Protein AF-0000000072272376 (afdb_homodimer)

Structure (mmCIF, N/CA/C/O backbone):
data_AF-0000000072272376-model_v1
#
loop_
_entity.id
_entity.type
_entity.pdbx_description
1 polymer 'DUF4032 domain-containing protein'
#
loop_
_atom_site.group_PDB
_atom_site.id
_atom_site.type_symbol
_atom_site.label_atom_id
_atom_site.label_alt_id
_atom_site.label_comp_id
_atom_site.label_asym_id
_atom_site.label_entity_id
_atom_site.label_seq_id
_atom_site.pdbx_PDB_ins_code
_atom_site.Cartn_x
_atom_site.Cartn_y
_atom_site.Cartn_z
_atom_site.occupancy
_atom_site.B_iso_or_equiv
_atom_site.auth_seq_id
_atom_site.auth_comp_id
_atom_site.auth_asym_id
_atom_site.auth_atom_id
_atom_site.pdbx_PDB_model_num
ATOM 1 N N . MET A 1 1 ? 42.594 15.102 11.789 1 28.89 1 MET A N 1
ATOM 2 C CA . MET A 1 1 ? 41.875 14.664 12.992 1 28.89 1 MET A CA 1
ATOM 3 C C . MET A 1 1 ? 40.719 13.727 12.641 1 28.89 1 MET A C 1
ATOM 5 O O . MET A 1 1 ? 39.969 13.977 11.703 1 28.89 1 MET A O 1
ATOM 9 N N . PHE A 1 2 ? 40.875 12.469 12.961 1 39.41 2 PHE A N 1
ATOM 10 C CA . PHE A 1 2 ? 40 11.336 12.734 1 39.41 2 PHE A CA 1
ATOM 11 C C . PHE A 1 2 ? 38.594 11.625 13.273 1 39.41 2 PHE A C 1
ATOM 13 O O . PHE A 1 2 ? 38.438 11.859 14.477 1 39.41 2 PHE A O 1
ATOM 20 N N . THR A 1 3 ? 37.719 12.172 12.445 1 50.53 3 THR A N 1
ATOM 21 C CA . THR A 1 3 ? 36.406 12.391 13.031 1 50.53 3 THR A CA 1
ATOM 22 C C . THR A 1 3 ? 35.594 11.094 13.055 1 50.53 3 THR A C 1
ATOM 24 O O . THR A 1 3 ? 35.344 10.508 12.008 1 50.53 3 THR A O 1
ATOM 27 N N . PRO A 1 4 ? 35.625 10.375 14.188 1 55.88 4 PRO A N 1
ATOM 28 C CA . PRO A 1 4 ? 34.844 9.141 14.312 1 55.88 4 PRO A CA 1
ATOM 29 C C . PRO A 1 4 ? 33.438 9.258 13.703 1 55.88 4 PRO A C 1
ATOM 31 O O . PRO A 1 4 ? 32.781 10.297 13.844 1 55.88 4 PRO A O 1
ATOM 34 N N . GLN A 1 5 ? 33.188 8.359 12.773 1 64.75 5 GLN A N 1
ATOM 35 C CA . GLN A 1 5 ? 31.859 8.359 12.148 1 64.75 5 GLN A CA 1
ATOM 36 C C . GLN A 1 5 ? 30.812 7.781 13.094 1 64.75 5 GLN A C 1
ATOM 38 O O . GLN A 1 5 ? 31.078 6.812 13.812 1 64.75 5 GLN A O 1
ATOM 43 N N . PRO A 1 6 ? 29.734 8.383 13.273 1 73.44 6 PRO A N 1
ATOM 44 C CA . PRO A 1 6 ? 28.641 7.852 14.109 1 73.44 6 PRO A CA 1
ATOM 45 C C . PRO A 1 6 ? 27.969 6.637 13.492 1 73.44 6 PRO A C 1
ATOM 47 O O . PRO A 1 6 ? 28.203 6.312 12.32 1 73.44 6 PRO A O 1
ATOM 50 N N . SER A 1 7 ? 27.344 5.906 14.391 1 77.56 7 SER A N 1
ATOM 51 C CA . SER A 1 7 ? 26.484 4.824 13.93 1 77.56 7 SER A CA 1
ATOM 52 C C . SER A 1 7 ? 25.125 5.355 13.469 1 77.56 7 SER A C 1
ATOM 54 O O . SER A 1 7 ? 24.594 6.301 14.055 1 77.56 7 SER A O 1
ATOM 56 N N . MET A 1 8 ? 24.766 4.84 12.32 1 79.88 8 MET A N 1
ATOM 57 C CA . MET A 1 8 ? 23.516 5.332 11.758 1 79.88 8 MET A CA 1
ATOM 58 C C . MET A 1 8 ? 22.578 4.176 11.414 1 79.88 8 MET A C 1
ATOM 60 O O . MET A 1 8 ? 23.031 3.135 10.93 1 79.88 8 MET A O 1
ATOM 64 N N . GLN A 1 9 ? 21.406 4.336 11.875 1 81.5 9 GLN A N 1
ATOM 65 C CA . GLN A 1 9 ? 20.297 3.527 11.375 1 81.5 9 GLN A CA 1
ATOM 66 C C . GLN A 1 9 ? 19.375 4.348 10.477 1 81.5 9 GLN A C 1
ATOM 68 O O . GLN A 1 9 ? 18.766 5.328 10.93 1 81.5 9 GLN A O 1
ATOM 73 N N . ILE A 1 10 ? 19.312 4.02 9.266 1 80.19 10 ILE A N 1
ATOM 74 C CA . ILE A 1 10 ? 18.672 4.875 8.273 1 80.19 10 ILE A CA 1
ATOM 75 C C . ILE A 1 10 ? 17.516 4.137 7.625 1 80.19 10 ILE A C 1
ATOM 77 O O . ILE A 1 10 ? 17.672 3.025 7.117 1 80.19 10 ILE A O 1
ATOM 81 N N . THR A 1 11 ? 16.359 4.84 7.754 1 79.75 11 THR A N 1
ATOM 82 C CA . THR A 1 11 ? 15.203 4.383 6.996 1 79.75 11 THR A CA 1
ATOM 83 C C . THR A 1 11 ? 15.234 4.93 5.574 1 79.75 11 THR A C 1
ATOM 85 O O . THR A 1 11 ? 15.43 6.133 5.371 1 79.75 11 THR A O 1
ATOM 88 N N . ASN A 1 12 ? 15.102 4.148 4.594 1 75.62 12 ASN A N 1
ATOM 89 C CA . ASN A 1 12 ? 15.258 4.5 3.186 1 75.62 12 ASN A CA 1
ATOM 90 C C . ASN A 1 12 ? 16.719 4.742 2.824 1 75.62 12 ASN A C 1
ATOM 92 O O . ASN A 1 12 ? 17.219 5.863 2.943 1 75.62 12 ASN A O 1
ATOM 96 N N . GLY A 1 13 ? 17.406 3.973 2.371 1 73.94 13 GLY A N 1
ATOM 97 C CA . GLY A 1 13 ? 18.844 3.967 2.127 1 73.94 13 GLY A CA 1
ATOM 98 C C . GLY A 1 13 ? 19.281 5.031 1.139 1 73.94 13 GLY A C 1
ATOM 99 O O . GLY A 1 13 ? 20.469 5.398 1.101 1 73.94 13 GLY A O 1
ATOM 100 N N . THR A 1 14 ? 18.328 5.621 0.422 1 76.25 14 THR A N 1
ATOM 101 C CA . THR A 1 14 ? 18.688 6.535 -0.656 1 76.25 14 THR A CA 1
ATOM 102 C C . THR A 1 14 ? 19.188 7.867 -0.094 1 76.25 14 THR A C 1
ATOM 104 O O . THR A 1 14 ? 19.844 8.633 -0.793 1 76.25 14 THR A O 1
ATOM 107 N N . ILE A 1 15 ? 18.938 8.078 1.163 1 83.88 15 ILE A N 1
ATOM 108 C CA . ILE A 1 15 ? 19.312 9.375 1.724 1 83.88 15 ILE A CA 1
ATOM 109 C C . ILE A 1 15 ? 20.641 9.242 2.479 1 83.88 15 ILE A C 1
ATOM 111 O O . ILE A 1 15 ? 21.203 10.234 2.936 1 83.88 15 ILE A O 1
ATOM 115 N N . ALA A 1 16 ? 21.094 8.07 2.568 1 81.56 16 ALA A N 1
ATOM 116 C CA . ALA A 1 16 ? 22.266 7.781 3.389 1 81.56 16 ALA A CA 1
ATOM 117 C C . ALA A 1 16 ? 23.469 8.625 2.953 1 81.56 16 ALA A C 1
ATOM 119 O O . ALA A 1 16 ? 24.141 9.242 3.785 1 81.56 16 ALA A O 1
ATOM 120 N N . PRO A 1 17 ? 23.719 8.75 1.628 1 79.94 17 PRO A N 1
ATOM 121 C CA . PRO A 1 17 ? 24.875 9.547 1.222 1 79.94 17 PRO A CA 1
ATOM 122 C C . PRO A 1 17 ? 24.781 11.008 1.666 1 79.94 17 PRO A C 1
ATOM 124 O O . PRO A 1 17 ? 25.781 11.594 2.09 1 79.94 17 PRO A O 1
ATOM 127 N N . ALA A 1 18 ? 23.625 11.531 1.593 1 83.44 18 ALA A N 1
ATOM 128 C CA . ALA A 1 18 ? 23.422 12.922 2.006 1 83.44 18 ALA A CA 1
ATOM 129 C C . ALA A 1 18 ? 23.578 13.07 3.518 1 83.44 18 ALA A C 1
ATOM 131 O O . ALA A 1 18 ? 24.156 14.039 3.994 1 83.44 18 ALA A O 1
ATOM 132 N N . LEU A 1 19 ? 23.125 12.148 4.266 1 84.94 19 LEU A N 1
ATOM 133 C CA . LEU A 1 19 ? 23.172 12.195 5.723 1 84.94 19 LEU A CA 1
ATOM 134 C C . LEU A 1 19 ? 24.625 12.086 6.211 1 84.94 19 LEU A C 1
ATOM 136 O O . LEU A 1 19 ? 25 12.727 7.199 1 84.94 19 LEU A O 1
ATOM 140 N N . LEU A 1 20 ? 25.359 11.305 5.488 1 83.12 20 LEU A N 1
ATOM 141 C CA . LEU A 1 20 ? 26.75 11.07 5.883 1 83.12 20 LEU A CA 1
ATOM 142 C C . LEU A 1 20 ? 27.562 12.352 5.77 1 83.12 20 LEU A C 1
ATOM 144 O O . LEU A 1 20 ? 28.609 12.484 6.422 1 83.12 20 LEU A O 1
ATOM 148 N N . GLN A 1 21 ? 27.094 13.273 5.008 1 83.44 21 GLN A N 1
ATOM 149 C CA . GLN A 1 21 ? 27.859 14.484 4.734 1 83.44 21 GLN A CA 1
ATOM 150 C C . GLN A 1 21 ? 27.5 15.586 5.734 1 83.44 21 GLN A C 1
ATOM 152 O O . GLN A 1 21 ? 28.141 16.641 5.742 1 83.44 21 GLN A O 1
ATOM 157 N N . LEU A 1 22 ? 26.609 15.344 6.598 1 87.38 22 LEU A N 1
ATOM 158 C CA . LEU A 1 22 ? 26.219 16.359 7.574 1 87.38 22 LEU A CA 1
ATOM 159 C C . LEU A 1 22 ? 27.219 16.422 8.727 1 87.38 22 LEU A C 1
ATOM 161 O O . LEU A 1 22 ? 27.906 15.43 9.016 1 87.38 22 LEU A O 1
ATOM 165 N N . PRO A 1 23 ? 27.391 17.531 9.375 1 89.81 23 PRO A N 1
ATOM 166 C CA . PRO A 1 23 ? 28.422 17.703 10.406 1 89.81 23 PRO A CA 1
ATOM 167 C C . PRO A 1 23 ? 28.016 17.109 11.75 1 89.81 23 PRO A C 1
ATOM 169 O O . PRO A 1 23 ? 27.844 17.828 12.727 1 89.81 23 PRO A O 1
ATOM 172 N N . TRP A 1 24 ? 28.031 15.914 11.898 1 90.69 24 TRP A N 1
ATOM 173 C CA . TRP A 1 24 ? 27.516 15.188 13.055 1 90.69 24 TRP A CA 1
ATOM 174 C C . TRP A 1 24 ? 28.438 15.352 14.258 1 90.69 24 TRP A C 1
ATOM 176 O O . TRP A 1 24 ? 28.062 15.016 15.391 1 90.69 24 TRP A O 1
ATOM 186 N N . SER A 1 25 ? 29.641 15.945 14.039 1 90.5 25 SER A N 1
ATOM 187 C CA . SER A 1 25 ? 30.578 16.172 15.125 1 90.5 25 SER A CA 1
ATOM 188 C C . SER A 1 25 ? 30.344 17.531 15.781 1 90.5 25 SER A C 1
ATOM 190 O O . SER A 1 25 ? 31.062 17.906 16.719 1 90.5 25 SER A O 1
ATOM 192 N N . VAL A 1 26 ? 29.344 18.25 15.32 1 92.81 26 VAL A N 1
ATOM 193 C CA . VAL A 1 26 ? 29 19.562 15.844 1 92.81 26 VAL A CA 1
ATOM 194 C C . VAL A 1 26 ? 27.625 19.5 16.531 1 92.81 26 VAL A C 1
ATOM 196 O O . VAL A 1 26 ? 26.688 18.891 16.016 1 92.81 26 VAL A O 1
ATOM 199 N N . PRO A 1 27 ? 27.531 20.109 17.719 1 92 27 PRO A N 1
ATOM 200 C CA . PRO A 1 27 ? 26.203 20.203 18.328 1 92 27 PRO A CA 1
ATOM 201 C C . PRO A 1 27 ? 25.188 20.859 17.406 1 92 27 PRO A C 1
ATOM 203 O O . PRO A 1 27 ? 25.516 21.812 16.688 1 92 27 PRO A O 1
ATOM 206 N N . LEU A 1 28 ? 24.016 20.297 17.438 1 91.62 28 LEU A N 1
ATOM 207 C CA . LEU A 1 28 ? 22.969 20.75 16.516 1 91.62 28 LEU A CA 1
ATOM 208 C C . LEU A 1 28 ? 22.766 22.25 16.625 1 91.62 28 LEU A C 1
ATOM 210 O O . LEU A 1 28 ? 22.547 22.922 15.617 1 91.62 28 LEU A O 1
ATOM 214 N N . GLU A 1 29 ? 22.844 22.812 17.781 1 89.56 29 GLU A N 1
ATOM 215 C CA . GLU A 1 29 ? 22.625 24.25 18.016 1 89.56 29 GLU A CA 1
ATOM 216 C C . GLU A 1 29 ? 23.672 25.094 17.297 1 89.56 29 GLU A C 1
ATOM 218 O O . GLU A 1 29 ? 23.438 26.266 17 1 89.56 29 GLU A O 1
ATOM 223 N N . ASP A 1 30 ? 24.812 24.469 17 1 90.25 30 ASP A N 1
ATOM 224 C CA . ASP A 1 30 ? 25.938 25.203 16.438 1 90.25 30 ASP A CA 1
ATOM 225 C C . ASP A 1 30 ? 26.109 24.875 14.953 1 90.25 30 ASP A C 1
ATOM 227 O O . ASP A 1 30 ? 27.141 25.203 14.359 1 90.25 30 ASP A O 1
ATOM 231 N N . TRP A 1 31 ? 25.172 24.203 14.344 1 90.31 31 TRP A N 1
ATOM 232 C CA . TRP A 1 31 ? 25.297 23.859 12.93 1 90.31 31 TRP A CA 1
ATOM 233 C C . TRP A 1 31 ? 25.391 25.109 12.062 1 90.31 31 TRP A C 1
ATOM 235 O O . TRP A 1 31 ? 24.688 26.094 12.32 1 90.31 31 TRP A O 1
ATOM 245 N N . PRO A 1 32 ? 26.188 25.047 11.07 1 87.19 32 PRO A N 1
ATOM 246 C CA . PRO A 1 32 ? 26.344 26.203 10.195 1 87.19 32 PRO A CA 1
ATOM 247 C C . PRO A 1 32 ? 25.078 26.547 9.414 1 87.19 32 PRO A C 1
ATOM 249 O O . PRO A 1 32 ? 24.328 25.641 9.031 1 87.19 32 PRO A O 1
ATOM 252 N N . ASP A 1 33 ? 24.891 27.797 9.07 1 83.12 33 ASP A N 1
ATOM 253 C CA . ASP A 1 33 ? 23.688 28.312 8.422 1 83.12 33 ASP A CA 1
ATOM 254 C C . ASP A 1 33 ? 23.562 27.766 7 1 83.12 33 ASP A C 1
ATOM 256 O O . ASP A 1 33 ? 22.453 27.641 6.473 1 83.12 33 ASP A O 1
ATOM 260 N N . ASP A 1 34 ? 24.672 27.484 6.469 1 81.88 34 ASP A N 1
ATOM 261 C CA . ASP A 1 34 ? 24.656 27.047 5.074 1 81.88 34 ASP A CA 1
ATOM 262 C C . ASP A 1 34 ? 24.031 25.656 4.941 1 81.88 34 ASP A C 1
ATOM 264 O O . ASP A 1 34 ? 23.625 25.25 3.85 1 81.88 34 ASP A O 1
ATOM 268 N N . VAL A 1 35 ? 23.953 25 6.078 1 81.69 35 VAL A N 1
ATOM 269 C CA . VAL A 1 35 ? 23.391 23.656 6.062 1 81.69 35 VAL A CA 1
ATOM 270 C C . VAL A 1 35 ? 21.891 23.719 6.406 1 81.69 35 VAL A C 1
ATOM 272 O O . VAL A 1 35 ? 21.125 22.828 6.016 1 81.69 35 VAL A O 1
ATOM 275 N N . LEU A 1 36 ? 21.562 24.75 7.035 1 79.81 36 LEU A N 1
ATOM 276 C CA . LEU A 1 36 ? 20.203 24.844 7.578 1 79.81 36 LEU A CA 1
ATOM 277 C C . LEU A 1 36 ? 19.234 25.391 6.531 1 79.81 36 LEU A C 1
ATOM 279 O O . LEU A 1 36 ? 19.625 26.172 5.664 1 79.81 36 LEU A O 1
ATOM 283 N N . ALA A 1 37 ? 18.172 24.75 6.551 1 73.94 37 ALA A N 1
ATOM 284 C CA . ALA A 1 37 ? 17.109 25.312 5.723 1 73.94 37 ALA A CA 1
ATOM 285 C C . ALA A 1 37 ? 16.625 26.656 6.277 1 73.94 37 ALA A C 1
ATOM 287 O O . ALA A 1 37 ? 16.703 26.891 7.484 1 73.94 37 ALA A O 1
ATOM 288 N N . SER A 1 38 ? 16.578 27.625 5.488 1 60.44 38 SER A N 1
ATOM 289 C CA . SER A 1 38 ? 16.156 28.953 5.906 1 60.44 38 SER A CA 1
ATOM 290 C C . SER A 1 38 ? 14.867 28.891 6.734 1 60.44 38 SER A C 1
ATOM 292 O O . SER A 1 38 ? 13.82 29.359 6.289 1 60.44 38 SER A O 1
ATOM 294 N N . LEU A 1 39 ? 14.859 27.891 7.637 1 57.84 39 LEU A N 1
ATOM 295 C CA . LEU A 1 39 ? 13.602 27.766 8.375 1 57.84 39 LEU A CA 1
ATOM 296 C C . LEU A 1 39 ? 13.805 28.078 9.852 1 57.84 39 LEU A C 1
ATOM 298 O O . LEU A 1 39 ? 14.875 27.828 10.406 1 57.84 39 LEU A O 1
ATOM 302 N N . PRO A 1 40 ? 12.812 28.922 10.438 1 50.25 40 PRO A N 1
ATOM 303 C CA . PRO A 1 40 ? 12.93 29.328 11.844 1 50.25 40 PRO A CA 1
ATOM 304 C C . PRO A 1 40 ? 13.055 28.141 12.789 1 50.25 40 PRO A C 1
ATOM 306 O O . PRO A 1 40 ? 12.703 27.016 12.43 1 50.25 40 PRO A O 1
ATOM 309 N N . ARG A 1 41 ? 13.797 28.375 13.906 1 49.44 41 ARG A N 1
ATOM 310 C CA . ARG A 1 41 ? 13.992 27.406 14.977 1 49.44 41 ARG A CA 1
ATOM 311 C C . ARG A 1 41 ? 12.68 27.094 15.68 1 49.44 41 ARG A C 1
ATOM 313 O O . ARG A 1 41 ? 11.836 27.969 15.852 1 49.44 41 ARG A O 1
ATOM 320 N N . GLY A 1 42 ? 12.133 25.859 15.68 1 48 42 GLY A N 1
ATOM 321 C CA . GLY A 1 42 ? 10.953 25.531 16.453 1 48 42 GLY A CA 1
ATOM 322 C C . GLY A 1 42 ? 11.188 25.547 17.953 1 48 42 GLY A C 1
ATOM 323 O O . GLY A 1 42 ? 12.336 25.469 18.406 1 48 42 GLY A O 1
ATOM 324 N N . ILE A 1 43 ? 10.281 25.984 18.906 1 42.31 43 ILE A N 1
ATOM 325 C CA . ILE A 1 43 ? 10.289 26.109 20.359 1 42.31 43 ILE A CA 1
ATOM 326 C C . ILE A 1 43 ? 10.312 24.719 21 1 42.31 43 ILE A C 1
ATOM 328 O O . ILE A 1 43 ? 9.992 24.547 22.172 1 42.31 43 ILE A O 1
ATOM 332 N N . SER A 1 44 ? 10.922 23.734 20.469 1 52.19 44 SER A N 1
ATOM 333 C CA . SER A 1 44 ? 10.805 22.406 21.062 1 52.19 44 SER A CA 1
ATOM 334 C C . SER A 1 44 ? 11.758 22.234 22.25 1 52.19 44 SER A C 1
ATOM 336 O O . SER A 1 44 ? 12.75 22.953 22.359 1 52.19 44 SER A O 1
ATOM 338 N N . ARG A 1 45 ? 11.258 21.641 23.375 1 54.81 45 ARG A N 1
ATOM 339 C CA . ARG A 1 45 ? 12.102 21.203 24.484 1 54.81 45 ARG A CA 1
ATOM 340 C C . ARG A 1 45 ? 13.453 20.719 24 1 54.81 45 ARG A C 1
ATOM 342 O O . ARG A 1 45 ? 14.469 20.891 24.672 1 54.81 45 ARG A O 1
ATOM 349 N N . HIS A 1 46 ? 13.328 20.188 22.797 1 71.88 46 HIS A N 1
ATOM 350 C CA . HIS A 1 46 ? 14.547 19.656 22.188 1 71.88 46 HIS A CA 1
ATOM 351 C C . HIS A 1 46 ? 15 20.547 21.031 1 71.88 46 HIS A C 1
ATOM 353 O O . HIS A 1 46 ? 14.195 21.266 20.422 1 71.88 46 HIS A O 1
ATOM 359 N N . THR A 1 47 ? 16.203 20.562 20.906 1 83.62 47 THR A N 1
ATOM 360 C CA . THR A 1 47 ? 16.734 21.312 19.766 1 83.62 47 THR A CA 1
ATOM 361 C C . THR A 1 47 ? 16.359 20.625 18.453 1 83.62 47 THR A C 1
ATOM 363 O O . THR A 1 47 ? 16.641 19.438 18.25 1 83.62 47 THR A O 1
ATOM 366 N N . VAL A 1 48 ? 15.625 21.312 17.625 1 87.38 48 VAL A N 1
ATOM 367 C CA . VAL A 1 48 ? 15.242 20.812 16.312 1 87.38 48 VAL A CA 1
ATOM 368 C C . VAL A 1 48 ? 15.742 21.781 15.234 1 87.38 48 VAL A C 1
ATOM 370 O O . VAL A 1 48 ? 15.609 23 15.375 1 87.38 48 VAL A O 1
ATOM 373 N N . ARG A 1 49 ? 16.391 21.219 14.273 1 89.5 49 ARG A N 1
ATOM 374 C CA . ARG A 1 49 ? 16.844 22 13.125 1 89.5 49 ARG A CA 1
ATOM 375 C C . ARG A 1 49 ? 16.359 21.375 11.82 1 89.5 49 ARG A C 1
ATOM 377 O O . ARG A 1 49 ? 16.125 20.172 11.758 1 89.5 49 ARG A O 1
ATOM 384 N N . PHE A 1 50 ? 16.172 22.234 10.859 1 90.06 50 PHE A N 1
ATOM 385 C CA . PHE A 1 50 ? 15.734 21.781 9.547 1 90.06 50 PHE A CA 1
ATOM 386 C C . PHE A 1 50 ? 16.844 21.953 8.508 1 90.06 50 PHE A C 1
ATOM 388 O O . PHE A 1 50 ? 17.484 23 8.469 1 90.06 50 PHE A O 1
ATOM 395 N N . VAL A 1 51 ? 17.062 20.922 7.762 1 89.5 51 VAL A N 1
ATOM 396 C CA . VAL A 1 51 ? 18.094 20.969 6.73 1 89.5 51 VAL A CA 1
ATOM 397 C C . VAL A 1 51 ? 17.469 20.625 5.371 1 89.5 51 VAL A C 1
ATOM 399 O O . VAL A 1 51 ? 16.516 19.859 5.293 1 89.5 51 VAL A O 1
ATOM 402 N N . ASN A 1 52 ? 17.984 21.266 4.387 1 85.62 52 ASN A N 1
ATOM 403 C CA . ASN A 1 52 ? 17.578 20.969 3.02 1 85.62 52 ASN A CA 1
ATOM 404 C C . ASN A 1 52 ? 18.594 20.078 2.314 1 85.62 52 ASN A C 1
ATOM 406 O O . ASN A 1 52 ? 19.781 20.406 2.271 1 85.62 52 ASN A O 1
ATOM 410 N N . VAL A 1 53 ? 18.188 18.969 1.891 1 78.38 53 VAL A N 1
ATOM 411 C CA . VAL A 1 53 ? 19.031 18.062 1.127 1 78.38 53 VAL A CA 1
ATOM 412 C C . VAL A 1 53 ? 18.344 17.688 -0.183 1 78.38 53 VAL A C 1
ATOM 414 O O . VAL A 1 53 ? 17.344 16.969 -0.183 1 78.38 53 VAL A O 1
ATOM 417 N N . ASP A 1 54 ? 18.875 18.094 -1.296 1 74.62 54 ASP A N 1
ATOM 418 C CA . ASP A 1 54 ? 18.391 17.766 -2.629 1 74.62 54 ASP A CA 1
ATOM 419 C C . ASP A 1 54 ? 16.891 18.078 -2.758 1 74.62 54 ASP A C 1
ATOM 421 O O . ASP A 1 54 ? 16.109 17.25 -3.223 1 74.62 54 ASP A O 1
ATOM 425 N N . GLY A 1 55 ? 16.453 19.156 -2.209 1 75.38 55 GLY A N 1
ATOM 426 C CA . GLY A 1 55 ? 15.086 19.609 -2.385 1 75.38 55 GLY A CA 1
ATOM 427 C C . GLY A 1 55 ? 14.141 19.062 -1.334 1 75.38 55 GLY A C 1
ATOM 428 O O . GLY A 1 55 ? 12.953 19.406 -1.32 1 75.38 55 GLY A O 1
ATOM 429 N N . HIS A 1 56 ? 14.641 18.234 -0.498 1 83.81 56 HIS A N 1
ATOM 430 C CA . HIS A 1 56 ? 13.836 17.719 0.604 1 83.81 56 HIS A CA 1
ATOM 431 C C . HIS A 1 56 ? 14.266 18.328 1.934 1 83.81 56 HIS A C 1
ATOM 433 O O . HIS A 1 56 ? 15.453 18.562 2.16 1 83.81 56 HIS A O 1
ATOM 439 N N . VAL A 1 57 ? 13.289 18.578 2.729 1 88.38 57 VAL A N 1
ATOM 440 C CA . VAL A 1 57 ? 13.586 19.156 4.035 1 88.38 57 VAL A CA 1
ATOM 441 C C . VAL A 1 57 ? 13.516 18.062 5.109 1 88.38 57 VAL A C 1
ATOM 443 O O . VAL A 1 57 ? 12.562 17.281 5.148 1 88.38 57 VAL A O 1
ATOM 446 N N . PHE A 1 58 ? 14.539 18.047 5.914 1 91.19 58 PHE A N 1
ATOM 447 C CA . PHE A 1 58 ? 14.625 17.094 7.008 1 91.19 58 PHE A CA 1
ATOM 448 C C . PHE A 1 58 ? 14.594 17.797 8.352 1 91.19 58 PHE A C 1
ATOM 450 O O . PHE A 1 58 ? 15.18 18.875 8.508 1 91.19 58 PHE A O 1
ATOM 457 N N . ALA A 1 59 ? 13.891 17.188 9.242 1 91.81 59 ALA A N 1
ATOM 458 C CA . ALA A 1 59 ? 13.922 17.656 10.633 1 91.81 59 ALA A CA 1
ATOM 459 C C . ALA A 1 59 ? 14.883 16.812 11.469 1 91.81 59 ALA A C 1
ATOM 461 O O . ALA A 1 59 ? 14.797 15.586 11.484 1 91.81 59 ALA A O 1
ATOM 462 N N . ILE A 1 60 ? 15.828 17.484 12.133 1 93.44 60 ILE A N 1
ATOM 463 C CA . ILE A 1 60 ? 16.797 16.828 13.008 1 93.44 60 ILE A CA 1
ATOM 464 C C . ILE A 1 60 ? 16.516 17.203 14.461 1 93.44 60 ILE A C 1
ATOM 466 O O . ILE A 1 60 ? 16.516 18.391 14.805 1 93.44 60 ILE A O 1
ATOM 470 N N . LYS A 1 61 ? 16.312 16.234 15.258 1 94.12 61 LYS A N 1
ATOM 471 C CA . LYS A 1 61 ? 15.969 16.406 16.672 1 94.12 61 LYS A CA 1
ATOM 472 C C . LYS A 1 61 ? 16.984 15.719 17.562 1 94.12 61 LYS A C 1
ATOM 474 O O . LYS A 1 61 ? 17.25 14.523 17.422 1 94.12 61 LYS A O 1
ATOM 479 N N . GLU A 1 62 ? 17.656 16.5 18.469 1 94.5 62 GLU A N 1
ATOM 480 C CA . GLU A 1 62 ? 18.531 15.898 19.453 1 94.5 62 GLU A CA 1
ATOM 481 C C . GLU A 1 62 ? 17.75 15.414 20.672 1 94.5 62 GLU A C 1
ATOM 483 O O . GLU A 1 62 ? 17.047 16.203 21.312 1 94.5 62 GLU A O 1
ATOM 488 N N . ILE A 1 63 ? 17.875 14.211 20.969 1 93.62 63 ILE A N 1
ATOM 489 C CA . ILE A 1 63 ? 17.141 13.586 22.062 1 93.62 63 ILE A CA 1
ATOM 490 C C . ILE A 1 63 ? 17.922 12.383 22.594 1 93.62 63 ILE A C 1
ATOM 492 O O . ILE A 1 63 ? 18.844 11.891 21.922 1 93.62 63 ILE A O 1
ATOM 496 N N . GLY A 1 64 ? 17.672 11.93 23.766 1 93.31 64 GLY A N 1
ATOM 497 C CA . GLY A 1 64 ? 18.375 10.797 24.344 1 93.31 64 GLY A CA 1
ATOM 498 C C . GLY A 1 64 ? 18.297 9.547 23.484 1 93.31 64 GLY A C 1
ATOM 499 O O . GLY A 1 64 ? 17.359 9.367 22.719 1 93.31 64 GLY A O 1
ATOM 500 N N . GLN A 1 65 ? 19.25 8.719 23.641 1 92.62 65 GLN A N 1
ATOM 501 C CA . GLN A 1 65 ? 19.422 7.555 22.797 1 92.62 65 GLN A CA 1
ATOM 502 C C . GLN A 1 65 ? 18.203 6.637 22.859 1 92.62 65 GLN A C 1
ATOM 504 O O . GLN A 1 65 ? 17.672 6.23 21.828 1 92.62 65 GLN A O 1
ATOM 509 N N . LYS A 1 66 ? 17.797 6.312 24.047 1 93.56 66 LYS A N 1
ATOM 510 C CA . LYS A 1 66 ? 16.641 5.434 24.219 1 93.56 66 LYS A CA 1
ATOM 511 C C . LYS A 1 66 ? 15.398 6.031 23.578 1 93.56 66 LYS A C 1
ATOM 513 O O . LYS A 1 66 ? 14.656 5.34 22.875 1 93.56 66 LYS A O 1
ATOM 518 N N . ALA A 1 67 ? 15.203 7.293 23.781 1 94 67 ALA A N 1
ATOM 519 C CA . ALA A 1 67 ? 14.047 7.992 23.234 1 94 67 ALA A CA 1
ATOM 520 C C . ALA A 1 67 ? 14.117 8.062 21.703 1 94 67 ALA A C 1
ATOM 522 O O . ALA A 1 67 ? 13.094 7.93 21.031 1 94 67 ALA A O 1
ATOM 523 N N . ALA A 1 68 ? 15.289 8.258 21.203 1 94.12 68 ALA A N 1
ATOM 524 C CA . ALA A 1 68 ? 15.477 8.352 19.766 1 94.12 68 ALA A CA 1
ATOM 525 C C . ALA A 1 68 ? 15.117 7.035 19.078 1 94.12 68 ALA A C 1
ATOM 527 O O . ALA A 1 68 ? 14.359 7.02 18.109 1 94.12 68 ALA A O 1
ATOM 528 N N . TYR A 1 69 ? 15.594 5.973 19.672 1 93.69 69 TYR A N 1
ATOM 529 C CA . TYR A 1 69 ? 15.297 4.66 19.094 1 93.69 69 TYR A CA 1
ATOM 530 C C . TYR A 1 69 ? 13.812 4.332 19.234 1 93.69 69 TYR A C 1
ATOM 532 O O . TYR A 1 69 ? 13.211 3.771 18.328 1 93.69 69 TYR A O 1
ATOM 540 N N . HIS A 1 70 ? 13.297 4.664 20.312 1 95.12 70 HIS A N 1
ATOM 541 C CA . HIS A 1 70 ? 11.883 4.391 20.562 1 95.12 70 HIS A CA 1
ATOM 542 C C . HIS A 1 70 ? 11 5.133 19.562 1 95.12 70 HIS A C 1
ATOM 544 O O . HIS A 1 70 ? 10.125 4.531 18.922 1 95.12 70 HIS A O 1
ATOM 550 N N . GLU A 1 71 ? 11.211 6.41 19.469 1 95.56 71 GLU A N 1
ATOM 551 C CA . GLU A 1 71 ? 10.414 7.215 18.547 1 95.56 71 GLU A CA 1
ATOM 552 C C . GLU A 1 71 ? 10.602 6.758 17.109 1 95.56 71 GLU A C 1
ATOM 554 O O . GLU A 1 71 ? 9.641 6.688 16.344 1 95.56 71 GLU A O 1
ATOM 559 N N . TYR A 1 72 ? 11.812 6.461 16.797 1 94.69 72 TYR A N 1
ATOM 560 C CA . TYR A 1 72 ? 12.117 5.941 15.469 1 94.69 72 TYR A CA 1
ATOM 561 C C . TYR A 1 72 ? 11.312 4.676 15.18 1 94.69 72 TYR A C 1
ATOM 563 O O . TYR A 1 72 ? 10.672 4.57 14.133 1 94.69 72 TYR A O 1
ATOM 571 N N . LYS A 1 73 ? 11.367 3.807 16.078 1 93.44 73 LYS A N 1
ATOM 572 C CA . LYS A 1 73 ? 10.648 2.541 15.93 1 93.44 73 LYS A CA 1
ATOM 573 C C . LYS A 1 73 ? 9.148 2.77 15.828 1 93.44 73 LYS A C 1
ATOM 575 O O . LYS A 1 73 ? 8.477 2.162 14.984 1 93.44 73 LYS A O 1
ATOM 580 N N . MET A 1 74 ? 8.602 3.568 16.656 1 95.31 74 MET A N 1
ATOM 581 C CA . MET A 1 74 ? 7.172 3.855 16.656 1 95.31 74 MET A CA 1
ATOM 582 C C . MET A 1 74 ? 6.742 4.449 15.32 1 95.31 74 MET A C 1
ATOM 584 O O . MET A 1 74 ? 5.766 3.998 14.719 1 95.31 74 MET A O 1
ATOM 588 N N . LEU A 1 75 ? 7.492 5.457 14.852 1 95.94 75 LEU A N 1
ATOM 589 C CA . LEU A 1 75 ? 7.148 6.105 13.594 1 95.94 75 LEU A CA 1
ATOM 590 C C . LEU A 1 75 ? 7.277 5.129 12.422 1 95.94 75 LEU A C 1
ATOM 592 O O . LEU A 1 75 ? 6.453 5.141 11.508 1 95.94 75 LEU A O 1
ATOM 596 N N . ARG A 1 76 ? 8.281 4.34 12.477 1 92.56 76 ARG A N 1
ATOM 597 C CA . ARG A 1 76 ? 8.469 3.334 11.438 1 92.56 76 ARG A CA 1
ATOM 598 C C . ARG A 1 76 ? 7.285 2.367 11.398 1 92.56 76 ARG A C 1
ATOM 600 O O . ARG A 1 76 ? 6.742 2.088 10.328 1 92.56 76 ARG A O 1
ATOM 607 N N . ASP A 1 77 ? 6.953 1.849 12.531 1 91.06 77 ASP A N 1
ATOM 608 C CA . ASP A 1 77 ? 5.84 0.906 12.609 1 91.06 77 ASP A CA 1
ATOM 609 C C . ASP A 1 77 ? 4.535 1.559 12.164 1 91.06 77 ASP A C 1
ATOM 611 O O . ASP A 1 77 ? 3.74 0.945 11.453 1 91.06 77 ASP A O 1
ATOM 615 N N . LEU A 1 78 ? 4.32 2.754 12.562 1 95.06 78 LEU A N 1
ATOM 616 C CA . LEU A 1 78 ? 3.123 3.482 12.164 1 95.06 78 LEU A CA 1
ATOM 617 C C . LEU A 1 78 ? 3.07 3.656 10.648 1 95.06 78 LEU A C 1
ATOM 619 O O . LEU A 1 78 ? 2.021 3.451 10.031 1 95.06 78 LEU A O 1
ATOM 623 N N . ASN A 1 79 ? 4.176 4.027 10.086 1 93 79 ASN A N 1
ATOM 624 C CA . ASN A 1 79 ? 4.227 4.188 8.641 1 93 79 ASN A CA 1
ATOM 625 C C . ASN A 1 79 ? 3.947 2.873 7.918 1 93 79 ASN A C 1
ATOM 627 O O . ASN A 1 79 ? 3.207 2.842 6.934 1 93 79 ASN A O 1
ATOM 631 N N . ARG A 1 80 ? 4.5 1.86 8.422 1 86.94 80 ARG A N 1
ATOM 632 C CA . ARG A 1 80 ? 4.297 0.541 7.832 1 86.94 80 ARG A CA 1
ATOM 633 C C . ARG A 1 80 ? 2.822 0.149 7.863 1 86.94 80 ARG A C 1
ATOM 635 O O . ARG A 1 80 ? 2.332 -0.523 6.953 1 86.94 80 ARG A O 1
ATOM 642 N N . LEU A 1 81 ? 2.15 0.607 8.875 1 89.38 81 LEU A N 1
ATOM 643 C CA . LEU A 1 81 ? 0.742 0.266 9.055 1 89.38 81 LEU A CA 1
ATOM 644 C C . LEU A 1 81 ? -0.154 1.25 8.305 1 89.38 81 LEU A C 1
ATOM 646 O O . LEU A 1 81 ? -1.38 1.13 8.344 1 89.38 81 LEU A O 1
ATOM 650 N N . GLY A 1 82 ? 0.44 2.309 7.738 1 90.31 82 GLY A N 1
ATOM 651 C CA . GLY A 1 82 ? -0.32 3.262 6.945 1 90.31 82 GLY A CA 1
ATOM 652 C C . GLY A 1 82 ? -0.896 4.398 7.77 1 90.31 82 GLY A C 1
ATOM 653 O O . GLY A 1 82 ? -1.805 5.098 7.32 1 90.31 82 GLY A O 1
ATOM 654 N N . ALA A 1 83 ? -0.426 4.574 8.953 1 95.38 83 ALA A N 1
ATOM 655 C CA . ALA A 1 83 ? -0.892 5.664 9.805 1 95.38 83 ALA A CA 1
ATOM 656 C C . ALA A 1 83 ? -0.368 7.012 9.312 1 95.38 83 ALA A C 1
ATOM 658 O O . ALA A 1 83 ? 0.757 7.098 8.812 1 95.38 83 ALA A O 1
ATOM 659 N N . PRO A 1 84 ? -1.19 8.055 9.477 1 96.62 84 PRO A N 1
ATOM 660 C CA . PRO A 1 84 ? -0.712 9.398 9.125 1 96.62 84 PRO A CA 1
ATOM 661 C C . PRO A 1 84 ? 0.32 9.93 10.109 1 96.62 84 PRO A C 1
ATOM 663 O O . PRO A 1 84 ? -0.043 10.445 11.18 1 96.62 84 PRO A O 1
ATOM 666 N N . SER A 1 85 ? 1.515 9.852 9.789 1 97.25 85 SER A N 1
ATOM 667 C CA . SER A 1 85 ? 2.611 10.352 10.617 1 97.25 85 SER A CA 1
ATOM 668 C C . SER A 1 85 ? 3.812 10.742 9.758 1 97.25 85 SER A C 1
ATOM 670 O O . SER A 1 85 ? 3.875 10.398 8.578 1 97.25 85 SER A O 1
ATOM 672 N N . VAL A 1 86 ? 4.66 11.484 10.289 1 96 86 VAL A N 1
ATOM 673 C CA . VAL A 1 86 ? 5.883 11.844 9.578 1 96 86 VAL A CA 1
ATOM 674 C C . VAL A 1 86 ? 6.762 10.609 9.398 1 96 86 VAL A C 1
ATOM 676 O O . VAL A 1 86 ? 6.629 9.641 10.148 1 96 86 VAL A O 1
ATOM 679 N N . GLN A 1 87 ? 7.582 10.68 8.477 1 94.62 87 GLN A N 1
ATOM 680 C CA . GLN A 1 87 ? 8.438 9.547 8.141 1 94.62 87 GLN A CA 1
ATOM 681 C C . GLN A 1 87 ? 9.781 9.641 8.859 1 94.62 87 GLN A C 1
ATOM 683 O O . GLN A 1 87 ? 10.508 10.625 8.695 1 94.62 87 GLN A O 1
ATOM 688 N N . PRO A 1 88 ? 10.109 8.609 9.656 1 95.06 88 PRO A N 1
ATOM 689 C CA . PRO A 1 88 ? 11.469 8.578 10.203 1 95.06 88 PRO A CA 1
ATOM 690 C C . PRO A 1 88 ? 12.516 8.219 9.148 1 95.06 88 PRO A C 1
ATOM 692 O O . PRO A 1 88 ? 12.258 7.395 8.273 1 95.06 88 PRO A O 1
ATOM 695 N N . LEU A 1 89 ? 13.586 8.844 9.234 1 93.5 89 LEU A N 1
ATOM 696 C CA . LEU A 1 89 ? 14.617 8.594 8.227 1 93.5 89 LEU A CA 1
ATOM 697 C C . LEU A 1 89 ? 15.836 7.922 8.844 1 93.5 89 LEU A C 1
ATOM 699 O O . LEU A 1 89 ? 16.406 7.008 8.25 1 93.5 89 LEU A O 1
ATOM 703 N N . ALA A 1 90 ? 16.234 8.391 10.078 1 94.5 90 ALA A N 1
ATOM 704 C CA . ALA A 1 90 ? 17.469 7.832 10.641 1 94.5 90 ALA A CA 1
ATOM 705 C C . ALA A 1 90 ? 17.594 8.164 12.125 1 94.5 90 ALA A C 1
ATOM 707 O O . ALA A 1 90 ? 16.984 9.117 12.609 1 94.5 90 ALA A O 1
ATOM 708 N N . VAL A 1 91 ? 18.312 7.312 12.773 1 94.25 91 VAL A N 1
ATOM 709 C CA . VAL A 1 91 ? 18.844 7.59 14.102 1 94.25 91 VAL A CA 1
ATOM 710 C C . VAL A 1 91 ? 20.359 7.605 14.055 1 94.25 91 VAL A C 1
ATOM 712 O O . VAL A 1 91 ? 20.984 6.672 13.547 1 94.25 91 VAL A O 1
ATOM 715 N N . ILE A 1 92 ? 20.891 8.656 14.539 1 93.31 92 ILE A N 1
ATOM 716 C CA . ILE A 1 92 ? 22.344 8.805 14.57 1 93.31 92 ILE A CA 1
ATOM 717 C C . ILE A 1 92 ? 22.828 8.719 16.016 1 93.31 92 ILE A C 1
ATOM 719 O O . ILE A 1 92 ? 22.438 9.523 16.859 1 93.31 92 ILE A O 1
ATOM 723 N N . THR A 1 93 ? 23.672 7.77 16.25 1 92.75 93 THR A N 1
ATOM 724 C CA . THR A 1 93 ? 24.234 7.594 17.578 1 92.75 93 THR A CA 1
ATOM 725 C C . THR A 1 93 ? 25.766 7.582 17.531 1 92.75 93 THR A C 1
ATOM 727 O O . THR A 1 93 ? 26.344 7.613 16.438 1 92.75 93 THR A O 1
ATOM 730 N N . GLY A 1 94 ? 26.422 7.695 18.703 1 88.56 94 GLY A N 1
ATOM 731 C CA . GLY A 1 94 ? 27.859 7.66 18.766 1 88.56 94 GLY A CA 1
ATOM 732 C C . GLY A 1 94 ? 28.516 8.938 18.266 1 88.56 94 GLY A C 1
ATOM 733 O O . GLY A 1 94 ? 29.641 8.906 17.766 1 88.56 94 GLY A O 1
ATOM 734 N N . ARG A 1 95 ? 27.781 9.984 18.281 1 90.56 95 ARG A N 1
ATOM 735 C CA . ARG A 1 95 ? 28.328 11.281 17.906 1 90.56 95 ARG A CA 1
ATOM 736 C C . ARG A 1 95 ? 29.344 11.766 18.922 1 90.56 95 ARG A C 1
ATOM 738 O O . ARG A 1 95 ? 29.141 11.609 20.125 1 90.56 95 ARG A O 1
ATOM 745 N N . VAL A 1 96 ? 30.453 12.266 18.406 1 90.25 96 VAL A N 1
ATOM 746 C CA . VAL A 1 96 ? 31.469 12.852 19.266 1 90.25 96 VAL A CA 1
ATOM 747 C C . VAL A 1 96 ? 31.953 14.18 18.656 1 90.25 96 VAL A C 1
ATOM 749 O O . VAL A 1 96 ? 32 14.328 17.438 1 90.25 96 VAL A O 1
ATOM 752 N N . ASP A 1 97 ? 32.219 15.07 19.547 1 90.25 97 ASP A N 1
ATOM 753 C CA . ASP A 1 97 ? 32.719 16.344 19.047 1 90.25 97 ASP A CA 1
ATOM 754 C C . ASP A 1 97 ? 34.219 16.266 18.719 1 90.25 97 ASP A C 1
ATOM 756 O O . ASP A 1 97 ? 34.812 15.18 18.766 1 90.25 97 ASP A O 1
ATOM 760 N N . ALA A 1 98 ? 34.781 17.438 18.344 1 85.81 98 ALA A N 1
ATOM 761 C CA . ALA A 1 98 ? 36.156 17.5 17.906 1 85.81 98 ALA A CA 1
ATOM 762 C C . ALA A 1 98 ? 37.094 17.062 19.031 1 85.81 98 ALA A C 1
ATOM 764 O O . ALA A 1 98 ? 38.219 16.578 18.766 1 85.81 98 ALA A O 1
ATOM 765 N N . THR A 1 99 ? 36.719 17.141 20.25 1 89.56 99 THR A N 1
ATOM 766 C CA . THR A 1 99 ? 37.562 16.812 21.391 1 89.56 99 THR A CA 1
ATOM 767 C C . THR A 1 99 ? 37.312 15.375 21.844 1 89.56 99 THR A C 1
ATOM 769 O O . THR A 1 99 ? 37.906 14.906 22.812 1 89.56 99 THR A O 1
ATOM 772 N N . GLY A 1 100 ? 36.375 14.75 21.234 1 87.62 100 GLY A N 1
ATOM 773 C CA . GLY A 1 100 ? 36.062 13.367 21.578 1 87.62 100 GLY A CA 1
ATOM 774 C C . GLY A 1 100 ? 34.969 13.227 22.594 1 87.62 100 GLY A C 1
ATOM 775 O O . GLY A 1 100 ? 34.656 12.117 23.047 1 87.62 100 GLY A O 1
ATOM 776 N N . GLN A 1 101 ? 34.375 14.273 22.984 1 91.69 101 GLN A N 1
ATOM 777 C CA . GLN A 1 101 ? 33.281 14.234 23.938 1 91.69 101 GLN A CA 1
ATOM 778 C C . GLN A 1 101 ? 31.984 13.797 23.266 1 91.69 101 GLN A C 1
ATOM 780 O O . GLN A 1 101 ? 31.688 14.234 22.141 1 91.69 101 GLN A O 1
ATOM 785 N N . PRO A 1 102 ? 31.266 13 23.953 1 92.25 102 PRO A N 1
ATOM 786 C CA . PRO A 1 102 ? 30.016 12.5 23.375 1 92.25 102 PRO A CA 1
ATOM 787 C C . PRO A 1 102 ? 28.969 13.594 23.172 1 92.25 102 PRO A C 1
ATOM 789 O O . PRO A 1 102 ? 28.859 14.508 24 1 92.25 102 PRO A O 1
ATOM 792 N N . LEU A 1 103 ? 28.297 13.547 22.047 1 93.5 103 LEU A N 1
ATOM 793 C CA . LEU A 1 103 ? 27.172 14.43 21.734 1 93.5 103 LEU A CA 1
ATOM 794 C C . LEU A 1 103 ? 25.844 13.672 21.828 1 93.5 103 LEU A C 1
ATOM 796 O O . LEU A 1 103 ? 25.828 12.445 21.734 1 93.5 103 LEU A O 1
ATOM 800 N N . THR A 1 104 ? 24.828 14.438 22.047 1 93.81 104 THR A N 1
ATOM 801 C CA . THR A 1 104 ? 23.484 13.859 22.109 1 93.81 104 THR A CA 1
ATOM 802 C C . THR A 1 104 ? 23.125 13.219 20.766 1 93.81 104 THR A C 1
ATOM 804 O O . THR A 1 104 ? 23.391 13.773 19.703 1 93.81 104 THR A O 1
ATOM 807 N N . PRO A 1 105 ? 22.5 12 20.75 1 94.81 105 PRO A N 1
ATOM 808 C CA . PRO A 1 105 ? 22 11.383 19.516 1 94.81 105 PRO A CA 1
ATOM 809 C C . PRO A 1 105 ? 20.969 12.242 18.797 1 94.81 105 PRO A C 1
ATOM 811 O O . PRO A 1 105 ? 20.469 13.211 19.375 1 94.81 105 PRO A O 1
ATOM 814 N N . ALA A 1 106 ? 20.75 11.859 17.547 1 95 106 ALA A N 1
ATOM 815 C CA . ALA A 1 106 ? 19.812 12.648 16.75 1 95 106 ALA A CA 1
ATOM 816 C C . ALA A 1 106 ? 18.812 11.75 16.047 1 95 106 ALA A C 1
ATOM 818 O O . ALA A 1 106 ? 19.156 10.664 15.57 1 95 106 ALA A O 1
ATOM 819 N N . LEU A 1 107 ? 17.547 12.172 16.016 1 95.62 107 LEU A N 1
ATOM 820 C CA . LEU A 1 107 ? 16.484 11.578 15.211 1 95.62 107 LEU A CA 1
ATOM 821 C C . LEU A 1 107 ? 16.203 12.438 13.984 1 95.62 107 LEU A C 1
ATOM 823 O O . LEU A 1 107 ? 15.992 13.641 14.102 1 95.62 107 LEU A O 1
ATOM 827 N N . VAL A 1 108 ? 16.297 11.828 12.82 1 94.12 108 VAL A N 1
ATOM 828 C CA . VAL A 1 108 ? 16.031 12.523 11.57 1 94.12 108 VAL A CA 1
ATOM 829 C C . VAL A 1 108 ? 14.688 12.094 11.008 1 94.12 108 VAL A C 1
ATOM 831 O O . VAL A 1 108 ? 14.422 10.898 10.852 1 94.12 108 VAL A O 1
ATOM 834 N N . THR A 1 109 ? 13.75 13.023 10.727 1 94.5 109 THR A N 1
ATOM 835 C CA . THR A 1 109 ? 12.477 12.766 10.07 1 94.5 109 THR A CA 1
ATOM 836 C C . THR A 1 109 ? 12.312 13.633 8.828 1 94.5 109 THR A C 1
ATOM 838 O O . THR A 1 109 ? 12.961 14.672 8.703 1 94.5 109 THR A O 1
ATOM 841 N N . GLU A 1 110 ? 11.562 13.172 7.953 1 93.19 110 GLU A N 1
ATOM 842 C CA . GLU A 1 110 ? 11.242 13.977 6.773 1 93.19 110 GLU A CA 1
ATOM 843 C C . GLU A 1 110 ? 10.148 14.992 7.082 1 93.19 110 GLU A C 1
ATOM 845 O O . GLU A 1 110 ? 9.141 14.664 7.707 1 93.19 110 GLU A O 1
ATOM 850 N N . HIS A 1 111 ? 10.438 16.188 6.688 1 91.56 111 HIS A N 1
ATOM 851 C CA . HIS A 1 111 ? 9.391 17.188 6.828 1 91.56 111 HIS A CA 1
ATOM 852 C C . HIS A 1 111 ? 8.219 16.891 5.902 1 91.56 111 HIS A C 1
ATOM 854 O O . HIS A 1 111 ? 8.414 16.547 4.734 1 91.56 111 HIS A O 1
ATOM 860 N N . LEU A 1 112 ? 7.066 17 6.422 1 92.75 112 LEU A N 1
ATOM 861 C CA . LEU A 1 112 ? 5.852 16.781 5.641 1 92.75 112 LEU A CA 1
ATOM 862 C C . LEU A 1 112 ? 5.531 18.016 4.789 1 92.75 112 LEU A C 1
ATOM 864 O O . LEU A 1 112 ? 5.062 19.031 5.309 1 92.75 112 LEU A O 1
ATOM 868 N N . SER A 1 113 ? 5.754 17.891 3.49 1 91.75 113 SER A N 1
ATOM 869 C CA . SER A 1 113 ? 5.488 19.016 2.598 1 91.75 113 SER A CA 1
ATOM 870 C C . SER A 1 113 ? 4.008 19.391 2.6 1 91.75 113 SER A C 1
ATOM 872 O O . SER A 1 113 ? 3.145 18.516 2.693 1 91.75 113 SER A O 1
ATOM 874 N N . PHE A 1 114 ? 3.75 20.734 2.529 1 93.5 114 PHE A N 1
ATOM 875 C CA . PHE A 1 114 ? 2.414 21.312 2.426 1 93.5 114 PHE A CA 1
ATOM 876 C C . PHE A 1 114 ? 1.611 21.047 3.693 1 93.5 114 PHE A C 1
ATOM 878 O O . PHE A 1 114 ? 0.381 20.984 3.652 1 93.5 114 PHE A O 1
ATOM 885 N N . SER A 1 115 ? 2.336 20.766 4.746 1 94.19 115 SER A N 1
ATOM 886 C CA . SER A 1 115 ? 1.7 20.672 6.055 1 94.19 115 SER A CA 1
ATOM 887 C C . SER A 1 115 ? 1.827 21.969 6.832 1 94.19 115 SER A C 1
ATOM 889 O O . SER A 1 115 ? 2.787 22.719 6.641 1 94.19 115 SER A O 1
ATOM 891 N N . LEU A 1 116 ? 0.842 22.203 7.68 1 92.69 116 LEU A N 1
ATOM 892 C CA . LEU A 1 116 ? 0.798 23.438 8.477 1 92.69 116 LEU A CA 1
ATOM 893 C C . LEU A 1 116 ? 0.733 23.109 9.969 1 92.69 116 LEU A C 1
ATOM 895 O O . LEU A 1 116 ? -0.075 22.281 10.391 1 92.69 116 LEU A O 1
ATOM 899 N N . PRO A 1 117 ? 1.615 23.812 10.711 1 92.12 117 PRO A N 1
ATOM 900 C CA . PRO A 1 117 ? 1.337 23.797 12.148 1 92.12 117 PRO A CA 1
ATOM 901 C C . PRO A 1 117 ? 0.047 24.531 12.508 1 92.12 117 PRO A C 1
ATOM 903 O O . PRO A 1 117 ? -0.468 25.312 11.703 1 92.12 117 PRO A O 1
ATOM 906 N N . TYR A 1 118 ? -0.496 24.219 13.688 1 90.31 118 TYR A N 1
ATOM 907 C CA . TYR A 1 118 ? -1.814 24.734 14.031 1 90.31 118 TYR A CA 1
ATOM 908 C C . TYR A 1 118 ? -1.81 26.266 14.062 1 90.31 118 TYR A C 1
ATOM 910 O O . TYR A 1 118 ? -2.791 26.906 13.68 1 90.31 118 TYR A O 1
ATOM 918 N N . ARG A 1 119 ? -0.741 26.906 14.406 1 87.38 119 ARG A N 1
ATOM 919 C CA . ARG A 1 119 ? -0.684 28.359 14.477 1 87.38 119 ARG A CA 1
ATOM 920 C C . ARG A 1 119 ? -0.778 28.984 13.086 1 87.38 119 ARG A C 1
ATOM 922 O O . ARG A 1 119 ? -1.403 30.031 12.906 1 87.38 119 ARG A O 1
ATOM 929 N N . ALA A 1 120 ? -0.1 28.297 12.172 1 87.38 120 ALA A N 1
ATOM 930 C CA . ALA A 1 120 ? -0.156 28.766 10.789 1 87.38 120 ALA A CA 1
ATOM 931 C C . ALA A 1 120 ? -1.567 28.641 10.227 1 87.38 120 ALA A C 1
ATOM 933 O O . ALA A 1 120 ? -2.004 29.484 9.43 1 87.38 120 ALA A O 1
ATOM 934 N N . VAL A 1 121 ? -2.252 27.641 10.586 1 87.94 121 VAL A N 1
ATOM 935 C CA . VAL A 1 121 ? -3.621 27.438 10.125 1 87.94 121 VAL A CA 1
ATOM 936 C C . VAL A 1 121 ? -4.496 28.594 10.578 1 87.94 121 VAL A C 1
ATOM 938 O O . VAL A 1 121 ? -5.305 29.109 9.805 1 87.94 121 VAL A O 1
ATOM 941 N N . PHE A 1 122 ? -4.34 29.094 11.766 1 82.81 122 PHE A N 1
ATOM 942 C CA . PHE A 1 122 ? -5.168 30.156 12.32 1 82.81 122 PHE A CA 1
ATOM 943 C C . PHE A 1 122 ? -4.707 31.531 11.828 1 82.81 122 PHE A C 1
ATOM 945 O O . PHE A 1 122 ? -5.5 32.469 11.766 1 82.81 122 PHE A O 1
ATOM 952 N N . SER A 1 123 ? -3.438 31.625 11.5 1 77.12 123 SER A N 1
ATOM 953 C CA . SER A 1 123 ? -2.922 32.906 11.016 1 77.12 123 SER A CA 1
ATOM 954 C C . SER A 1 123 ? -3.336 33.156 9.57 1 77.12 123 SER A C 1
ATOM 956 O O . SER A 1 123 ? -3.65 34.281 9.203 1 77.12 123 SER A O 1
ATOM 958 N N . GLN A 1 124 ? -3.211 32.188 8.812 1 67.94 124 GLN A N 1
ATOM 959 C CA . GLN A 1 124 ? -3.482 32.312 7.383 1 67.94 124 GLN A CA 1
ATOM 960 C C . GLN A 1 124 ? -4.98 32.469 7.117 1 67.94 124 GLN A C 1
ATOM 962 O O . GLN A 1 124 ? -5.383 33.031 6.098 1 67.94 124 GLN A O 1
ATOM 967 N N . THR A 1 125 ? -5.777 31.844 7.887 1 55.56 125 THR A N 1
ATOM 968 C CA . THR A 1 125 ? -7.223 31.922 7.691 1 55.56 125 THR A CA 1
ATOM 969 C C . THR A 1 125 ? -7.746 33.281 8.141 1 55.56 125 THR A C 1
ATOM 971 O O . THR A 1 125 ? -8.898 33.625 7.871 1 55.56 125 THR A O 1
ATOM 974 N N . SER A 1 126 ? -6.941 34.094 8.953 1 48.22 126 SER A N 1
ATOM 975 C CA . SER A 1 126 ? -7.34 35.375 9.492 1 48.22 126 SER A CA 1
ATOM 976 C C . SER A 1 126 ? -7.691 36.375 8.375 1 48.22 126 SER A C 1
ATOM 978 O O . SER A 1 126 ? -8.211 37.438 8.633 1 48.22 126 SER A O 1
ATOM 980 N N . VAL A 1 127 ? -7.234 36.125 7.156 1 46.94 127 VAL A N 1
ATOM 981 C CA . VAL A 1 127 ? -7.586 37.125 6.16 1 46.94 127 VAL A CA 1
ATOM 982 C C . VAL A 1 127 ? -9.102 37.25 6.074 1 46.94 127 VAL A C 1
ATOM 984 O O . VAL A 1 127 ? -9.625 38.344 5.871 1 46.94 127 VAL A O 1
ATOM 987 N N . SER A 1 128 ? -9.844 36.156 6.164 1 46.94 128 SER A N 1
ATOM 988 C CA . SER A 1 128 ? -11.289 36.375 6.262 1 46.94 128 SER A CA 1
ATOM 989 C C . SER A 1 128 ? -11.812 36.031 7.652 1 46.94 128 SER A C 1
ATOM 991 O O . SER A 1 128 ? -11.836 34.844 8.031 1 46.94 128 SER A O 1
ATOM 993 N N . ARG A 1 129 ? -11.797 37 8.625 1 46.84 129 ARG A N 1
ATOM 994 C CA . ARG A 1 129 ? -12.172 37.031 10.039 1 46.84 129 ARG A CA 1
ATOM 995 C C . ARG A 1 129 ? -13.312 36.062 10.312 1 46.84 129 ARG A C 1
ATOM 997 O O . ARG A 1 129 ? -13.367 35.438 11.383 1 46.84 129 ARG A O 1
ATOM 1004 N N . SER A 1 130 ? -14.242 35.969 9.477 1 44.53 130 SER A N 1
ATOM 1005 C CA . SER A 1 130 ? -15.508 35.312 9.703 1 44.53 130 SER A CA 1
ATOM 1006 C C . SER A 1 130 ? -15.344 33.781 9.664 1 44.53 130 SER A C 1
ATOM 1008 O O . SER A 1 130 ? -16.234 33.031 10.078 1 44.53 130 SER A O 1
ATOM 1010 N N . MET A 1 131 ? -14.164 33.281 9.156 1 51.69 131 MET A N 1
ATOM 1011 C CA . MET A 1 131 ? -14.086 31.875 8.789 1 51.69 131 MET A CA 1
ATOM 1012 C C . MET A 1 131 ? -13.297 31.078 9.82 1 51.69 131 MET A C 1
ATOM 1014 O O . MET A 1 131 ? -13.125 29.875 9.672 1 51.69 131 MET A O 1
ATOM 1018 N N . ARG A 1 132 ? -13.141 31.766 11.141 1 62.03 132 ARG A N 1
ATOM 1019 C CA . ARG A 1 132 ? -12.188 31.203 12.094 1 62.03 132 ARG A CA 1
ATOM 1020 C C . ARG A 1 132 ? -12.844 30.094 12.922 1 62.03 132 ARG A C 1
ATOM 1022 O O . ARG A 1 132 ? -12.242 29.047 13.133 1 62.03 132 ARG A O 1
ATOM 1029 N N . PRO A 1 133 ? -14.172 30.344 13.219 1 65.56 133 PRO A N 1
ATOM 1030 C CA . PRO A 1 133 ? -14.766 29.25 14 1 65.56 133 PRO A CA 1
ATOM 1031 C C . PRO A 1 133 ? -14.898 27.969 13.203 1 65.56 133 PRO A C 1
ATOM 1033 O O . PRO A 1 133 ? -14.688 26.875 13.742 1 65.56 133 PRO A O 1
ATOM 1036 N N . GLU A 1 134 ? -15.133 28.125 11.938 1 78.88 134 GLU A N 1
ATOM 1037 C CA . GLU A 1 134 ? -15.281 26.938 11.086 1 78.88 134 GLU A CA 1
ATOM 1038 C C . GLU A 1 134 ? -13.945 26.234 10.906 1 78.88 134 GLU A C 1
ATOM 1040 O O . GLU A 1 134 ? -13.891 25 10.875 1 78.88 134 GLU A O 1
ATOM 1045 N N . THR A 1 135 ? -12.953 27.016 10.945 1 83.19 135 THR A N 1
ATOM 1046 C CA . THR A 1 135 ? -11.617 26.453 10.781 1 83.19 135 THR A CA 1
ATOM 1047 C C . THR A 1 135 ? -11.227 25.625 12.008 1 83.19 135 THR A C 1
ATOM 1049 O O . THR A 1 135 ? -10.695 24.516 11.875 1 83.19 135 THR A O 1
ATOM 1052 N N . ALA A 1 136 ? -11.523 26.219 13.164 1 83.5 136 ALA A N 1
ATOM 1053 C CA . ALA A 1 136 ? -11.219 25.516 14.406 1 83.5 136 ALA A CA 1
ATOM 1054 C C . ALA A 1 136 ? -11.953 24.172 14.477 1 83.5 136 ALA A C 1
ATOM 1056 O O . ALA A 1 136 ? -11.375 23.156 14.859 1 83.5 136 ALA A O 1
ATOM 1057 N N . THR A 1 137 ? -13.18 24.234 14.047 1 85.62 137 THR A N 1
ATOM 1058 C CA . THR A 1 137 ? -13.992 23.016 14.062 1 85.62 137 THR A CA 1
ATOM 1059 C C . THR A 1 137 ? -13.422 21.969 13.117 1 85.62 137 THR A C 1
ATOM 1061 O O . THR A 1 137 ? -13.328 20.797 13.477 1 85.62 137 THR A O 1
ATOM 1064 N N . ARG A 1 138 ? -13.023 22.359 11.961 1 90.12 138 ARG A N 1
ATOM 1065 C CA . ARG A 1 138 ? -12.445 21.438 10.984 1 90.12 138 ARG A CA 1
ATOM 1066 C C . ARG A 1 138 ? -11.141 20.844 11.492 1 90.12 138 ARG A C 1
ATOM 1068 O O . ARG A 1 138 ? -10.859 19.656 11.25 1 90.12 138 ARG A O 1
ATOM 1075 N N . MET A 1 139 ? -10.422 21.641 12.156 1 91.06 139 MET A N 1
ATOM 1076 C CA . MET A 1 139 ? -9.164 21.172 12.727 1 91.06 139 MET A CA 1
ATOM 1077 C C . MET A 1 139 ? -9.414 20.125 13.805 1 91.06 139 MET A C 1
ATOM 1079 O O . MET A 1 139 ? -8.766 19.078 13.82 1 91.06 139 MET A O 1
ATOM 1083 N N . ILE A 1 140 ? -10.344 20.453 14.625 1 91.56 140 ILE A N 1
ATOM 1084 C CA . ILE A 1 140 ? -10.672 19.547 15.719 1 91.56 140 ILE A CA 1
ATOM 1085 C C . ILE A 1 140 ? -11.195 18.219 15.164 1 91.56 140 ILE A C 1
ATOM 1087 O O . ILE A 1 140 ? -10.82 17.156 15.641 1 91.56 140 ILE A O 1
ATOM 1091 N N . ASP A 1 141 ? -12.023 18.312 14.164 1 94.19 141 ASP A N 1
ATOM 1092 C CA . ASP A 1 141 ? -12.539 17.109 13.523 1 94.19 141 ASP A CA 1
ATOM 1093 C C . ASP A 1 141 ? -11.406 16.25 12.961 1 94.19 141 ASP A C 1
ATOM 1095 O O . ASP A 1 141 ? -11.445 15.031 13.055 1 94.19 141 ASP A O 1
ATOM 1099 N N . SER A 1 142 ? -10.43 16.875 12.422 1 95.69 142 SER A N 1
ATOM 1100 C CA . SER A 1 142 ? -9.305 16.156 11.836 1 95.69 142 SER A CA 1
ATOM 1101 C C . SER A 1 142 ? -8.484 15.445 12.914 1 95.69 142 SER A C 1
ATOM 1103 O O . SER A 1 142 ? -7.965 14.352 12.68 1 95.69 142 SER A O 1
ATOM 1105 N N . ILE A 1 143 ? -8.352 16.031 14.07 1 96.5 143 ILE A N 1
ATOM 1106 C CA . ILE A 1 143 ? -7.602 15.406 15.156 1 96.5 143 ILE A CA 1
ATOM 1107 C C . ILE A 1 143 ? -8.391 14.227 15.719 1 96.5 143 ILE A C 1
ATOM 1109 O O . ILE A 1 143 ? -7.816 13.188 16.047 1 96.5 143 ILE A O 1
ATOM 1113 N N . ALA A 1 144 ? -9.703 14.461 15.82 1 97 144 ALA A N 1
ATOM 1114 C CA . ALA A 1 144 ? -10.539 13.359 16.266 1 97 144 ALA A CA 1
ATOM 1115 C C . ALA A 1 144 ? -10.406 12.148 15.344 1 97 144 ALA A C 1
ATOM 1117 O O . ALA A 1 144 ? -10.242 11.023 15.812 1 97 144 ALA A O 1
ATOM 1118 N N . LEU A 1 145 ? -10.453 12.438 14.117 1 96.94 145 LEU A N 1
ATOM 1119 C CA . LEU A 1 145 ? -10.297 11.375 13.133 1 96.94 145 LEU A CA 1
ATOM 1120 C C . LEU A 1 145 ? -8.914 10.742 13.234 1 96.94 145 LEU A C 1
ATOM 1122 O O . LEU A 1 145 ? -8.781 9.516 13.148 1 96.94 145 LEU A O 1
ATOM 1126 N N . LEU A 1 146 ? -7.918 11.547 13.383 1 97.88 146 LEU A N 1
ATOM 1127 C CA . LEU A 1 146 ? -6.559 11.039 13.547 1 97.88 146 LEU A CA 1
ATOM 1128 C C . LEU A 1 146 ? -6.469 10.094 14.734 1 97.88 146 LEU A C 1
ATOM 1130 O O . LEU A 1 146 ? -5.895 9.008 14.633 1 97.88 146 LEU A O 1
ATOM 1134 N N . LEU A 1 147 ? -7.055 10.508 15.82 1 97.81 147 LEU A N 1
ATOM 1135 C CA . LEU A 1 147 ? -7.043 9.695 17.031 1 97.81 147 LEU A CA 1
ATOM 1136 C C . LEU A 1 147 ? -7.723 8.352 16.781 1 97.81 147 LEU A C 1
ATOM 1138 O O . LEU A 1 147 ? -7.199 7.305 17.172 1 97.81 147 LEU A O 1
ATOM 1142 N N . VAL A 1 148 ? -8.836 8.398 16.156 1 97.69 148 VAL A N 1
ATOM 1143 C CA . VAL A 1 148 ? -9.562 7.168 15.852 1 97.69 148 VAL A CA 1
ATOM 1144 C C . VAL A 1 148 ? -8.695 6.246 15 1 97.69 148 VAL A C 1
ATOM 1146 O O . VAL A 1 148 ? -8.586 5.051 15.289 1 97.69 148 VAL A O 1
ATOM 1149 N N . ARG A 1 149 ? -8.094 6.77 14.023 1 97.31 149 ARG A N 1
ATOM 1150 C CA . ARG A 1 149 ? -7.25 5.984 13.133 1 97.31 149 ARG A CA 1
ATOM 1151 C C . ARG A 1 149 ? -6.094 5.348 13.898 1 97.31 149 ARG A C 1
ATOM 1153 O O . ARG A 1 149 ? -5.773 4.176 13.68 1 97.31 149 ARG A O 1
ATOM 1160 N N . LEU A 1 150 ? -5.473 6.125 14.742 1 98.06 150 LEU A N 1
ATOM 1161 C CA . LEU A 1 150 ? -4.355 5.609 15.531 1 98.06 150 LEU A CA 1
ATOM 1162 C C . LEU A 1 150 ? -4.82 4.516 16.484 1 98.06 150 LEU A C 1
ATOM 1164 O O . LEU A 1 150 ? -4.145 3.492 16.641 1 98.06 150 LEU A O 1
ATOM 1168 N N . HIS A 1 151 ? -5.965 4.719 17.078 1 98.06 151 HIS A N 1
ATOM 1169 C CA . HIS A 1 151 ? -6.484 3.754 18.047 1 98.06 151 HIS A CA 1
ATOM 1170 C C . HIS A 1 151 ? -6.918 2.467 17.344 1 98.06 151 HIS A C 1
ATOM 1172 O O . HIS A 1 151 ? -6.785 1.378 17.906 1 98.06 151 HIS A O 1
ATOM 1178 N N . LEU A 1 152 ? -7.418 2.592 16.141 1 95.88 152 LEU A N 1
ATOM 1179 C CA . LEU A 1 152 ? -7.77 1.406 15.359 1 95.88 152 LEU A CA 1
ATOM 1180 C C . LEU A 1 152 ? -6.539 0.544 15.102 1 95.88 152 LEU A C 1
ATOM 1182 O O . LEU A 1 152 ? -6.652 -0.676 14.961 1 95.88 152 LEU A O 1
ATOM 1186 N N . LEU A 1 153 ? -5.41 1.136 15.086 1 95.12 153 LEU A N 1
ATOM 1187 C CA . LEU A 1 153 ? -4.152 0.429 14.875 1 95.12 153 LEU A CA 1
ATOM 1188 C C . LEU A 1 153 ? -3.553 -0.013 16.203 1 95.12 153 LEU A C 1
ATOM 1190 O O . LEU A 1 153 ? -2.426 -0.509 16.25 1 95.12 153 LEU A O 1
ATOM 1194 N N . ASN A 1 154 ? -4.27 0.286 17.312 1 96.69 154 ASN A N 1
ATOM 1195 C CA . ASN A 1 154 ? -3.863 -0.065 18.672 1 96.69 154 ASN A CA 1
ATOM 1196 C C . ASN A 1 154 ? -2.68 0.777 19.141 1 96.69 154 ASN A C 1
ATOM 1198 O O . ASN A 1 154 ? -1.801 0.282 19.844 1 96.69 154 ASN A O 1
ATOM 1202 N N . PHE A 1 155 ? -2.623 1.979 18.766 1 98.06 155 PHE A N 1
ATOM 1203 C CA . PHE A 1 155 ? -1.559 2.898 19.141 1 98.06 155 PHE A CA 1
ATOM 1204 C C . PHE A 1 155 ? -2.051 3.895 20.188 1 98.06 155 PHE A C 1
ATOM 1206 O O . PHE A 1 155 ? -3.043 4.594 19.969 1 98.06 155 PHE A O 1
ATOM 1213 N N . PHE A 1 156 ? -1.402 3.936 21.25 1 98.44 156 PHE A N 1
ATOM 1214 C CA . PHE A 1 156 ? -1.59 4.945 22.281 1 98.44 156 PHE A CA 1
ATOM 1215 C C . PHE A 1 156 ? -0.642 6.121 22.078 1 98.44 156 PHE A C 1
ATOM 1217 O O . PHE A 1 156 ? 0.576 5.941 22.016 1 98.44 156 PHE A O 1
ATOM 1224 N N . TRP A 1 157 ? -1.163 7.293 21.922 1 97.75 157 TRP A N 1
ATOM 1225 C CA . TRP A 1 157 ? -0.355 8.461 21.578 1 97.75 157 TRP A CA 1
ATOM 1226 C C . TRP A 1 157 ? 0.333 9.023 22.812 1 97.75 157 TRP A C 1
ATOM 1228 O O . TRP A 1 157 ? 1.544 9.258 22.812 1 97.75 157 TRP A O 1
ATOM 1238 N N . GLY A 1 158 ? -0.41 9.258 23.891 1 97.12 158 GLY A N 1
ATOM 1239 C CA . GLY A 1 158 ? 0.119 9.656 25.172 1 97.12 158 GLY A CA 1
ATOM 1240 C C . GLY A 1 158 ? 0.4 11.141 25.281 1 97.12 158 GLY A C 1
ATOM 1241 O O . GLY A 1 158 ? 0.66 11.656 26.359 1 97.12 158 GLY A O 1
ATOM 1242 N N . ASP A 1 159 ? 0.416 11.922 24.219 1 96.38 159 ASP A N 1
ATOM 1243 C CA . ASP A 1 159 ? 0.648 13.359 24.25 1 96.38 159 ASP A CA 1
ATOM 1244 C C . ASP A 1 159 ? -0.095 14.055 23.109 1 96.38 159 ASP A C 1
ATOM 1246 O O . ASP A 1 159 ? 0.505 14.805 22.344 1 96.38 159 ASP A O 1
ATOM 1250 N N . VAL A 1 160 ? -1.365 13.797 23.031 1 96.69 160 VAL A N 1
ATOM 1251 C CA . VAL A 1 160 ? -2.205 14.367 21.984 1 96.69 160 VAL A CA 1
ATOM 1252 C C . VAL A 1 160 ? -2.297 15.883 22.172 1 96.69 160 VAL A C 1
ATOM 1254 O O . VAL A 1 160 ? -2.689 16.359 23.234 1 96.69 160 VAL A O 1
ATOM 1257 N N . SER A 1 161 ? -1.89 16.625 21.125 1 95.69 161 SER A N 1
ATOM 1258 C CA . SER A 1 161 ? -1.96 18.078 21.188 1 95.69 161 SER A CA 1
ATOM 1259 C C . SER A 1 161 ? -1.922 18.688 19.797 1 95.69 161 SER A C 1
ATOM 1261 O O . SER A 1 161 ? -1.584 18.016 18.812 1 95.69 161 SER A O 1
ATOM 1263 N N . LEU A 1 162 ? -2.365 19.922 19.703 1 93.38 162 LEU A N 1
ATOM 1264 C CA . LEU A 1 162 ? -2.232 20.656 18.453 1 93.38 162 LEU A CA 1
ATOM 1265 C C . LEU A 1 162 ? -0.766 20.828 18.062 1 93.38 162 LEU A C 1
ATOM 1267 O O . LEU A 1 162 ? -0.411 20.719 16.891 1 93.38 162 LEU A O 1
ATOM 1271 N N . SER A 1 163 ? 0.115 20.938 19.016 1 92.12 163 SER A N 1
ATOM 1272 C CA . SER A 1 163 ? 1.537 21.188 18.812 1 92.12 163 SER A CA 1
ATOM 1273 C C . SER A 1 163 ? 2.236 19.953 18.25 1 92.12 163 SER A C 1
ATOM 1275 O O . SER A 1 163 ? 3.293 20.062 17.625 1 92.12 163 SER A O 1
ATOM 1277 N N . ASN A 1 164 ? 1.643 18.812 18.5 1 94.75 164 ASN A N 1
ATOM 1278 C CA . ASN A 1 164 ? 2.225 17.562 18.031 1 94.75 164 ASN A CA 1
ATOM 1279 C C . ASN A 1 164 ? 1.491 17.031 16.797 1 94.75 164 ASN A C 1
ATOM 1281 O O . ASN A 1 164 ? 1.568 15.836 16.5 1 94.75 164 ASN A O 1
ATOM 1285 N N . THR A 1 165 ? 0.717 17.938 16.141 1 95.69 165 THR A N 1
ATOM 1286 C CA . THR A 1 165 ? -0.032 17.578 14.945 1 95.69 165 THR A CA 1
ATOM 1287 C C . THR A 1 165 ? 0.252 18.562 13.82 1 95.69 165 THR A C 1
ATOM 1289 O O . THR A 1 165 ? 0.312 19.781 14.047 1 95.69 165 THR A O 1
ATOM 1292 N N . LEU A 1 166 ? 0.515 18.047 12.664 1 95.88 166 LEU A N 1
ATOM 1293 C CA . LEU A 1 166 ? 0.548 18.859 11.453 1 95.88 166 LEU A CA 1
ATOM 1294 C C . LEU A 1 166 ? -0.721 18.656 10.633 1 95.88 166 LEU A C 1
ATOM 1296 O O . LEU A 1 166 ? -1.336 17.594 10.68 1 95.88 166 LEU A O 1
ATOM 1300 N N . PHE A 1 167 ? -1.111 19.672 9.922 1 95.75 167 PHE A N 1
ATOM 1301 C CA . PHE A 1 167 ? -2.365 19.625 9.18 1 95.75 167 PHE A CA 1
ATOM 1302 C C . PHE A 1 167 ? -2.119 19.844 7.691 1 95.75 167 PHE A C 1
ATOM 1304 O O . PHE A 1 167 ? -1.442 20.797 7.297 1 95.75 167 PHE A O 1
ATOM 1311 N N . ARG A 1 168 ? -2.584 18.969 6.887 1 95.88 168 ARG A N 1
ATOM 1312 C CA . ARG A 1 168 ? -2.629 19.156 5.441 1 95.88 168 ARG A CA 1
ATOM 1313 C C . ARG A 1 168 ? -4.047 19.469 4.973 1 95.88 168 ARG A C 1
ATOM 1315 O O . ARG A 1 168 ? -5.016 18.906 5.504 1 95.88 168 ARG A O 1
ATOM 1322 N N . ARG A 1 169 ? -4.113 20.344 4.043 1 94.94 169 ARG A N 1
ATOM 1323 C CA . ARG A 1 169 ? -5.422 20.594 3.447 1 94.94 169 ARG A CA 1
ATOM 1324 C C . ARG A 1 169 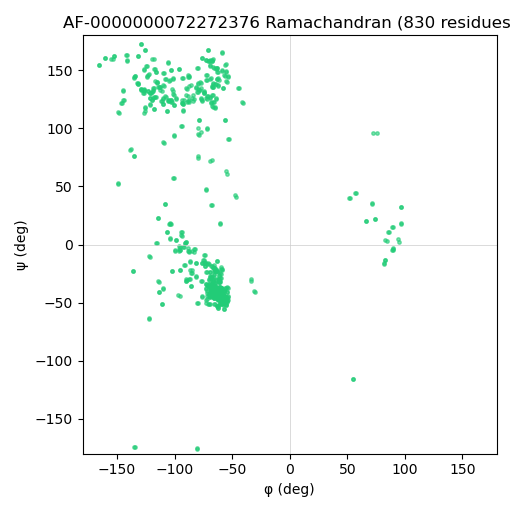? -5.93 19.359 2.717 1 94.94 169 ARG A C 1
ATOM 1326 O O . ARG A 1 169 ? -5.16 18.672 2.035 1 94.94 169 ARG A O 1
ATOM 1333 N N . ASP A 1 170 ? -7.176 19.078 2.883 1 96.56 170 ASP A N 1
ATOM 1334 C CA . ASP A 1 170 ? -7.855 17.922 2.303 1 96.56 170 ASP A CA 1
ATOM 1335 C C . ASP A 1 170 ? -9.234 18.312 1.776 1 96.56 170 ASP A C 1
ATOM 1337 O O . ASP A 1 170 ? -10.25 18 2.402 1 96.56 170 ASP A O 1
ATOM 1341 N N . ALA A 1 171 ? -9.164 18.859 0.555 1 96.19 171 ALA A N 1
ATOM 1342 C CA . ALA A 1 171 ? -10.375 19.469 -0.003 1 96.19 171 ALA A CA 1
ATOM 1343 C C . ALA A 1 171 ? -10.945 20.516 0.95 1 96.19 171 ALA A C 1
ATOM 1345 O O . ALA A 1 171 ? -10.289 21.516 1.268 1 96.19 171 ALA A O 1
ATOM 1346 N N . ASP A 1 172 ? -12.148 20.328 1.499 1 93.5 172 ASP A N 1
ATOM 1347 C CA . ASP A 1 172 ? -12.789 21.328 2.361 1 93.5 172 ASP A CA 1
ATOM 1348 C C . ASP A 1 172 ? -12.492 21.047 3.832 1 93.5 172 ASP A C 1
ATOM 1350 O O . ASP A 1 172 ? -13.117 21.625 4.719 1 93.5 172 ASP A O 1
ATOM 1354 N N . ALA A 1 173 ? -11.594 20.156 4.082 1 94.38 173 ALA A N 1
ATOM 1355 C CA . ALA A 1 173 ? -11.219 19.781 5.441 1 94.38 173 ALA A CA 1
ATOM 1356 C C . ALA A 1 173 ? -9.703 19.703 5.594 1 94.38 173 ALA A C 1
ATOM 1358 O O . ALA A 1 173 ? -8.961 20.234 4.758 1 94.38 173 ALA A O 1
ATOM 1359 N N . PHE A 1 174 ? -9.281 19.234 6.801 1 95.38 174 PHE A N 1
ATOM 1360 C CA . PHE A 1 174 ? -7.871 19 7.07 1 95.38 174 PHE A CA 1
ATOM 1361 C C . PHE A 1 174 ? -7.621 17.531 7.367 1 95.38 174 PHE A C 1
ATOM 1363 O O . PHE A 1 174 ? -8.531 16.812 7.785 1 95.38 174 PHE A O 1
ATOM 1370 N N . SER A 1 175 ? -6.469 17.094 7.062 1 96.69 175 SER A N 1
ATOM 1371 C CA . SER A 1 175 ? -5.949 15.812 7.52 1 96.69 175 SER A CA 1
ATOM 1372 C C . SER A 1 175 ? -4.832 16 8.539 1 96.69 175 SER A C 1
ATOM 1374 O O . SER A 1 175 ? -3.857 16.719 8.273 1 96.69 175 SER A O 1
ATOM 1376 N N . GLY A 1 176 ? -5.023 15.375 9.656 1 97.25 176 GLY A N 1
ATOM 1377 C CA . GLY A 1 176 ? -4.016 15.469 10.695 1 97.25 176 GLY A CA 1
ATOM 1378 C C . GLY A 1 176 ? -2.93 14.414 10.578 1 97.25 176 GLY A C 1
ATOM 1379 O O . GLY A 1 176 ? -3.201 13.273 10.195 1 97.25 176 GLY A O 1
ATOM 1380 N N . TYR A 1 177 ? -1.698 14.805 10.945 1 97.88 177 TYR A N 1
ATOM 1381 C CA . TYR A 1 177 ? -0.542 13.914 10.945 1 97.88 177 TYR A CA 1
ATOM 1382 C C . TYR A 1 177 ? 0.186 13.977 12.281 1 97.88 177 TYR A C 1
ATOM 1384 O O . TYR A 1 177 ? 0.438 15.062 12.812 1 97.88 177 TYR A O 1
ATOM 1392 N N . LEU A 1 178 ? 0.497 12.812 12.758 1 97.69 178 LEU A N 1
ATOM 1393 C CA . LEU A 1 178 ? 1.289 12.727 13.977 1 97.69 178 LEU A CA 1
ATOM 1394 C C . LEU A 1 178 ? 2.75 13.07 13.711 1 97.69 178 LEU A C 1
ATOM 1396 O O . LEU A 1 178 ? 3.342 12.57 12.75 1 97.69 178 LEU A O 1
ATOM 1400 N N . VAL A 1 179 ? 3.348 13.945 14.5 1 93.81 179 VAL A N 1
ATOM 1401 C CA . VAL A 1 179 ? 4.723 14.367 14.266 1 93.81 179 VAL A CA 1
ATOM 1402 C C . VAL A 1 179 ? 5.633 13.805 15.359 1 93.81 179 VAL A C 1
ATOM 1404 O O . VAL A 1 179 ? 6.793 13.484 15.102 1 93.81 179 VAL A O 1
ATOM 1407 N N . ASP A 1 180 ? 5.125 13.758 16.594 1 92.5 180 ASP A N 1
ATOM 1408 C CA . ASP A 1 180 ? 5.918 13.336 17.734 1 92.5 180 ASP A CA 1
ATOM 1409 C C . ASP A 1 180 ? 5.336 12.078 18.375 1 92.5 180 ASP A C 1
ATOM 1411 O O . ASP A 1 180 ? 4.219 12.094 18.891 1 92.5 180 ASP A O 1
ATOM 1415 N N . ALA A 1 181 ? 6.113 11.047 18.328 1 95 181 ALA A N 1
ATOM 1416 C CA . ALA A 1 181 ? 5.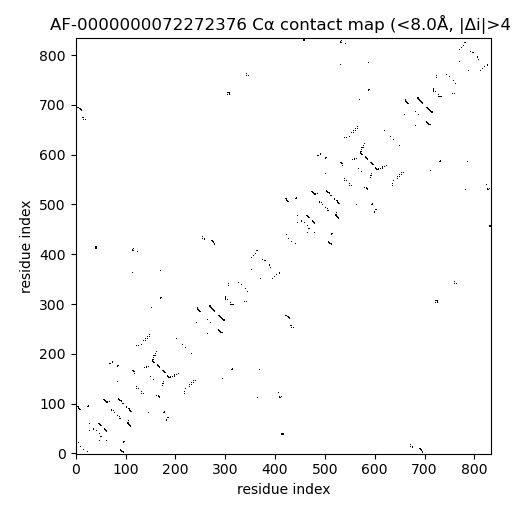652 9.773 18.891 1 95 181 ALA A CA 1
ATOM 1417 C C . ALA A 1 181 ? 6.492 9.367 20.094 1 95 181 ALA A C 1
ATOM 1419 O O . ALA A 1 181 ? 6.617 8.172 20.406 1 95 181 ALA A O 1
ATOM 1420 N N . GLU A 1 182 ? 7.113 10.281 20.719 1 92.62 182 GLU A N 1
ATOM 1421 C CA . GLU A 1 182 ? 8.008 10 21.844 1 92.62 182 GLU A CA 1
ATOM 1422 C C . GLU A 1 182 ? 7.285 9.219 22.938 1 92.62 182 GLU A C 1
ATOM 1424 O O . GLU A 1 182 ? 7.867 8.32 23.547 1 92.62 182 GLU A O 1
ATOM 1429 N N . THR A 1 183 ? 6.035 9.5 23.203 1 94.69 183 THR A N 1
ATOM 1430 C CA . THR A 1 183 ? 5.273 8.852 24.266 1 94.69 183 THR A CA 1
ATOM 1431 C C . THR A 1 183 ? 4.395 7.738 23.703 1 94.69 183 THR A C 1
ATOM 1433 O O . THR A 1 183 ? 3.572 7.164 24.422 1 94.69 183 THR A O 1
ATOM 1436 N N . GLY A 1 184 ? 4.508 7.484 22.453 1 96.5 184 GLY A N 1
ATOM 1437 C CA . GLY A 1 184 ? 3.648 6.523 21.781 1 96.5 184 GLY A CA 1
ATOM 1438 C C . GLY A 1 184 ? 3.91 5.09 22.203 1 96.5 184 GLY A C 1
ATOM 1439 O O . GLY A 1 184 ? 5.02 4.754 22.625 1 96.5 184 GLY A O 1
ATOM 1440 N N . ASP A 1 185 ? 2.924 4.301 22.078 1 96.75 185 ASP A N 1
ATOM 1441 C CA . ASP A 1 185 ? 3.002 2.885 22.422 1 96.75 185 ASP A CA 1
ATOM 1442 C C . ASP A 1 185 ? 2.076 2.053 21.547 1 96.75 185 ASP A C 1
ATOM 1444 O O . ASP A 1 185 ? 0.854 2.205 21.594 1 96.75 185 ASP A O 1
ATOM 1448 N N . LEU A 1 186 ? 2.656 1.208 20.734 1 95.62 186 LEU A N 1
ATOM 1449 C CA . LEU A 1 186 ? 1.896 0.272 19.906 1 95.62 186 LEU A CA 1
ATOM 1450 C C . LEU A 1 186 ? 1.664 -1.039 20.656 1 95.62 186 LEU A C 1
ATOM 1452 O O . LEU A 1 186 ? 2.619 -1.731 21.016 1 95.62 186 LEU A O 1
ATOM 1456 N N . GLN A 1 187 ? 0.441 -1.408 20.812 1 94.38 187 GLN A N 1
ATOM 1457 C CA . GLN A 1 187 ? 0.073 -2.57 21.609 1 94.38 187 GLN A CA 1
ATOM 1458 C C . GLN A 1 187 ? -0.625 -3.627 20.766 1 94.38 187 GLN A C 1
ATOM 1460 O O . GLN A 1 187 ? -1.109 -3.33 19.672 1 94.38 187 GLN A O 1
ATOM 1465 N N . PRO A 1 188 ? -0.634 -4.848 21.234 1 88.38 188 PRO A N 1
ATOM 1466 C CA . PRO A 1 188 ? -1.418 -5.859 20.531 1 88.38 188 PRO A CA 1
ATOM 1467 C C . PRO A 1 188 ? -2.91 -5.539 20.5 1 88.38 188 PRO A C 1
ATOM 1469 O O . PRO A 1 188 ? -3.57 -5.727 19.469 1 88.38 188 PRO A O 1
ATOM 1472 N N . GLN A 1 189 ? -3.336 -5.051 21.672 1 92.25 189 GLN A N 1
ATOM 1473 C CA . GLN A 1 189 ? -4.711 -4.578 21.797 1 92.25 189 GLN A CA 1
ATOM 1474 C C . GLN A 1 189 ? -4.797 -3.371 22.719 1 92.25 189 GLN A C 1
ATOM 1476 O O . GLN A 1 189 ? -4.34 -3.424 23.859 1 92.25 189 GLN A O 1
ATOM 1481 N N . LEU A 1 190 ? -5.34 -2.33 22.219 1 96 190 LEU A N 1
ATOM 1482 C CA . LEU A 1 190 ? -5.492 -1.112 23.016 1 96 190 LEU A CA 1
ATOM 1483 C C . LEU A 1 190 ? -6.793 -1.14 23.812 1 96 190 LEU A C 1
ATOM 1485 O O . LEU A 1 190 ? -7.875 -1.309 23.234 1 96 190 LEU A O 1
ATOM 1489 N N . SER A 1 191 ? -6.73 -0.993 25.109 1 96.75 191 SER A N 1
ATOM 1490 C CA . SER A 1 191 ? -7.91 -1.039 25.969 1 96.75 191 SER A CA 1
ATOM 1491 C C . SER A 1 191 ? -8.758 0.222 25.812 1 96.75 191 SER A C 1
ATOM 1493 O O . SER A 1 191 ? -8.25 1.268 25.391 1 96.75 191 SER A O 1
ATOM 1495 N N . GLU A 1 192 ? -10 0.101 26.188 1 96.56 192 GLU A N 1
ATOM 1496 C CA . GLU A 1 192 ? -10.906 1.251 26.156 1 96.56 192 GLU A CA 1
ATOM 1497 C C . GLU A 1 192 ? -10.422 2.348 27.109 1 96.56 192 GLU A C 1
ATOM 1499 O O . GLU A 1 192 ? -10.492 3.533 26.781 1 96.56 192 GLU A O 1
ATOM 1504 N N . GLN A 1 193 ? -9.961 1.975 28.172 1 96.94 193 GLN A N 1
ATOM 1505 C CA . GLN A 1 193 ? -9.484 2.926 29.172 1 96.94 193 GLN A CA 1
ATOM 1506 C C . GLN A 1 193 ? -8.336 3.771 28.641 1 96.94 193 GLN A C 1
ATOM 1508 O O . GLN A 1 193 ? -8.328 4.992 28.797 1 96.94 193 GLN A O 1
ATOM 1513 N N . ARG A 1 194 ? -7.418 3.184 28.047 1 97.19 194 ARG A N 1
ATOM 1514 C CA . ARG A 1 194 ? -6.277 3.906 27.484 1 97.19 194 ARG A CA 1
ATOM 1515 C C . ARG A 1 194 ? -6.715 4.801 26.328 1 97.19 194 ARG A C 1
ATOM 1517 O O . ARG A 1 194 ? -6.199 5.914 26.172 1 97.19 194 ARG A O 1
ATOM 1524 N N . ARG A 1 195 ? -7.605 4.297 25.547 1 97.38 195 ARG A N 1
ATOM 1525 C CA . ARG A 1 195 ? -8.148 5.109 24.453 1 97.38 195 ARG A CA 1
ATOM 1526 C C . ARG A 1 195 ? -8.781 6.387 24.984 1 97.38 195 ARG A C 1
ATOM 1528 O O . ARG A 1 195 ? -8.469 7.484 24.531 1 97.38 195 ARG A O 1
ATOM 1535 N N . LEU A 1 196 ? -9.641 6.191 25.953 1 97.56 196 LEU A N 1
ATOM 1536 C CA . LEU A 1 196 ? -10.383 7.328 26.484 1 97.56 196 LEU A CA 1
ATOM 1537 C C . LEU A 1 196 ? -9.461 8.266 27.266 1 97.56 196 LEU A C 1
ATOM 1539 O O . LEU A 1 196 ? -9.695 9.477 27.312 1 97.56 196 LEU A O 1
ATOM 1543 N N . TYR A 1 197 ? -8.438 7.684 27.797 1 97.94 197 TYR A N 1
ATOM 1544 C CA . TYR A 1 197 ? -7.441 8.531 28.438 1 97.94 197 TYR A CA 1
ATOM 1545 C C . TYR A 1 197 ? -6.773 9.445 27.406 1 97.94 197 TYR A C 1
ATOM 1547 O O . TYR A 1 197 ? -6.562 10.633 27.672 1 97.94 197 TYR A O 1
ATOM 1555 N N . ASP A 1 198 ? -6.406 8.922 26.297 1 97.94 198 ASP A N 1
ATOM 1556 C CA . ASP A 1 198 ? -5.855 9.719 25.203 1 97.94 198 ASP A CA 1
ATOM 1557 C C . ASP A 1 198 ? -6.801 10.859 24.812 1 97.94 198 ASP A C 1
ATOM 1559 O O . ASP A 1 198 ? -6.359 11.969 24.531 1 97.94 198 ASP A O 1
ATOM 1563 N N . VAL A 1 199 ? -8.086 10.539 24.781 1 98.06 199 VAL A N 1
ATOM 1564 C CA . VAL A 1 199 ? -9.094 11.531 24.422 1 98.06 199 VAL A CA 1
ATOM 1565 C C . VAL A 1 199 ? -9.117 12.648 25.469 1 98.06 199 VAL A C 1
ATOM 1567 O O . VAL A 1 199 ? -9.219 13.828 25.125 1 98.06 199 VAL A O 1
ATOM 1570 N N . GLU A 1 200 ? -8.992 12.258 26.656 1 97.75 200 GLU A N 1
ATOM 1571 C CA . GLU A 1 200 ? -8.953 13.25 27.734 1 97.75 200 GLU A CA 1
ATOM 1572 C C . GLU A 1 200 ? -7.703 14.117 27.641 1 97.75 200 GLU A C 1
ATOM 1574 O O . GLU A 1 200 ? -7.766 15.328 27.844 1 97.75 200 GLU A O 1
ATOM 1579 N N . ILE A 1 201 ? -6.602 13.484 27.375 1 97.56 201 ILE A N 1
ATOM 1580 C CA . ILE A 1 201 ? -5.363 14.234 27.172 1 97.56 201 ILE A CA 1
ATOM 1581 C C . ILE A 1 201 ? -5.559 15.258 26.062 1 97.56 201 ILE A C 1
ATOM 1583 O O . ILE A 1 201 ? -5.176 16.422 26.203 1 97.56 201 ILE A O 1
ATOM 1587 N N . ALA A 1 202 ? -6.148 14.852 25 1 97.5 202 ALA A N 1
ATOM 1588 C CA . ALA A 1 202 ? -6.426 15.727 23.859 1 97.5 202 ALA A CA 1
ATOM 1589 C C . ALA A 1 202 ? -7.285 16.922 24.297 1 97.5 202 ALA A C 1
ATOM 1591 O O . ALA A 1 202 ? -6.961 18.062 23.984 1 97.5 202 ALA A O 1
ATOM 1592 N N . ARG A 1 203 ? -8.367 16.609 24.984 1 96.94 203 ARG A N 1
ATOM 1593 C CA . ARG A 1 203 ? -9.297 17.641 25.422 1 96.94 203 ARG A CA 1
ATOM 1594 C C . ARG A 1 203 ? -8.578 18.703 26.25 1 96.94 203 ARG A C 1
ATOM 1596 O O . ARG A 1 203 ? -8.688 19.891 25.953 1 96.94 203 ARG A O 1
ATOM 1603 N N . VAL A 1 204 ? -7.809 18.312 27.156 1 96.94 204 VAL A N 1
ATOM 1604 C CA . VAL A 1 204 ? -7.145 19.219 28.094 1 96.94 204 VAL A CA 1
ATOM 1605 C C . VAL A 1 204 ? -6.078 20.031 27.359 1 96.94 204 VAL A C 1
ATOM 1607 O O . VAL A 1 204 ? -6.047 21.266 27.438 1 96.94 204 VAL A O 1
ATOM 1610 N N . ASN A 1 205 ? -5.195 19.344 26.625 1 96.38 205 ASN A N 1
ATOM 1611 C CA . ASN A 1 205 ? -4.113 20.016 25.906 1 96.38 205 ASN A CA 1
ATOM 1612 C C . ASN A 1 205 ? -4.648 21.016 24.891 1 96.38 205 ASN A C 1
ATOM 1614 O O . ASN A 1 205 ? -4.148 22.141 24.781 1 96.38 205 ASN A O 1
ATOM 1618 N N . ILE A 1 206 ? -5.648 20.625 24.172 1 94.81 206 ILE A N 1
ATOM 1619 C CA . ILE A 1 206 ? -6.172 21.453 23.094 1 94.81 206 ILE A CA 1
ATOM 1620 C C . ILE A 1 206 ? -6.844 22.703 23.672 1 94.81 206 ILE A C 1
ATOM 1622 O O . ILE A 1 206 ? -6.668 23.812 23.156 1 94.81 206 ILE A O 1
ATOM 1626 N N . ILE A 1 207 ? -7.625 22.5 24.766 1 95 207 ILE A N 1
ATOM 1627 C CA . ILE A 1 207 ? -8.227 23.656 25.422 1 95 207 ILE A CA 1
ATOM 1628 C C . ILE A 1 207 ? -7.137 24.641 25.828 1 95 207 ILE A C 1
ATOM 1630 O O . ILE A 1 207 ? -7.254 25.844 25.578 1 95 207 ILE A O 1
ATOM 1634 N N . GLY A 1 208 ? -6.066 24.141 26.391 1 95 208 GLY A N 1
ATOM 1635 C CA . GLY A 1 208 ? -4.949 24.984 26.781 1 95 208 GLY A CA 1
ATOM 1636 C C . GLY A 1 208 ? -4.32 25.703 25.594 1 95 208 GLY A C 1
ATOM 1637 O O . GLY A 1 208 ? -4.027 26.906 25.688 1 95 208 GLY A O 1
ATOM 1638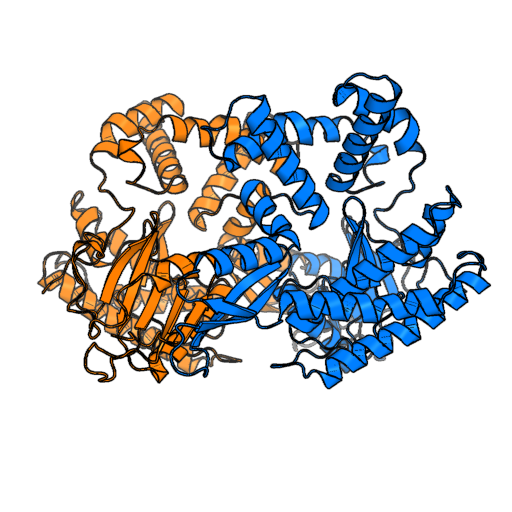 N N . GLU A 1 209 ? -4.125 25.062 24.562 1 93.06 209 GLU A N 1
ATOM 1639 C CA . GLU A 1 209 ? -3.484 25.625 23.375 1 93.06 209 GLU A CA 1
ATOM 1640 C C . GLU A 1 209 ? -4.391 26.656 22.688 1 93.06 209 GLU A C 1
ATOM 1642 O O . GLU A 1 209 ? -3.912 27.672 22.172 1 93.06 209 GLU A O 1
ATOM 1647 N N . LEU A 1 210 ? -5.73 26.406 22.703 1 90.44 210 LEU A N 1
ATOM 1648 C CA . LEU A 1 210 ? -6.672 27.375 22.172 1 90.44 210 LEU A CA 1
ATOM 1649 C C . LEU A 1 210 ? -6.688 28.656 23.016 1 90.44 210 LEU A C 1
ATOM 1651 O O . LEU A 1 210 ? -6.77 29.766 22.469 1 90.44 210 LEU A O 1
ATOM 1655 N N . MET A 1 211 ? -6.578 28.484 24.281 1 93.56 211 MET A N 1
ATOM 1656 C CA . MET A 1 211 ? -6.508 29.641 25.172 1 93.56 211 MET A CA 1
ATOM 1657 C C . MET A 1 211 ? -5.234 30.438 24.922 1 93.56 211 MET A C 1
ATOM 1659 O O . MET A 1 211 ? -5.25 31.672 24.969 1 93.56 211 MET A O 1
ATOM 1663 N N . ASP A 1 212 ? -4.203 29.719 24.672 1 90.56 212 ASP A N 1
ATOM 1664 C CA . ASP A 1 212 ? -2.953 30.391 24.328 1 90.56 212 ASP A CA 1
ATOM 1665 C C . ASP A 1 212 ? -3.102 31.188 23.031 1 90.56 212 ASP A C 1
ATOM 1667 O O . ASP A 1 212 ? -2.566 32.281 22.922 1 90.56 212 ASP A O 1
ATOM 1671 N N . LEU A 1 213 ? -3.758 30.656 22.078 1 87.75 213 LEU A N 1
ATOM 1672 C CA . LEU A 1 213 ? -4.004 31.359 20.812 1 87.75 213 LEU A CA 1
ATOM 1673 C C . LEU A 1 213 ? -4.832 32.625 21.031 1 87.75 213 LEU A C 1
ATOM 1675 O O . LEU A 1 213 ? -4.594 33.656 20.391 1 87.75 213 LEU A O 1
ATOM 1679 N N . GLN A 1 214 ? -5.797 32.469 21.938 1 88.75 214 GLN A N 1
ATOM 1680 C CA . GLN A 1 214 ? -6.617 33.625 22.266 1 88.75 214 GLN A CA 1
ATOM 1681 C C . GLN A 1 214 ? -5.781 34.719 22.922 1 88.75 214 GLN A C 1
ATOM 1683 O O . GLN A 1 214 ? -5.906 35.906 22.578 1 88.75 214 GLN A O 1
ATOM 1688 N N . ALA A 1 215 ? -4.965 34.281 23.75 1 90.38 215 ALA A N 1
ATOM 1689 C CA . ALA A 1 215 ? -4.086 35.219 24.438 1 90.38 215 ALA A CA 1
ATOM 1690 C C . ALA A 1 215 ? -3.133 35.906 23.469 1 90.38 215 ALA A C 1
ATOM 1692 O O . ALA A 1 215 ? -2.781 37.094 23.641 1 90.38 215 ALA A O 1
ATOM 1693 N N . GLY A 1 216 ? -2.781 35.188 22.516 1 85.19 216 GLY A N 1
ATOM 1694 C CA . GLY A 1 216 ? -1.859 35.719 21.516 1 85.19 216 GLY A CA 1
ATOM 1695 C C . GLY A 1 216 ? -2.555 36.438 20.375 1 85.19 216 GLY A C 1
ATOM 1696 O O . GLY A 1 216 ? -1.9 36.969 19.469 1 85.19 216 GLY A O 1
ATOM 1697 N N . GLY A 1 217 ? -3.889 36.5 20.312 1 83.38 217 GLY A N 1
ATOM 1698 C CA . GLY A 1 217 ? -4.652 37.25 19.328 1 83.38 217 GLY A CA 1
ATOM 1699 C C . GLY A 1 217 ? -4.883 36.5 18.031 1 83.38 217 GLY A C 1
ATOM 1700 O O . GLY A 1 217 ? -5.32 37.062 17.047 1 83.38 217 GLY A O 1
ATOM 1701 N N . LEU A 1 218 ? -4.586 35.281 18.016 1 83.06 218 LEU A N 1
ATOM 1702 C CA . LEU A 1 218 ? -4.723 34.5 16.797 1 83.06 218 LEU A CA 1
ATOM 1703 C C . LEU A 1 218 ? -6.102 33.844 16.719 1 83.06 218 LEU A C 1
ATOM 1705 O O . LEU A 1 218 ? -6.531 33.406 15.648 1 83.06 218 LEU A O 1
ATOM 1709 N N . LEU A 1 219 ? -6.789 33.781 17.906 1 83 219 LEU A N 1
ATOM 1710 C CA . LEU A 1 219 ? -8.156 33.281 17.984 1 83 219 LEU A CA 1
ATOM 1711 C C . LEU A 1 219 ? -9.062 34.281 18.672 1 83 219 LEU A C 1
ATOM 1713 O O . LEU A 1 219 ? -8.711 34.844 19.719 1 83 219 LEU A O 1
ATOM 1717 N N . PRO A 1 220 ? -10.156 34.469 18.031 1 83.5 220 PRO A N 1
ATOM 1718 C CA . PRO A 1 220 ? -11.062 35.438 18.625 1 83.5 220 PRO A CA 1
ATOM 1719 C C . PRO A 1 220 ? -11.469 35.062 20.047 1 83.5 220 PRO A C 1
ATOM 1721 O O . PRO A 1 220 ? -11.633 33.906 20.375 1 83.5 220 PRO A O 1
ATOM 1724 N N . SER A 1 221 ? -11.719 36.062 20.781 1 83.06 221 SER A N 1
ATOM 1725 C CA . SER A 1 221 ? -12.031 35.875 22.188 1 83.06 221 SER A CA 1
ATOM 1726 C C . SER A 1 221 ? -13.43 35.312 22.375 1 83.06 221 SER A C 1
ATOM 1728 O O . SER A 1 221 ? -13.742 34.75 23.438 1 83.06 221 SER A O 1
ATOM 1730 N N . ASP A 1 222 ? -14.219 35.438 21.391 1 84 222 ASP A N 1
ATOM 1731 C CA . ASP A 1 222 ? -15.602 35 21.531 1 84 222 ASP A CA 1
ATOM 1732 C C . ASP A 1 222 ? -15.727 33.5 21.25 1 84 222 ASP A C 1
ATOM 1734 O O . ASP A 1 222 ? -16.781 32.906 21.484 1 84 222 ASP A O 1
ATOM 1738 N N . VAL A 1 223 ? -14.617 32.938 20.828 1 84.75 223 VAL A N 1
ATOM 1739 C CA . VAL A 1 223 ? -14.625 31.5 20.641 1 84.75 223 VAL A CA 1
ATOM 1740 C C . VAL A 1 223 ? -14.516 30.797 21.984 1 84.75 223 VAL A C 1
ATOM 1742 O O . VAL A 1 223 ? -13.6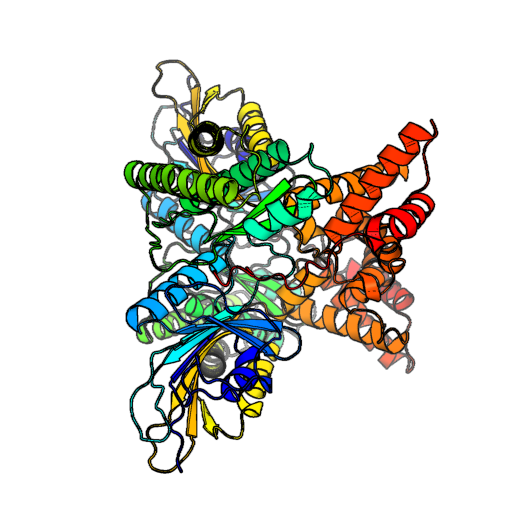41 31.109 22.797 1 84.75 223 VAL A O 1
ATOM 1745 N N . ASP A 1 224 ? -15.453 29.891 22.297 1 90 224 ASP A N 1
ATOM 1746 C CA . ASP A 1 224 ? -15.406 29.125 23.531 1 90 224 ASP A CA 1
ATOM 1747 C C . ASP A 1 224 ? -14.422 27.953 23.406 1 90 224 ASP A C 1
ATOM 1749 O O . ASP A 1 224 ? -14.766 26.891 22.906 1 90 224 ASP A O 1
ATOM 1753 N N . ALA A 1 225 ? -13.266 28.156 23.938 1 89.94 225 ALA A N 1
ATOM 1754 C CA . ALA A 1 225 ? -12.188 27.172 23.844 1 89.94 225 ALA A CA 1
ATOM 1755 C C . ALA A 1 225 ? -12.602 25.844 24.484 1 89.94 225 ALA A C 1
ATOM 1757 O O . ALA A 1 225 ? -12.234 24.781 24 1 89.94 225 ALA A O 1
ATOM 1758 N N . ILE A 1 226 ? -13.32 25.875 25.547 1 92.94 226 ILE A N 1
ATOM 1759 C CA . ILE A 1 226 ? -13.742 24.672 26.25 1 92.94 226 ILE A CA 1
ATOM 1760 C C . ILE A 1 226 ? -14.734 23.891 25.406 1 92.94 226 ILE A C 1
ATOM 1762 O O . ILE A 1 226 ? -14.633 22.672 25.281 1 92.94 226 ILE A O 1
ATOM 1766 N N . GLU A 1 227 ? -15.648 24.594 24.797 1 91.62 227 GLU A N 1
ATOM 1767 C CA . GLU A 1 227 ? -16.609 23.938 23.938 1 91.62 227 GLU A CA 1
ATOM 1768 C C . GLU A 1 227 ? -15.93 23.25 22.75 1 91.62 227 GLU A C 1
ATOM 1770 O O . GLU A 1 227 ? -16.281 22.125 22.406 1 91.62 227 GLU A O 1
ATOM 1775 N N . VAL A 1 228 ? -15.031 23.969 22.219 1 87.19 228 VAL A N 1
ATOM 1776 C CA . VAL A 1 228 ? -14.297 23.406 21.094 1 87.19 228 VAL A CA 1
ATOM 1777 C C . VAL A 1 228 ? -13.516 22.172 21.531 1 87.19 228 VAL A C 1
ATOM 1779 O O . VAL A 1 228 ? -13.5 21.156 20.828 1 87.19 228 VAL A O 1
ATOM 1782 N N . GLY A 1 229 ? -12.883 22.266 22.625 1 89.06 229 GLY A N 1
ATOM 1783 C CA . GLY A 1 229 ? -12.156 21.125 23.156 1 89.06 229 GLY A CA 1
ATOM 1784 C C . GLY A 1 229 ? -13.047 19.922 23.453 1 89.06 229 GLY A C 1
ATOM 1785 O O . GLY A 1 229 ? -12.656 18.781 23.203 1 89.06 229 GLY A O 1
ATOM 1786 N N . ASN A 1 230 ? -14.234 20.188 23.922 1 93.81 230 ASN A N 1
ATOM 1787 C CA . ASN A 1 230 ? -15.18 19.109 24.219 1 93.81 230 ASN A CA 1
ATOM 1788 C C . ASN A 1 230 ? -15.648 18.422 22.938 1 93.81 230 ASN A C 1
ATOM 1790 O O . ASN A 1 230 ? -16 17.234 22.969 1 93.81 230 ASN A O 1
ATOM 1794 N N . ARG A 1 231 ? -15.633 19.125 21.938 1 93.69 231 ARG A N 1
ATOM 1795 C CA . ARG A 1 231 ? -16.062 18.578 20.656 1 93.69 231 ARG A CA 1
ATOM 1796 C C . ARG A 1 231 ? -15.18 17.422 20.234 1 93.69 231 ARG A C 1
ATOM 1798 O O . ARG A 1 231 ? -15.648 16.484 19.578 1 93.69 231 ARG A O 1
ATOM 1805 N N . ILE A 1 232 ? -13.953 17.438 20.625 1 94.94 232 ILE A N 1
ATOM 1806 C CA . ILE A 1 232 ? -13.047 16.359 20.234 1 94.94 232 ILE A CA 1
ATOM 1807 C C . ILE A 1 232 ? -13.547 15.039 20.812 1 94.94 232 ILE A C 1
ATOM 1809 O O . ILE A 1 232 ? -13.57 14.023 20.109 1 94.94 232 ILE A O 1
ATOM 1813 N N . ALA A 1 233 ? -13.914 15.062 22.062 1 95.94 233 ALA A N 1
ATOM 1814 C CA . ALA A 1 233 ? -14.406 13.844 22.703 1 95.94 233 ALA A CA 1
ATOM 1815 C C . ALA A 1 233 ? -15.703 13.359 22.062 1 95.94 233 ALA A C 1
ATOM 1817 O O . ALA A 1 233 ? -15.867 12.164 21.812 1 95.94 233 ALA A O 1
ATOM 1818 N N . GLU A 1 234 ? -16.531 14.266 21.75 1 96.62 234 GLU A N 1
ATOM 1819 C CA . GLU A 1 234 ? -17.812 13.93 21.141 1 96.62 234 GLU A CA 1
ATOM 1820 C C . GLU A 1 234 ? -17.625 13.32 19.766 1 96.62 234 GLU A C 1
ATOM 1822 O O . GLU A 1 234 ? -18.203 12.273 19.453 1 96.62 234 GLU A O 1
ATOM 1827 N N . LYS A 1 235 ? -16.875 14.016 18.984 1 96.31 235 LYS A N 1
ATOM 1828 C CA . LYS A 1 235 ? -16.625 13.539 17.625 1 96.31 235 LYS A CA 1
ATOM 1829 C C . LYS A 1 235 ? -15.914 12.188 17.641 1 96.31 235 LYS A C 1
ATOM 1831 O O . LYS A 1 235 ? -16.234 11.305 16.844 1 96.31 235 LYS A O 1
ATOM 1836 N N . TYR A 1 236 ? -14.953 12.039 18.484 1 97.75 236 TYR A N 1
ATOM 1837 C CA . TYR A 1 236 ? -14.242 10.773 18.625 1 97.75 236 TYR A CA 1
ATOM 1838 C C . TYR A 1 236 ? -15.211 9.633 18.922 1 97.75 236 TYR A C 1
ATOM 1840 O O . TYR A 1 236 ? -15.18 8.594 18.266 1 97.75 236 TYR A O 1
ATOM 1848 N N . GLU A 1 237 ? -16.047 9.844 19.938 1 97 237 GLU A N 1
ATOM 1849 C CA . GLU A 1 237 ? -16.984 8.805 20.359 1 97 237 GLU A CA 1
ATOM 1850 C C . GLU A 1 237 ? -17.953 8.438 19.234 1 97 237 GLU A C 1
ATOM 1852 O O . GLU A 1 237 ? -18.234 7.258 19.016 1 97 237 GLU A O 1
ATOM 1857 N N . LEU A 1 238 ? -18.406 9.438 18.594 1 95.75 238 LEU A N 1
ATOM 1858 C CA . LEU A 1 238 ? -19.328 9.211 17.484 1 95.75 238 LEU A CA 1
ATOM 1859 C C . LEU A 1 238 ? -18.672 8.383 16.391 1 95.75 238 LEU A C 1
ATOM 1861 O O . LEU A 1 238 ? -19.25 7.391 15.922 1 95.75 238 LEU A O 1
ATOM 1865 N N . LEU A 1 239 ? -17.5 8.75 16.016 1 95.56 239 LEU A N 1
ATOM 1866 C CA . LEU A 1 239 ? -16.781 8.047 14.953 1 95.56 239 LEU A CA 1
ATOM 1867 C C . LEU A 1 239 ? -16.438 6.621 15.383 1 95.56 239 LEU A C 1
ATOM 1869 O O . LEU A 1 239 ? -16.594 5.68 14.609 1 95.56 239 LEU A O 1
ATOM 1873 N N . TRP A 1 240 ? -15.93 6.441 16.594 1 96.81 240 TRP A N 1
ATOM 1874 C CA . TRP A 1 240 ? -15.531 5.129 17.094 1 96.81 240 TRP A CA 1
ATOM 1875 C C . TRP A 1 240 ? -16.719 4.164 17.078 1 96.81 240 TRP A C 1
ATOM 1877 O O . TRP A 1 240 ? -16.594 3.023 16.641 1 96.81 240 TRP A O 1
ATOM 1887 N N . GLU A 1 241 ? -17.859 4.641 17.516 1 95.19 241 GLU A N 1
ATOM 1888 C CA . GLU A 1 241 ? -19.062 3.814 17.547 1 95.19 241 GLU A CA 1
ATOM 1889 C C . GLU A 1 241 ? -19.516 3.43 16.141 1 95.19 241 GLU A C 1
ATOM 1891 O O . GLU A 1 241 ? -19.906 2.285 15.906 1 95.19 241 GLU A O 1
ATOM 1896 N N . GLU A 1 242 ? -19.469 4.406 15.32 1 93.62 242 GLU A N 1
ATOM 1897 C CA . GLU A 1 242 ? -19.859 4.137 13.945 1 93.62 242 GLU A CA 1
ATOM 1898 C C . GLU A 1 242 ? -18.969 3.062 13.32 1 93.62 242 GLU A C 1
ATOM 1900 O O . GLU A 1 242 ? -19.453 2.199 12.586 1 93.62 242 GLU A O 1
ATOM 1905 N N . LEU A 1 243 ? -17.719 3.041 13.617 1 95 243 LEU A N 1
ATOM 1906 C CA . LEU A 1 243 ? -16.75 2.186 12.953 1 95 243 LEU A CA 1
ATOM 1907 C C . LEU A 1 243 ? -16.688 0.814 13.617 1 95 243 LEU A C 1
ATOM 1909 O O . LEU A 1 243 ? -16.375 -0.186 12.961 1 95 243 LEU A O 1
ATOM 1913 N N . THR A 1 244 ? -16.953 0.719 14.891 1 93.81 244 THR A N 1
ATOM 1914 C CA . THR A 1 244 ? -16.656 -0.515 15.609 1 93.81 244 THR A CA 1
ATOM 1915 C C . THR A 1 244 ? -17.922 -1.097 16.234 1 93.81 244 THR A C 1
ATOM 1917 O O . THR A 1 244 ? -17.922 -2.242 16.703 1 93.81 244 THR A O 1
ATOM 1920 N N . GLY A 1 245 ? -18.969 -0.342 16.234 1 93.44 245 GLY A N 1
ATOM 1921 C CA . GLY A 1 245 ? -20.172 -0.765 16.922 1 93.44 245 GLY A CA 1
ATOM 1922 C C . GLY A 1 245 ? -20.781 -2.027 16.328 1 93.44 245 GLY A C 1
ATOM 1923 O O . GLY A 1 245 ? -20.625 -2.297 15.141 1 93.44 245 GLY A O 1
ATOM 1924 N N . GLU A 1 246 ? -21.469 -2.766 17.156 1 91.88 246 GLU A N 1
ATOM 1925 C CA . GLU A 1 246 ? -22.156 -3.986 16.75 1 91.88 246 GLU A CA 1
ATOM 1926 C C . GLU A 1 246 ? -23.562 -3.682 16.25 1 91.88 246 GLU A C 1
ATOM 1928 O O . GLU A 1 246 ? -24.188 -2.723 16.703 1 91.88 246 GLU A O 1
ATOM 1933 N N . GLN A 1 247 ? -23.906 -4.453 15.266 1 89.94 247 GLN A N 1
ATOM 1934 C CA . GLN A 1 247 ? -25.25 -4.336 14.719 1 89.94 247 GLN A CA 1
ATOM 1935 C C . GLN A 1 247 ? -25.906 -5.703 14.57 1 89.94 247 GLN A C 1
ATOM 1937 O O . GLN A 1 247 ? -25.25 -6.68 14.211 1 89.94 247 GLN A O 1
ATOM 1942 N N . THR A 1 248 ? -27.156 -5.805 14.906 1 89.06 248 THR A N 1
ATOM 1943 C CA . THR A 1 248 ? -27.922 -7.031 14.742 1 89.06 248 THR A CA 1
ATOM 1944 C C . THR A 1 248 ? -28.812 -6.945 13.508 1 89.06 248 THR A C 1
ATOM 1946 O O . THR A 1 248 ? -29.5 -5.945 13.305 1 89.06 248 THR A O 1
ATOM 1949 N N . ILE A 1 249 ? -28.688 -8 12.695 1 85.81 249 ILE A N 1
ATOM 1950 C CA . ILE A 1 249 ? -29.5 -8.023 11.477 1 85.81 249 ILE A CA 1
ATOM 1951 C C . ILE A 1 249 ? -30.188 -9.375 11.336 1 85.81 249 ILE A C 1
ATOM 1953 O O . ILE A 1 249 ? -29.781 -10.352 11.969 1 85.81 249 ILE A O 1
ATOM 1957 N N . ASN A 1 250 ? -31.203 -9.352 10.492 1 83.25 250 ASN A N 1
ATOM 1958 C CA . ASN A 1 250 ? -31.812 -10.625 10.125 1 83.25 250 ASN A CA 1
ATOM 1959 C C . ASN A 1 250 ? -31 -11.359 9.062 1 83.25 250 ASN A C 1
ATOM 1961 O O . ASN A 1 250 ? -30.5 -10.742 8.125 1 83.25 250 ASN A O 1
ATOM 1965 N N . ALA A 1 251 ? -30.891 -12.656 9.25 1 77.12 251 ALA A N 1
ATOM 1966 C CA . ALA A 1 251 ? -30.094 -13.461 8.328 1 77.12 251 ALA A CA 1
ATOM 1967 C C . ALA A 1 251 ? -30.641 -13.367 6.906 1 77.12 251 ALA A C 1
ATOM 1969 O O . ALA A 1 251 ? -29.891 -13.5 5.938 1 77.12 251 ALA A O 1
ATOM 1970 N N . SER A 1 252 ? -31.875 -13.07 6.809 1 78 252 SER A N 1
ATOM 1971 C CA . SER A 1 252 ? -32.5 -12.977 5.496 1 78 252 SER A CA 1
ATOM 1972 C C . SER A 1 252 ? -32.219 -11.625 4.844 1 78 252 SER A C 1
ATOM 1974 O O . SER A 1 252 ? -32.438 -11.453 3.643 1 78 252 SER A O 1
ATOM 1976 N N . GLU A 1 253 ? -31.781 -10.758 5.703 1 82.69 253 GLU A N 1
ATOM 1977 C CA . GLU A 1 253 ? -31.516 -9.414 5.195 1 82.69 253 GLU A CA 1
ATOM 1978 C C . GLU A 1 253 ? -30.016 -9.211 4.949 1 82.69 253 GLU A C 1
ATOM 1980 O O . GLU A 1 253 ? -29.422 -8.266 5.477 1 82.69 253 GLU A O 1
ATOM 1985 N N . ALA A 1 254 ? -29.453 -10.031 4.16 1 79.19 254 ALA A N 1
ATOM 1986 C CA . ALA A 1 254 ? -28.016 -10.008 3.871 1 79.19 254 ALA A CA 1
ATOM 1987 C C . ALA A 1 254 ? -27.609 -8.664 3.273 1 79.19 254 ALA A C 1
ATOM 1989 O O . ALA A 1 254 ? -26.453 -8.258 3.404 1 79.19 254 ALA A O 1
ATOM 1990 N N . TRP A 1 255 ? -28.562 -7.926 2.703 1 83.44 255 TRP A N 1
ATOM 1991 C CA . TRP A 1 255 ? -28.266 -6.645 2.072 1 83.44 255 TRP A CA 1
ATOM 1992 C C . TRP A 1 255 ? -27.875 -5.602 3.117 1 83.44 255 TRP A C 1
ATOM 1994 O O . TRP A 1 255 ? -27.188 -4.625 2.807 1 83.44 255 TRP A O 1
ATOM 2004 N N . ARG A 1 256 ? -28.297 -5.789 4.332 1 87.12 256 ARG A N 1
ATOM 2005 C CA . ARG A 1 256 ? -27.969 -4.855 5.406 1 87.12 256 ARG A CA 1
ATOM 2006 C C . ARG A 1 256 ? -26.484 -4.871 5.707 1 87.12 256 ARG A C 1
ATOM 2008 O O . ARG A 1 256 ? -25.922 -3.863 6.145 1 87.12 256 ARG A O 1
ATOM 2015 N N . VAL A 1 257 ? -25.891 -6.016 5.531 1 86.25 257 VAL A N 1
ATOM 2016 C CA . VAL A 1 257 ? -24.453 -6.086 5.691 1 86.25 257 VAL A CA 1
ATOM 2017 C C . VAL A 1 257 ? -23.766 -5.172 4.668 1 86.25 257 VAL A C 1
ATOM 2019 O O . VAL A 1 257 ? -22.875 -4.402 5.016 1 86.25 257 VAL A O 1
ATOM 2022 N N . GLN A 1 258 ? -24.234 -5.258 3.455 1 87.88 258 GLN A N 1
ATOM 2023 C CA . GLN A 1 258 ? -23.688 -4.414 2.393 1 87.88 258 GLN A CA 1
ATOM 2024 C C . GLN A 1 258 ? -23.922 -2.936 2.691 1 87.88 258 GLN A C 1
ATOM 2026 O O . GLN A 1 258 ? -23.047 -2.102 2.428 1 87.88 258 GLN A O 1
ATOM 2031 N N . GLN A 1 259 ? -25.047 -2.627 3.191 1 90.5 259 GLN A N 1
ATOM 2032 C CA . GLN A 1 259 ? -25.375 -1.247 3.543 1 90.5 259 GLN A CA 1
ATOM 2033 C C . GLN A 1 259 ? -24.406 -0.709 4.598 1 90.5 259 GLN A C 1
ATOM 2035 O O . GLN A 1 259 ? -23.953 0.428 4.5 1 90.5 259 GLN A O 1
ATOM 2040 N N . ARG A 1 260 ? -24.188 -1.552 5.578 1 89.88 260 ARG A N 1
ATOM 2041 C CA . ARG A 1 260 ? -23.25 -1.168 6.633 1 89.88 260 ARG A CA 1
ATOM 2042 C C . ARG A 1 260 ? -21.859 -0.923 6.066 1 89.88 260 ARG A C 1
ATOM 2044 O O . ARG A 1 260 ? -21.203 0.053 6.43 1 89.88 260 ARG A O 1
ATOM 2051 N N . ILE A 1 261 ? -21.422 -1.743 5.234 1 89.75 261 ILE A N 1
ATOM 2052 C CA . ILE A 1 261 ? -20.109 -1.615 4.617 1 89.75 261 ILE A CA 1
ATOM 2053 C C . ILE A 1 261 ? -20.047 -0.334 3.787 1 89.75 261 ILE A C 1
ATOM 2055 O O . ILE A 1 261 ? -19.078 0.42 3.865 1 89.75 261 ILE A O 1
ATOM 2059 N N . GLU A 1 262 ? -21.078 -0.059 3.029 1 91.38 262 GLU A N 1
ATOM 2060 C CA . GLU A 1 262 ? -21.125 1.138 2.195 1 91.38 262 GLU A CA 1
ATOM 2061 C C . GLU A 1 262 ? -21.078 2.404 3.045 1 91.38 262 GLU A C 1
ATOM 2063 O O . GLU A 1 262 ? -20.438 3.387 2.666 1 91.38 262 GLU A O 1
ATOM 2068 N N . ARG A 1 263 ? -21.734 2.352 4.121 1 92.06 263 ARG A N 1
ATOM 2069 C CA . ARG A 1 263 ? -21.719 3.49 5.035 1 92.06 263 ARG A CA 1
ATOM 2070 C C . ARG A 1 263 ? -20.297 3.756 5.539 1 92.06 263 ARG A C 1
ATOM 2072 O O . ARG A 1 263 ? -19.859 4.906 5.586 1 92.06 263 ARG A O 1
ATOM 2079 N N . LEU A 1 264 ? -19.641 2.729 5.922 1 92.75 264 LEU A N 1
ATOM 2080 C CA . LEU A 1 264 ? -18.266 2.875 6.391 1 92.75 264 LEU A CA 1
ATOM 2081 C C . LEU A 1 264 ? -17.359 3.342 5.266 1 92.75 264 LEU A C 1
ATOM 2083 O O . LEU A 1 264 ? -16.469 4.164 5.484 1 92.75 264 LEU A O 1
ATOM 2087 N N . ASN A 1 265 ? -17.594 2.83 4.066 1 92.06 265 ASN A N 1
ATOM 2088 C CA . ASN A 1 265 ? -16.859 3.297 2.896 1 92.06 265 ASN A CA 1
ATOM 2089 C C . ASN A 1 265 ? -17.062 4.789 2.662 1 92.06 265 ASN A C 1
ATOM 2091 O O . ASN A 1 265 ? -16.109 5.512 2.359 1 92.06 265 ASN A O 1
ATOM 2095 N N . ASP A 1 266 ? -18.266 5.238 2.883 1 92.5 266 ASP A N 1
ATOM 2096 C CA . ASP A 1 266 ? -18.594 6.652 2.709 1 92.5 266 ASP A CA 1
ATOM 2097 C C . ASP A 1 266 ? -17.812 7.52 3.697 1 92.5 266 ASP A C 1
ATOM 2099 O O . ASP A 1 266 ? -17.453 8.656 3.385 1 92.5 266 ASP A O 1
ATOM 2103 N N . LEU A 1 267 ? -17.562 6.914 4.789 1 92.31 267 LEU A N 1
ATOM 2104 C CA . LEU A 1 267 ? -16.797 7.617 5.812 1 92.31 267 LEU A CA 1
ATOM 2105 C C . LEU A 1 267 ? -15.297 7.531 5.531 1 92.31 267 LEU A C 1
ATOM 2107 O O . LEU A 1 267 ? -14.492 8.117 6.262 1 92.31 267 LEU A O 1
ATOM 2111 N N . GLY A 1 268 ? -14.914 6.832 4.535 1 94.25 268 GLY A N 1
ATOM 2112 C CA . GLY A 1 268 ? -13.516 6.746 4.137 1 94.25 268 GLY A CA 1
ATOM 2113 C C . GLY A 1 268 ? -12.812 5.52 4.688 1 94.25 268 GLY A C 1
ATOM 2114 O O . GLY A 1 268 ? -11.586 5.469 4.723 1 94.25 268 GLY A O 1
ATOM 2115 N N . PHE A 1 269 ? -13.586 4.469 5.137 1 94.12 269 PHE A N 1
ATOM 2116 C CA . PHE A 1 269 ? -12.977 3.301 5.762 1 94.12 269 PHE A CA 1
ATOM 2117 C C . PHE A 1 269 ? -13.359 2.027 5.016 1 94.12 269 PHE A C 1
ATOM 2119 O O . PHE A 1 269 ? -14.461 1.925 4.477 1 94.12 269 PHE A O 1
ATOM 2126 N N . ASP A 1 270 ? -12.438 1.12 5 1 91.69 270 ASP A N 1
ATOM 2127 C CA . ASP A 1 270 ? -12.695 -0.231 4.508 1 91.69 270 ASP A CA 1
ATOM 2128 C C . ASP A 1 270 ? -12.898 -1.207 5.664 1 91.69 270 ASP A C 1
ATOM 2130 O O . ASP A 1 270 ? -12.273 -1.069 6.719 1 91.69 270 ASP A O 1
ATOM 2134 N N . VAL A 1 271 ? -13.797 -2.107 5.418 1 89.94 271 VAL A N 1
ATOM 2135 C CA . VAL A 1 271 ? -13.961 -3.184 6.391 1 89.94 271 VAL A CA 1
ATOM 2136 C C . VAL A 1 271 ? -13.125 -4.391 5.973 1 89.94 271 VAL A C 1
ATOM 2138 O O . VAL A 1 271 ? -13.539 -5.168 5.105 1 89.94 271 VAL A O 1
ATOM 2141 N N . SER A 1 272 ? -12.047 -4.531 6.613 1 86.94 272 SER A N 1
ATOM 2142 C CA . SER A 1 272 ? -11.102 -5.578 6.223 1 86.94 272 SER A CA 1
ATOM 2143 C C . SER A 1 272 ? -11.453 -6.91 6.879 1 86.94 272 SER A C 1
ATOM 2145 O O . SER A 1 272 ? -11.031 -7.969 6.41 1 86.94 272 SER A O 1
ATOM 2147 N N . GLU A 1 273 ? -12.141 -6.816 8.008 1 86.88 273 GLU A N 1
ATOM 2148 C CA . GLU A 1 273 ? -12.609 -8.023 8.672 1 86.88 273 GLU A CA 1
ATOM 2149 C C . GLU A 1 273 ? -13.969 -7.801 9.336 1 86.88 273 GLU A C 1
ATOM 2151 O O . GLU A 1 273 ? -14.172 -6.797 10.023 1 86.88 273 GLU A O 1
ATOM 2156 N N . LEU A 1 274 ? -14.828 -8.75 9.07 1 89.88 274 LEU A N 1
ATOM 2157 C CA . LEU A 1 274 ? -16.172 -8.727 9.625 1 89.88 274 LEU A CA 1
ATOM 2158 C C . LEU A 1 274 ? -16.484 -10.031 10.352 1 89.88 274 LEU A C 1
ATOM 2160 O O . LEU A 1 274 ? -16.141 -11.109 9.867 1 89.88 274 LEU A O 1
ATOM 2164 N N . LYS A 1 275 ? -17.016 -9.914 11.492 1 88.75 275 LYS A N 1
ATOM 2165 C CA . LYS A 1 275 ? -17.469 -11.086 12.242 1 88.75 275 LYS A CA 1
ATOM 2166 C C . LYS A 1 275 ? -18.984 -11.156 12.273 1 88.75 275 LYS A C 1
ATOM 2168 O O . LYS A 1 275 ? -19.656 -10.164 12.586 1 88.75 275 LYS A O 1
ATOM 2173 N N . LEU A 1 276 ? -19.453 -12.289 11.883 1 87.38 276 LEU A N 1
ATOM 2174 C CA . LEU A 1 276 ? -20.875 -12.586 11.953 1 87.38 276 LEU A CA 1
ATOM 2175 C C . LEU A 1 276 ? -21.141 -13.781 12.875 1 87.38 276 LEU A C 1
ATOM 2177 O O . LEU A 1 276 ? -20.469 -14.812 12.75 1 87.38 276 LEU A O 1
ATOM 2181 N N . LYS A 1 277 ? -22 -13.617 13.844 1 85.94 277 LYS A N 1
ATOM 2182 C CA . LYS A 1 277 ? -22.391 -14.688 14.758 1 85.94 277 LYS A CA 1
ATOM 2183 C C . LYS A 1 277 ? -23.891 -14.734 14.953 1 85.94 277 LYS A C 1
ATOM 2185 O O . LYS A 1 277 ? -24.578 -13.711 14.875 1 85.94 277 LYS A O 1
ATOM 2190 N N . PRO A 1 278 ? -24.391 -16.047 15.109 1 82.69 278 PRO A N 1
ATOM 2191 C CA . PRO A 1 278 ? -25.812 -16.109 15.438 1 82.69 278 PRO A CA 1
ATOM 2192 C C . PRO A 1 278 ? -26.156 -15.352 16.719 1 82.69 278 PRO A C 1
ATOM 2194 O O . PRO A 1 278 ? -25.391 -15.375 17.688 1 82.69 278 PRO A O 1
ATOM 2197 N N . ALA A 1 279 ? -27.188 -14.648 16.547 1 78.12 279 ALA A N 1
ATOM 2198 C CA . ALA A 1 279 ? -27.641 -13.914 17.734 1 78.12 279 ALA A CA 1
ATOM 2199 C C . ALA A 1 279 ? -28.234 -14.852 18.766 1 78.12 279 ALA A C 1
ATOM 2201 O O . ALA A 1 279 ? -28.828 -15.875 18.422 1 78.12 279 ALA A O 1
ATOM 2202 N N . GLN A 1 280 ? -27.828 -14.852 20.047 1 67.38 280 GLN A N 1
ATOM 2203 C CA . GLN A 1 280 ? -28.281 -15.703 21.141 1 67.38 280 GLN A CA 1
ATOM 2204 C C . GLN A 1 280 ? -29.781 -15.508 21.391 1 67.38 280 GLN A C 1
ATOM 2206 O O . GLN A 1 280 ? -30.25 -15.719 22.516 1 67.38 280 GLN A O 1
ATOM 2211 N N . VAL A 1 281 ? -30.453 -14.938 20.422 1 59.22 281 VAL A N 1
ATOM 2212 C CA . VAL A 1 281 ? -31.875 -14.797 20.703 1 59.22 281 VAL A CA 1
ATOM 2213 C C . VAL A 1 281 ? -32.656 -16 20.156 1 59.22 281 VAL A C 1
ATOM 2215 O O . VAL A 1 281 ? -32.438 -16.391 19 1 59.22 281 VAL A O 1
ATOM 2218 N N . GLU A 1 282 ? -33.281 -16.844 20.922 1 56.19 282 GLU A N 1
ATOM 2219 C CA . GLU A 1 282 ? -34.062 -18.047 20.641 1 56.19 282 GLU A CA 1
ATOM 2220 C C . GLU A 1 282 ? -35.031 -17.812 19.484 1 56.19 282 GLU A C 1
ATOM 2222 O O . GLU A 1 282 ? -35.688 -16.766 19.406 1 56.19 282 GLU A O 1
ATOM 2227 N N . GLY A 1 283 ? -35.156 -18.734 18.5 1 53.94 283 GLY A N 1
ATOM 2228 C CA . GLY A 1 283 ? -36.156 -18.844 17.469 1 53.94 283 GLY A CA 1
ATOM 2229 C C . GLY A 1 283 ? -35.906 -17.953 16.266 1 53.94 283 GLY A C 1
ATOM 2230 O O . GLY A 1 283 ? -36.625 -18.016 15.281 1 53.94 283 GLY A O 1
ATOM 2231 N N . THR A 1 284 ? -35 -16.906 16.453 1 60.5 284 THR A N 1
ATOM 2232 C CA . THR A 1 284 ? -34.938 -15.945 15.352 1 60.5 284 THR A CA 1
ATOM 2233 C C . THR A 1 284 ? -33.625 -16.062 14.586 1 60.5 284 THR A C 1
ATOM 2235 O O . THR A 1 284 ? -32.625 -16.5 15.133 1 60.5 284 THR A O 1
ATOM 2238 N N . GLU A 1 285 ? -33.656 -16.031 13.352 1 76.5 285 GLU A N 1
ATOM 2239 C CA . GLU A 1 285 ? -32.562 -16.078 12.383 1 76.5 285 GLU A CA 1
ATOM 2240 C C . GLU A 1 285 ? -31.797 -14.758 12.367 1 76.5 285 GLU A C 1
ATOM 2242 O O . GLU A 1 285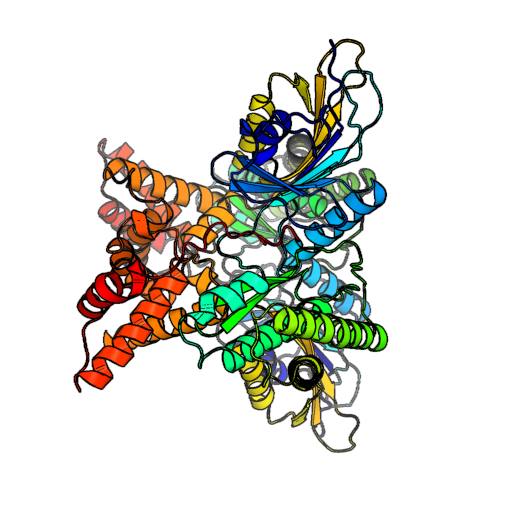 ? -31.609 -14.148 11.312 1 76.5 285 GLU A O 1
ATOM 2247 N N . MET A 1 286 ? -31.516 -14.398 13.672 1 81.69 286 MET A N 1
ATOM 2248 C CA . MET A 1 286 ? -30.797 -13.125 13.766 1 81.69 286 MET A CA 1
ATOM 2249 C C . MET A 1 286 ? -29.281 -13.352 13.805 1 81.69 286 MET A C 1
ATOM 2251 O O . MET A 1 286 ? -28.812 -14.344 14.367 1 81.69 286 MET A O 1
ATOM 2255 N N . LEU A 1 287 ? -28.531 -12.375 13.117 1 85.38 287 LEU A N 1
ATOM 2256 C CA . LEU A 1 287 ? -27.078 -12.391 13.078 1 85.38 287 LEU A CA 1
ATOM 2257 C C . LEU A 1 287 ? -26.5 -11.125 13.711 1 85.38 287 LEU A C 1
ATOM 2259 O O . LEU A 1 287 ? -27.047 -10.031 13.531 1 85.38 287 LEU A O 1
ATOM 2263 N N . GLN A 1 288 ? -25.594 -11.359 14.516 1 87.94 288 GLN A N 1
ATOM 2264 C CA . GLN A 1 288 ? -24.812 -10.242 15.047 1 87.94 288 GLN A CA 1
ATOM 2265 C C . GLN A 1 288 ? -23.578 -9.977 14.203 1 87.94 288 GLN A C 1
ATOM 2267 O O . GLN A 1 288 ? -22.781 -10.891 13.961 1 87.94 288 GLN A O 1
ATOM 2272 N N . MET A 1 289 ? -23.469 -8.711 13.734 1 89.06 289 MET A N 1
ATOM 2273 C CA . MET A 1 289 ? -22.344 -8.336 12.891 1 89.06 289 MET A CA 1
ATOM 2274 C C . MET A 1 289 ? -21.469 -7.293 13.578 1 89.06 289 MET A C 1
ATOM 2276 O O . MET A 1 289 ? -21.984 -6.387 14.234 1 89.06 289 MET A O 1
ATOM 2280 N N . ARG A 1 290 ? -20.203 -7.441 13.453 1 89.56 290 ARG A N 1
ATOM 2281 C CA . ARG A 1 290 ? -19.25 -6.496 14.039 1 89.56 290 ARG A CA 1
ATOM 2282 C C . ARG A 1 290 ? -18.016 -6.348 13.164 1 89.56 290 ARG A C 1
ATOM 2284 O O . ARG A 1 290 ? -17.328 -7.332 12.883 1 89.56 290 ARG A O 1
ATOM 2291 N N . PRO A 1 291 ? -17.766 -5.094 12.742 1 89.25 291 PRO A N 1
ATOM 2292 C CA . PRO A 1 291 ? -16.469 -4.902 12.094 1 89.25 291 PRO A CA 1
ATOM 2293 C C . PRO A 1 291 ? -15.289 -5.137 13.039 1 89.25 291 PRO A C 1
ATOM 2295 O O . PRO A 1 291 ? -15.227 -4.539 14.117 1 89.25 291 PRO A O 1
ATOM 2298 N N . ARG A 1 292 ? -14.414 -5.969 12.648 1 84.62 292 ARG A N 1
ATOM 2299 C CA . ARG A 1 292 ? -13.281 -6.293 13.5 1 84.62 292 ARG A CA 1
ATOM 2300 C C . ARG A 1 292 ? -12.055 -5.473 13.117 1 84.62 292 ARG A C 1
ATOM 2302 O O . ARG A 1 292 ? -11.289 -5.039 13.977 1 84.62 292 ARG A O 1
ATOM 2309 N N . VAL A 1 293 ? -11.836 -5.379 11.891 1 84.69 293 VAL A N 1
ATOM 2310 C CA . VAL A 1 293 ? -10.711 -4.594 11.391 1 84.69 293 VAL A CA 1
ATOM 2311 C C . VAL A 1 293 ? -11.211 -3.572 10.367 1 84.69 293 VAL A C 1
ATOM 2313 O O . VAL A 1 293 ? -11.836 -3.938 9.367 1 84.69 293 VAL A O 1
ATOM 2316 N N . VAL A 1 294 ? -11.008 -2.346 10.719 1 90.12 294 VAL A N 1
ATOM 2317 C CA . VAL A 1 294 ? -11.383 -1.231 9.859 1 90.12 294 VAL A CA 1
ATOM 2318 C C . VAL A 1 294 ? -10.148 -0.407 9.508 1 90.12 294 VAL A C 1
ATOM 2320 O O . VAL A 1 294 ? -9.336 -0.096 10.375 1 90.12 294 VAL A O 1
ATOM 2323 N N . ASP A 1 295 ? -10.023 -0.145 8.172 1 90.31 295 ASP A N 1
ATOM 2324 C CA . ASP A 1 295 ? -8.859 0.595 7.695 1 90.31 295 ASP A CA 1
ATOM 2325 C C . ASP A 1 295 ? -9.273 1.905 7.031 1 90.31 295 ASP A C 1
ATOM 2327 O O . ASP A 1 295 ? -10.203 1.93 6.223 1 90.31 295 ASP A O 1
ATOM 2331 N N . ALA A 1 296 ? -8.594 2.945 7.367 1 93.62 296 ALA A N 1
ATOM 2332 C CA . ALA A 1 296 ? -8.859 4.234 6.734 1 93.62 296 ALA A CA 1
ATOM 2333 C C . ALA A 1 296 ? -8.266 4.285 5.328 1 93.62 296 ALA A C 1
ATOM 2335 O O . ALA A 1 296 ? -7.406 3.469 4.98 1 93.62 296 ALA A O 1
ATOM 2336 N N . GLY A 1 297 ? -8.789 5.234 4.531 1 95.75 297 GLY A N 1
ATOM 2337 C CA . GLY A 1 297 ? -8.203 5.512 3.227 1 95.75 297 GLY A CA 1
ATOM 2338 C C . GLY A 1 297 ? -8.914 4.797 2.092 1 95.75 297 GLY A C 1
ATOM 2339 O O . GLY A 1 297 ? -8.281 4.34 1.142 1 95.75 297 GLY A O 1
ATOM 2340 N N . HIS A 1 298 ? -10.227 4.605 2.221 1 95.44 298 HIS A N 1
ATOM 2341 C CA . HIS A 1 298 ? -11.023 3.924 1.206 1 95.44 298 HIS A CA 1
ATOM 2342 C C . HIS A 1 298 ? -10.898 4.617 -0.146 1 95.44 298 HIS A C 1
ATOM 2344 O O . HIS A 1 298 ? -10.523 3.992 -1.141 1 95.44 298 HIS A O 1
ATOM 2350 N N . HIS A 1 299 ? -11.188 5.879 -0.193 1 97.12 299 HIS A N 1
ATOM 2351 C CA . HIS A 1 299 ? -11.172 6.617 -1.452 1 97.12 299 HIS A CA 1
ATOM 2352 C C . HIS A 1 299 ? -9.742 6.848 -1.935 1 97.12 299 HIS A C 1
ATOM 2354 O O . HIS A 1 299 ? -9.477 6.797 -3.137 1 97.12 299 HIS A O 1
ATOM 2360 N N . HIS A 1 300 ? -8.875 7.109 -1.003 1 96.88 300 HIS A N 1
ATOM 2361 C CA . HIS A 1 300 ? -7.469 7.273 -1.341 1 96.88 300 HIS A CA 1
ATOM 2362 C C . HIS A 1 300 ? -6.934 6.055 -2.082 1 96.88 300 HIS A C 1
ATOM 2364 O O . HIS A 1 300 ? -6.352 6.184 -3.16 1 96.88 300 HIS A O 1
ATOM 2370 N N . ARG A 1 301 ? -7.129 4.871 -1.57 1 94.75 301 ARG A N 1
ATOM 2371 C CA . ARG A 1 301 ? -6.637 3.635 -2.172 1 94.75 301 ARG A CA 1
ATOM 2372 C C . ARG A 1 301 ? -7.297 3.383 -3.523 1 94.75 301 ARG A C 1
ATOM 2374 O O . ARG A 1 301 ? -6.641 2.951 -4.473 1 94.75 301 ARG A O 1
ATOM 2381 N N . ALA A 1 302 ? -8.602 3.623 -3.555 1 95.81 302 ALA A N 1
ATOM 2382 C CA . ALA A 1 302 ? -9.328 3.438 -4.809 1 95.81 302 ALA A CA 1
ATOM 2383 C C . ALA A 1 302 ? -8.742 4.312 -5.914 1 95.81 302 ALA A C 1
ATOM 2385 O O . ALA A 1 302 ? -8.5 3.84 -7.023 1 95.81 302 ALA A O 1
ATOM 2386 N N . LEU A 1 303 ? -8.516 5.562 -5.586 1 97.06 303 LEU A N 1
ATOM 2387 C CA . LEU A 1 303 ? -7.965 6.48 -6.578 1 97.06 303 LEU A CA 1
ATOM 2388 C C . LEU A 1 303 ? -6.547 6.078 -6.965 1 97.06 303 LEU A C 1
ATOM 2390 O O . LEU A 1 303 ? -6.188 6.117 -8.141 1 97.06 303 LEU A O 1
ATOM 2394 N N . MET A 1 304 ? -5.793 5.73 -5.988 1 95.19 304 MET A N 1
ATOM 2395 C CA . MET A 1 304 ? -4.418 5.316 -6.242 1 95.19 304 MET A CA 1
ATOM 2396 C C . MET A 1 304 ? -4.375 4.113 -7.184 1 95.19 304 MET A C 1
ATOM 2398 O O . MET A 1 304 ? -3.566 4.074 -8.109 1 95.19 304 MET A O 1
ATOM 2402 N N . ARG A 1 305 ? -5.207 3.184 -6.984 1 92.62 305 ARG A N 1
ATOM 2403 C CA . ARG A 1 305 ? -5.254 1.972 -7.797 1 92.62 305 ARG A CA 1
ATOM 2404 C C . ARG A 1 305 ? -5.672 2.289 -9.227 1 92.62 305 ARG A C 1
ATOM 2406 O O . ARG A 1 305 ? -5.359 1.536 -10.156 1 92.62 305 ARG A O 1
ATOM 2413 N N . MET A 1 306 ? -6.387 3.373 -9.352 1 93.69 306 MET A N 1
ATOM 2414 C CA . MET A 1 306 ? -6.914 3.732 -10.664 1 93.69 306 MET A CA 1
ATOM 2415 C C . MET A 1 306 ? -5.93 4.617 -11.422 1 93.69 306 MET A C 1
ATOM 2417 O O . MET A 1 306 ? -5.828 4.531 -12.648 1 93.69 306 MET A O 1
ATOM 2421 N N . THR A 1 307 ? -5.141 5.457 -10.68 1 94 307 THR A N 1
ATOM 2422 C CA . THR A 1 307 ? -4.457 6.535 -11.391 1 94 307 THR A CA 1
ATOM 2423 C C . THR A 1 307 ? -3.01 6.656 -10.914 1 94 307 THR A C 1
ATOM 2425 O O . THR A 1 307 ? -2.195 7.32 -11.562 1 94 307 THR A O 1
ATOM 2428 N N . GLY A 1 308 ? -2.713 6.172 -9.711 1 92.44 308 GLY A N 1
ATOM 2429 C CA . GLY A 1 308 ? -1.403 6.383 -9.109 1 92.44 308 GLY A CA 1
ATOM 2430 C C . GLY A 1 308 ? -1.316 7.656 -8.297 1 92.44 308 GLY A C 1
ATOM 2431 O O . GLY A 1 308 ? -0.327 7.891 -7.598 1 92.44 308 GLY A O 1
ATOM 2432 N N . LEU A 1 309 ? -2.377 8.477 -8.289 1 94.12 309 LEU A N 1
ATOM 2433 C CA . LEU A 1 309 ? -2.346 9.734 -7.551 1 94.12 309 LEU A CA 1
ATOM 2434 C C . LEU A 1 309 ? -2.344 9.477 -6.047 1 94.12 309 LEU A C 1
ATOM 2436 O O . LEU A 1 309 ? -3.17 8.719 -5.543 1 94.12 309 LEU A O 1
ATOM 2440 N N . ASP A 1 310 ? -1.387 10.055 -5.438 1 93.44 310 ASP A N 1
ATOM 2441 C CA . ASP A 1 310 ? -1.281 10.008 -3.98 1 93.44 310 ASP A CA 1
ATOM 2442 C C . ASP A 1 310 ? -1.794 11.297 -3.348 1 93.44 310 ASP A C 1
ATOM 2444 O O . ASP A 1 310 ? -1.048 12.273 -3.217 1 93.44 310 ASP A O 1
ATOM 2448 N N . VAL A 1 311 ? -3.094 11.312 -2.967 1 96.75 311 VAL A N 1
ATOM 2449 C CA . VAL A 1 311 ? -3.748 12.508 -2.455 1 96.75 311 VAL A CA 1
ATOM 2450 C C . VAL A 1 311 ? -4.449 12.195 -1.136 1 96.75 311 VAL A C 1
ATOM 2452 O O . VAL A 1 311 ? -4.465 11.039 -0.696 1 96.75 311 VAL A O 1
ATOM 2455 N N . GLN A 1 312 ? -4.945 13.211 -0.49 1 96.81 312 GLN A N 1
ATOM 2456 C CA . GLN A 1 312 ? -5.68 13.016 0.757 1 96.81 312 GLN A CA 1
ATOM 2457 C C . GLN A 1 312 ? -7.035 12.367 0.5 1 96.81 312 GLN A C 1
ATOM 2459 O O . GLN A 1 312 ? -7.48 12.273 -0.647 1 96.81 312 GLN A O 1
ATOM 2464 N N . GLU A 1 313 ? -7.668 11.914 1.541 1 97.31 313 GLU A N 1
ATOM 2465 C CA . GLU A 1 313 ? -8.875 11.102 1.465 1 97.31 313 GLU A CA 1
ATOM 2466 C C . GLU A 1 313 ? -10.023 11.867 0.823 1 97.31 313 GLU A C 1
ATOM 2468 O O . GLU A 1 313 ? -10.68 11.367 -0.092 1 97.31 313 GLU A O 1
ATOM 2473 N N . ARG A 1 314 ? -10.352 13.047 1.304 1 96.94 314 ARG A N 1
ATOM 2474 C CA . ARG A 1 314 ? -11.469 13.812 0.761 1 96.94 314 ARG A CA 1
ATOM 2475 C C . ARG A 1 314 ? -11.156 14.32 -0.644 1 96.94 314 ARG A C 1
ATOM 2477 O O . ARG A 1 314 ? -12.055 14.422 -1.482 1 96.94 314 ARG A O 1
ATOM 2484 N N . GLN A 1 315 ? -9.906 14.68 -0.869 1 97.88 315 GLN A N 1
ATOM 2485 C CA . GLN A 1 315 ? -9.492 15.031 -2.223 1 97.88 315 GLN A CA 1
ATOM 2486 C C . GLN A 1 315 ? -9.727 13.867 -3.186 1 97.88 315 GLN A C 1
ATOM 2488 O O . GLN A 1 315 ? -10.25 14.062 -4.285 1 97.88 315 GLN A O 1
ATOM 2493 N N . ALA A 1 316 ? -9.383 12.664 -2.719 1 98.19 316 ALA A N 1
ATOM 2494 C CA . ALA A 1 316 ? -9.586 11.469 -3.529 1 98.19 316 ALA A CA 1
ATOM 2495 C C . ALA A 1 316 ? -11.062 11.273 -3.854 1 98.19 316 ALA A C 1
ATOM 2497 O O . ALA A 1 316 ? -11.422 10.984 -4.996 1 98.19 316 ALA A O 1
ATOM 2498 N N . ARG A 1 317 ? -11.891 11.422 -2.863 1 96.81 317 ARG A N 1
ATOM 2499 C CA . ARG A 1 317 ? -13.328 11.273 -3.062 1 96.81 317 ARG A CA 1
ATOM 2500 C C . ARG A 1 317 ? -13.836 12.25 -4.121 1 96.81 317 ARG A C 1
ATOM 2502 O O . ARG A 1 317 ? -14.586 11.867 -5.02 1 96.81 317 ARG A O 1
ATOM 2509 N N . ARG A 1 318 ? -13.43 13.477 -4.062 1 96.62 318 ARG A N 1
ATOM 2510 C CA . ARG A 1 318 ? -13.844 14.5 -5.016 1 96.62 318 ARG A CA 1
ATOM 2511 C C . ARG A 1 318 ? -13.367 14.164 -6.426 1 96.62 318 ARG A C 1
ATOM 2513 O O . ARG A 1 318 ? -14.117 14.328 -7.395 1 96.62 318 ARG A O 1
ATOM 2520 N N . ILE A 1 319 ? -12.141 13.711 -6.5 1 97.44 319 ILE A N 1
ATOM 2521 C CA . ILE A 1 319 ? -11.555 13.398 -7.801 1 97.44 319 ILE A CA 1
ATOM 2522 C C . ILE A 1 319 ? -12.281 12.195 -8.414 1 97.44 319 ILE A C 1
ATOM 2524 O O . ILE A 1 319 ? -12.586 12.195 -9.602 1 97.44 319 ILE A O 1
ATOM 2528 N N . ILE A 1 320 ? -12.547 11.188 -7.613 1 97.44 320 ILE A N 1
ATOM 2529 C CA . ILE A 1 320 ? -13.273 10.023 -8.094 1 97.44 320 ILE A CA 1
ATOM 2530 C C . ILE A 1 320 ? -14.633 10.445 -8.641 1 97.44 320 ILE A C 1
ATOM 2532 O O . ILE A 1 320 ? -15.047 10 -9.711 1 97.44 320 ILE A O 1
ATOM 2536 N N . ASN A 1 321 ? -15.305 11.336 -7.895 1 95.62 321 ASN A N 1
ATOM 2537 C CA . ASN A 1 321 ? -16.594 11.859 -8.352 1 95.62 321 ASN A CA 1
ATOM 2538 C C . ASN A 1 321 ? -16.453 12.594 -9.68 1 95.62 321 ASN A C 1
ATOM 2540 O O . ASN A 1 321 ? -17.328 12.477 -10.555 1 95.62 321 ASN A O 1
ATOM 2544 N N . ALA A 1 322 ? -15.422 13.336 -9.781 1 96.06 322 ALA A N 1
ATOM 2545 C CA . ALA A 1 322 ? -15.172 14.047 -11.031 1 96.06 322 ALA A CA 1
ATOM 2546 C C . ALA A 1 322 ? -14.984 13.078 -12.188 1 96.06 322 ALA A C 1
ATOM 2548 O O . ALA A 1 322 ? -15.484 13.312 -13.289 1 96.06 322 ALA A O 1
ATOM 2549 N N . ILE A 1 323 ? -14.273 12 -12 1 97.25 323 ILE A N 1
ATOM 2550 C CA . ILE A 1 323 ? -14.031 10.984 -13.016 1 97.25 323 ILE A CA 1
ATOM 2551 C C . ILE A 1 323 ? -15.344 10.32 -13.406 1 97.25 323 ILE A C 1
ATOM 2553 O O . ILE A 1 323 ? -15.609 10.117 -14.594 1 97.25 323 ILE A O 1
ATOM 2557 N N . GLU A 1 324 ? -16.156 9.992 -12.422 1 96.62 324 GLU A N 1
ATOM 2558 C CA . GLU A 1 324 ? -17.453 9.375 -12.68 1 96.62 324 GLU A CA 1
ATOM 2559 C C . GLU A 1 324 ? -18.359 10.297 -13.492 1 96.62 324 GLU A C 1
ATOM 2561 O O . GLU A 1 324 ? -19.062 9.852 -14.398 1 96.62 324 GLU A O 1
ATOM 2566 N N . THR A 1 325 ? -18.359 11.531 -13.125 1 95.06 325 THR A N 1
ATOM 2567 C CA . THR A 1 325 ? -19.141 12.516 -13.867 1 95.06 325 THR A CA 1
ATOM 2568 C C . THR A 1 325 ? -18.641 12.625 -15.305 1 95.06 325 THR A C 1
ATOM 2570 O O . THR A 1 325 ? -19.453 12.664 -16.25 1 95.06 325 THR A O 1
ATOM 2573 N N . TYR A 1 326 ? -17.359 12.719 -15.461 1 96.19 326 TYR A N 1
ATOM 2574 C CA . TYR A 1 326 ? -16.734 12.75 -16.781 1 96.19 326 TYR A CA 1
ATOM 2575 C C . TYR A 1 326 ? -17.188 11.547 -17.625 1 96.19 326 TYR A C 1
ATOM 2577 O O . TYR A 1 326 ? -17.5 11.688 -18.797 1 96.19 326 TYR A O 1
ATOM 2585 N N . ARG A 1 327 ? -17.188 10.375 -17.016 1 96.62 327 ARG A N 1
ATOM 2586 C CA . ARG A 1 327 ? -17.594 9.141 -17.672 1 96.62 327 ARG A CA 1
ATOM 2587 C C . ARG A 1 327 ? -19.031 9.211 -18.125 1 96.62 327 ARG A C 1
ATOM 2589 O O . ARG A 1 327 ? -19.359 8.82 -19.25 1 96.62 327 ARG A O 1
ATOM 2596 N N . ALA A 1 328 ? -19.906 9.758 -17.344 1 95.5 328 ALA A N 1
ATOM 2597 C CA . ALA A 1 328 ? -21.328 9.867 -17.641 1 95.5 328 ALA A CA 1
ATOM 2598 C C . ALA A 1 328 ? -21.594 10.906 -18.734 1 95.5 328 ALA A C 1
ATOM 2600 O O . ALA A 1 328 ? -22.297 10.633 -19.703 1 95.5 328 ALA A O 1
ATOM 2601 N N . VAL A 1 329 ? -21.031 12.039 -18.641 1 94.5 329 VAL A N 1
ATOM 2602 C CA . VAL A 1 329 ? -21.266 13.164 -19.531 1 94.5 329 VAL A CA 1
ATOM 2603 C C . VAL A 1 329 ? -20.766 12.82 -20.938 1 94.5 329 VAL A C 1
ATOM 2605 O O . VAL A 1 329 ? -21.359 13.227 -21.938 1 94.5 329 VAL A O 1
ATOM 2608 N N . ASN A 1 330 ? -19.688 12.055 -21.016 1 95.81 330 ASN A N 1
ATOM 2609 C CA . ASN A 1 330 ? -19.094 11.703 -22.312 1 95.81 330 ASN A CA 1
ATOM 2610 C C . ASN A 1 330 ? -19.609 10.359 -22.812 1 95.81 330 ASN A C 1
ATOM 2612 O O . ASN A 1 330 ? -19.047 9.797 -23.766 1 95.81 330 ASN A O 1
ATOM 2616 N N . HIS A 1 331 ? -20.609 9.758 -22.172 1 95.81 331 HIS A N 1
ATOM 2617 C CA . HIS A 1 331 ? -21.281 8.523 -22.578 1 95.81 331 HIS A CA 1
ATOM 2618 C C . HIS A 1 331 ? -20.281 7.379 -22.719 1 95.81 331 HIS A C 1
ATOM 2620 O O . HIS A 1 331 ? -20.281 6.672 -23.734 1 95.81 331 HIS A O 1
ATOM 2626 N N . LYS A 1 332 ? -19.375 7.277 -21.734 1 95.44 332 LYS A N 1
ATOM 2627 C CA . LYS A 1 332 ? -18.344 6.246 -21.734 1 95.44 332 LYS A CA 1
ATOM 2628 C C . LYS A 1 332 ? -18.625 5.191 -20.672 1 95.44 332 LYS A C 1
ATOM 2630 O O . LYS A 1 332 ? -17.703 4.691 -20.016 1 95.44 332 LYS A O 1
ATOM 2635 N N . GLU A 1 333 ? -19.844 4.898 -20.438 1 92.94 333 GLU A N 1
ATOM 2636 C CA . GLU A 1 333 ? -20.25 3.957 -19.391 1 92.94 333 GLU A CA 1
ATOM 2637 C C . GLU A 1 333 ? -19.781 2.541 -19.719 1 92.94 333 GLU A C 1
ATOM 2639 O O . GLU A 1 333 ? -19.625 1.713 -18.828 1 92.94 333 GLU A O 1
ATOM 2644 N N . HIS A 1 334 ? -19.484 2.307 -20.953 1 91.06 334 HIS A N 1
ATOM 2645 C CA . HIS A 1 334 ? -19.078 0.975 -21.391 1 91.06 334 HIS A CA 1
ATOM 2646 C C . HIS A 1 334 ? -17.578 0.77 -21.219 1 91.06 334 HIS A C 1
ATOM 2648 O O . HIS A 1 334 ? -17.078 -0.352 -21.344 1 91.06 334 HIS A O 1
ATOM 2654 N N . ILE A 1 335 ? -16.906 1.878 -21.016 1 91.44 335 ILE A N 1
ATOM 2655 C CA . ILE A 1 335 ? -15.453 1.82 -20.812 1 91.44 335 ILE A CA 1
ATOM 2656 C C . ILE A 1 335 ? -15.141 1.635 -19.328 1 91.44 335 ILE A C 1
ATOM 2658 O O . ILE A 1 335 ? -15.75 2.283 -18.484 1 91.44 335 ILE A O 1
ATOM 2662 N N . PRO A 1 336 ? -14.227 0.71 -18.984 1 90.88 336 PRO A N 1
ATOM 2663 C CA . PRO A 1 336 ? -13.844 0.544 -17.578 1 90.88 336 PRO A CA 1
ATOM 2664 C C . PRO A 1 336 ? -13.391 1.851 -16.938 1 90.88 336 PRO A C 1
ATOM 2666 O O . PRO A 1 336 ? -12.727 2.664 -17.578 1 90.88 336 PRO A O 1
ATOM 2669 N N . LEU A 1 337 ? -13.703 2.004 -15.672 1 93.38 337 LEU A N 1
ATOM 2670 C CA . LEU A 1 337 ? -13.492 3.256 -14.953 1 93.38 337 LEU A CA 1
ATOM 2671 C C . LEU A 1 337 ? -12.016 3.627 -14.93 1 93.38 337 LEU A C 1
ATOM 2673 O O . LEU A 1 337 ? -11.664 4.805 -15.023 1 93.38 337 LEU A O 1
ATOM 2677 N N . ASN A 1 338 ? -11.141 2.672 -14.766 1 91.31 338 ASN A N 1
ATOM 2678 C CA . ASN A 1 338 ? -9.711 2.961 -14.703 1 91.31 338 ASN A CA 1
ATOM 2679 C C . ASN A 1 338 ? -9.211 3.578 -16 1 91.31 338 ASN A C 1
ATOM 2681 O O . ASN A 1 338 ? -8.336 4.449 -15.992 1 91.31 338 ASN A O 1
ATOM 2685 N N . GLN A 1 339 ? -9.734 3.115 -17.125 1 91.25 339 GLN A N 1
ATOM 2686 C CA . GLN A 1 339 ? -9.359 3.691 -18.406 1 91.25 339 GLN A CA 1
ATOM 2687 C C . GLN A 1 339 ? -9.883 5.121 -18.547 1 91.25 339 GLN A C 1
ATOM 2689 O O . GLN A 1 339 ? -9.164 6.004 -19.016 1 91.25 339 GLN A O 1
ATOM 2694 N N . VAL A 1 340 ? -11.125 5.301 -18.109 1 94.88 340 VAL A N 1
ATOM 2695 C CA . VAL A 1 340 ? -11.703 6.641 -18.141 1 94.88 340 VAL A CA 1
ATOM 2696 C C . VAL A 1 340 ? -10.883 7.574 -17.25 1 94.88 340 VAL A C 1
ATOM 2698 O O . VAL A 1 340 ? -10.695 8.742 -17.578 1 94.88 340 VAL A O 1
ATOM 2701 N N . ALA A 1 341 ? -10.391 7.062 -16.125 1 96.25 341 ALA A N 1
ATOM 2702 C CA . ALA A 1 341 ? -9.594 7.852 -15.188 1 96.25 341 ALA A CA 1
ATOM 2703 C C . ALA A 1 341 ? -8.32 8.359 -15.859 1 96.25 341 ALA A C 1
ATOM 2705 O O . ALA A 1 341 ? -7.949 9.523 -15.695 1 96.25 341 ALA A O 1
ATOM 2706 N N . HIS A 1 342 ? -7.652 7.57 -16.609 1 92.81 342 HIS A N 1
ATOM 2707 C CA . HIS A 1 342 ? -6.441 7.984 -17.312 1 92.81 342 HIS A CA 1
ATOM 2708 C C . HIS A 1 342 ? -6.742 9.07 -18.344 1 92.81 342 HIS A C 1
ATOM 2710 O O . HIS A 1 342 ? -5.977 10.023 -18.484 1 92.81 342 HIS A O 1
ATOM 2716 N N . GLU A 1 343 ? -7.824 8.82 -19.062 1 93.44 343 GLU A N 1
ATOM 2717 C CA . GLU A 1 343 ? -8.25 9.828 -20.031 1 93.44 343 GLU A CA 1
ATOM 2718 C C . GLU A 1 343 ? -8.547 11.156 -19.344 1 93.44 343 GLU A C 1
ATOM 2720 O O . GLU A 1 343 ? -8.141 12.219 -19.812 1 93.44 343 GLU A O 1
ATOM 2725 N N . TRP A 1 344 ? -9.289 11.07 -18.25 1 96.06 344 TRP A N 1
ATOM 2726 C CA . TRP A 1 344 ? -9.641 12.266 -17.484 1 96.06 344 TRP A CA 1
ATOM 2727 C C . TRP A 1 344 ? -8.391 12.984 -16.984 1 96.06 344 TRP A C 1
ATOM 2729 O O . TRP A 1 344 ? -8.305 14.211 -17.047 1 96.06 344 TRP A O 1
ATOM 2739 N N . LEU A 1 345 ? -7.363 12.266 -16.484 1 95.44 345 LEU A N 1
ATOM 2740 C CA . LEU A 1 345 ? -6.113 12.852 -16.016 1 95.44 345 LEU A CA 1
ATOM 2741 C C . LEU A 1 345 ? -5.414 13.602 -17.141 1 95.44 345 LEU A C 1
ATOM 2743 O O . LEU A 1 345 ? -4.965 14.734 -16.953 1 95.44 345 LEU A O 1
ATOM 2747 N N . THR A 1 346 ? -5.391 13.031 -18.328 1 92.25 346 THR A N 1
ATOM 2748 C CA . THR A 1 346 ? -4.641 13.555 -19.453 1 92.25 346 THR A CA 1
ATOM 2749 C C . THR A 1 346 ? -5.363 14.75 -20.078 1 92.25 346 THR A C 1
ATOM 2751 O O . THR A 1 346 ? -4.723 15.688 -20.547 1 92.25 346 THR A O 1
ATOM 2754 N N . ASN A 1 347 ? -6.676 14.734 -20.016 1 94.88 347 ASN A N 1
ATOM 2755 C CA . ASN A 1 347 ? -7.445 15.719 -20.766 1 94.88 347 ASN A CA 1
ATOM 2756 C C . ASN A 1 347 ? -7.953 16.844 -19.859 1 94.88 347 ASN A C 1
ATOM 2758 O O . ASN A 1 347 ? -8.328 17.906 -20.344 1 94.88 347 ASN A O 1
ATOM 2762 N N . VAL A 1 348 ? -8.055 16.578 -18.594 1 96.25 348 VAL A N 1
ATOM 2763 C CA . VAL A 1 348 ? -8.703 17.547 -17.719 1 96.25 348 VAL A CA 1
ATOM 2764 C C . VAL A 1 348 ? -7.738 17.969 -16.609 1 96.25 348 VAL A C 1
ATOM 2766 O O . VAL A 1 348 ? -7.301 19.109 -16.547 1 96.25 348 VAL A O 1
ATOM 2769 N N . PHE A 1 349 ? -7.332 17.016 -15.719 1 96.75 349 PHE A N 1
ATOM 2770 C CA . PHE A 1 349 ? -6.574 17.297 -14.508 1 96.75 349 PHE A CA 1
ATOM 2771 C C . PHE A 1 349 ? -5.219 17.906 -14.836 1 96.75 349 PHE A C 1
ATOM 2773 O O . PHE A 1 349 ? -4.875 18.984 -14.352 1 96.75 349 PHE A O 1
ATOM 2780 N N . GLU A 1 350 ? -4.445 17.203 -15.688 1 94.25 350 GLU A N 1
ATOM 2781 C CA . GLU A 1 350 ? -3.059 17.578 -15.945 1 94.25 350 GLU A CA 1
ATOM 2782 C C . GLU A 1 350 ? -2.986 18.891 -16.719 1 94.25 350 GLU A C 1
ATOM 2784 O O . GLU A 1 350 ? -2.209 19.781 -16.375 1 94.25 350 GLU A O 1
ATOM 2789 N N . PRO A 1 351 ? -3.805 19.078 -17.766 1 94.56 351 PRO A N 1
ATOM 2790 C CA . PRO A 1 351 ? -3.787 20.375 -18.453 1 94.56 351 PRO A CA 1
ATOM 2791 C C . PRO A 1 351 ? -4.195 21.531 -17.547 1 94.56 351 PRO A C 1
ATOM 2793 O O . PRO A 1 351 ? -3.67 22.641 -17.672 1 94.56 351 PRO A O 1
ATOM 2796 N N . THR A 1 352 ? -5.168 21.312 -16.656 1 96.19 352 THR A N 1
ATOM 2797 C CA . THR A 1 352 ? -5.578 22.344 -15.711 1 96.19 352 THR A CA 1
ATOM 2798 C C . THR A 1 352 ? -4.398 22.766 -14.836 1 96.19 352 THR A C 1
ATOM 2800 O O . THR A 1 352 ? -4.129 23.953 -14.68 1 96.19 352 THR A O 1
ATOM 2803 N N . LEU A 1 353 ? -3.654 21.812 -14.344 1 95 353 LEU A N 1
ATOM 2804 C CA . LEU A 1 353 ? -2.525 22.094 -13.461 1 95 353 LEU A CA 1
ATOM 2805 C C . LEU A 1 353 ? -1.363 22.703 -14.25 1 95 353 LEU A C 1
ATOM 2807 O O . LEU A 1 353 ? -0.608 23.516 -13.719 1 95 353 LEU A O 1
ATOM 2811 N N . ALA A 1 354 ? -1.21 22.266 -15.508 1 93.31 354 ALA A N 1
ATOM 2812 C CA . ALA A 1 354 ? -0.129 22.766 -16.359 1 93.31 354 ALA A CA 1
ATOM 2813 C C . ALA A 1 354 ? -0.301 24.25 -16.641 1 93.31 354 ALA A C 1
ATOM 2815 O O . ALA A 1 354 ? 0.666 24.938 -16.984 1 93.31 354 ALA A O 1
ATOM 2816 N N . SER A 1 355 ? -1.471 24.734 -16.531 1 94.81 355 SER A N 1
ATOM 2817 C CA . SER A 1 355 ? -1.756 26.141 -16.797 1 94.81 355 SER A CA 1
ATOM 2818 C C . SER A 1 355 ? -1.287 27.031 -15.641 1 94.81 355 SER A C 1
ATOM 2820 O O . SER A 1 355 ? -1.2 28.25 -15.781 1 94.81 355 SER A O 1
ATOM 2822 N N . ILE A 1 356 ? -1.021 26.469 -14.516 1 95.06 356 ILE A N 1
ATOM 2823 C CA . ILE A 1 356 ? -0.594 27.219 -13.344 1 95.06 356 ILE A CA 1
ATOM 2824 C C . ILE A 1 356 ? 0.869 27.625 -13.492 1 95.06 356 ILE A C 1
ATOM 2826 O O . ILE A 1 356 ? 1.74 26.781 -13.695 1 95.06 356 ILE A O 1
ATOM 2830 N N . PRO A 1 357 ? 1.161 28.906 -13.414 1 94.31 357 PRO A N 1
ATOM 2831 C CA . PRO A 1 357 ? 2.553 29.359 -13.492 1 94.31 357 PRO A CA 1
ATOM 2832 C C . PRO A 1 357 ? 3.443 28.703 -12.438 1 94.31 357 PRO A C 1
ATOM 2834 O O . PRO A 1 357 ? 3.01 28.5 -11.297 1 94.31 357 PRO A O 1
ATOM 2837 N N . ALA A 1 358 ? 4.695 28.422 -12.727 1 91 358 ALA A N 1
ATOM 2838 C CA . ALA A 1 358 ? 5.652 27.719 -11.883 1 91 358 ALA A CA 1
ATOM 2839 C C . ALA A 1 358 ? 5.875 28.453 -10.57 1 91 358 ALA A C 1
ATOM 2841 O O . ALA A 1 358 ? 6.121 27.828 -9.531 1 91 358 ALA A O 1
ATOM 2842 N N . GLU A 1 359 ? 5.707 29.75 -10.625 1 91.44 359 GLU A N 1
ATOM 2843 C CA . GLU A 1 359 ? 5.961 30.547 -9.43 1 91.44 359 GLU A CA 1
ATOM 2844 C C . GLU A 1 359 ? 4.934 30.25 -8.344 1 91.44 359 GLU A C 1
ATOM 2846 O O . GLU A 1 359 ? 5.176 30.531 -7.164 1 91.44 359 GLU A O 1
ATOM 2851 N N . PHE A 1 360 ? 3.789 29.656 -8.734 1 92.31 360 PHE A N 1
ATOM 2852 C CA . PHE A 1 360 ? 2.732 29.406 -7.762 1 92.31 360 PHE A CA 1
ATOM 2853 C C . PHE A 1 360 ? 2.705 27.922 -7.379 1 92.31 360 PHE A C 1
ATOM 2855 O O . PHE A 1 360 ? 1.829 27.484 -6.629 1 92.31 360 PHE A O 1
ATOM 2862 N N . ALA A 1 361 ? 3.656 27.125 -7.855 1 86.19 361 ALA A N 1
ATOM 2863 C CA . ALA A 1 361 ? 3.654 25.688 -7.676 1 86.19 361 ALA A CA 1
ATOM 2864 C C . ALA A 1 361 ? 3.809 25.312 -6.207 1 86.19 361 ALA A C 1
ATOM 2866 O O . ALA A 1 361 ? 3.4 24.219 -5.785 1 86.19 361 ALA A O 1
ATOM 2867 N N . SER A 1 362 ? 4.324 26.172 -5.418 1 86.69 362 SER A N 1
ATOM 2868 C CA . SER A 1 362 ? 4.629 25.859 -4.023 1 86.69 362 SER A CA 1
ATOM 2869 C C . SER A 1 362 ? 3.498 26.297 -3.1 1 86.69 362 SER A C 1
ATOM 2871 O O . SER A 1 362 ? 3.562 26.078 -1.888 1 86.69 362 SER A O 1
ATOM 2873 N N . ARG A 1 363 ? 2.496 26.906 -3.693 1 90.06 363 ARG A N 1
ATOM 2874 C CA . ARG A 1 363 ? 1.426 27.453 -2.867 1 90.06 363 ARG A CA 1
ATOM 2875 C C . ARG A 1 363 ? 0.58 26.344 -2.258 1 90.06 363 ARG A C 1
ATOM 2877 O O . ARG A 1 363 ? 0.338 26.328 -1.049 1 90.06 363 ARG A O 1
ATOM 2884 N N . LEU A 1 364 ? 0.151 25.453 -3.115 1 93.44 364 LEU A N 1
ATOM 2885 C CA . LEU A 1 364 ? -0.694 24.344 -2.697 1 93.44 364 LEU A CA 1
ATOM 2886 C C . LEU A 1 364 ? -0.315 23.062 -3.436 1 93.44 364 LEU A C 1
ATOM 2888 O O . LEU A 1 364 ? 0.299 23.109 -4.504 1 93.44 364 LEU A O 1
ATOM 2892 N N . GLN A 1 365 ? -0.687 21.953 -2.842 1 94.5 365 GLN A N 1
ATOM 2893 C CA . GLN A 1 365 ? -0.558 20.688 -3.559 1 94.5 365 GLN A CA 1
ATOM 2894 C C . GLN A 1 365 ? -1.451 20.656 -4.793 1 94.5 365 GLN A C 1
ATOM 2896 O O . GLN A 1 365 ? -2.529 21.266 -4.801 1 94.5 365 GLN A O 1
ATOM 2901 N N . PRO A 1 366 ? -1.077 19.938 -5.785 1 94.19 366 PRO A N 1
ATOM 2902 C CA . PRO A 1 366 ? -1.829 19.875 -7.043 1 94.19 366 PRO A CA 1
ATOM 2903 C C . PRO A 1 366 ? -3.291 19.484 -6.84 1 94.19 366 PRO A C 1
ATOM 2905 O O . PRO A 1 366 ? -4.188 20.141 -7.383 1 94.19 366 PRO A O 1
ATOM 2908 N N . ALA A 1 367 ? -3.555 18.469 -6.039 1 96.12 367 ALA A N 1
ATOM 2909 C CA . ALA A 1 367 ? -4.93 18.031 -5.828 1 96.12 367 ALA A CA 1
ATOM 2910 C C . ALA A 1 367 ? -5.758 19.094 -5.137 1 96.12 367 ALA A C 1
ATOM 2912 O O . ALA A 1 367 ? -6.957 19.234 -5.402 1 96.12 367 ALA A O 1
ATOM 2913 N N . GLN A 1 368 ? -5.133 19.812 -4.234 1 96.31 368 GLN A N 1
ATOM 2914 C CA . GLN A 1 368 ? -5.828 20.906 -3.553 1 96.31 368 GLN A CA 1
ATOM 2915 C C . GLN A 1 368 ? -6.086 22.062 -4.5 1 96.31 368 GLN A C 1
ATOM 2917 O O . GLN A 1 368 ? -7.145 22.688 -4.449 1 96.31 368 GLN A O 1
ATOM 2922 N N . LEU A 1 369 ? -5.109 22.422 -5.34 1 96.12 369 LEU A N 1
ATOM 2923 C CA . LEU A 1 369 ? -5.305 23.438 -6.367 1 96.12 369 LEU A CA 1
ATOM 2924 C C . LEU A 1 369 ? -6.508 23.094 -7.242 1 96.12 369 LEU A C 1
ATOM 2926 O O . LEU A 1 369 ? -7.363 23.938 -7.484 1 96.12 369 LEU A O 1
ATOM 2930 N N . PHE A 1 370 ? -6.52 21.891 -7.684 1 96.94 370 PHE A N 1
ATOM 2931 C CA . PHE A 1 370 ? -7.625 21.453 -8.531 1 96.94 370 PHE A CA 1
ATOM 2932 C C . PHE A 1 370 ? -8.953 21.594 -7.805 1 96.94 370 PHE A C 1
ATOM 2934 O O . PHE A 1 370 ? -9.938 22.078 -8.383 1 96.94 370 PHE A O 1
ATOM 2941 N N . HIS A 1 371 ? -9.047 21.141 -6.578 1 95.94 371 HIS A N 1
ATOM 2942 C CA . HIS A 1 371 ? -10.25 21.281 -5.773 1 95.94 371 HIS A CA 1
ATOM 2943 C C . HIS A 1 371 ? -10.711 22.734 -5.703 1 95.94 371 HIS A C 1
ATOM 2945 O O . HIS A 1 371 ? -11.891 23.016 -5.895 1 95.94 371 HIS A O 1
ATOM 2951 N N . GLU A 1 372 ? -9.797 23.609 -5.418 1 95.88 372 GLU A N 1
ATOM 2952 C CA . GLU A 1 372 ? -10.141 25.031 -5.27 1 95.88 372 GLU A CA 1
ATOM 2953 C C . GLU A 1 372 ? -10.594 25.625 -6.598 1 95.88 372 GLU A C 1
ATOM 2955 O O . GLU A 1 372 ? -11.477 26.484 -6.629 1 95.88 372 GLU A O 1
ATOM 2960 N N . ILE A 1 373 ? -10 25.203 -7.656 1 96.69 373 ILE A N 1
ATOM 2961 C CA . ILE A 1 373 ? -10.383 25.672 -8.984 1 96.69 373 ILE A CA 1
ATOM 2962 C C . ILE A 1 373 ? -11.82 25.25 -9.281 1 96.69 373 ILE A C 1
ATOM 2964 O O . ILE A 1 373 ? -12.625 26.062 -9.758 1 96.69 373 ILE A O 1
ATOM 2968 N N . VAL A 1 374 ? -12.156 24.016 -9.023 1 96 374 VAL A N 1
ATOM 2969 C CA . VAL A 1 374 ? -13.5 23.5 -9.273 1 96 374 VAL A CA 1
ATOM 2970 C C . VAL A 1 374 ? -14.508 24.234 -8.391 1 96 374 VAL A C 1
ATOM 2972 O O . VAL A 1 374 ? -15.617 24.547 -8.828 1 96 374 VAL A O 1
ATOM 2975 N N . GLU A 1 375 ? -14.148 24.453 -7.148 1 94.88 375 GLU A N 1
ATOM 2976 C CA . GLU A 1 375 ? -15.016 25.219 -6.254 1 94.88 375 GLU A CA 1
ATOM 2977 C C . GLU A 1 375 ? -15.234 26.625 -6.785 1 94.88 375 GLU A C 1
ATOM 2979 O O . GLU A 1 375 ? -16.359 27.141 -6.75 1 94.88 375 GLU A O 1
ATOM 2984 N N . HIS A 1 376 ? -14.172 27.234 -7.215 1 95.88 376 HIS A N 1
ATOM 2985 C CA . HIS A 1 376 ? -14.25 28.562 -7.812 1 95.88 376 HIS A CA 1
ATOM 2986 C C . HIS A 1 376 ? -15.156 28.562 -9.039 1 95.88 376 HIS A C 1
ATOM 2988 O O . HIS A 1 376 ? -15.922 29.516 -9.258 1 95.88 376 HIS A O 1
ATOM 2994 N N . GLN A 1 377 ? -15 27.516 -9.852 1 96.38 377 GLN A N 1
ATOM 2995 C CA . GLN A 1 377 ? -15.875 27.359 -11.008 1 96.38 377 GLN A CA 1
ATOM 2996 C C . GLN A 1 377 ? -17.344 27.359 -10.594 1 96.38 377 GLN A C 1
ATOM 2998 O O . GLN A 1 377 ? -18.172 27.984 -11.25 1 96.38 377 GLN A O 1
ATOM 3003 N N . TRP A 1 378 ? -17.641 26.656 -9.594 1 93.69 378 TRP A N 1
ATOM 3004 C CA . TRP A 1 378 ? -19.016 26.578 -9.086 1 93.69 378 TRP A CA 1
ATOM 3005 C C . TRP A 1 378 ? -19.516 27.969 -8.68 1 93.69 378 TRP A C 1
ATOM 3007 O O . TRP A 1 378 ? -20.609 28.359 -9.047 1 93.69 378 TRP A O 1
ATOM 3017 N N . TYR A 1 379 ? -18.719 28.734 -7.926 1 94.31 379 TYR A N 1
ATOM 3018 C CA . TYR A 1 379 ? -19.094 30.078 -7.473 1 94.31 379 TYR A CA 1
ATOM 3019 C C . TYR A 1 379 ? -19.297 31.016 -8.656 1 94.31 379 TYR A C 1
ATOM 3021 O O . TYR A 1 379 ? -20.266 31.781 -8.688 1 94.31 379 TYR A O 1
ATOM 3029 N N . LEU A 1 380 ? -18.312 30.922 -9.555 1 96.06 380 LEU A N 1
ATOM 3030 C CA . LEU A 1 380 ? -18.422 31.766 -10.75 1 96.06 380 LEU A CA 1
ATOM 3031 C C . LEU A 1 380 ? -19.688 31.438 -11.531 1 96.06 380 LEU A C 1
ATOM 3033 O O . LEU A 1 380 ? -20.359 32.344 -12.039 1 96.06 380 LEU A O 1
ATOM 3037 N N . SER A 1 381 ? -19.953 30.172 -11.656 1 95.88 381 SER A N 1
ATOM 3038 C CA . SER A 1 381 ? -21.141 29.75 -12.383 1 95.88 381 SER A CA 1
ATOM 3039 C C . SER A 1 381 ? -22.406 30.234 -11.695 1 95.88 381 SER A C 1
ATOM 3041 O O . SER A 1 381 ? -23.375 30.641 -12.359 1 95.88 381 SER A O 1
ATOM 3043 N N . GLU A 1 382 ? -22.484 30.172 -10.43 1 95 382 GLU A N 1
ATOM 3044 C CA . GLU A 1 382 ? -23.609 30.688 -9.664 1 95 382 GLU A CA 1
ATOM 3045 C C . GLU A 1 382 ? -23.781 32.188 -9.852 1 95 382 GLU A C 1
ATOM 3047 O O . GLU A 1 382 ? -24.906 32.656 -10.023 1 95 382 GLU A O 1
ATOM 3052 N N . GLU A 1 383 ? -22.766 32.906 -9.859 1 94.88 383 GLU A N 1
ATOM 3053 C CA . GLU A 1 383 ? -22.781 34.344 -10.008 1 94.88 383 GLU A CA 1
ATOM 3054 C C . GLU A 1 383 ? -23.25 34.75 -11.398 1 94.88 383 GLU A C 1
ATOM 3056 O O . GLU A 1 383 ? -24 35.719 -11.555 1 94.88 383 GLU A O 1
ATOM 3061 N N . CYS A 1 384 ? -22.812 34 -12.391 1 94.38 384 CYS A N 1
ATOM 3062 C CA . CYS A 1 384 ? -23.094 34.312 -13.773 1 94.38 384 CYS A CA 1
ATOM 3063 C C . CYS A 1 384 ? -24.453 33.75 -14.203 1 94.38 384 CYS A C 1
ATOM 3065 O O . CYS A 1 384 ? -25.016 34.188 -15.203 1 94.38 384 CYS A O 1
ATOM 3067 N N . GLY A 1 385 ? -24.953 32.75 -13.5 1 94.38 385 GLY A N 1
ATOM 3068 C CA . GLY A 1 385 ? -26.234 32.125 -13.812 1 94.38 385 GLY A CA 1
ATOM 3069 C C . GLY A 1 385 ? -26.141 31.078 -14.898 1 94.38 385 GLY A C 1
ATOM 3070 O O . GLY A 1 385 ? -27.172 30.656 -15.445 1 94.38 385 GLY A O 1
ATOM 3071 N N . HIS A 1 386 ? -24.938 30.812 -15.359 1 94.31 386 HIS A N 1
ATOM 3072 C CA . HIS A 1 386 ? -24.703 29.75 -16.328 1 94.31 386 HIS A CA 1
ATOM 3073 C C . HIS A 1 386 ? -23.406 29.016 -16.031 1 94.31 386 HIS A C 1
ATOM 3075 O O . HIS A 1 386 ? -22.578 29.484 -15.266 1 94.31 386 HIS A O 1
ATOM 3081 N N . GLU A 1 387 ? -23.297 27.859 -16.625 1 93.62 387 GLU A N 1
ATOM 3082 C CA . GLU A 1 387 ? -22.109 27.047 -16.375 1 93.62 387 GLU A CA 1
ATOM 3083 C C . GLU A 1 387 ? -20.859 27.688 -16.984 1 93.62 387 GLU A C 1
ATOM 3085 O O . GLU A 1 387 ? -20.828 27.953 -18.188 1 93.62 387 GLU A O 1
ATOM 3090 N N . VAL A 1 388 ? -19.875 27.969 -16.203 1 96.31 388 VAL A N 1
ATOM 3091 C CA . VAL A 1 388 ? -18.578 28.484 -16.625 1 96.31 388 VAL A CA 1
ATOM 3092 C C . VAL A 1 388 ? -17.641 27.328 -16.938 1 96.31 388 VAL A C 1
ATOM 3094 O O . VAL A 1 388 ? -17.469 26.422 -16.125 1 96.31 388 VAL A O 1
ATOM 3097 N N . PRO A 1 389 ? -17.062 27.359 -18.109 1 96.12 389 PRO A N 1
ATOM 3098 C CA . PRO A 1 389 ? -16.109 26.297 -18.453 1 96.12 389 PRO A CA 1
ATOM 3099 C C . PRO A 1 389 ? -14.898 26.266 -17.531 1 96.12 389 PRO A C 1
ATOM 3101 O O . PRO A 1 389 ? -14.477 27.297 -17.031 1 96.12 389 PRO A O 1
ATOM 3104 N N . LEU A 1 390 ? -14.359 25.062 -17.328 1 96.19 390 LEU A N 1
ATOM 3105 C CA . LEU A 1 390 ? -13.258 24.828 -16.406 1 96.19 390 LEU A CA 1
ATOM 3106 C C . LEU A 1 390 ? -12.055 25.688 -16.766 1 96.19 390 LEU A C 1
ATOM 3108 O O . LEU A 1 390 ? -11.391 26.234 -15.875 1 96.19 390 LEU A O 1
ATOM 3112 N N . HIS A 1 391 ? -11.75 25.844 -18.062 1 96.5 391 HIS A N 1
ATOM 3113 C CA . HIS A 1 391 ? -10.586 26.609 -18.484 1 96.5 391 HIS A CA 1
ATOM 3114 C C . HIS A 1 391 ? -10.727 28.078 -18.094 1 96.5 391 HIS A C 1
ATOM 3116 O O . HIS A 1 391 ? -9.75 28.719 -17.688 1 96.5 391 HIS A O 1
ATOM 3122 N N . GLU A 1 392 ? -11.906 28.609 -18.188 1 97.06 392 GLU A N 1
ATOM 3123 C CA . GLU A 1 392 ? -12.164 30 -17.797 1 97.06 392 GLU A CA 1
ATOM 3124 C C . GLU A 1 392 ? -12.07 30.172 -16.281 1 97.06 392 GLU A C 1
ATOM 3126 O O . GLU A 1 392 ? -11.5 31.156 -15.797 1 97.06 392 GLU A O 1
ATOM 3131 N N . ALA A 1 393 ? -12.664 29.25 -15.602 1 97.5 393 ALA A N 1
ATOM 3132 C CA . ALA A 1 393 ? -12.578 29.281 -14.141 1 97.5 393 ALA A CA 1
ATOM 3133 C C . ALA A 1 393 ? -11.133 29.203 -13.672 1 97.5 393 ALA A C 1
ATOM 3135 O O . ALA A 1 393 ? -10.75 29.875 -12.703 1 97.5 393 ALA A O 1
ATOM 3136 N N . THR A 1 394 ? -10.359 28.375 -14.312 1 97.75 394 THR A N 1
ATOM 3137 C CA . THR A 1 394 ? -8.945 28.219 -13.984 1 97.75 394 THR A CA 1
ATOM 3138 C C . THR A 1 394 ? -8.195 29.547 -14.156 1 97.75 394 THR A C 1
ATOM 3140 O O . THR A 1 394 ? -7.453 29.953 -13.266 1 97.75 394 THR A O 1
ATOM 3143 N N . GLN A 1 395 ? -8.438 30.188 -15.258 1 97.31 395 GLN A N 1
ATOM 3144 C CA . GLN A 1 395 ? -7.785 31.469 -15.508 1 97.31 395 GLN A CA 1
ATOM 3145 C C . GLN A 1 395 ? -8.195 32.531 -14.477 1 97.31 395 GLN A C 1
ATOM 3147 O O . GLN A 1 395 ? -7.363 33.281 -13.992 1 97.31 395 GLN A O 1
ATOM 3152 N N . SER A 1 396 ? -9.43 32.531 -14.211 1 97.06 396 SER A N 1
ATOM 3153 C CA . SER A 1 396 ? -9.922 33.438 -13.195 1 97.06 396 SER A CA 1
ATOM 3154 C C . SER A 1 396 ? -9.273 33.188 -11.836 1 97.06 396 SER A C 1
ATOM 3156 O O . SER A 1 396 ? -8.875 34.125 -11.141 1 97.06 396 SER A O 1
ATOM 3158 N N . TYR A 1 397 ? -9.219 31.922 -11.43 1 96.75 397 TYR A N 1
ATOM 3159 C CA . TYR A 1 397 ? -8.617 31.531 -10.164 1 96.75 397 TYR A CA 1
ATOM 3160 C C . TYR A 1 397 ? -7.16 31.969 -10.094 1 96.75 397 TYR A C 1
ATOM 3162 O O . TYR A 1 397 ? -6.723 32.531 -9.078 1 96.75 397 TYR A O 1
ATOM 3170 N N . ILE A 1 398 ? -6.402 31.797 -11.18 1 96.88 398 ILE A N 1
ATOM 3171 C CA . ILE A 1 398 ? -4.98 32.125 -11.258 1 96.88 398 ILE A CA 1
ATOM 3172 C C . ILE A 1 398 ? -4.777 33.625 -11.156 1 96.88 398 ILE A C 1
ATOM 3174 O O . ILE A 1 398 ? -3.801 34.094 -10.555 1 96.88 398 ILE A O 1
ATOM 3178 N N . GLN A 1 399 ? -5.723 34.375 -11.594 1 95.94 399 GLN A N 1
ATOM 3179 C CA . GLN A 1 399 ? -5.586 35.812 -11.641 1 95.94 399 GLN A CA 1
ATOM 3180 C C . GLN A 1 399 ? -6.074 36.469 -10.344 1 95.94 399 GLN A C 1
ATOM 3182 O O . GLN A 1 399 ? -5.523 37.469 -9.898 1 95.94 399 GLN A O 1
ATOM 3187 N N . THR A 1 400 ? -7 35.875 -9.703 1 94.75 400 THR A N 1
ATOM 3188 C CA . THR A 1 400 ? -7.695 36.625 -8.648 1 94.75 400 THR A CA 1
ATOM 3189 C C . THR A 1 400 ? -7.414 36 -7.281 1 94.75 400 THR A C 1
ATOM 3191 O O . THR A 1 400 ? -7.438 36.688 -6.266 1 94.75 400 THR A O 1
ATOM 3194 N N . ILE A 1 401 ? -7.215 34.719 -7.215 1 94.38 401 ILE A N 1
ATOM 3195 C CA . ILE A 1 401 ? -7.16 34.062 -5.914 1 94.38 401 ILE A CA 1
ATOM 3196 C C . ILE A 1 401 ? -5.738 33.594 -5.633 1 94.38 401 ILE A C 1
ATOM 3198 O O . ILE A 1 401 ? -5.16 33.906 -4.594 1 94.38 401 ILE A O 1
ATOM 3202 N N . LEU A 1 402 ? -5.141 32.875 -6.574 1 94.06 402 LEU A N 1
ATOM 3203 C CA . LEU A 1 402 ? -3.885 32.156 -6.402 1 94.06 402 LEU A CA 1
ATOM 3204 C C . LEU A 1 402 ? -2.762 33.094 -6.012 1 94.06 402 LEU A C 1
ATOM 3206 O O . LEU A 1 402 ? -1.93 32.781 -5.164 1 94.06 402 LEU A O 1
ATOM 3210 N N . PRO A 1 403 ? -2.717 34.375 -6.574 1 92 403 PRO A N 1
ATOM 3211 C CA . PRO A 1 403 ? -1.622 35.281 -6.219 1 92 403 PRO A CA 1
ATOM 3212 C C . PRO A 1 403 ? -1.65 35.688 -4.75 1 92 403 PRO A C 1
ATOM 3214 O O . P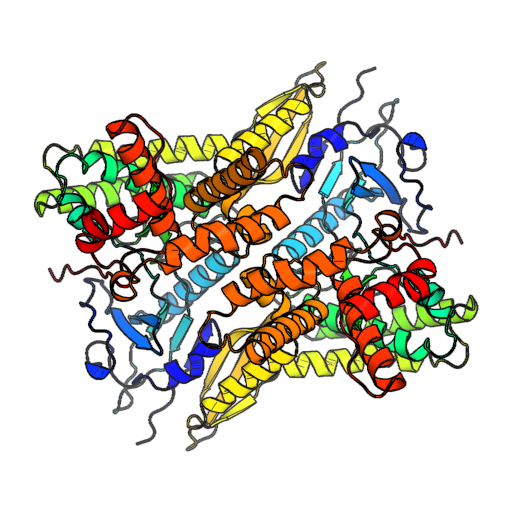RO A 1 403 ? -0.614 36.062 -4.188 1 92 403 PRO A O 1
ATOM 3217 N N . ASN A 1 404 ? -2.723 35.625 -4.129 1 88.56 404 ASN A N 1
ATOM 3218 C CA . ASN A 1 404 ? -2.869 36.062 -2.746 1 88.56 404 ASN A CA 1
ATOM 3219 C C . ASN A 1 404 ? -2.727 34.906 -1.768 1 88.56 404 ASN A C 1
ATOM 3221 O O . ASN A 1 404 ? -2.781 35.094 -0.552 1 88.56 404 ASN A O 1
ATOM 3225 N N . ARG A 1 405 ? -2.596 33.75 -2.258 1 88.69 405 ARG A N 1
ATOM 3226 C CA . ARG A 1 405 ? -2.408 32.562 -1.411 1 88.69 405 ARG A CA 1
ATOM 3227 C C . ARG A 1 405 ? -0.974 32.469 -0.903 1 88.69 405 ARG A C 1
ATOM 3229 O O . ARG A 1 405 ? -0.027 32.688 -1.661 1 88.69 405 ARG A O 1
ATOM 3236 N N . PRO A 1 406 ? -0.796 32.219 0.359 1 86.38 406 PRO A N 1
ATOM 3237 C CA . PRO A 1 406 ? 0.567 32.031 0.864 1 86.38 406 PRO A CA 1
ATOM 3238 C C . PRO A 1 406 ? 1.21 30.734 0.378 1 86.38 406 PRO A C 1
ATOM 3240 O O . PRO A 1 406 ? 0.505 29.797 0.007 1 86.38 406 PRO A O 1
ATOM 3243 N N . ASP A 1 407 ? 2.553 30.672 0.383 1 86.5 407 ASP A N 1
ATOM 3244 C CA . ASP A 1 407 ? 3.293 29.438 0.113 1 86.5 407 ASP A CA 1
ATOM 3245 C C . ASP A 1 407 ? 3.182 28.469 1.281 1 86.5 407 ASP A C 1
ATOM 3247 O O . ASP A 1 407 ? 3.494 28.812 2.422 1 86.5 407 ASP A O 1
ATOM 3251 N N . GLU A 1 408 ? 2.762 27.297 0.949 1 87.44 408 GLU A N 1
ATOM 3252 C CA . GLU A 1 408 ? 2.531 26.359 2.033 1 87.44 408 GLU A CA 1
ATOM 3253 C C . GLU A 1 408 ? 3.471 25.156 1.931 1 87.44 408 GLU A C 1
ATOM 3255 O O . GLU A 1 408 ? 3.414 24.25 2.756 1 87.44 408 GLU A O 1
ATOM 3260 N N . LYS A 1 409 ? 4.348 25.047 1.012 1 87.25 409 LYS A N 1
ATOM 3261 C CA . LYS A 1 409 ? 5.195 23.875 0.781 1 87.25 409 LYS A CA 1
ATOM 3262 C C . LYS A 1 409 ? 6.109 23.625 1.975 1 87.25 409 LYS A C 1
ATOM 3264 O O . LYS A 1 409 ? 6.332 22.469 2.357 1 87.25 409 LYS A O 1
ATOM 3269 N N . HIS A 1 410 ? 6.645 24.688 2.541 1 80.88 410 HIS A N 1
ATOM 3270 C CA . HIS A 1 410 ? 7.543 24.531 3.68 1 80.88 410 HIS A CA 1
ATOM 3271 C C . HIS A 1 410 ? 7.219 25.547 4.773 1 80.88 410 HIS A C 1
ATOM 3273 O O . HIS A 1 410 ? 7.836 26.609 4.844 1 80.88 410 HIS A O 1
ATOM 3279 N N . VAL A 1 411 ? 6.152 25.281 5.492 1 77.56 411 VAL A N 1
ATOM 3280 C CA . VAL A 1 411 ? 5.77 26.172 6.582 1 77.56 411 VAL A CA 1
ATOM 3281 C C . VAL A 1 411 ? 6.168 25.562 7.918 1 77.56 411 VAL A C 1
ATOM 3283 O O . VAL A 1 411 ? 5.863 24.391 8.188 1 77.56 411 VAL A O 1
ATOM 3286 N N . LEU A 1 412 ? 6.945 26.266 8.648 1 72.62 412 LEU A N 1
ATOM 3287 C CA . LEU A 1 412 ? 7.375 25.812 9.969 1 72.62 412 LEU A CA 1
ATOM 3288 C C . LEU A 1 412 ? 6.855 26.75 11.062 1 72.62 412 LEU A C 1
ATOM 3290 O O . LEU A 1 412 ? 6.441 27.875 10.773 1 72.62 412 LEU A O 1
ATOM 3294 N N . ASP A 1 413 ? 6.551 26.25 12.32 1 63.41 413 ASP A N 1
ATOM 3295 C CA . ASP A 1 413 ? 6.09 27.062 13.445 1 63.41 413 ASP A CA 1
ATOM 3296 C C . ASP A 1 413 ? 7.078 28.188 13.75 1 63.41 413 ASP A C 1
ATOM 3298 O O . ASP A 1 413 ? 8.289 27.969 13.805 1 63.41 413 ASP A O 1
ATOM 3302 N N . ASN A 1 414 ? 6.758 29.547 13.422 1 47.47 414 ASN A N 1
ATOM 3303 C CA . ASN A 1 414 ? 7.602 30.703 13.719 1 47.47 414 ASN A CA 1
ATOM 3304 C C . ASN A 1 414 ? 7.73 30.922 15.227 1 47.47 414 ASN A C 1
ATOM 3306 O O . ASN A 1 414 ? 8.32 31.922 15.664 1 47.47 414 ASN A O 1
ATOM 3310 N N . ASN A 1 415 ? 6.984 30.453 16.188 1 42.91 415 ASN A N 1
ATOM 3311 C CA . ASN A 1 415 ? 6.953 31.094 17.5 1 42.91 415 ASN A CA 1
ATOM 3312 C C . ASN A 1 415 ? 8.273 30.906 18.234 1 42.91 415 ASN A C 1
ATOM 3314 O O . ASN A 1 415 ? 8.57 29.828 18.734 1 42.91 415 ASN A O 1
ATOM 3318 N N . VAL A 1 416 ? 9.32 31.609 17.75 1 36.5 416 VAL A N 1
ATOM 3319 C CA . VAL A 1 416 ? 10.289 32.062 18.75 1 36.5 416 VAL A CA 1
ATOM 3320 C C . VAL A 1 416 ? 9.578 32.875 19.828 1 36.5 416 VAL A C 1
ATOM 3322 O O . VAL A 1 416 ? 9.078 33.969 19.578 1 36.5 416 VAL A O 1
ATOM 3325 N N . SER A 1 417 ? 8.656 32.312 20.594 1 28.41 417 SER A N 1
ATOM 3326 C CA . SER A 1 417 ? 8.609 33.125 21.797 1 28.41 417 SER A CA 1
ATOM 3327 C C . SER A 1 417 ? 9.922 33.062 22.562 1 28.41 417 SER A C 1
ATOM 3329 O O . SER A 1 417 ? 10.586 32.031 22.594 1 28.41 417 SER A O 1
ATOM 3331 N N . MET B 1 1 ? -37.625 -25.781 9.172 1 29.03 1 MET B N 1
ATOM 3332 C CA . MET B 1 1 ? -36.5 -26.312 9.922 1 29.03 1 MET B CA 1
ATOM 3333 C C . MET B 1 1 ? -35.406 -25.266 10.062 1 29.03 1 MET B C 1
ATOM 3335 O O . MET B 1 1 ? -35.062 -24.578 9.094 1 29.03 1 MET B O 1
ATOM 3339 N N . PHE B 1 2 ? -35.219 -24.75 11.242 1 39.06 2 PHE B N 1
ATOM 3340 C CA . PHE B 1 2 ? -34.281 -23.719 11.68 1 39.06 2 PHE B CA 1
ATOM 3341 C C . PHE B 1 2 ? -32.844 -24.078 11.289 1 39.06 2 PHE B C 1
ATOM 3343 O O . PHE B 1 2 ? -32.344 -25.109 11.711 1 39.06 2 PHE B O 1
ATOM 3350 N N . THR B 1 3 ? -32.438 -23.641 10.117 1 50.66 3 THR B N 1
ATOM 3351 C CA . THR B 1 3 ? -31.047 -24.016 9.836 1 50.66 3 THR B CA 1
ATOM 3352 C C . THR B 1 3 ? -30.078 -23.094 10.562 1 50.66 3 THR B C 1
ATOM 3354 O O . THR B 1 3 ? -30.078 -21.875 10.32 1 50.66 3 THR B O 1
ATOM 3357 N N . PRO B 1 4 ? -29.609 -23.469 11.766 1 55.56 4 PRO B N 1
ATOM 3358 C CA . PRO B 1 4 ? -28.641 -22.656 12.516 1 55.56 4 PRO B CA 1
ATOM 3359 C C . PRO B 1 4 ? -27.562 -22.047 11.625 1 55.56 4 PRO B C 1
ATOM 3361 O O . PRO B 1 4 ? -27.062 -22.719 10.711 1 55.56 4 PRO B O 1
ATOM 3364 N N . GLN B 1 5 ? -27.484 -20.734 11.664 1 64.56 5 GLN B N 1
ATOM 3365 C CA . GLN B 1 5 ? -26.453 -20.062 10.883 1 64.56 5 GLN B CA 1
ATOM 3366 C C . GLN B 1 5 ? -25.078 -20.219 11.516 1 64.56 5 GLN B C 1
ATOM 3368 O O . GLN B 1 5 ? -24.938 -20.172 12.742 1 64.56 5 GLN B O 1
ATOM 3373 N N . PRO B 1 6 ? -24.109 -20.578 10.828 1 73.19 6 PRO B N 1
ATOM 3374 C CA . PRO B 1 6 ? -22.75 -20.688 11.359 1 73.19 6 PRO B CA 1
ATOM 3375 C C . PRO B 1 6 ? -22.125 -19.328 11.688 1 73.19 6 PRO B C 1
ATOM 3377 O O . PRO B 1 6 ? -22.688 -18.281 11.336 1 73.19 6 PRO B O 1
ATOM 3380 N N . SER B 1 7 ? -21.125 -19.422 12.562 1 77.19 7 SER B N 1
ATOM 3381 C CA . SER B 1 7 ? -20.312 -18.25 12.82 1 77.19 7 SER B CA 1
ATOM 3382 C C . SER B 1 7 ? -19.281 -18.031 11.711 1 77.19 7 SER B C 1
ATOM 3384 O O . SER B 1 7 ? -18.75 -19 11.172 1 77.19 7 SER B O 1
ATOM 3386 N N . MET B 1 8 ? -19.266 -16.781 11.312 1 79.69 8 MET B N 1
ATOM 3387 C CA . MET B 1 8 ? -18.359 -16.484 10.211 1 79.69 8 MET B CA 1
ATOM 3388 C C . MET B 1 8 ? -17.422 -15.336 10.57 1 79.69 8 MET B C 1
ATOM 3390 O O . MET B 1 8 ? -17.844 -14.367 11.203 1 79.69 8 MET B O 1
ATOM 3394 N N . GLN B 1 9 ? -16.188 -15.609 10.336 1 81.38 9 GLN B N 1
ATOM 3395 C CA . GLN B 1 9 ? -15.203 -14.539 10.289 1 81.38 9 GLN B CA 1
ATOM 3396 C C . GLN B 1 9 ? -14.766 -14.258 8.852 1 81.38 9 GLN B C 1
ATOM 3398 O O . GLN B 1 9 ? -14.203 -15.125 8.188 1 81.38 9 GLN B O 1
ATOM 3403 N N . ILE B 1 10 ? -15.055 -13.117 8.367 1 80.06 10 ILE B N 1
ATOM 3404 C CA . ILE B 1 10 ? -14.93 -12.828 6.945 1 80.06 10 ILE B CA 1
ATOM 3405 C C . ILE B 1 10 ? -13.93 -11.688 6.742 1 80.06 10 ILE B C 1
ATOM 3407 O O . ILE B 1 10 ? -14.07 -10.617 7.34 1 80.06 10 ILE B O 1
ATOM 3411 N N . THR B 1 11 ? -12.938 -12.07 5.895 1 79.12 11 THR B N 1
ATOM 3412 C CA . THR B 1 11 ? -12.031 -11.023 5.422 1 79.12 11 THR B CA 1
ATOM 3413 C C . THR B 1 11 ? -12.617 -10.312 4.207 1 79.12 11 THR B C 1
ATOM 3415 O O . THR B 1 11 ? -13.031 -10.961 3.244 1 79.12 11 THR B O 1
ATOM 3418 N N . ASN B 1 12 ? -12.75 -9.07 4.188 1 75.31 12 ASN B N 1
ATOM 3419 C CA . ASN B 1 12 ? -13.406 -8.266 3.168 1 75.31 12 ASN B CA 1
ATOM 3420 C C . ASN B 1 12 ? -14.93 -8.367 3.26 1 75.31 12 ASN B C 1
ATOM 3422 O O . ASN B 1 12 ? -15.531 -9.266 2.666 1 75.31 12 ASN B O 1
ATOM 3426 N N . GLY B 1 13 ? -15.586 -7.633 3.791 1 73.38 13 GLY B N 1
ATOM 3427 C CA . GLY B 1 13 ? -17 -7.66 4.125 1 73.38 13 GLY B CA 1
ATOM 3428 C C . GLY B 1 13 ? -17.906 -7.684 2.904 1 73.38 13 GLY B C 1
ATOM 3429 O O . GLY B 1 13 ? -19.062 -8.078 2.992 1 73.38 13 GLY B O 1
ATOM 3430 N N . THR B 1 14 ? -17.344 -7.387 1.734 1 76.06 14 THR B N 1
ATOM 3431 C CA . THR B 1 14 ? -18.172 -7.234 0.543 1 76.06 14 THR B CA 1
ATOM 3432 C C . THR B 1 14 ? -18.656 -8.594 0.042 1 76.06 14 THR B C 1
ATOM 3434 O O . THR B 1 14 ? -19.625 -8.672 -0.712 1 76.06 14 THR B O 1
ATOM 3437 N N . ILE B 1 15 ? -18.031 -9.633 0.521 1 83.81 15 ILE B N 1
ATOM 3438 C CA . ILE B 1 15 ? -18.406 -10.945 0.008 1 83.81 15 ILE B CA 1
ATOM 3439 C C . ILE B 1 15 ? -19.359 -11.633 0.981 1 83.81 15 ILE B C 1
ATOM 3441 O O . ILE B 1 15 ? -19.891 -12.703 0.688 1 83.81 15 ILE B O 1
ATOM 3445 N N . ALA B 1 16 ? -19.578 -11.016 2.057 1 81.56 16 ALA B N 1
ATOM 3446 C CA . ALA B 1 16 ? -20.344 -11.625 3.137 1 81.56 16 ALA B CA 1
ATOM 3447 C C . ALA B 1 16 ? -21.734 -12.031 2.656 1 81.56 16 ALA B C 1
ATOM 3449 O O . ALA B 1 16 ? -22.172 -13.156 2.891 1 81.56 16 ALA B O 1
ATOM 3450 N N . PRO B 1 17 ? -22.422 -11.164 1.878 1 79.94 17 PRO B N 1
ATOM 3451 C CA . PRO B 1 17 ? -23.766 -11.555 1.437 1 79.94 17 PRO B CA 1
ATOM 3452 C C . PRO B 1 17 ? -23.766 -12.812 0.572 1 79.94 17 PRO B C 1
ATOM 3454 O O . PRO B 1 17 ? -24.641 -13.672 0.707 1 79.94 17 PRO B O 1
ATOM 3457 N N . ALA B 1 18 ? -22.797 -12.914 -0.25 1 83.44 18 ALA B N 1
ATOM 3458 C CA . ALA B 1 18 ? -22.688 -14.094 -1.114 1 83.44 18 ALA B CA 1
ATOM 3459 C C . ALA B 1 18 ? -22.359 -15.336 -0.303 1 83.44 18 ALA B C 1
ATOM 3461 O O . ALA B 1 18 ? -22.891 -16.422 -0.56 1 83.44 18 ALA B O 1
ATOM 3462 N N . LEU B 1 19 ? -21.531 -15.242 0.663 1 84.88 19 LEU B N 1
ATOM 3463 C CA . LEU B 1 19 ? -21.109 -16.375 1.487 1 84.88 19 LEU B CA 1
ATOM 3464 C C . LEU B 1 19 ? -22.266 -16.891 2.328 1 84.88 19 LEU B C 1
ATOM 3466 O O . LEU B 1 19 ? -22.391 -18.094 2.547 1 84.88 19 LEU B O 1
ATOM 3470 N N . LEU B 1 20 ? -23.078 -15.953 2.74 1 83.06 20 LEU B N 1
ATOM 3471 C CA . LEU B 1 20 ? -24.188 -16.312 3.605 1 83.06 20 LEU B CA 1
ATOM 3472 C C . LEU B 1 20 ? -25.203 -17.188 2.859 1 83.06 20 LEU B C 1
ATOM 3474 O O . LEU B 1 20 ? -25.969 -17.922 3.48 1 83.06 20 LEU B O 1
ATOM 3478 N N . GLN B 1 21 ? -25.156 -17.141 1.571 1 83.31 21 GLN B N 1
ATOM 3479 C CA . GLN B 1 21 ? -26.141 -17.859 0.765 1 83.31 21 GLN B CA 1
ATOM 3480 C C . GLN B 1 21 ? -25.656 -19.25 0.404 1 83.31 21 GLN B C 1
ATOM 3482 O O . GLN B 1 21 ? -26.406 -20.047 -0.166 1 83.31 21 GLN B O 1
ATOM 3487 N N . LEU B 1 22 ? -24.5 -19.609 0.779 1 87.44 22 LEU B N 1
ATOM 3488 C CA . LEU B 1 22 ? -23.969 -20.922 0.453 1 87.44 22 LEU B CA 1
ATOM 3489 C C . LEU B 1 22 ? -24.531 -21.984 1.403 1 87.44 22 LEU B C 1
ATOM 3491 O O . LEU B 1 22 ? -24.906 -21.672 2.533 1 87.44 22 LEU B O 1
ATOM 3495 N N . PRO B 1 23 ? -24.641 -23.203 1.002 1 89.81 23 PRO B N 1
ATOM 3496 C CA . PRO B 1 23 ? -25.281 -24.25 1.809 1 89.81 23 PRO B CA 1
ATOM 3497 C C . PRO B 1 23 ? -24.359 -24.797 2.896 1 89.81 23 PRO B C 1
ATOM 3499 O O . PRO B 1 23 ? -24 -25.984 2.861 1 89.81 23 PRO B O 1
ATOM 3502 N N . TRP B 1 24 ? -24.156 -24.156 3.877 1 90.69 24 TRP B N 1
ATOM 3503 C CA . TRP B 1 24 ? -23.188 -24.469 4.914 1 90.69 24 TRP B CA 1
ATOM 3504 C C . TRP B 1 24 ? -23.656 -25.609 5.789 1 90.69 24 TRP B C 1
ATOM 3506 O O . TRP B 1 24 ? -22.891 -26.172 6.566 1 90.69 24 TRP B O 1
ATOM 3516 N N . SER B 1 25 ? -24.938 -26.031 5.621 1 90.38 25 SER B N 1
ATOM 3517 C CA . SER B 1 25 ? -25.484 -27.141 6.391 1 90.38 25 SER B CA 1
ATOM 3518 C C . SER B 1 25 ? -25.266 -28.469 5.68 1 90.38 25 SER B C 1
ATOM 3520 O O . SER B 1 25 ? -25.672 -29.516 6.176 1 90.38 25 SER B O 1
ATOM 3522 N N . VAL B 1 26 ? -24.609 -28.422 4.543 1 92.88 26 VAL B N 1
ATOM 3523 C CA . VAL B 1 26 ? -24.312 -29.609 3.752 1 92.88 26 VAL B CA 1
ATOM 3524 C C . VAL B 1 26 ? -22.797 -29.859 3.744 1 92.88 26 VAL B C 1
ATOM 3526 O O . VAL B 1 26 ? -22.016 -28.938 3.59 1 92.88 26 VAL B O 1
ATOM 3529 N N . PRO B 1 27 ? -22.422 -31.141 3.941 1 92 27 PRO B N 1
ATOM 3530 C CA . PRO B 1 27 ? -20.984 -31.438 3.781 1 92 27 PRO B CA 1
ATOM 3531 C C . PRO B 1 27 ? -20.453 -31.016 2.418 1 92 27 PRO B C 1
ATOM 3533 O O . PRO B 1 27 ? -21.141 -31.141 1.406 1 92 27 PRO B O 1
ATOM 3536 N N . LEU B 1 28 ? -19.25 -30.484 2.465 1 91.62 28 LEU B N 1
ATOM 3537 C CA . LEU B 1 28 ? -18.672 -29.922 1.255 1 91.62 28 LEU B CA 1
ATOM 3538 C C . LEU B 1 28 ? -18.672 -30.938 0.121 1 91.62 28 LEU B C 1
ATOM 3540 O O . LEU B 1 28 ? -18.922 -30.594 -1.035 1 91.62 28 LEU B O 1
ATOM 3544 N N . GLU B 1 29 ? -18.453 -32.188 0.4 1 89.56 29 GLU B N 1
ATOM 3545 C CA . GLU B 1 29 ? -18.391 -33.25 -0.602 1 89.56 29 GLU B CA 1
ATOM 3546 C C . GLU B 1 29 ? -19.75 -33.406 -1.296 1 89.56 29 GLU B C 1
ATOM 3548 O O . GLU B 1 29 ? -19.812 -33.906 -2.428 1 89.56 29 GLU B O 1
ATOM 3553 N N . ASP B 1 30 ? -20.781 -32.969 -0.643 1 90.31 30 ASP B N 1
ATOM 3554 C CA . ASP B 1 30 ? -22.141 -33.188 -1.145 1 90.31 30 ASP B CA 1
ATOM 3555 C C . ASP B 1 30 ? -22.734 -31.906 -1.693 1 90.31 30 ASP B C 1
ATOM 3557 O O . ASP B 1 30 ? -23.953 -31.844 -1.938 1 90.31 30 ASP B O 1
ATOM 3561 N N . TRP B 1 31 ? -21.969 -30.875 -1.852 1 90.31 31 TRP B N 1
ATOM 3562 C CA . TRP B 1 31 ? -22.516 -29.625 -2.359 1 90.31 31 TRP B CA 1
ATOM 3563 C C . TRP B 1 31 ? -23.078 -29.797 -3.766 1 90.31 31 TRP B C 1
ATOM 3565 O O . TRP B 1 31 ? -22.5 -30.5 -4.59 1 90.31 31 TRP B O 1
ATOM 3575 N N . PRO B 1 32 ? -24.141 -29.125 -4.02 1 87.12 32 PRO B N 1
ATOM 3576 C CA . PRO B 1 32 ? -24.766 -29.25 -5.34 1 87.12 32 PRO B CA 1
ATOM 3577 C C . PRO B 1 32 ? -23.891 -28.688 -6.457 1 87.12 32 PRO B C 1
ATOM 3579 O O . PRO B 1 32 ? -23.188 -27.688 -6.254 1 87.12 32 PRO B O 1
ATOM 3582 N N . ASP B 1 33 ? -24.031 -29.203 -7.668 1 82.94 33 ASP B N 1
ATOM 3583 C CA . ASP B 1 33 ? -23.203 -28.859 -8.82 1 82.94 33 ASP B CA 1
ATOM 3584 C C . ASP B 1 33 ? -23.469 -27.438 -9.281 1 82.94 33 ASP B C 1
ATOM 3586 O O . ASP B 1 33 ? -22.594 -26.781 -9.852 1 82.94 33 ASP B O 1
ATOM 3590 N N . ASP B 1 34 ? -24.625 -27.016 -9.008 1 81.75 34 ASP B N 1
ATOM 3591 C CA . ASP B 1 34 ? -25 -25.688 -9.492 1 81.75 34 ASP B CA 1
ATOM 3592 C C . ASP B 1 34 ? -24.25 -24.609 -8.727 1 81.75 34 ASP B C 1
ATOM 3594 O O . ASP B 1 34 ? -24.172 -23.453 -9.188 1 81.75 34 ASP B O 1
ATOM 3598 N N . VAL B 1 35 ? -23.688 -25.016 -7.602 1 81.56 35 VAL B N 1
ATOM 3599 C CA . VAL B 1 35 ? -22.953 -24.062 -6.789 1 81.56 35 VAL B CA 1
ATOM 3600 C C . VAL B 1 35 ? -21.469 -24.125 -7.129 1 81.56 35 VAL B C 1
ATOM 3602 O O . VAL B 1 35 ? -20.75 -23.141 -6.953 1 81.56 35 VAL B O 1
ATOM 3605 N N . LEU B 1 36 ? -21.125 -25.203 -7.66 1 79.5 36 LEU B N 1
ATOM 3606 C CA . LEU B 1 36 ? -19.703 -25.453 -7.863 1 79.5 36 LEU B CA 1
ATOM 3607 C C . LEU B 1 36 ? -19.234 -24.875 -9.195 1 79.5 36 LEU B C 1
ATOM 3609 O O . LEU B 1 36 ? -20 -24.797 -10.148 1 79.5 36 LEU B O 1
ATOM 3613 N N . ALA B 1 37 ? -18.141 -24.297 -9.055 1 73.25 37 ALA B N 1
ATOM 3614 C CA . ALA B 1 37 ? -17.516 -23.859 -10.297 1 73.25 37 ALA B CA 1
ATOM 3615 C C . ALA B 1 37 ? -17.094 -25.062 -11.141 1 73.25 37 ALA B C 1
ATOM 3617 O O . ALA B 1 37 ? -16.797 -26.141 -10.602 1 73.25 37 ALA B O 1
ATOM 3618 N N . SER B 1 38 ? -17.469 -25.094 -12.336 1 59.97 38 SER B N 1
ATOM 3619 C CA . SER B 1 38 ? -17.141 -26.203 -13.234 1 59.97 38 SER B CA 1
ATOM 3620 C C . SER B 1 38 ? -15.672 -26.578 -13.133 1 59.97 38 SER B C 1
ATOM 3622 O O . SER B 1 38 ? -14.906 -26.375 -14.078 1 59.97 38 SER B O 1
ATOM 3624 N N . LEU B 1 39 ? -15.195 -26.578 -11.875 1 57.72 39 LEU B N 1
ATOM 3625 C CA . LEU B 1 39 ? -13.766 -26.859 -11.773 1 57.72 39 LEU B CA 1
ATOM 3626 C C . LEU B 1 39 ? -13.516 -28.203 -11.086 1 57.72 39 LEU B C 1
ATOM 3628 O O . LEU B 1 39 ? -14.297 -28.609 -10.227 1 57.72 39 LEU B O 1
ATOM 3632 N N . PRO B 1 40 ? -12.539 -29.047 -11.695 1 49.75 40 PRO B N 1
ATOM 3633 C CA . PRO B 1 40 ? -12.258 -30.375 -11.148 1 49.75 40 PRO B CA 1
ATOM 3634 C C . PRO B 1 40 ? -11.875 -30.344 -9.672 1 49.75 40 PRO B C 1
ATOM 3636 O O . PRO B 1 40 ? -11.477 -29.281 -9.164 1 49.75 40 PRO B O 1
ATOM 3639 N N . ARG B 1 41 ? -12.227 -31.438 -8.961 1 49.06 41 ARG B N 1
ATOM 3640 C CA . ARG B 1 41 ? -11.906 -31.641 -7.555 1 49.06 41 ARG B CA 1
ATOM 3641 C C . ARG B 1 41 ? -10.398 -31.75 -7.344 1 49.06 41 ARG B C 1
ATOM 3643 O O . ARG B 1 41 ? -9.688 -32.312 -8.18 1 49.06 41 ARG B O 1
ATOM 3650 N N . GLY B 1 42 ? -9.719 -30.875 -6.594 1 48.12 42 GLY B N 1
ATOM 3651 C CA . GLY B 1 42 ? -8.305 -31.031 -6.289 1 48.12 42 GLY B CA 1
ATOM 3652 C C . GLY B 1 42 ? -8.031 -32.188 -5.359 1 48.12 42 GLY B C 1
ATOM 3653 O O . GLY B 1 42 ? -8.93 -32.688 -4.664 1 48.12 42 GLY B O 1
ATOM 3654 N N . ILE B 1 43 ? -6.91 -33.062 -5.441 1 42.03 43 ILE B N 1
ATOM 3655 C CA . ILE B 1 43 ? -6.457 -34.219 -4.684 1 42.03 43 ILE B CA 1
ATOM 3656 C C . ILE B 1 43 ? -6.047 -33.812 -3.277 1 42.03 43 ILE B C 1
ATOM 3658 O O . ILE B 1 43 ? -5.324 -34.531 -2.588 1 42.03 43 ILE B O 1
ATOM 3662 N N . SER B 1 44 ? -6.621 -32.875 -2.635 1 51.78 44 SER B N 1
ATOM 3663 C CA . SER B 1 44 ? -6.102 -32.438 -1.341 1 51.78 44 SER B CA 1
ATOM 3664 C C . SER B 1 44 ? -6.578 -33.375 -0.221 1 51.78 44 SER B C 1
ATOM 3666 O O . SER B 1 44 ? -7.582 -34.062 -0.372 1 51.78 44 SER B O 1
ATOM 3668 N N . ARG B 1 45 ? -5.641 -33.781 0.709 1 54.44 45 ARG B N 1
ATOM 3669 C CA . ARG B 1 45 ? -5.992 -34.469 1.946 1 54.44 45 ARG B CA 1
ATOM 3670 C C . ARG B 1 45 ? -7.34 -33.969 2.477 1 54.44 45 ARG B C 1
ATOM 3672 O O . ARG B 1 45 ? -8.094 -34.75 3.068 1 54.44 45 ARG B O 1
ATOM 3679 N N . HIS B 1 46 ? -7.531 -32.719 2.119 1 71.81 46 HIS B N 1
ATOM 3680 C CA . HIS B 1 46 ? -8.781 -32.125 2.561 1 71.81 46 HIS B CA 1
ATOM 3681 C C . HIS B 1 46 ? -9.727 -31.891 1.386 1 71.81 46 HIS B C 1
ATOM 3683 O O . HIS B 1 46 ? -9.289 -31.781 0.239 1 71.81 46 HIS B O 1
ATOM 3689 N N . THR B 1 47 ? -10.883 -32 1.692 1 83.44 47 THR B N 1
ATOM 3690 C CA . THR B 1 47 ? -11.875 -31.719 0.662 1 83.44 47 THR B CA 1
ATOM 3691 C C . THR B 1 47 ? -11.852 -30.25 0.284 1 83.44 47 THR B C 1
ATOM 3693 O O . THR B 1 47 ? -12 -29.375 1.146 1 83.44 47 THR B O 1
ATOM 3696 N N . VAL B 1 48 ? -11.555 -29.953 -0.943 1 87.31 48 VAL B N 1
ATOM 3697 C CA . VAL B 1 48 ? -11.562 -28.594 -1.461 1 87.31 48 VAL B CA 1
ATOM 3698 C C . VAL B 1 48 ? -12.531 -28.5 -2.635 1 87.31 48 VAL B C 1
ATOM 3700 O O . VAL B 1 48 ? -12.555 -29.359 -3.51 1 87.31 48 VAL B O 1
ATOM 3703 N N . ARG B 1 49 ? -13.367 -27.516 -2.562 1 89.44 49 ARG B N 1
ATOM 3704 C CA . ARG B 1 49 ? -14.289 -27.219 -3.658 1 89.44 49 ARG B CA 1
ATOM 3705 C C . ARG B 1 49 ? -14.172 -25.766 -4.102 1 89.44 49 ARG B C 1
ATOM 3707 O O . ARG B 1 49 ? -13.781 -24.906 -3.316 1 89.44 49 ARG B O 1
ATOM 3714 N N . PHE B 1 50 ? -14.469 -25.578 -5.348 1 90 50 PHE B N 1
ATOM 3715 C CA . PHE B 1 50 ? -14.414 -24.234 -5.906 1 90 50 PHE B CA 1
ATOM 3716 C C . PHE B 1 50 ? -15.812 -23.75 -6.273 1 90 50 PHE B C 1
ATOM 3718 O O . PHE B 1 50 ? -16.594 -24.484 -6.867 1 90 50 PHE B O 1
ATOM 3725 N N . VAL B 1 51 ? -16.094 -22.562 -5.875 1 89.5 51 VAL B N 1
ATOM 3726 C CA . VAL B 1 51 ? -17.406 -21.969 -6.156 1 89.5 51 VAL B CA 1
ATOM 3727 C C . VAL B 1 51 ? -17.234 -20.641 -6.891 1 89.5 51 VAL B C 1
ATOM 3729 O O . VAL B 1 51 ? -16.25 -19.938 -6.676 1 89.5 51 VAL B O 1
ATOM 3732 N N . ASN B 1 52 ? -18.125 -20.406 -7.754 1 85.56 52 ASN B N 1
ATOM 3733 C CA . ASN B 1 52 ? -18.156 -19.125 -8.461 1 85.56 52 ASN B CA 1
ATOM 3734 C C . ASN B 1 52 ? -19.203 -18.188 -7.871 1 85.56 52 ASN B C 1
ATOM 3736 O O . ASN B 1 52 ? -20.375 -18.547 -7.758 1 85.56 52 ASN B O 1
ATOM 3740 N N . VAL B 1 53 ? -18.797 -17.094 -7.422 1 78.56 53 VAL B N 1
ATOM 3741 C CA . VAL B 1 53 ? -19.703 -16.062 -6.902 1 78.56 53 VAL B CA 1
ATOM 3742 C C . VAL B 1 53 ? -19.438 -14.734 -7.613 1 78.56 53 VAL B C 1
ATOM 3744 O O . VAL B 1 53 ? -18.391 -14.117 -7.406 1 78.56 53 VAL B O 1
ATOM 3747 N N . ASP B 1 54 ? -20.359 -14.234 -8.367 1 74.62 54 ASP B N 1
ATOM 3748 C CA . ASP B 1 54 ? -20.297 -12.945 -9.055 1 74.62 54 ASP B CA 1
ATOM 3749 C C . ASP B 1 54 ? -19 -12.828 -9.859 1 74.62 54 ASP B C 1
ATOM 3751 O O . ASP B 1 54 ? -18.297 -11.82 -9.773 1 74.62 54 ASP B O 1
ATOM 3755 N N . GLY B 1 55 ? -18.594 -13.859 -10.484 1 75.31 55 GLY B N 1
ATOM 3756 C CA . GLY B 1 55 ? -17.438 -13.812 -11.383 1 75.31 55 GLY B CA 1
ATOM 3757 C C . GLY B 1 55 ? -16.125 -14.094 -10.688 1 75.31 55 GLY B C 1
ATOM 3758 O O . GLY B 1 55 ? -15.078 -14.156 -11.336 1 75.31 55 GLY B O 1
ATOM 3759 N N . HIS B 1 56 ? -16.188 -14.266 -9.422 1 83.75 56 HIS B N 1
ATOM 3760 C CA . HIS B 1 56 ? -14.984 -14.625 -8.672 1 83.75 56 HIS B CA 1
ATOM 3761 C C . HIS B 1 56 ? -15.039 -16.078 -8.211 1 83.75 56 HIS B C 1
ATOM 3763 O O . HIS B 1 56 ? -16.109 -16.578 -7.852 1 83.75 56 HIS B O 1
ATOM 3769 N N . VAL B 1 57 ? -13.906 -16.672 -8.266 1 88.31 57 VAL B N 1
ATOM 3770 C CA . VAL B 1 57 ? -13.844 -18.078 -7.844 1 88.31 57 VAL B CA 1
ATOM 3771 C C . VAL B 1 57 ? -13.25 -18.156 -6.438 1 88.31 57 VAL B C 1
ATOM 3773 O O . VAL B 1 57 ? -12.227 -17.531 -6.148 1 88.31 57 VAL B O 1
ATOM 3776 N N . PHE B 1 58 ? -13.922 -18.938 -5.629 1 91.12 58 PHE B N 1
ATOM 3777 C CA . PHE B 1 58 ? -13.484 -19.141 -4.254 1 91.12 58 PHE B CA 1
ATOM 3778 C C . PHE B 1 58 ? -13.125 -20.609 -4.016 1 91.12 58 PHE B C 1
ATOM 3780 O O . PHE B 1 58 ? -13.789 -21.5 -4.535 1 91.12 58 PHE B O 1
ATOM 3787 N N . ALA B 1 59 ? -12.078 -20.75 -3.273 1 91.81 59 ALA B N 1
ATOM 3788 C CA . ALA B 1 59 ? -11.719 -22.094 -2.809 1 91.81 59 ALA B CA 1
ATOM 3789 C C . ALA B 1 59 ? -12.211 -22.328 -1.384 1 91.81 59 ALA B C 1
ATOM 3791 O O . ALA B 1 59 ? -11.922 -21.531 -0.484 1 91.81 59 ALA B O 1
ATOM 3792 N N . ILE B 1 60 ? -12.977 -23.406 -1.187 1 93.38 60 ILE B N 1
ATOM 3793 C CA . ILE B 1 60 ? -13.477 -23.781 0.129 1 93.38 60 ILE B CA 1
ATOM 3794 C C . ILE B 1 60 ? -12.797 -25.078 0.587 1 93.38 60 ILE B C 1
ATOM 3796 O O . ILE B 1 60 ? -12.867 -26.094 -0.097 1 93.38 60 ILE B O 1
ATOM 3800 N N . LYS B 1 61 ? -12.188 -25 1.705 1 94.12 61 LYS B N 1
ATOM 3801 C CA . LYS B 1 61 ? -11.43 -26.109 2.277 1 94.12 61 LYS B CA 1
ATOM 3802 C C . LYS B 1 61 ? -11.977 -26.5 3.646 1 94.12 61 LYS B C 1
ATOM 3804 O O . LYS B 1 61 ? -12.094 -25.672 4.539 1 94.12 61 LYS B O 1
ATOM 3809 N N . GLU B 1 62 ? -12.43 -27.797 3.789 1 94.5 62 GLU B N 1
ATOM 3810 C CA . GLU B 1 62 ? -12.82 -28.281 5.109 1 94.5 62 GLU B CA 1
ATOM 3811 C C . GLU B 1 62 ? -11.602 -28.75 5.902 1 94.5 62 GLU B C 1
ATOM 3813 O O . GLU B 1 62 ? -10.852 -29.609 5.449 1 94.5 62 GLU B O 1
ATOM 3818 N N . ILE B 1 63 ? -11.445 -28.219 7.031 1 93.62 63 ILE B N 1
ATOM 3819 C CA . ILE B 1 63 ? -10.297 -28.516 7.887 1 93.62 63 ILE B CA 1
ATOM 3820 C C . ILE B 1 63 ? -10.656 -28.25 9.344 1 93.62 63 ILE B C 1
ATOM 3822 O O . ILE B 1 63 ? -11.656 -27.578 9.633 1 93.62 63 ILE B O 1
ATOM 3826 N N . GLY B 1 64 ? -9.961 -28.797 10.266 1 93.38 64 GLY B N 1
ATOM 3827 C CA . GLY B 1 64 ? -10.25 -28.609 11.68 1 93.38 64 GLY B CA 1
ATOM 3828 C C . GLY B 1 64 ? -10.281 -27.156 12.094 1 93.38 64 GLY B C 1
ATOM 3829 O O . GLY B 1 64 ? -9.625 -26.312 11.477 1 93.38 64 GLY B O 1
ATOM 3830 N N . GLN B 1 65 ? -10.977 -26.891 13.125 1 92.62 65 GLN B N 1
ATOM 3831 C CA . GLN B 1 65 ? -11.234 -25.531 13.562 1 92.62 65 GLN B CA 1
ATOM 3832 C C . GLN B 1 65 ? -9.938 -24.797 13.883 1 92.62 65 GLN B C 1
ATOM 3834 O O . GLN B 1 65 ? -9.711 -23.672 13.414 1 92.62 65 GLN B O 1
ATOM 3839 N N . LYS B 1 66 ? -9.117 -25.406 14.688 1 93.62 66 LYS B N 1
ATOM 3840 C CA . LYS B 1 66 ? -7.855 -24.781 15.062 1 93.62 66 LYS B CA 1
ATOM 3841 C C . LYS B 1 66 ? -6.996 -24.5 13.836 1 93.62 66 LYS B C 1
ATOM 3843 O O . LYS B 1 66 ? -6.434 -23.406 13.703 1 93.62 66 LYS B O 1
ATOM 3848 N N . ALA B 1 67 ? -6.953 -25.422 12.938 1 94.06 67 ALA B N 1
ATOM 3849 C CA . ALA B 1 67 ? -6.16 -25.281 11.719 1 94.06 67 ALA B CA 1
ATOM 3850 C C . ALA B 1 67 ? -6.742 -24.203 10.812 1 94.06 67 ALA B C 1
ATOM 3852 O O . ALA B 1 67 ? -6 -23.453 10.188 1 94.06 67 ALA B O 1
ATOM 3853 N N . ALA B 1 68 ? -8.023 -24.141 10.766 1 94.19 68 ALA B N 1
ATOM 3854 C CA . ALA B 1 68 ? -8.695 -23.156 9.93 1 94.19 68 ALA B CA 1
ATOM 3855 C C . ALA B 1 68 ? -8.383 -21.734 10.398 1 94.19 68 ALA B C 1
ATOM 3857 O O . ALA B 1 68 ? -7.996 -20.875 9.594 1 94.19 68 ALA B O 1
ATOM 3858 N N . TYR B 1 69 ? -8.469 -21.562 11.688 1 93.69 69 TYR B N 1
ATOM 3859 C CA . TYR B 1 69 ? -8.172 -20.234 12.234 1 93.69 69 TYR B CA 1
ATOM 3860 C C . TYR B 1 69 ? -6.695 -19.891 12.078 1 93.69 69 TYR B C 1
ATOM 3862 O O . TYR B 1 69 ? -6.348 -18.75 11.766 1 93.69 69 TYR B O 1
ATOM 3870 N N . HIS B 1 70 ? -5.902 -20.844 12.281 1 95.12 70 HIS B N 1
ATOM 3871 C CA . HIS B 1 70 ? -4.465 -20.625 12.156 1 95.12 70 HIS B CA 1
ATOM 3872 C C . HIS B 1 70 ? -4.09 -20.219 10.734 1 95.12 70 HIS B C 1
ATOM 3874 O O . HIS B 1 70 ? -3.395 -19.219 10.531 1 95.12 70 HIS B O 1
ATOM 3880 N N . GLU B 1 71 ? -4.523 -21.016 9.797 1 95.62 71 GLU B N 1
ATOM 3881 C CA . GLU B 1 71 ? -4.211 -20.719 8.398 1 95.62 71 GLU B CA 1
ATOM 3882 C C . GLU B 1 71 ? -4.789 -19.375 7.973 1 95.62 71 GLU B C 1
ATOM 3884 O O . GLU B 1 71 ? -4.133 -18.609 7.266 1 95.62 71 GLU B O 1
ATOM 3889 N N . TYR B 1 72 ? -5.973 -19.141 8.414 1 94.69 72 TYR B N 1
ATOM 3890 C CA . TYR B 1 72 ? -6.609 -17.859 8.141 1 94.69 72 TYR B CA 1
ATOM 3891 C C . TYR B 1 72 ? -5.758 -16.703 8.656 1 94.69 72 TYR B C 1
ATOM 3893 O O . TYR B 1 72 ? -5.484 -15.742 7.918 1 94.69 72 TYR B O 1
ATOM 3901 N N . LYS B 1 73 ? -5.379 -16.812 9.828 1 93.44 73 LYS B N 1
ATOM 3902 C CA . LYS B 1 73 ? -4.562 -15.773 10.453 1 93.44 73 LYS B CA 1
ATOM 3903 C C . LYS B 1 73 ? -3.23 -15.609 9.734 1 93.44 73 LYS B C 1
ATOM 3905 O O . LYS B 1 73 ? -2.791 -14.484 9.477 1 93.44 73 LYS B O 1
ATOM 3910 N N . MET B 1 74 ? -2.574 -16.672 9.445 1 95.31 74 MET B N 1
ATOM 3911 C CA . MET B 1 74 ? -1.289 -16.625 8.75 1 95.31 74 MET B CA 1
ATOM 3912 C C . MET B 1 74 ? -1.424 -15.945 7.395 1 95.31 74 MET B C 1
ATOM 3914 O O . MET B 1 74 ? -0.641 -15.055 7.062 1 95.31 74 MET B O 1
ATOM 3918 N N . LEU B 1 75 ? -2.439 -16.359 6.625 1 95.94 75 LEU B N 1
ATOM 3919 C CA . LEU B 1 75 ? -2.643 -15.789 5.301 1 95.94 75 LEU B CA 1
ATOM 3920 C C . LEU B 1 75 ? -2.992 -14.305 5.395 1 95.94 75 LEU B C 1
ATOM 3922 O O . LEU B 1 75 ? -2.529 -13.5 4.586 1 95.94 75 LEU B O 1
ATOM 3926 N N . ARG B 1 76 ? -3.783 -13.984 6.344 1 92.56 76 ARG B N 1
ATOM 3927 C CA . ARG B 1 76 ? -4.137 -12.586 6.555 1 92.56 76 ARG B CA 1
ATOM 3928 C C . ARG B 1 76 ? -2.902 -11.742 6.863 1 92.56 76 ARG B C 1
ATOM 3930 O O . ARG B 1 76 ? -2.703 -10.68 6.277 1 92.56 76 ARG B O 1
ATOM 3937 N N . ASP B 1 77 ? -2.135 -12.211 7.797 1 91.06 77 ASP B N 1
ATOM 3938 C CA . ASP B 1 77 ? -0.924 -11.492 8.18 1 91.06 77 ASP B CA 1
ATOM 3939 C C . ASP B 1 77 ? 0.043 -11.375 7.004 1 91.06 77 ASP B C 1
ATOM 3941 O O . ASP B 1 77 ? 0.642 -10.32 6.789 1 91.06 77 ASP B O 1
ATOM 3945 N N . LEU B 1 78 ? 0.18 -12.406 6.27 1 95.12 78 LEU B N 1
ATOM 3946 C CA . LEU B 1 78 ? 1.05 -12.391 5.098 1 95.12 78 LEU B CA 1
ATOM 3947 C C . LEU B 1 78 ? 0.571 -11.367 4.078 1 95.12 78 LEU B C 1
ATOM 3949 O O . LEU B 1 78 ? 1.376 -10.609 3.525 1 95.12 78 LEU B O 1
ATOM 3953 N N . ASN B 1 79 ? -0.699 -11.367 3.842 1 93.06 79 ASN B N 1
ATOM 3954 C CA . ASN B 1 79 ? -1.252 -10.391 2.902 1 93.06 79 ASN B CA 1
ATOM 3955 C C . ASN B 1 79 ? -1.024 -8.961 3.377 1 93.06 79 ASN B C 1
ATOM 3957 O O . ASN B 1 79 ? -0.656 -8.094 2.584 1 93.06 79 ASN B O 1
ATOM 3961 N N . ARG B 1 80 ? -1.212 -8.758 4.602 1 87 80 ARG B N 1
ATOM 3962 C CA . ARG B 1 80 ? -1.009 -7.434 5.184 1 87 80 ARG B CA 1
ATOM 3963 C C . ARG B 1 80 ? 0.436 -6.977 5.008 1 87 80 ARG B C 1
ATOM 3965 O O . ARG B 1 80 ? 0.699 -5.789 4.828 1 87 80 ARG B O 1
ATOM 3972 N N . LEU B 1 81 ? 1.324 -7.922 5.02 1 89.38 81 LEU B N 1
ATOM 3973 C CA . LEU B 1 81 ? 2.746 -7.617 4.91 1 89.38 81 LEU B CA 1
ATOM 3974 C C . LEU B 1 81 ? 3.18 -7.559 3.447 1 89.38 81 LEU B C 1
ATOM 3976 O O . LEU B 1 81 ? 4.352 -7.32 3.152 1 89.38 81 LEU B O 1
ATOM 3980 N N . GLY B 1 82 ? 2.27 -7.906 2.525 1 90.38 82 GLY B N 1
ATOM 3981 C CA . GLY B 1 82 ? 2.564 -7.812 1.105 1 90.38 82 GLY B CA 1
ATOM 3982 C C . GLY B 1 82 ? 3.193 -9.07 0.541 1 90.38 82 GLY B C 1
ATOM 3983 O O . GLY B 1 82 ? 3.777 -9.047 -0.544 1 90.38 82 GLY B O 1
ATOM 3984 N N . ALA B 1 83 ? 3.127 -10.141 1.251 1 95.44 83 ALA B N 1
ATOM 3985 C CA . ALA B 1 83 ? 3.67 -11.406 0.771 1 95.44 83 ALA B CA 1
ATOM 3986 C C . ALA B 1 83 ? 2.803 -11.992 -0.342 1 95.44 83 ALA B C 1
ATOM 3988 O O . ALA B 1 83 ? 1.578 -11.852 -0.318 1 95.44 83 ALA B O 1
ATOM 3989 N N . PRO B 1 84 ? 3.453 -12.664 -1.306 1 96.56 84 PRO B N 1
ATOM 3990 C CA . PRO B 1 84 ? 2.676 -13.344 -2.346 1 96.56 84 PRO B CA 1
ATOM 3991 C C . PRO B 1 84 ? 1.96 -14.586 -1.831 1 96.56 84 PRO B C 1
ATOM 3993 O O . PRO B 1 84 ? 2.57 -15.656 -1.715 1 96.56 84 PRO B O 1
ATOM 3996 N N . SER B 1 85 ? 0.755 -14.484 -1.567 1 97.25 85 SER B N 1
ATOM 3997 C CA . SER B 1 85 ? -0.072 -15.594 -1.102 1 97.25 85 SER B CA 1
ATOM 3998 C C . SER B 1 85 ? -1.533 -15.391 -1.49 1 97.25 85 SER B C 1
ATOM 4000 O O . SER B 1 85 ? -1.93 -14.297 -1.897 1 97.25 85 SER B O 1
ATOM 4002 N N . VAL B 1 86 ? -2.262 -16.406 -1.454 1 96 86 VAL B N 1
ATOM 4003 C CA . VAL B 1 86 ? -3.691 -16.297 -1.728 1 96 86 VAL B CA 1
ATOM 4004 C C . VAL B 1 86 ? -4.371 -15.508 -0.613 1 96 86 VAL B C 1
ATOM 4006 O O . VAL B 1 86 ? -3.85 -15.422 0.5 1 96 86 VAL B O 1
ATOM 4009 N N . GLN B 1 87 ? -5.453 -14.992 -0.933 1 94.62 87 GLN B N 1
ATOM 4010 C CA . GLN B 1 87 ? -6.18 -14.141 0.006 1 94.62 87 GLN B CA 1
ATOM 4011 C C . GLN B 1 87 ? -7.207 -14.945 0.793 1 94.62 87 GLN B C 1
ATOM 4013 O O . GLN B 1 87 ? -8.094 -15.578 0.208 1 94.62 87 GLN B O 1
ATOM 4018 N N . PRO B 1 88 ? -7.074 -14.93 2.129 1 95.06 88 PRO B N 1
ATOM 4019 C CA . PRO B 1 88 ? -8.156 -15.523 2.92 1 95.06 88 PRO B CA 1
ATOM 4020 C C . PRO B 1 88 ? -9.422 -14.672 2.922 1 95.06 88 PRO B C 1
ATOM 4022 O O . PRO B 1 88 ? -9.344 -13.445 2.949 1 95.06 88 PRO B O 1
ATOM 4025 N N . LEU B 1 89 ? -10.492 -15.297 2.865 1 93.5 89 LEU B N 1
ATOM 4026 C CA . LEU B 1 89 ? -11.742 -14.547 2.805 1 93.5 89 LEU B CA 1
ATOM 4027 C C . LEU B 1 89 ? -12.57 -14.766 4.066 1 93.5 89 LEU B C 1
ATOM 4029 O O . LEU B 1 89 ? -13.164 -13.828 4.598 1 93.5 89 LEU B O 1
ATOM 4033 N N . ALA B 1 90 ? -12.602 -16.062 4.559 1 94.44 90 ALA B N 1
ATOM 4034 C CA . ALA B 1 90 ? -13.477 -16.312 5.703 1 94.44 90 ALA B CA 1
ATOM 4035 C C . ALA B 1 90 ? -13.156 -17.656 6.352 1 94.44 90 ALA B C 1
ATOM 4037 O O . ALA B 1 90 ? -12.578 -18.531 5.715 1 94.44 90 ALA B O 1
ATOM 4038 N N . VAL B 1 91 ? -13.484 -17.703 7.594 1 94.25 91 VAL B N 1
ATOM 4039 C CA . VAL B 1 91 ? -13.578 -18.953 8.328 1 94.25 91 VAL B CA 1
ATOM 4040 C C . VAL B 1 91 ? -15.023 -19.172 8.789 1 94.25 91 VAL B C 1
ATOM 4042 O O . VAL B 1 91 ? -15.625 -18.297 9.406 1 94.25 91 VAL B O 1
ATOM 4045 N N . ILE B 1 92 ? -15.508 -20.297 8.453 1 93.31 92 ILE B N 1
ATOM 4046 C CA . ILE B 1 92 ? -16.875 -20.641 8.844 1 93.31 92 ILE B CA 1
ATOM 4047 C C . ILE B 1 92 ? -16.844 -21.734 9.898 1 93.31 92 ILE B C 1
ATOM 4049 O O . ILE B 1 92 ? -16.312 -22.828 9.664 1 93.31 92 ILE B O 1
ATOM 4053 N N . THR B 1 93 ? -17.391 -21.453 11.023 1 92.75 93 THR B N 1
ATOM 4054 C CA . THR B 1 93 ? -17.438 -22.422 12.117 1 92.75 93 THR B CA 1
ATOM 4055 C C . THR B 1 93 ? -18.875 -22.609 12.594 1 92.75 93 THR B C 1
ATOM 4057 O O . THR B 1 93 ? -19.797 -21.906 12.141 1 92.75 93 THR B O 1
ATOM 4060 N N . GLY B 1 94 ? -19.109 -23.656 13.406 1 88.5 94 GLY B N 1
ATOM 4061 C CA . GLY B 1 94 ? -20.438 -23.922 13.953 1 88.5 94 GLY B CA 1
ATOM 4062 C C . GLY B 1 94 ? -21.406 -24.484 12.93 1 88.5 94 GLY B C 1
ATOM 4063 O O . GLY B 1 94 ? -22.609 -24.266 13.031 1 88.5 94 GLY B O 1
ATOM 4064 N N . ARG B 1 95 ? -20.875 -25.047 11.898 1 90.69 95 ARG B N 1
ATOM 4065 C CA . ARG B 1 95 ? -21.719 -25.688 10.898 1 90.69 95 ARG B CA 1
ATOM 4066 C C . ARG B 1 95 ? -22.406 -26.922 11.469 1 90.69 95 ARG B C 1
ATOM 4068 O O . ARG B 1 95 ? -21.797 -27.688 12.211 1 90.69 95 ARG B O 1
ATOM 4075 N N . VAL B 1 96 ? -23.672 -27.031 11.156 1 90.31 96 VAL B N 1
ATOM 4076 C CA . VAL B 1 96 ? -24.438 -28.219 11.555 1 90.31 96 VAL B CA 1
ATOM 4077 C C . VAL B 1 96 ? -25.281 -28.703 10.375 1 90.31 96 VAL B C 1
ATOM 4079 O O . VAL B 1 96 ? -25.766 -27.891 9.578 1 90.31 96 VAL B O 1
ATOM 4082 N N . ASP B 1 97 ? -25.375 -29.984 10.305 1 90.25 97 ASP B N 1
ATOM 4083 C CA . ASP B 1 97 ? -26.203 -30.531 9.227 1 90.25 97 ASP B CA 1
ATOM 4084 C C . ASP B 1 97 ? -27.688 -30.469 9.602 1 90.25 97 ASP B C 1
ATOM 4086 O O . ASP B 1 97 ? -28.047 -29.891 10.625 1 90.25 97 ASP B O 1
ATOM 4090 N N . ALA B 1 98 ? -28.531 -31.031 8.695 1 85.75 98 ALA B N 1
ATOM 4091 C CA . ALA B 1 98 ? -29.969 -30.953 8.859 1 85.75 98 ALA B CA 1
ATOM 4092 C C . ALA B 1 98 ? -30.422 -31.672 10.133 1 85.75 98 ALA B C 1
ATOM 4094 O O . ALA B 1 98 ? -31.453 -31.328 10.719 1 85.75 98 ALA B O 1
ATOM 4095 N N . THR B 1 99 ? -29.656 -32.562 10.633 1 89.62 99 THR B N 1
ATOM 4096 C CA . THR B 1 99 ? -30.016 -33.344 11.82 1 89.62 99 THR B CA 1
ATOM 4097 C C . THR B 1 99 ? -29.406 -32.719 13.07 1 89.62 99 THR B C 1
ATOM 4099 O O . THR B 1 99 ? -29.578 -33.219 14.18 1 89.62 99 THR B O 1
ATOM 4102 N N . GLY B 1 100 ? -28.641 -31.703 12.883 1 87.56 100 GLY B N 1
ATOM 4103 C CA . GLY B 1 100 ? -28.047 -31.031 14.023 1 87.56 100 GLY B CA 1
ATOM 4104 C C . GLY B 1 100 ? -26.641 -31.516 14.336 1 87.56 100 GLY B C 1
ATOM 4105 O O . GLY B 1 100 ? -26.047 -31.094 15.328 1 87.56 100 GLY B O 1
ATOM 4106 N N . GLN B 1 101 ? -26.141 -32.375 13.602 1 91.62 101 GLN B N 1
ATOM 4107 C CA . GLN B 1 101 ? -24.797 -32.906 13.812 1 91.62 101 GLN B CA 1
ATOM 4108 C C . GLN B 1 101 ? -23.734 -31.906 13.32 1 91.62 101 GLN B C 1
ATOM 4110 O O . GLN B 1 101 ? -23.906 -31.312 12.25 1 91.62 101 GLN B O 1
ATOM 4115 N N . PRO B 1 102 ? -22.719 -31.797 14.078 1 92.25 102 PRO B N 1
ATOM 4116 C CA . PRO B 1 102 ? -21.672 -30.844 13.703 1 92.25 102 PRO B CA 1
ATOM 4117 C C . PRO B 1 102 ? -20.938 -31.234 12.43 1 92.25 102 PRO B C 1
ATOM 4119 O O . PRO B 1 102 ? -20.703 -32.406 12.188 1 92.25 102 PRO B O 1
ATOM 4122 N N . LEU B 1 103 ? -20.672 -30.25 11.594 1 93.5 103 LEU B N 1
ATOM 4123 C CA . LEU B 1 103 ? -19.859 -30.406 10.391 1 93.5 103 LEU B CA 1
ATOM 4124 C C . LEU B 1 103 ? -18.484 -29.781 10.562 1 93.5 103 LEU B C 1
ATOM 4126 O O . LEU B 1 103 ? -18.297 -28.922 11.422 1 93.5 103 LEU B O 1
ATOM 4130 N N . THR B 1 104 ? -17.578 -30.266 9.781 1 93.81 104 THR B N 1
ATOM 4131 C CA . THR B 1 104 ? -16.234 -29.734 9.797 1 93.81 104 THR B CA 1
ATOM 4132 C C . THR B 1 104 ? -16.234 -28.266 9.391 1 93.81 104 THR B C 1
ATOM 4134 O O . THR B 1 104 ? -16.922 -27.875 8.445 1 93.81 104 THR B O 1
ATOM 4137 N N . PRO B 1 105 ? -15.477 -27.359 10.078 1 94.81 105 PRO B N 1
ATOM 4138 C CA . PRO B 1 105 ? -15.328 -25.969 9.664 1 94.81 105 PRO B CA 1
ATOM 4139 C C . PRO B 1 105 ? -14.742 -25.828 8.266 1 94.81 105 PRO B C 1
ATOM 4141 O O . PRO B 1 105 ? -14.234 -26.797 7.703 1 94.81 105 PRO B O 1
ATOM 4144 N N . ALA B 1 106 ? -14.875 -24.609 7.766 1 94.94 106 ALA B N 1
ATOM 4145 C CA . ALA B 1 106 ? -14.391 -24.375 6.406 1 94.94 106 ALA B CA 1
ATOM 4146 C C . ALA B 1 106 ? -13.547 -23.109 6.336 1 94.94 106 ALA B C 1
ATOM 4148 O O . ALA B 1 106 ? -13.859 -22.109 6.988 1 94.94 106 ALA B O 1
ATOM 4149 N N . LEU B 1 107 ? -12.453 -23.156 5.59 1 95.56 107 LEU B N 1
ATOM 4150 C CA . LEU B 1 107 ? -11.648 -22 5.219 1 95.56 107 LEU B CA 1
ATOM 4151 C C . LEU B 1 107 ? -11.914 -21.594 3.777 1 95.56 107 LEU B C 1
ATOM 4153 O O . LEU B 1 107 ? -11.867 -22.422 2.871 1 95.56 107 LEU B O 1
ATOM 4157 N N . VAL B 1 108 ? -12.297 -20.344 3.596 1 94.06 108 VAL B N 1
ATOM 4158 C CA . VAL B 1 108 ? -12.578 -19.812 2.266 1 94.06 108 VAL B CA 1
ATOM 4159 C C . VAL B 1 108 ? -11.438 -18.906 1.816 1 94.06 108 VAL B C 1
ATOM 4161 O O . VAL B 1 108 ? -11.055 -17.984 2.533 1 94.06 108 VAL B O 1
ATOM 4164 N N . THR B 1 109 ? -10.812 -19.156 0.653 1 94.5 109 THR B N 1
ATOM 4165 C CA . THR B 1 109 ? -9.797 -18.297 0.051 1 94.5 109 THR B CA 1
ATOM 4166 C C . THR B 1 109 ? -10.195 -17.906 -1.371 1 94.5 109 THR B C 1
ATOM 4168 O O . THR B 1 109 ? -11.008 -18.594 -2.004 1 94.5 109 THR B O 1
ATOM 4171 N N . GLU B 1 110 ? -9.719 -16.828 -1.781 1 93.12 110 GLU B N 1
ATOM 4172 C CA . GLU B 1 110 ? -9.938 -16.422 -3.164 1 93.12 110 GLU B CA 1
ATOM 4173 C C . GLU B 1 110 ? -8.977 -17.141 -4.113 1 93.12 110 GLU B C 1
ATOM 4175 O O . GLU B 1 110 ? -7.781 -17.234 -3.836 1 93.12 110 GLU B O 1
ATOM 4180 N N . HIS B 1 111 ? -9.57 -17.656 -5.125 1 91.5 111 HIS B N 1
ATOM 4181 C CA . HIS B 1 111 ? -8.703 -18.25 -6.145 1 91.5 111 HIS B CA 1
ATOM 4182 C C . HIS B 1 111 ? -7.871 -17.172 -6.844 1 91.5 111 HIS B C 1
ATOM 4184 O O . HIS B 1 111 ? -8.391 -16.109 -7.203 1 91.5 111 HIS B O 1
ATOM 4190 N N . LEU B 1 112 ? -6.648 -17.453 -7.008 1 92.75 112 LEU B N 1
ATOM 4191 C CA . LEU B 1 112 ? -5.746 -16.547 -7.703 1 92.75 112 LEU B CA 1
ATOM 4192 C C . LEU B 1 112 ? -5.922 -16.656 -9.211 1 92.75 112 LEU B C 1
ATOM 4194 O O . LEU B 1 112 ? -5.477 -17.625 -9.828 1 92.75 112 LEU B O 1
ATOM 4198 N N . SER B 1 113 ? -6.535 -15.648 -9.805 1 91.75 113 SER B N 1
ATOM 4199 C CA . SER B 1 113 ? -6.762 -15.672 -11.242 1 91.75 113 SER B CA 1
ATOM 4200 C C . SER B 1 113 ? -5.441 -15.68 -12.008 1 91.75 113 SER B C 1
ATOM 4202 O O . SER B 1 113 ? -4.469 -15.047 -11.586 1 91.75 113 SER B O 1
ATOM 4204 N N . PHE B 1 114 ? -5.438 -16.453 -13.141 1 93.5 114 PHE B N 1
ATOM 4205 C CA . PHE B 1 114 ? -4.32 -16.531 -14.07 1 93.5 114 PHE B CA 1
ATOM 4206 C C . PHE B 1 114 ? -3.111 -17.188 -13.414 1 93.5 114 PHE B C 1
ATOM 4208 O O . PHE B 1 114 ? -1.969 -16.906 -13.781 1 93.5 114 PHE B O 1
ATOM 4215 N N . SER B 1 115 ? -3.393 -17.906 -12.352 1 94.19 115 SER B N 1
ATOM 4216 C CA . SER B 1 115 ? -2.352 -18.719 -11.734 1 94.19 115 SER B CA 1
ATOM 4217 C C . SER B 1 115 ? -2.416 -20.156 -12.219 1 94.19 115 SER B C 1
ATOM 4219 O O . SER B 1 115 ? -3.488 -20.656 -12.562 1 94.19 115 SER B O 1
ATOM 4221 N N . LEU B 1 116 ? -1.246 -20.797 -12.227 1 92.75 116 LEU B N 1
ATOM 4222 C CA . LEU B 1 116 ? -1.133 -22.172 -12.695 1 92.75 116 LEU B CA 1
ATOM 4223 C C . LEU B 1 116 ? -0.53 -23.062 -11.617 1 92.75 116 LEU B C 1
ATOM 4225 O O . LEU B 1 116 ? 0.49 -22.719 -11.016 1 92.75 116 LEU B O 1
ATOM 4229 N N . PRO B 1 117 ? -1.215 -24.219 -11.422 1 92.06 117 PRO B N 1
ATOM 4230 C CA . PRO B 1 117 ? -0.478 -25.234 -10.68 1 92.06 117 PRO B CA 1
ATOM 4231 C C . PRO B 1 117 ? 0.726 -25.781 -11.445 1 92.06 117 PRO B C 1
ATOM 4233 O O . PRO B 1 117 ? 0.816 -25.594 -12.664 1 92.06 117 PRO B O 1
ATOM 4236 N N . TYR B 1 118 ? 1.672 -26.359 -10.711 1 90.25 118 TYR B N 1
ATOM 4237 C CA . TYR B 1 118 ? 2.932 -26.75 -11.336 1 90.25 118 TYR B CA 1
ATOM 4238 C C . TYR B 1 118 ? 2.699 -27.766 -12.453 1 90.25 118 TYR B C 1
ATOM 4240 O O . TYR B 1 118 ? 3.385 -27.734 -13.477 1 90.25 118 TYR B O 1
ATOM 4248 N N . ARG B 1 119 ? 1.716 -28.609 -12.375 1 87.38 119 ARG B N 1
ATOM 4249 C CA . ARG B 1 119 ? 1.456 -29.609 -13.406 1 87.38 119 ARG B CA 1
ATOM 4250 C C . ARG B 1 119 ? 0.985 -28.953 -14.703 1 87.38 119 ARG B C 1
ATOM 4252 O O . ARG B 1 119 ? 1.342 -29.391 -15.797 1 87.38 119 ARG B O 1
ATOM 4259 N N . ALA B 1 120 ? 0.16 -27.938 -14.5 1 87.31 120 ALA B N 1
ATOM 4260 C CA . ALA B 1 120 ? -0.319 -27.203 -15.664 1 87.31 120 ALA B CA 1
ATOM 4261 C C . ALA B 1 120 ? 0.827 -26.484 -16.359 1 87.31 120 ALA B C 1
ATOM 4263 O O . ALA B 1 120 ? 0.838 -26.359 -17.594 1 87.31 120 ALA B O 1
ATOM 4264 N N . VAL B 1 121 ? 1.739 -25.984 -15.625 1 87.94 121 VAL B N 1
ATOM 4265 C CA . VAL B 1 121 ? 2.895 -25.297 -16.188 1 87.94 121 VAL B CA 1
ATOM 4266 C C . VAL B 1 121 ? 3.676 -26.25 -17.094 1 87.94 121 VAL B C 1
ATOM 4268 O O . VAL B 1 121 ? 4.094 -25.875 -18.188 1 87.94 121 VAL B O 1
ATOM 4271 N N . PHE B 1 122 ? 3.836 -27.484 -16.734 1 82.88 122 PHE B N 1
ATOM 4272 C CA . PHE B 1 122 ? 4.625 -28.469 -17.469 1 82.88 122 PHE B CA 1
ATOM 4273 C C . PHE B 1 122 ? 3.816 -29.047 -18.625 1 82.88 122 PHE B C 1
ATOM 4275 O O . PHE B 1 122 ? 4.383 -29.484 -19.625 1 82.88 122 PHE B O 1
ATOM 4282 N N . SER B 1 123 ? 2.518 -29.062 -18.469 1 76.94 123 SER B N 1
ATOM 4283 C CA . SER B 1 123 ? 1.676 -29.609 -19.531 1 76.94 123 SER B CA 1
ATOM 4284 C C . SER B 1 123 ? 1.542 -28.641 -20.703 1 76.94 123 SER B C 1
ATOM 4286 O O . SER B 1 123 ? 1.537 -29.047 -21.859 1 76.94 123 SER B O 1
ATOM 4288 N N . GLN B 1 124 ? 1.32 -27.453 -20.375 1 67.69 124 GLN B N 1
ATOM 4289 C CA . GLN B 1 124 ? 1.079 -26.438 -21.391 1 67.69 124 GLN B CA 1
ATOM 4290 C C . GLN B 1 124 ? 2.359 -26.094 -22.141 1 67.69 124 GLN B C 1
ATOM 4292 O O . GLN B 1 124 ? 2.309 -25.625 -23.281 1 67.69 124 GLN B O 1
ATOM 4297 N N . THR B 1 125 ? 3.459 -26.109 -21.5 1 55.5 125 THR B N 1
ATOM 4298 C CA . THR B 1 125 ? 4.723 -25.797 -22.141 1 55.5 125 THR B CA 1
ATOM 4299 C C . THR B 1 125 ? 5.152 -26.922 -23.078 1 55.5 125 THR B C 1
ATOM 4301 O O . THR B 1 125 ? 6.07 -26.75 -23.891 1 55.5 125 THR B O 1
ATOM 4304 N N . SER B 1 126 ? 4.547 -28.172 -22.953 1 47.91 126 SER B N 1
ATOM 4305 C CA . SER B 1 126 ? 4.891 -29.344 -23.75 1 47.91 126 SER B CA 1
ATOM 4306 C C . SER B 1 126 ? 4.699 -29.078 -25.234 1 47.91 126 SER B C 1
ATOM 4308 O O . SER B 1 126 ? 5.082 -29.906 -26.078 1 47.91 126 SER B O 1
ATOM 4310 N N . VAL B 1 127 ? 3.9 -28.094 -25.609 1 46.91 127 VAL B N 1
ATOM 4311 C CA . VAL B 1 127 ? 3.742 -27.938 -27.062 1 46.91 127 VAL B CA 1
ATOM 4312 C C . VAL B 1 127 ? 5.109 -27.734 -27.703 1 46.91 127 VAL B C 1
ATOM 4314 O O . VAL B 1 127 ? 5.348 -28.219 -28.812 1 46.91 127 VAL B O 1
ATOM 4317 N N . SER B 1 128 ? 6.023 -26.969 -27.078 1 46.91 128 SER B N 1
ATOM 4318 C CA . SER B 1 128 ? 7.355 -26.984 -27.672 1 46.91 128 SER B CA 1
ATOM 4319 C C . SER B 1 128 ? 8.352 -27.719 -26.781 1 46.91 128 SER B C 1
ATOM 4321 O O . SER B 1 128 ? 8.703 -27.234 -25.703 1 46.91 128 SER B O 1
ATOM 4323 N N . ARG B 1 129 ? 8.492 -29.094 -26.938 1 46.81 129 ARG B N 1
ATOM 4324 C CA . ARG B 1 129 ? 9.305 -30.109 -26.266 1 46.81 129 ARG B CA 1
ATOM 4325 C C . ARG B 1 129 ? 10.609 -29.516 -25.75 1 46.81 129 ARG B C 1
ATOM 4327 O O . ARG B 1 129 ? 11.117 -29.922 -24.703 1 46.81 129 ARG B O 1
ATOM 4334 N N . SER B 1 130 ? 11.211 -28.688 -26.484 1 44.56 130 SER B N 1
ATOM 4335 C CA . SER B 1 130 ? 12.578 -28.234 -26.266 1 44.56 130 SER B CA 1
ATOM 4336 C C . SER B 1 130 ? 12.664 -27.25 -25.109 1 44.56 130 SER B C 1
ATOM 4338 O O . SER B 1 130 ? 13.758 -26.953 -24.609 1 44.56 130 SER B O 1
ATOM 4340 N N . MET B 1 131 ? 11.484 -26.719 -24.641 1 51.5 131 MET B N 1
ATOM 4341 C CA . MET B 1 131 ? 11.523 -25.547 -23.766 1 51.5 131 MET B CA 1
ATOM 4342 C C . MET B 1 131 ? 11.258 -25.922 -22.312 1 51.5 131 MET B C 1
ATOM 4344 O O . MET B 1 131 ? 11.234 -25.062 -21.438 1 51.5 131 MET B O 1
ATOM 4348 N N . ARG B 1 132 ? 11.422 -27.359 -22 1 61.91 132 ARG B N 1
ATOM 4349 C CA . ARG B 1 132 ? 10.938 -27.859 -20.719 1 61.91 132 ARG B CA 1
ATOM 4350 C C . ARG B 1 132 ? 11.992 -27.672 -19.625 1 61.91 132 ARG B C 1
ATOM 4352 O O . ARG B 1 132 ? 11.672 -27.234 -18.516 1 61.91 132 ARG B O 1
ATOM 4359 N N . PRO B 1 133 ? 13.297 -27.844 -20.094 1 65 133 PRO B N 1
ATOM 4360 C CA . PRO B 1 133 ? 14.273 -27.625 -19.016 1 65 133 PRO B CA 1
ATOM 4361 C C . PRO B 1 133 ? 14.328 -26.172 -18.547 1 65 133 PRO B C 1
ATOM 4363 O O . PRO B 1 133 ? 14.492 -25.906 -17.359 1 65 133 PRO B O 1
ATOM 4366 N N . GLU B 1 134 ? 14.102 -25.281 -19.469 1 79 134 GLU B N 1
ATOM 4367 C CA . GLU B 1 134 ? 14.133 -23.859 -19.125 1 79 134 GLU B CA 1
ATOM 4368 C C . GLU B 1 134 ? 12.938 -23.484 -18.266 1 79 134 GLU B C 1
ATOM 4370 O O . GLU B 1 134 ? 13.07 -22.672 -17.344 1 79 134 GLU B O 1
ATOM 4375 N N . THR B 1 135 ? 11.914 -24.188 -18.484 1 83.25 135 THR B N 1
ATOM 4376 C CA . THR B 1 135 ? 10.711 -23.906 -17.719 1 83.25 135 THR B CA 1
ATOM 4377 C C . THR B 1 135 ? 10.883 -24.344 -16.266 1 83.25 135 THR B C 1
ATOM 4379 O O . THR B 1 135 ? 10.516 -23.625 -15.344 1 83.25 135 THR B O 1
ATOM 4382 N N . ALA B 1 136 ? 11.445 -25.547 -16.141 1 83.62 136 ALA B N 1
ATOM 4383 C CA . ALA B 1 136 ? 11.688 -26.062 -14.797 1 83.62 136 ALA B CA 1
ATOM 4384 C C . ALA B 1 136 ? 12.602 -25.125 -14.008 1 83.62 136 ALA B C 1
ATOM 4386 O O . ALA B 1 136 ? 12.352 -24.844 -12.828 1 83.62 136 ALA B O 1
ATOM 4387 N N . THR B 1 137 ? 13.594 -24.656 -14.703 1 85.88 137 THR B N 1
ATOM 4388 C CA . THR B 1 137 ? 14.547 -23.75 -14.062 1 85.88 137 THR B CA 1
ATOM 4389 C C . THR B 1 137 ? 13.859 -22.453 -13.633 1 85.88 137 THR B C 1
ATOM 4391 O O . THR B 1 137 ? 14.078 -21.969 -12.516 1 85.88 137 THR B O 1
ATOM 4394 N N . ARG B 1 138 ? 13.039 -21.906 -14.461 1 90.19 138 ARG B N 1
ATOM 4395 C CA . ARG B 1 138 ? 12.32 -20.688 -14.156 1 90.19 138 ARG B CA 1
ATOM 4396 C C . ARG B 1 138 ? 11.375 -20.875 -12.977 1 90.19 138 ARG B C 1
ATOM 4398 O O . ARG B 1 138 ? 11.219 -19.984 -12.141 1 90.19 138 ARG B O 1
ATOM 4405 N N . MET B 1 139 ? 10.805 -22 -12.945 1 91.12 139 MET B N 1
ATOM 4406 C CA . MET B 1 139 ? 9.891 -22.312 -11.852 1 91.12 139 MET B CA 1
ATOM 4407 C C . MET B 1 139 ? 10.648 -22.406 -10.531 1 91.12 139 MET B C 1
ATOM 4409 O O . MET B 1 139 ? 10.219 -21.844 -9.523 1 91.12 139 MET B O 1
ATOM 4413 N N . ILE B 1 140 ? 11.734 -23.078 -10.602 1 91.56 140 ILE B N 1
ATOM 4414 C CA . ILE B 1 140 ? 12.547 -23.266 -9.406 1 91.56 140 ILE B CA 1
ATOM 4415 C C . ILE B 1 140 ? 13.055 -21.906 -8.914 1 91.56 140 ILE B C 1
ATOM 4417 O O . ILE B 1 140 ? 13.031 -21.641 -7.711 1 91.56 140 ILE B O 1
ATOM 4421 N N . ASP B 1 141 ? 13.477 -21.094 -9.844 1 94.19 141 ASP B N 1
ATOM 4422 C CA . ASP B 1 141 ? 13.938 -19.75 -9.484 1 94.19 141 ASP B CA 1
ATOM 4423 C C . ASP B 1 141 ? 12.828 -18.969 -8.797 1 94.19 141 ASP B C 1
ATOM 4425 O O . ASP B 1 141 ? 13.086 -18.234 -7.84 1 94.19 141 ASP B O 1
ATOM 4429 N N . SER B 1 142 ? 11.648 -19.125 -9.25 1 95.56 142 SER B N 1
ATOM 4430 C CA . SER B 1 142 ? 10.516 -18.406 -8.672 1 95.56 142 SER B CA 1
ATOM 4431 C C . SER B 1 142 ? 10.219 -18.875 -7.254 1 95.56 142 SER B C 1
ATOM 4433 O O . SER B 1 142 ? 9.828 -18.078 -6.398 1 95.56 142 SER B O 1
ATOM 4435 N N . ILE B 1 143 ? 10.391 -20.109 -6.973 1 96.5 143 ILE B N 1
ATOM 4436 C CA . ILE B 1 143 ? 10.156 -20.641 -5.633 1 96.5 143 ILE B CA 1
ATOM 4437 C C . ILE B 1 143 ? 11.258 -20.172 -4.688 1 96.5 143 ILE B C 1
ATOM 4439 O O . ILE B 1 143 ? 11 -19.844 -3.531 1 96.5 143 ILE B O 1
ATOM 4443 N N . ALA B 1 144 ? 12.469 -20.219 -5.238 1 96.94 144 ALA B N 1
ATOM 4444 C CA . ALA B 1 144 ? 13.57 -19.703 -4.43 1 96.94 144 ALA B CA 1
ATOM 4445 C C . ALA B 1 144 ? 13.328 -18.25 -4.02 1 96.94 144 ALA B C 1
ATOM 4447 O O . ALA B 1 144 ? 13.508 -17.891 -2.855 1 96.94 144 ALA B O 1
ATOM 4448 N N . LEU B 1 145 ? 12.922 -17.516 -4.961 1 96.94 145 LEU B N 1
ATOM 4449 C CA . LEU B 1 145 ? 12.625 -16.109 -4.684 1 96.94 145 LEU B CA 1
ATOM 4450 C C . LEU B 1 145 ? 11.469 -15.992 -3.697 1 96.94 145 LEU B C 1
ATOM 4452 O O . LEU B 1 145 ? 11.508 -15.164 -2.785 1 96.94 145 LEU B O 1
ATOM 4456 N N . LEU B 1 146 ? 10.461 -16.781 -3.877 1 97.81 146 LEU B N 1
ATOM 4457 C CA . LEU B 1 146 ? 9.328 -16.797 -2.959 1 97.81 146 LEU B CA 1
ATOM 4458 C C . LEU B 1 146 ? 9.781 -17.094 -1.534 1 97.81 146 LEU B C 1
ATOM 4460 O O . LEU B 1 146 ? 9.383 -16.391 -0.594 1 97.81 146 LEU B O 1
ATOM 4464 N N . LEU B 1 147 ? 10.625 -18.062 -1.408 1 97.81 147 LEU B N 1
ATOM 4465 C CA . LEU B 1 147 ? 11.141 -18.438 -0.096 1 97.81 147 LEU B CA 1
ATOM 4466 C C . LEU B 1 147 ? 11.906 -17.281 0.541 1 97.81 147 LEU B C 1
ATOM 4468 O O . LEU B 1 147 ? 11.711 -16.984 1.721 1 97.81 147 LEU B O 1
ATOM 4472 N N . VAL B 1 148 ? 12.727 -16.672 -0.229 1 97.69 148 VAL B N 1
ATOM 4473 C CA . VAL B 1 148 ? 13.5 -15.531 0.267 1 97.69 148 VAL B CA 1
ATOM 4474 C C . VAL B 1 148 ? 12.555 -14.438 0.755 1 97.69 148 VAL B C 1
ATOM 4476 O O . VAL B 1 148 ? 12.727 -13.898 1.849 1 97.69 148 VAL B O 1
ATOM 4479 N N . ARG B 1 149 ? 11.586 -14.148 0.004 1 97.25 149 ARG B N 1
ATOM 4480 C CA . ARG B 1 149 ? 10.625 -13.109 0.355 1 97.25 149 ARG B CA 1
ATOM 4481 C C . ARG B 1 149 ? 9.906 -13.445 1.654 1 97.25 149 ARG B C 1
ATOM 4483 O O . ARG B 1 149 ? 9.711 -12.578 2.51 1 97.25 149 ARG B O 1
ATOM 4490 N N . LEU B 1 150 ? 9.484 -14.68 1.766 1 98.06 150 LEU B N 1
ATOM 4491 C CA . LEU B 1 150 ? 8.789 -15.109 2.973 1 98.06 150 LEU B CA 1
ATOM 4492 C C . LEU B 1 150 ? 9.703 -15.039 4.188 1 98.06 150 LEU B C 1
ATOM 4494 O O . LEU B 1 150 ? 9.289 -14.594 5.262 1 98.06 150 LEU B O 1
ATOM 4498 N N . HIS B 1 151 ? 10.938 -15.438 4 1 98.06 151 HIS B N 1
ATOM 4499 C CA . HIS B 1 151 ? 11.891 -15.453 5.105 1 98.06 151 HIS B CA 1
ATOM 4500 C C . HIS B 1 151 ? 12.266 -14.031 5.523 1 98.06 151 HIS B C 1
ATOM 4502 O O . HIS B 1 151 ? 12.508 -13.773 6.703 1 98.06 151 HIS B O 1
ATOM 4508 N N . LEU B 1 152 ? 12.312 -13.133 4.562 1 95.88 152 LEU B N 1
ATOM 4509 C CA . LEU B 1 152 ? 12.57 -11.727 4.883 1 95.88 152 LEU B CA 1
ATOM 4510 C C . LEU B 1 152 ? 11.469 -11.172 5.781 1 95.88 152 LEU B C 1
ATOM 4512 O O . LEU B 1 152 ? 11.719 -10.258 6.574 1 95.88 152 LEU B O 1
ATOM 4516 N N . LEU B 1 153 ? 10.328 -11.719 5.715 1 95.19 153 LEU B N 1
ATOM 4517 C CA . LEU B 1 153 ? 9.195 -11.305 6.543 1 95.19 153 LEU B CA 1
ATOM 4518 C C . LEU B 1 153 ? 9.148 -12.109 7.836 1 95.19 153 LEU B C 1
ATOM 4520 O O . LEU B 1 153 ? 8.188 -12 8.602 1 95.19 153 LEU B O 1
ATOM 4524 N N . ASN B 1 154 ? 10.133 -13.016 8.016 1 96.75 154 ASN B N 1
ATOM 4525 C CA . ASN B 1 154 ? 10.258 -13.867 9.195 1 96.75 154 ASN B CA 1
ATOM 4526 C C . ASN B 1 154 ? 9.18 -14.945 9.227 1 96.75 154 ASN B C 1
ATOM 4528 O O . ASN B 1 154 ? 8.68 -15.297 10.297 1 96.75 154 ASN B O 1
ATOM 4532 N N . PHE B 1 155 ? 8.805 -15.445 8.125 1 98.06 155 PHE B N 1
ATOM 4533 C CA . PHE B 1 155 ? 7.797 -16.484 8.008 1 98.06 155 PHE B CA 1
ATOM 4534 C C . PHE B 1 155 ? 8.445 -17.828 7.703 1 98.06 155 PHE B C 1
ATOM 4536 O O . PHE B 1 155 ? 9.188 -17.969 6.727 1 98.06 155 PHE B O 1
ATOM 4543 N N . PHE B 1 156 ? 8.188 -18.766 8.508 1 98.44 156 PHE B N 1
ATOM 4544 C CA . PHE B 1 156 ? 8.547 -20.156 8.281 1 98.44 156 PHE B CA 1
ATOM 4545 C C . PHE B 1 156 ? 7.414 -20.906 7.598 1 98.44 156 PHE B C 1
ATOM 4547 O O . PHE B 1 156 ? 6.293 -20.953 8.109 1 98.44 156 PHE B O 1
ATOM 4554 N N . TRP B 1 157 ? 7.66 -21.453 6.461 1 97.81 157 TRP B N 1
ATOM 4555 C CA . TRP B 1 157 ? 6.613 -22.078 5.66 1 97.81 157 TRP B CA 1
ATOM 4556 C C . TRP B 1 157 ? 6.297 -23.484 6.176 1 97.81 157 TRP B C 1
ATOM 4558 O O . TRP B 1 157 ? 5.129 -23.812 6.402 1 97.81 157 TRP B O 1
ATOM 4568 N N . GLY B 1 158 ? 7.312 -24.328 6.375 1 97.12 158 GLY B N 1
ATOM 4569 C CA . GLY B 1 158 ? 7.184 -25.625 7 1 97.12 158 GLY B CA 1
ATOM 4570 C C . GLY B 1 158 ? 6.723 -26.703 6.043 1 97.12 158 GLY B C 1
ATOM 4571 O O . GLY B 1 158 ? 6.766 -27.891 6.367 1 97.12 158 GLY B O 1
ATOM 4572 N N . ASP B 1 159 ? 6.234 -26.438 4.859 1 96.31 159 ASP B N 1
ATOM 4573 C CA . ASP B 1 159 ? 5.801 -27.422 3.877 1 96.31 159 ASP B CA 1
ATOM 4574 C C . ASP B 1 159 ? 6.004 -26.906 2.453 1 96.31 159 ASP B C 1
ATOM 4576 O O . ASP B 1 159 ? 5.074 -26.906 1.646 1 96.31 159 ASP B O 1
ATOM 4580 N N . VAL B 1 160 ? 7.195 -26.469 2.189 1 96.62 160 VAL B N 1
ATOM 4581 C CA . VAL B 1 160 ? 7.543 -25.922 0.88 1 96.62 160 VAL B CA 1
ATOM 4582 C C . VAL B 1 160 ? 7.453 -27.031 -0.177 1 96.62 160 VAL B C 1
ATOM 4584 O O . VAL B 1 160 ? 8.094 -28.062 -0.053 1 96.62 160 VAL B O 1
ATOM 4587 N N . SER B 1 161 ? 6.617 -26.797 -1.2 1 95.69 161 SER B N 1
ATOM 4588 C CA . SER B 1 161 ? 6.473 -27.781 -2.275 1 95.69 161 SER B CA 1
ATOM 4589 C C . SER B 1 161 ? 5.879 -27.141 -3.525 1 95.69 161 SER B C 1
ATOM 4591 O O . SER B 1 161 ? 5.348 -26.031 -3.469 1 95.69 161 SER B O 1
ATOM 4593 N N . LEU B 1 162 ? 6.07 -27.781 -4.645 1 93.44 162 LEU B N 1
ATOM 4594 C CA . LEU B 1 162 ? 5.414 -27.344 -5.875 1 93.44 162 LEU B CA 1
ATOM 4595 C C . LEU B 1 162 ? 3.898 -27.406 -5.73 1 93.44 162 LEU B C 1
ATOM 4597 O O . LEU B 1 162 ? 3.193 -26.516 -6.219 1 93.44 162 LEU B O 1
ATOM 4601 N N . SER B 1 163 ? 3.375 -28.328 -4.973 1 92.12 163 SER B N 1
ATOM 4602 C CA . SER B 1 163 ? 1.942 -28.562 -4.809 1 92.12 163 SER B CA 1
ATOM 4603 C C . SER B 1 163 ? 1.3 -27.453 -3.975 1 92.12 163 SER B C 1
ATOM 4605 O O . SER B 1 163 ? 0.093 -27.219 -4.066 1 92.12 163 SER B O 1
ATOM 4607 N N . ASN B 1 164 ? 2.109 -26.812 -3.186 1 94.75 164 ASN B N 1
ATOM 4608 C CA . ASN B 1 164 ? 1.609 -25.734 -2.326 1 94.75 164 ASN B CA 1
ATOM 4609 C C . ASN B 1 164 ? 1.974 -24.359 -2.873 1 94.75 164 ASN B C 1
ATOM 4611 O O . ASN B 1 164 ? 1.991 -23.375 -2.131 1 94.75 164 ASN B O 1
ATOM 4615 N N . THR B 1 165 ? 2.326 -24.344 -4.195 1 95.69 165 THR B N 1
ATOM 4616 C CA . THR B 1 165 ? 2.682 -23.094 -4.871 1 95.69 165 THR B CA 1
ATOM 4617 C C . THR B 1 165 ? 1.891 -22.938 -6.164 1 95.69 165 THR B C 1
ATOM 4619 O O . THR B 1 165 ? 1.722 -23.891 -6.918 1 95.69 165 THR B O 1
ATOM 4622 N N . LEU B 1 166 ? 1.354 -21.781 -6.352 1 95.81 166 LEU B N 1
ATOM 4623 C CA . LEU B 1 166 ? 0.797 -21.406 -7.648 1 95.81 166 LEU B CA 1
ATOM 4624 C C . LEU B 1 166 ? 1.739 -20.469 -8.391 1 95.81 166 LEU B C 1
ATOM 4626 O O . LEU B 1 166 ? 2.494 -19.719 -7.766 1 95.81 166 LEU B O 1
ATOM 4630 N N . PHE B 1 167 ? 1.707 -20.516 -9.688 1 95.75 167 PHE B N 1
ATOM 4631 C CA . PHE B 1 167 ? 2.635 -19.75 -10.5 1 95.75 167 PHE B CA 1
ATOM 4632 C C . PHE B 1 167 ? 1.88 -18.812 -11.438 1 95.75 167 PHE B C 1
ATOM 4634 O O . PHE B 1 167 ? 0.972 -19.234 -12.156 1 95.75 167 PHE B O 1
ATOM 4641 N N . ARG B 1 168 ? 2.184 -17.578 -11.406 1 95.88 168 ARG B N 1
ATOM 4642 C CA . ARG B 1 168 ? 1.719 -16.609 -12.398 1 95.88 168 ARG B CA 1
ATOM 4643 C C . ARG B 1 168 ? 2.836 -16.234 -13.367 1 95.88 168 ARG B C 1
ATOM 4645 O O . ARG B 1 168 ? 3.998 -16.125 -12.969 1 95.88 168 ARG B O 1
ATOM 4652 N N . ARG B 1 169 ? 2.447 -16.109 -14.586 1 94.94 169 ARG B N 1
ATOM 4653 C CA . ARG B 1 169 ? 3.432 -15.609 -15.547 1 94.94 169 ARG B CA 1
ATOM 4654 C C . ARG B 1 169 ? 3.857 -14.188 -15.211 1 94.94 169 ARG B C 1
ATOM 4656 O O . ARG B 1 169 ? 3.025 -13.352 -14.836 1 94.94 169 ARG B O 1
ATOM 4663 N N . ASP B 1 170 ? 5.113 -13.93 -15.328 1 96.56 170 ASP B N 1
ATOM 4664 C CA . ASP B 1 170 ? 5.734 -12.648 -15.023 1 96.56 170 ASP B CA 1
ATOM 4665 C C . ASP B 1 170 ? 6.785 -12.289 -16.062 1 96.56 170 ASP B C 1
ATOM 4667 O O . ASP B 1 170 ? 7.988 -12.406 -15.82 1 96.56 170 ASP B O 1
ATOM 4671 N N . ALA B 1 171 ? 6.234 -11.75 -17.172 1 96.12 171 ALA B N 1
ATOM 4672 C CA . ALA B 1 171 ? 7.078 -11.539 -18.344 1 96.12 171 ALA B CA 1
ATOM 4673 C C . ALA B 1 171 ? 7.766 -12.836 -18.766 1 96.12 171 ALA B C 1
ATOM 4675 O O . ALA B 1 171 ? 7.105 -13.82 -19.094 1 96.12 171 ALA B O 1
ATOM 4676 N N . ASP B 1 172 ? 9.086 -12.938 -18.703 1 93.44 172 ASP B N 1
ATOM 4677 C CA . ASP B 1 172 ? 9.812 -14.117 -19.156 1 93.44 172 ASP B CA 1
ATOM 4678 C C . ASP B 1 172 ? 10.07 -15.086 -18 1 93.44 172 ASP B C 1
ATOM 4680 O O . ASP B 1 172 ? 10.844 -16.031 -18.141 1 93.44 172 ASP B O 1
ATOM 4684 N N . ALA B 1 173 ? 9.445 -14.844 -16.891 1 94.31 173 ALA B N 1
ATOM 4685 C CA . ALA B 1 173 ? 9.609 -15.672 -15.703 1 94.31 173 ALA B CA 1
ATOM 4686 C C . ALA B 1 173 ? 8.266 -15.977 -15.062 1 94.31 173 ALA B C 1
ATOM 4688 O O . ALA B 1 173 ? 7.215 -15.82 -15.695 1 94.31 173 ALA B O 1
ATOM 4689 N N . PHE B 1 174 ? 8.344 -16.641 -13.875 1 95.38 174 PHE B N 1
ATOM 4690 C CA . PHE B 1 174 ? 7.16 -16.906 -13.07 1 95.38 174 PHE B CA 1
ATOM 4691 C C . PHE B 1 174 ? 7.258 -16.203 -11.719 1 95.38 174 PHE B C 1
ATOM 4693 O O . PHE B 1 174 ? 8.352 -15.914 -11.242 1 95.38 174 PHE B O 1
ATOM 4700 N N . SER B 1 175 ? 6.156 -15.883 -11.203 1 96.62 175 SER B N 1
ATOM 4701 C CA . SER B 1 175 ? 6.023 -15.477 -9.805 1 96.62 175 SER B CA 1
ATOM 4702 C C . SER B 1 175 ? 5.289 -16.531 -8.984 1 96.62 175 SER B C 1
ATOM 4704 O O . SER B 1 175 ? 4.188 -16.953 -9.344 1 96.62 175 SER B O 1
ATOM 4706 N N . GLY B 1 176 ? 5.938 -16.922 -7.934 1 97.25 176 GLY B N 1
ATOM 4707 C CA . GLY B 1 176 ? 5.328 -17.922 -7.07 1 97.25 176 GLY B CA 1
ATOM 4708 C C . GLY B 1 176 ? 4.441 -17.312 -6 1 97.25 176 GLY B C 1
ATOM 4709 O O . GLY B 1 176 ? 4.742 -16.25 -5.461 1 97.25 176 GLY B O 1
ATOM 4710 N N . TYR B 1 177 ? 3.348 -18.047 -5.668 1 97.88 177 TYR B N 1
ATOM 4711 C CA . TYR B 1 177 ? 2.412 -17.656 -4.617 1 97.88 177 TYR B CA 1
ATOM 4712 C C . TYR B 1 177 ? 2.168 -18.797 -3.65 1 97.88 177 TYR B C 1
ATOM 4714 O O . TYR B 1 177 ? 1.942 -19.938 -4.07 1 97.88 177 TYR B O 1
ATOM 4722 N N . LEU B 1 178 ? 2.217 -18.453 -2.396 1 97.62 178 LEU B N 1
ATOM 4723 C CA . LEU B 1 178 ? 1.9 -19.422 -1.36 1 97.62 178 LEU B CA 1
ATOM 4724 C C . LEU B 1 178 ? 0.398 -19.672 -1.291 1 97.62 178 LEU B C 1
ATOM 4726 O O . LEU B 1 178 ? -0.394 -18.734 -1.278 1 97.62 178 LEU B O 1
ATOM 4730 N N . VAL B 1 179 ? -0.041 -20.922 -1.289 1 93.75 179 VAL B N 1
ATOM 4731 C CA . VAL B 1 179 ? -1.465 -21.25 -1.285 1 93.75 179 VAL B CA 1
ATOM 4732 C C . VAL B 1 179 ? -1.857 -21.844 0.066 1 93.75 179 VAL B C 1
ATOM 4734 O O . VAL B 1 179 ? -2.969 -21.609 0.551 1 93.75 179 VAL B O 1
ATOM 4737 N N . ASP B 1 180 ? -0.974 -22.656 0.638 1 92.38 180 ASP B N 1
ATOM 4738 C CA . ASP B 1 180 ? -1.265 -23.359 1.88 1 92.38 180 ASP B CA 1
ATOM 4739 C C . ASP B 1 180 ? -0.312 -22.938 2.994 1 92.38 180 ASP B C 1
ATOM 4741 O O . ASP B 1 180 ? 0.896 -23.156 2.908 1 92.38 180 ASP B O 1
ATOM 4745 N N . ALA B 1 181 ? -0.889 -22.359 3.998 1 94.94 181 ALA B N 1
ATOM 4746 C CA . ALA B 1 181 ? -0.077 -21.891 5.113 1 94.94 181 ALA B CA 1
ATOM 4747 C C . ALA B 1 181 ? -0.395 -22.656 6.395 1 94.94 181 ALA B C 1
ATOM 4749 O O . ALA B 1 181 ? -0.218 -22.141 7.496 1 94.94 181 ALA B O 1
ATOM 4750 N N . GLU B 1 182 ? -0.915 -23.797 6.281 1 92.56 182 GLU B N 1
ATOM 4751 C CA . GLU B 1 182 ? -1.329 -24.594 7.434 1 92.56 182 GLU B CA 1
ATOM 4752 C C . GLU B 1 182 ? -0.174 -24.797 8.414 1 92.56 182 GLU B C 1
ATOM 4754 O O . GLU B 1 182 ? -0.372 -24.766 9.625 1 92.56 182 GLU B O 1
ATOM 4759 N N . THR B 1 183 ? 1.046 -24.984 7.941 1 94.62 183 THR B N 1
ATOM 4760 C CA . THR B 1 183 ? 2.209 -25.234 8.781 1 94.62 183 THR B CA 1
ATOM 4761 C C . THR B 1 183 ? 3.012 -23.953 9 1 94.62 183 THR B C 1
ATOM 4763 O O . THR B 1 183 ? 4.105 -23.984 9.562 1 94.62 183 THR B O 1
ATOM 4766 N N . GLY B 1 184 ? 2.531 -22.875 8.508 1 96.5 184 GLY B N 1
ATOM 4767 C CA . GLY B 1 184 ? 3.26 -21.625 8.555 1 96.5 184 GLY B CA 1
ATOM 4768 C C . GLY B 1 184 ? 3.375 -21.047 9.953 1 96.5 184 GLY B C 1
ATOM 4769 O O . GLY B 1 184 ? 2.533 -21.312 10.812 1 96.5 184 GLY B O 1
ATOM 4770 N N . ASP B 1 185 ? 4.379 -20.297 10.141 1 96.81 185 ASP B N 1
ATOM 4771 C CA . ASP B 1 185 ? 4.641 -19.656 11.422 1 96.81 185 ASP B CA 1
ATOM 4772 C C . ASP B 1 185 ? 5.34 -18.312 11.227 1 96.81 185 ASP B C 1
ATOM 4774 O O . ASP B 1 185 ? 6.477 -18.25 10.75 1 96.81 185 ASP B O 1
ATOM 4778 N N . LEU B 1 186 ? 4.656 -17.25 11.562 1 95.69 186 LEU B N 1
ATOM 4779 C CA . LEU B 1 186 ? 5.242 -15.914 11.539 1 95.69 186 LEU B CA 1
ATOM 4780 C C . LEU B 1 186 ? 5.906 -15.586 12.875 1 95.69 186 LEU B C 1
ATOM 4782 O O . LEU B 1 186 ? 5.242 -15.562 13.914 1 95.69 186 LEU B O 1
ATOM 4786 N N . GLN B 1 187 ? 7.156 -15.258 12.844 1 94.44 187 GLN B N 1
ATOM 4787 C CA . GLN B 1 187 ? 7.941 -15.055 14.055 1 94.44 187 GLN B CA 1
ATOM 4788 C C . GLN B 1 187 ? 8.484 -13.633 14.125 1 94.44 187 GLN B C 1
ATOM 4790 O O . GLN B 1 187 ? 8.523 -12.93 13.109 1 94.44 187 GLN B O 1
ATOM 4795 N N . PRO B 1 188 ? 8.844 -13.211 15.305 1 88.5 188 PRO B N 1
ATOM 4796 C CA . PRO B 1 188 ? 9.5 -11.906 15.391 1 88.5 188 PRO B CA 1
ATOM 4797 C C . PRO B 1 188 ? 10.828 -11.859 14.648 1 88.5 188 PRO B C 1
ATOM 4799 O O . PRO B 1 188 ? 11.133 -10.867 13.977 1 88.5 188 PRO B O 1
ATOM 4802 N N . GLN B 1 189 ? 11.531 -12.984 14.82 1 92.38 189 GLN B N 1
ATOM 4803 C CA . GLN B 1 189 ? 12.781 -13.164 14.078 1 92.38 189 GLN B CA 1
ATOM 4804 C C . GLN B 1 189 ? 12.977 -14.625 13.68 1 92.38 189 GLN B C 1
ATOM 4806 O O . GLN B 1 189 ? 12.922 -15.516 14.531 1 92.38 189 GLN B O 1
ATOM 4811 N N . LEU B 1 190 ? 13.156 -14.836 12.438 1 96.06 190 LEU B N 1
ATOM 4812 C CA . LEU B 1 190 ? 13.375 -16.188 11.93 1 96.06 190 LEU B CA 1
ATOM 4813 C C . LEU B 1 190 ? 14.852 -16.562 11.977 1 96.06 190 LEU B C 1
ATOM 4815 O O . LEU B 1 190 ? 15.688 -15.852 11.414 1 96.06 190 LEU B O 1
ATOM 4819 N N . SER B 1 191 ? 15.203 -17.625 12.648 1 96.81 191 SER B N 1
ATOM 4820 C CA . SER B 1 191 ? 16.594 -18.047 12.781 1 96.81 191 SER B CA 1
ATOM 4821 C C . SER B 1 191 ? 17.125 -18.625 11.477 1 96.81 191 SER B C 1
ATOM 4823 O O . SER B 1 191 ? 16.359 -19.062 10.625 1 96.81 191 SER B O 1
ATOM 4825 N N . GLU B 1 192 ? 18.438 -18.625 11.359 1 96.56 192 GLU B N 1
ATOM 4826 C CA . GLU B 1 192 ? 19.078 -19.203 10.195 1 96.56 192 GLU B CA 1
ATOM 4827 C C . GLU B 1 192 ? 18.781 -20.703 10.078 1 96.56 192 GLU B C 1
ATOM 4829 O O . GLU B 1 192 ? 18.547 -21.203 8.984 1 96.56 192 GLU B O 1
ATOM 4834 N N . GLN B 1 193 ? 18.75 -21.328 11.133 1 96.94 193 GLN B N 1
ATOM 4835 C CA . GLN B 1 193 ? 18.5 -22.766 11.156 1 96.94 193 GLN B CA 1
ATOM 4836 C C . GLN B 1 193 ? 17.109 -23.078 10.594 1 96.94 193 GLN B C 1
ATOM 4838 O O . GLN B 1 193 ? 16.969 -24 9.781 1 96.94 193 GLN B O 1
ATOM 4843 N N . ARG B 1 194 ? 16.156 -22.406 10.992 1 97.12 194 ARG B N 1
ATOM 4844 C CA . ARG B 1 194 ? 14.805 -22.641 10.508 1 97.12 194 ARG B CA 1
ATOM 4845 C C . ARG B 1 194 ? 14.68 -22.281 9.031 1 97.12 194 ARG B C 1
ATOM 4847 O O . ARG B 1 194 ? 13.977 -22.969 8.281 1 97.12 194 ARG B O 1
ATOM 4854 N N . ARG B 1 195 ? 15.328 -21.234 8.656 1 97.38 195 ARG B N 1
ATOM 4855 C CA . ARG B 1 195 ? 15.344 -20.859 7.246 1 97.38 195 ARG B CA 1
ATOM 4856 C C . ARG B 1 195 ? 15.914 -21.984 6.391 1 97.38 195 ARG B C 1
ATOM 4858 O O . ARG B 1 195 ? 15.297 -22.406 5.41 1 97.38 195 ARG B O 1
ATOM 4865 N N . LEU B 1 196 ? 17.078 -22.438 6.805 1 97.62 196 LEU B N 1
ATOM 4866 C CA . LEU B 1 196 ? 17.766 -23.469 6.02 1 97.62 196 LEU B CA 1
ATOM 4867 C C . LEU B 1 196 ? 17.016 -24.781 6.074 1 97.62 196 LEU B C 1
ATOM 4869 O O . LEU B 1 196 ? 17.062 -25.562 5.121 1 97.62 196 LEU B O 1
ATOM 4873 N N . TYR B 1 197 ? 16.328 -24.969 7.156 1 97.94 197 TYR B N 1
ATOM 4874 C CA . TYR B 1 197 ? 15.477 -26.156 7.219 1 97.94 197 TYR B CA 1
ATOM 4875 C C . TYR B 1 197 ? 14.375 -26.078 6.172 1 97.94 197 TYR B C 1
ATOM 4877 O O . TYR B 1 197 ? 14.086 -27.078 5.504 1 97.94 197 TYR B O 1
ATOM 4885 N N . ASP B 1 198 ? 13.742 -24.969 6.039 1 97.94 198 ASP B N 1
ATOM 4886 C CA . ASP B 1 198 ? 12.742 -24.75 4.996 1 97.94 198 ASP B CA 1
ATOM 4887 C C . ASP B 1 198 ? 13.32 -25.047 3.615 1 97.94 198 ASP B C 1
ATOM 4889 O O . ASP B 1 198 ? 12.641 -25.641 2.766 1 97.94 198 ASP B O 1
ATOM 4893 N N . VAL B 1 199 ? 14.547 -24.625 3.404 1 98 199 VAL B N 1
ATOM 4894 C CA . VAL B 1 199 ? 15.211 -24.828 2.121 1 98 199 VAL B CA 1
ATOM 4895 C C . VAL B 1 199 ? 15.406 -26.328 1.881 1 98 199 VAL B C 1
ATOM 4897 O O . VAL B 1 199 ? 15.195 -26.812 0.768 1 98 199 VAL B O 1
ATOM 4900 N N . GLU B 1 200 ? 15.742 -26.984 2.904 1 97.81 200 GLU B N 1
ATOM 4901 C CA . GLU B 1 200 ? 15.906 -28.438 2.795 1 97.81 200 GLU B CA 1
ATOM 4902 C C . GLU B 1 200 ? 14.578 -29.125 2.506 1 97.81 200 GLU B C 1
ATOM 4904 O O . GLU B 1 200 ? 14.508 -30.047 1.694 1 97.81 200 GLU B O 1
ATOM 4909 N N . ILE B 1 201 ? 13.562 -28.703 3.184 1 97.5 201 ILE B N 1
ATOM 4910 C CA . ILE B 1 201 ? 12.227 -29.219 2.916 1 97.5 201 ILE B CA 1
ATOM 4911 C C . ILE B 1 201 ? 11.883 -29.016 1.443 1 97.5 201 ILE B C 1
ATOM 4913 O O . ILE B 1 201 ? 11.391 -29.938 0.782 1 97.5 201 ILE B O 1
ATOM 4917 N N . ALA B 1 202 ? 12.141 -27.859 0.943 1 97.56 202 ALA B N 1
ATOM 4918 C CA . ALA B 1 202 ? 11.891 -27.547 -0.459 1 97.56 202 ALA B CA 1
ATOM 4919 C C . ALA B 1 202 ? 12.641 -28.5 -1.384 1 97.56 202 ALA B C 1
ATOM 4921 O O . ALA B 1 202 ? 12.062 -29.062 -2.316 1 97.56 202 ALA B O 1
ATOM 4922 N N . ARG B 1 203 ? 13.93 -28.641 -1.104 1 97 203 ARG B N 1
ATOM 4923 C CA . ARG B 1 203 ? 14.781 -29.484 -1.936 1 97 203 ARG B CA 1
ATOM 4924 C C . ARG B 1 203 ? 14.219 -30.906 -2.02 1 97 203 ARG B C 1
ATOM 4926 O O . ARG B 1 203 ? 14.039 -31.438 -3.113 1 97 203 ARG B O 1
ATOM 4933 N N . VAL B 1 204 ? 13.859 -31.469 -0.936 1 97 204 VAL B N 1
ATOM 4934 C CA . VAL B 1 204 ? 13.406 -32.844 -0.861 1 97 204 VAL B CA 1
ATOM 4935 C C . VAL B 1 204 ? 12.047 -33 -1.538 1 97 204 VAL B C 1
ATOM 4937 O O . VAL B 1 204 ? 11.859 -33.844 -2.395 1 97 204 VAL B O 1
ATOM 4940 N N . ASN B 1 205 ? 11.086 -32.156 -1.164 1 96.38 205 ASN B N 1
ATOM 4941 C CA . ASN B 1 205 ? 9.734 -32.219 -1.719 1 96.38 205 ASN B CA 1
ATOM 4942 C C . ASN B 1 205 ? 9.742 -32 -3.23 1 96.38 205 ASN B C 1
ATOM 4944 O O . ASN B 1 205 ? 9.062 -32.75 -3.963 1 96.38 205 ASN B O 1
ATOM 4948 N N . ILE B 1 206 ? 10.492 -31.078 -3.682 1 94.88 206 ILE B N 1
ATOM 4949 C CA . ILE B 1 206 ? 10.492 -30.719 -5.094 1 94.88 206 ILE B CA 1
ATOM 4950 C C . ILE B 1 206 ? 11.117 -31.844 -5.914 1 94.88 206 ILE B C 1
ATOM 4952 O O . ILE B 1 206 ? 10.609 -32.188 -6.98 1 94.88 206 ILE B O 1
ATOM 4956 N N . ILE B 1 207 ? 12.234 -32.406 -5.391 1 95.06 207 ILE B N 1
ATOM 4957 C CA . ILE B 1 207 ? 12.836 -33.562 -6.066 1 95.06 207 ILE B CA 1
ATOM 4958 C C . ILE B 1 207 ? 11.805 -34.656 -6.211 1 95.06 207 ILE B C 1
ATOM 4960 O O . ILE B 1 207 ? 11.648 -35.219 -7.293 1 95.06 207 ILE B O 1
ATOM 4964 N N . GLY B 1 208 ? 11.086 -34.938 -5.152 1 95.06 208 GLY B N 1
ATOM 4965 C CA . GLY B 1 208 ? 10.039 -35.938 -5.195 1 95.06 208 GLY B CA 1
ATOM 4966 C C . GLY B 1 208 ? 8.953 -35.625 -6.203 1 95.06 208 GLY B C 1
ATOM 4967 O O . GLY B 1 208 ? 8.516 -36.5 -6.953 1 95.06 208 GLY B O 1
ATOM 4968 N N . GLU B 1 209 ? 8.523 -34.469 -6.27 1 93.19 209 GLU B N 1
ATOM 4969 C CA . GLU B 1 209 ? 7.445 -34.062 -7.164 1 93.19 209 GLU B CA 1
ATOM 4970 C C . GLU B 1 209 ? 7.902 -34.062 -8.617 1 93.19 209 GLU B C 1
ATOM 4972 O O . GLU B 1 209 ? 7.133 -34.406 -9.516 1 93.19 209 GLU B O 1
ATOM 4977 N N . LEU B 1 210 ? 9.195 -33.688 -8.875 1 90.5 210 LEU B N 1
ATOM 4978 C CA . LEU B 1 210 ? 9.742 -33.781 -10.219 1 90.5 210 LEU B CA 1
ATOM 4979 C C . LEU B 1 210 ? 9.836 -35.219 -10.688 1 90.5 210 LEU B C 1
ATOM 4981 O O . LEU B 1 210 ? 9.562 -35.531 -11.852 1 90.5 210 LEU B O 1
ATOM 4985 N N . MET B 1 211 ? 10.188 -36.062 -9.789 1 93.62 211 MET B N 1
ATOM 4986 C CA . MET B 1 211 ? 10.242 -37.5 -10.117 1 93.62 211 MET B CA 1
ATOM 4987 C C . MET B 1 211 ? 8.852 -38.031 -10.438 1 93.62 211 MET B C 1
ATOM 4989 O O . MET B 1 211 ? 8.688 -38.875 -11.336 1 93.62 211 MET B O 1
ATOM 4993 N N . ASP B 1 212 ? 7.914 -37.562 -9.711 1 90.5 212 ASP B N 1
ATOM 4994 C CA . ASP B 1 212 ? 6.531 -37.906 -10 1 90.5 212 ASP B CA 1
ATOM 4995 C C . ASP B 1 212 ? 6.117 -37.438 -11.391 1 90.5 212 ASP B C 1
ATOM 4997 O O . ASP B 1 212 ? 5.41 -38.156 -12.109 1 90.5 212 ASP B O 1
ATOM 5001 N N . LEU B 1 213 ? 6.484 -36.281 -11.773 1 87.75 213 LEU B N 1
ATOM 5002 C CA . LEU B 1 213 ? 6.188 -35.75 -13.094 1 87.75 213 LEU B CA 1
ATOM 5003 C C . LEU B 1 213 ? 6.84 -36.594 -14.18 1 87.75 213 LEU B C 1
ATOM 5005 O O . LEU B 1 213 ? 6.246 -36.844 -15.242 1 87.75 213 LEU B O 1
ATOM 5009 N N . GLN B 1 214 ? 8.07 -37.031 -13.852 1 88.81 214 GLN B N 1
ATOM 5010 C CA . GLN B 1 214 ? 8.766 -37.875 -14.797 1 88.81 214 GLN B CA 1
ATOM 5011 C C . GLN B 1 214 ? 8.031 -39.219 -14.969 1 88.81 214 GLN B C 1
ATOM 5013 O O . GLN B 1 214 ? 7.855 -39.688 -16.094 1 88.81 214 GLN B O 1
ATOM 5018 N N . ALA B 1 215 ? 7.621 -39.688 -13.906 1 90.38 215 ALA B N 1
ATOM 5019 C CA . ALA B 1 215 ? 6.891 -40.969 -13.922 1 90.38 215 ALA B CA 1
ATOM 5020 C C . ALA B 1 215 ? 5.57 -40.812 -14.68 1 90.38 215 ALA B C 1
ATOM 5022 O O . ALA B 1 215 ? 5.125 -41.75 -15.336 1 90.38 215 ALA B O 1
ATOM 5023 N N . GLY B 1 216 ? 5.031 -39.688 -14.578 1 85.12 216 GLY B N 1
ATOM 5024 C CA . GLY B 1 216 ? 3.762 -39.438 -15.234 1 85.12 216 GLY B CA 1
ATOM 5025 C C . GLY B 1 216 ? 3.92 -38.969 -16.672 1 85.12 216 GLY B C 1
ATOM 5026 O O . GLY B 1 216 ? 2.93 -38.719 -17.359 1 85.12 216 GLY B O 1
ATOM 5027 N N . GLY B 1 217 ? 5.137 -38.719 -17.172 1 83.38 217 GLY B N 1
ATOM 5028 C CA . GLY B 1 217 ? 5.406 -38.344 -18.547 1 83.38 217 GLY B CA 1
ATOM 5029 C C . GLY B 1 217 ? 5.305 -36.875 -18.812 1 83.38 217 GLY B C 1
ATOM 5030 O O . GLY B 1 217 ? 5.289 -36.406 -19.953 1 83.38 217 GLY B O 1
ATOM 5031 N N . LEU B 1 218 ? 5.207 -36.125 -17.812 1 83.06 218 LEU B N 1
ATOM 5032 C CA . LEU B 1 218 ? 5.047 -34.688 -17.984 1 83.06 218 LEU B CA 1
ATOM 5033 C C . LEU B 1 218 ? 6.406 -33.969 -18 1 83.06 218 LEU B C 1
ATOM 5035 O O . LEU B 1 218 ? 6.512 -32.844 -18.438 1 83.06 218 LEU B O 1
ATOM 5039 N N . LEU B 1 219 ? 7.445 -34.688 -17.5 1 83 219 LEU B N 1
ATOM 5040 C CA . LEU B 1 219 ? 8.828 -34.219 -17.516 1 83 219 LEU B CA 1
ATOM 5041 C C . LEU B 1 219 ? 9.742 -35.25 -18.172 1 83 219 LEU B C 1
ATOM 5043 O O . LEU B 1 219 ? 9.672 -36.438 -17.875 1 83 219 LEU B O 1
ATOM 5047 N N . PRO B 1 220 ? 10.516 -34.719 -19.047 1 83.62 220 PRO B N 1
ATOM 5048 C CA . PRO B 1 220 ? 11.406 -35.656 -19.734 1 83.62 220 PRO B CA 1
ATOM 5049 C C . PRO B 1 220 ? 12.32 -36.406 -18.766 1 83.62 220 PRO B C 1
ATOM 5051 O O . PRO B 1 220 ? 12.766 -35.844 -17.766 1 83.62 220 PRO B O 1
ATOM 5054 N N . SER B 1 221 ? 12.633 -37.562 -19.156 1 83.12 221 SER B N 1
ATOM 5055 C CA . SER B 1 221 ? 13.422 -38.438 -18.297 1 83.12 221 SER B CA 1
ATOM 5056 C C . SER B 1 221 ? 14.875 -38 -18.234 1 83.12 221 SER B C 1
ATOM 5058 O O . SER B 1 221 ? 15.602 -38.344 -17.312 1 83.12 221 SER B O 1
ATOM 5060 N N . ASP B 1 222 ? 15.258 -37.219 -19.188 1 84.12 222 ASP B N 1
ATOM 5061 C CA . ASP B 1 222 ? 16.656 -36.812 -19.234 1 84.12 222 ASP B CA 1
ATOM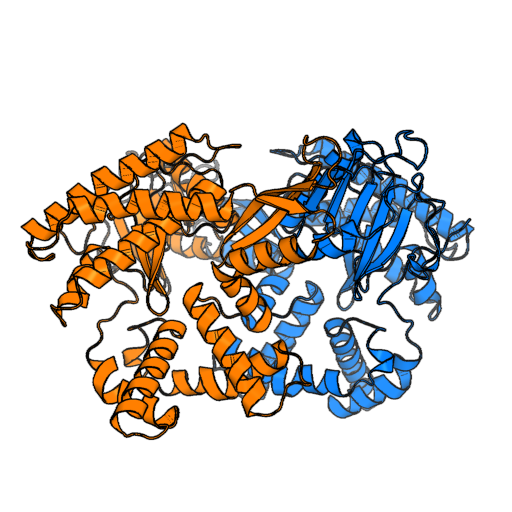 5062 C C . ASP B 1 222 ? 16.922 -35.625 -18.312 1 84.12 222 ASP B C 1
ATOM 5064 O O . ASP B 1 222 ? 18.062 -35.219 -18.078 1 84.12 222 ASP B O 1
ATOM 5068 N N . VAL B 1 223 ? 15.82 -35.125 -17.766 1 84.81 223 VAL B N 1
ATOM 5069 C CA . VAL B 1 223 ? 15.992 -34.031 -16.797 1 84.81 223 VAL B CA 1
ATOM 5070 C C . VAL B 1 223 ? 16.453 -34.625 -15.461 1 84.81 223 VAL B C 1
ATOM 5072 O O . VAL B 1 223 ? 15.844 -35.562 -14.945 1 84.81 223 VAL B O 1
ATOM 5075 N N . ASP B 1 224 ? 17.562 -34.125 -14.93 1 90.06 224 ASP B N 1
ATOM 5076 C CA . ASP B 1 224 ? 18.062 -34.531 -13.617 1 90.06 224 ASP B CA 1
ATOM 5077 C C . ASP B 1 224 ? 17.281 -33.875 -12.492 1 90.06 224 ASP B C 1
ATOM 5079 O O . ASP B 1 224 ? 17.594 -32.75 -12.102 1 90.06 224 ASP B O 1
ATOM 5083 N N . ALA B 1 225 ? 16.344 -34.562 -11.961 1 90.12 225 ALA B N 1
ATOM 5084 C CA . ALA B 1 225 ? 15.461 -34.031 -10.93 1 90.12 225 ALA B CA 1
ATOM 5085 C C . ALA B 1 225 ? 16.266 -33.594 -9.703 1 90.12 225 ALA B C 1
ATOM 5087 O O . ALA B 1 225 ? 15.922 -32.594 -9.062 1 90.12 225 ALA B O 1
ATOM 5088 N N . ILE B 1 226 ? 17.266 -34.281 -9.344 1 93 226 ILE B N 1
ATOM 5089 C CA . ILE B 1 226 ? 18.078 -33.969 -8.172 1 93 226 ILE B CA 1
ATOM 5090 C C . ILE B 1 226 ? 18.859 -32.656 -8.406 1 93 226 ILE B C 1
ATOM 5092 O O . ILE B 1 226 ? 18.906 -31.797 -7.523 1 93 226 ILE B O 1
ATOM 5096 N N . GLU B 1 227 ? 19.391 -32.531 -9.578 1 91.62 227 GLU B N 1
ATOM 5097 C CA . GLU B 1 227 ? 20.109 -31.297 -9.914 1 91.62 227 GLU B CA 1
ATOM 5098 C C . GLU B 1 227 ? 19.188 -30.078 -9.859 1 91.62 227 GLU B C 1
ATOM 5100 O O . GLU B 1 227 ? 19.578 -29.031 -9.336 1 91.62 227 GLU B O 1
ATOM 5105 N N . VAL B 1 228 ? 18.062 -30.297 -10.414 1 87.31 228 VAL B N 1
ATOM 5106 C CA . VAL B 1 228 ? 17.094 -29.203 -10.414 1 87.31 228 VAL B CA 1
ATOM 5107 C C . VAL B 1 228 ? 16.703 -28.859 -8.977 1 87.31 228 VAL B C 1
ATOM 5109 O O . VAL B 1 228 ? 16.609 -27.688 -8.617 1 87.31 228 VAL B O 1
ATOM 5112 N N . GLY B 1 229 ? 16.453 -29.828 -8.203 1 89.25 229 GLY B N 1
ATOM 5113 C CA . GLY B 1 229 ? 16.125 -29.609 -6.801 1 89.25 229 GLY B CA 1
ATOM 5114 C C . GLY B 1 229 ? 17.234 -28.906 -6.035 1 89.25 229 GLY B C 1
ATOM 5115 O O . GLY B 1 229 ? 16.969 -28.047 -5.188 1 89.25 229 GLY B O 1
ATOM 5116 N N . ASN B 1 230 ? 18.469 -29.25 -6.344 1 93.88 230 ASN B N 1
ATOM 5117 C CA . ASN B 1 230 ? 19.609 -28.625 -5.684 1 93.88 230 ASN B CA 1
ATOM 5118 C C . ASN B 1 230 ? 19.734 -27.141 -6.047 1 93.88 230 ASN B C 1
ATOM 5120 O O . ASN B 1 230 ? 20.25 -26.344 -5.262 1 93.88 230 ASN B O 1
ATOM 5124 N N . ARG B 1 231 ? 19.266 -26.859 -7.164 1 93.62 231 ARG B N 1
ATOM 5125 C CA . ARG B 1 231 ? 19.344 -25.469 -7.637 1 93.62 231 ARG B CA 1
ATOM 5126 C C . ARG B 1 231 ? 18.562 -24.547 -6.715 1 93.62 231 ARG B C 1
ATOM 5128 O O . ARG B 1 231 ? 18.922 -23.375 -6.543 1 93.62 231 ARG B O 1
ATOM 5135 N N . ILE B 1 232 ? 17.547 -25.047 -6.094 1 94.94 232 ILE B N 1
ATOM 5136 C CA . ILE B 1 232 ? 16.75 -24.203 -5.207 1 94.94 232 ILE B CA 1
ATOM 5137 C C . ILE B 1 232 ? 17.609 -23.703 -4.059 1 94.94 232 ILE B C 1
ATOM 5139 O O . ILE B 1 232 ? 17.547 -22.516 -3.709 1 94.94 232 ILE B O 1
ATOM 5143 N N . ALA B 1 233 ? 18.359 -24.594 -3.473 1 96 233 ALA B N 1
ATOM 5144 C CA . ALA B 1 233 ? 19.219 -24.219 -2.355 1 96 233 ALA B CA 1
ATOM 5145 C C . ALA B 1 233 ? 20.281 -23.219 -2.795 1 96 233 ALA B C 1
ATOM 5147 O O . ALA B 1 233 ? 20.547 -22.234 -2.104 1 96 233 ALA B O 1
ATOM 5148 N N . GLU B 1 234 ? 20.812 -23.453 -3.93 1 96.62 234 GLU B N 1
ATOM 5149 C CA . GLU B 1 234 ? 21.859 -22.578 -4.453 1 96.62 234 GLU B CA 1
ATOM 5150 C C . GLU B 1 234 ? 21.328 -21.172 -4.734 1 96.62 234 GLU B C 1
ATOM 5152 O O . GLU B 1 234 ? 21.922 -20.172 -4.328 1 96.62 234 GLU B O 1
ATOM 5157 N N . LYS B 1 235 ? 20.266 -21.156 -5.453 1 96.31 235 LYS B N 1
ATOM 5158 C CA . LYS B 1 235 ? 19.656 -19.891 -5.805 1 96.31 235 LYS B CA 1
ATOM 5159 C C . LYS B 1 235 ? 19.203 -19.125 -4.559 1 96.31 235 LYS B C 1
ATOM 5161 O O . LYS B 1 235 ? 19.375 -17.906 -4.469 1 96.31 235 LYS B O 1
ATOM 5166 N N . TYR B 1 236 ? 18.609 -19.828 -3.635 1 97.75 236 TYR B N 1
ATOM 5167 C CA . TYR B 1 236 ? 18.203 -19.219 -2.373 1 97.75 236 TYR B CA 1
ATOM 5168 C C . TYR B 1 236 ? 19.375 -18.562 -1.672 1 97.75 236 TYR B C 1
ATOM 5170 O O . TYR B 1 236 ? 19.297 -17.391 -1.26 1 97.75 236 TYR B O 1
ATOM 5178 N N . GLU B 1 237 ? 20.453 -19.297 -1.526 1 97.06 237 GLU B N 1
ATOM 5179 C CA . GLU B 1 237 ? 21.625 -18.797 -0.813 1 97.06 237 GLU B CA 1
ATOM 5180 C C . GLU B 1 237 ? 22.219 -17.562 -1.506 1 97.06 237 GLU B C 1
ATOM 5182 O O . GLU B 1 237 ? 22.578 -16.594 -0.846 1 97.06 237 GLU B O 1
ATOM 5187 N N . LEU B 1 238 ? 22.281 -17.672 -2.779 1 95.81 238 LEU B N 1
ATOM 5188 C CA . LEU B 1 238 ? 22.797 -16.547 -3.553 1 95.81 238 LEU B CA 1
ATOM 5189 C C . LEU B 1 238 ? 21.953 -15.297 -3.348 1 95.81 238 LEU B C 1
ATOM 5191 O O . LEU B 1 238 ? 22.484 -14.219 -3.064 1 95.81 238 LEU B O 1
ATOM 5195 N N . LEU B 1 239 ? 20.672 -15.438 -3.445 1 95.5 239 LEU B N 1
ATOM 5196 C CA . LEU B 1 239 ? 19.766 -14.312 -3.291 1 95.5 239 LEU B CA 1
ATOM 5197 C C . LEU B 1 239 ? 19.812 -13.766 -1.868 1 95.5 239 LEU B C 1
ATOM 5199 O O . LEU B 1 239 ? 19.844 -12.547 -1.666 1 95.5 239 LEU B O 1
ATOM 5203 N N . TRP B 1 240 ? 19.766 -14.633 -0.874 1 96.81 240 TRP B N 1
ATOM 5204 C CA . TRP B 1 240 ? 19.766 -14.219 0.527 1 96.81 240 TRP B CA 1
ATOM 5205 C C . TRP B 1 240 ? 21.016 -13.406 0.854 1 96.81 240 TRP B C 1
ATOM 5207 O O . TRP B 1 240 ? 20.938 -12.352 1.487 1 96.81 240 TRP B O 1
ATOM 5217 N N . GLU B 1 241 ? 22.156 -13.852 0.365 1 95.19 241 GLU B N 1
ATOM 5218 C CA . GLU B 1 241 ? 23.422 -13.156 0.603 1 95.19 241 GLU B CA 1
ATOM 5219 C C . GLU B 1 241 ? 23.422 -11.781 -0.068 1 95.19 241 GLU B C 1
ATOM 5221 O O . GLU B 1 241 ? 23.891 -10.805 0.519 1 95.19 241 GLU B O 1
ATOM 5226 N N . GLU B 1 242 ? 22.953 -11.805 -1.256 1 93.62 242 GLU B N 1
ATOM 5227 C CA . GLU B 1 242 ? 22.906 -10.539 -1.979 1 93.62 242 GLU B CA 1
ATOM 5228 C C . GLU B 1 242 ? 22.031 -9.523 -1.244 1 93.62 242 GLU B C 1
ATOM 5230 O O . GLU B 1 242 ? 22.375 -8.336 -1.182 1 93.62 242 GLU B O 1
ATOM 5235 N N . LEU B 1 243 ? 20.984 -9.93 -0.639 1 95 243 LEU B N 1
ATOM 5236 C CA . LEU B 1 243 ? 19.984 -9.039 -0.062 1 95 243 LEU B CA 1
ATOM 5237 C C . LEU B 1 243 ? 20.359 -8.656 1.366 1 95 243 LEU B C 1
ATOM 5239 O O . LEU B 1 243 ? 20.016 -7.566 1.831 1 95 243 LEU B O 1
ATOM 5243 N N . THR B 1 244 ? 21.047 -9.5 2.082 1 93.88 244 THR B N 1
ATOM 5244 C CA . THR B 1 244 ? 21.188 -9.281 3.518 1 93.88 244 THR B CA 1
ATOM 5245 C C . THR B 1 244 ? 22.672 -9.188 3.902 1 93.88 244 THR B C 1
ATOM 5247 O O . THR B 1 244 ? 23 -8.789 5.023 1 93.88 244 THR B O 1
ATOM 5250 N N . GLY B 1 245 ? 23.531 -9.508 2.99 1 93.5 245 GLY B N 1
ATOM 5251 C CA . GLY B 1 245 ? 24.953 -9.555 3.303 1 93.5 245 GLY B CA 1
ATOM 5252 C C . GLY B 1 245 ? 25.516 -8.211 3.705 1 93.5 245 GLY B C 1
ATOM 5253 O O . GLY B 1 245 ? 25.031 -7.164 3.27 1 93.5 245 GLY B O 1
ATOM 5254 N N . GLU B 1 246 ? 26.547 -8.242 4.504 1 91.88 246 GLU B N 1
ATOM 5255 C CA . GLU B 1 246 ? 27.234 -7.039 4.953 1 91.88 246 GLU B CA 1
ATOM 5256 C C . GLU B 1 246 ? 28.344 -6.652 3.973 1 91.88 246 GLU B C 1
ATOM 5258 O O . GLU B 1 246 ? 28.938 -7.512 3.318 1 91.88 246 GLU B O 1
ATOM 5263 N N . GLN B 1 247 ? 28.453 -5.359 3.867 1 89.88 247 GLN B N 1
ATOM 5264 C CA . GLN B 1 247 ? 29.516 -4.824 3.016 1 89.88 247 GLN B CA 1
ATOM 5265 C C . GLN B 1 247 ? 30.297 -3.725 3.732 1 89.88 247 GLN B C 1
ATOM 5267 O O . GLN B 1 247 ? 29.719 -2.92 4.465 1 89.88 247 GLN B O 1
ATOM 5272 N N . THR B 1 248 ? 31.578 -3.723 3.596 1 89.06 248 THR B N 1
ATOM 5273 C CA . THR B 1 248 ? 32.438 -2.684 4.16 1 89.06 248 THR B CA 1
ATOM 5274 C C . THR B 1 248 ? 32.844 -1.682 3.086 1 89.06 248 THR B C 1
ATOM 5276 O O . THR B 1 248 ? 33.25 -2.07 1.991 1 89.06 248 THR B O 1
ATOM 5279 N N . ILE B 1 249 ? 32.625 -0.406 3.438 1 85.94 249 ILE B N 1
ATOM 5280 C CA . ILE B 1 249 ? 32.969 0.642 2.484 1 85.94 249 ILE B CA 1
ATOM 5281 C C . ILE B 1 249 ? 33.781 1.728 3.184 1 85.94 249 ILE B C 1
ATOM 5283 O O . ILE B 1 249 ? 33.781 1.82 4.414 1 85.94 249 ILE B O 1
ATOM 5287 N N . ASN B 1 250 ? 34.438 2.502 2.348 1 83.31 250 ASN B N 1
ATOM 5288 C CA . ASN B 1 250 ? 35.094 3.691 2.881 1 83.31 250 ASN B CA 1
ATOM 5289 C C . ASN B 1 250 ? 34.094 4.832 3.09 1 83.31 250 ASN B C 1
ATOM 5291 O O . ASN B 1 250 ? 33.25 5.059 2.252 1 83.31 250 ASN B O 1
ATOM 5295 N N . ALA B 1 251 ? 34.25 5.512 4.199 1 77.25 251 ALA B N 1
ATOM 5296 C CA . ALA B 1 251 ? 33.344 6.598 4.535 1 77.25 251 ALA B CA 1
ATOM 5297 C C . ALA B 1 251 ? 33.375 7.688 3.465 1 77.25 251 ALA B C 1
ATOM 5299 O O . ALA B 1 251 ? 32.375 8.383 3.258 1 77.25 251 ALA B O 1
ATOM 5300 N N . SER B 1 252 ? 34.438 7.77 2.779 1 78.12 252 SER B N 1
ATOM 5301 C CA . SER B 1 252 ? 34.594 8.789 1.744 1 78.12 252 SER B CA 1
ATOM 5302 C C . SER B 1 252 ? 33.906 8.359 0.452 1 78.12 252 SER B C 1
ATOM 5304 O O . SER B 1 252 ? 33.688 9.18 -0.443 1 78.12 252 SER B O 1
ATOM 5306 N N . GLU B 1 253 ? 33.625 7.082 0.437 1 82.88 253 GLU B N 1
ATOM 5307 C CA . GLU B 1 253 ? 33 6.555 -0.769 1 82.88 253 GLU B CA 1
ATOM 5308 C C . GLU B 1 253 ? 31.5 6.371 -0.568 1 82.88 253 GLU B C 1
ATOM 5310 O O . GLU B 1 253 ? 30.969 5.277 -0.766 1 82.88 253 GLU B O 1
ATOM 5315 N N . ALA B 1 254 ? 30.828 7.406 -0.217 1 79.31 254 ALA B N 1
ATOM 5316 C CA . ALA B 1 254 ? 29.391 7.383 0.069 1 79.31 254 ALA B CA 1
ATOM 5317 C C . ALA B 1 254 ? 28.609 6.895 -1.14 1 79.31 254 ALA B C 1
ATOM 5319 O O . ALA B 1 254 ? 27.5 6.352 -0.993 1 79.31 254 ALA B O 1
ATOM 5320 N N . TRP B 1 255 ? 29.188 6.992 -2.34 1 83.75 255 TRP B N 1
ATOM 5321 C CA . TRP B 1 255 ? 28.5 6.586 -3.561 1 83.75 255 TRP B CA 1
ATOM 5322 C C . TRP B 1 255 ? 28.328 5.07 -3.611 1 83.75 255 TRP B C 1
ATOM 5324 O O . TRP B 1 255 ? 27.438 4.562 -4.293 1 83.75 255 TRP B O 1
ATOM 5334 N N . ARG B 1 256 ? 29.156 4.348 -2.902 1 87.19 256 ARG B N 1
ATOM 5335 C CA . ARG B 1 256 ? 29.047 2.893 -2.873 1 87.19 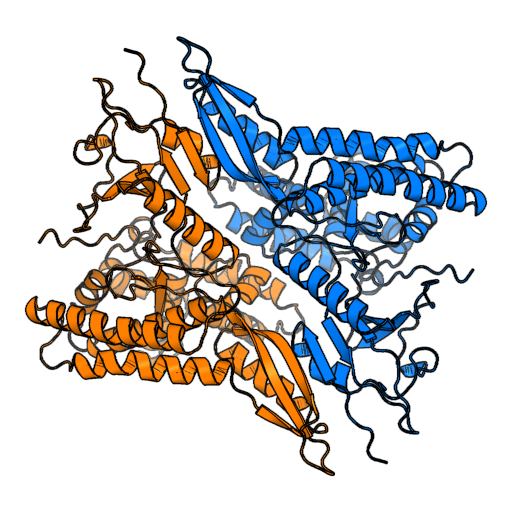256 ARG B CA 1
ATOM 5336 C C . ARG B 1 256 ? 27.766 2.443 -2.191 1 87.19 256 ARG B C 1
ATOM 5338 O O . ARG B 1 256 ? 27.234 1.379 -2.506 1 87.19 256 ARG B O 1
ATOM 5345 N N . VAL B 1 257 ? 27.344 3.227 -1.245 1 86.38 257 VAL B N 1
ATOM 5346 C CA . VAL B 1 257 ? 26.047 2.93 -0.622 1 86.38 257 VAL B CA 1
ATOM 5347 C C . VAL B 1 257 ? 24.938 2.996 -1.67 1 86.38 257 VAL B C 1
ATOM 5349 O O . VAL B 1 257 ? 24.094 2.1 -1.747 1 86.38 257 VAL B O 1
ATOM 5352 N N . GLN B 1 258 ? 24.969 4.031 -2.459 1 87.94 258 GLN B N 1
ATOM 5353 C CA . GLN B 1 258 ? 23.984 4.195 -3.521 1 87.94 258 GLN B CA 1
ATOM 5354 C C . GLN B 1 258 ? 24.078 3.053 -4.531 1 87.94 258 GLN B C 1
ATOM 5356 O O . GLN B 1 258 ? 23.047 2.574 -5.023 1 87.94 258 GLN B O 1
ATOM 5361 N N . GLN B 1 259 ? 25.25 2.654 -4.852 1 90.62 259 GLN B N 1
ATOM 5362 C CA . GLN B 1 259 ? 25.453 1.552 -5.785 1 90.62 259 GLN B CA 1
ATOM 5363 C C . GLN B 1 259 ? 24.812 0.266 -5.262 1 90.62 259 GLN B C 1
ATOM 5365 O O . GLN B 1 259 ? 24.172 -0.469 -6.016 1 90.62 259 GLN B O 1
ATOM 5370 N N . ARG B 1 260 ? 25.062 0.04 -3.994 1 90 260 ARG B N 1
ATOM 5371 C CA . ARG B 1 260 ? 24.484 -1.142 -3.365 1 90 260 ARG B CA 1
ATOM 5372 C C . ARG B 1 260 ? 22.969 -1.095 -3.412 1 90 260 ARG B C 1
ATOM 5374 O O . ARG B 1 260 ? 22.312 -2.1 -3.715 1 90 260 ARG B O 1
ATOM 5381 N N . ILE B 1 261 ? 22.406 -0.009 -3.135 1 89.88 261 ILE B N 1
ATOM 5382 C CA . ILE B 1 261 ? 20.953 0.165 -3.152 1 89.88 261 ILE B CA 1
ATOM 5383 C C . ILE B 1 261 ? 20.438 -0.053 -4.57 1 89.88 261 ILE B C 1
ATOM 5385 O O . ILE B 1 261 ? 19.438 -0.751 -4.766 1 89.88 261 ILE B O 1
ATOM 5389 N N . GLU B 1 262 ? 21.094 0.491 -5.543 1 91.44 262 GLU B N 1
ATOM 5390 C CA . GLU B 1 262 ? 20.672 0.347 -6.938 1 91.44 262 GLU B CA 1
ATOM 5391 C C . GLU B 1 262 ? 20.719 -1.114 -7.375 1 91.44 262 GLU B C 1
ATOM 5393 O O . GLU B 1 262 ? 19.828 -1.566 -8.117 1 91.44 262 GLU B O 1
ATOM 5398 N N . ARG B 1 263 ? 21.688 -1.776 -6.93 1 92.12 263 ARG B N 1
ATOM 5399 C CA . ARG B 1 263 ? 21.797 -3.197 -7.246 1 92.12 263 ARG B CA 1
ATOM 5400 C C . ARG B 1 263 ? 20.594 -3.967 -6.684 1 92.12 263 ARG B C 1
ATOM 5402 O O . ARG B 1 263 ? 20.016 -4.812 -7.371 1 92.12 263 ARG B O 1
ATOM 5409 N N . LEU B 1 264 ? 20.266 -3.693 -5.477 1 92.75 264 LEU B N 1
ATOM 5410 C CA . LEU B 1 264 ? 19.125 -4.355 -4.863 1 92.75 264 LEU B CA 1
ATOM 5411 C C . LEU B 1 264 ? 17.828 -3.957 -5.559 1 92.75 264 LEU B C 1
ATOM 5413 O O . LEU B 1 264 ? 16.938 -4.789 -5.75 1 92.75 264 LEU B O 1
ATOM 5417 N N . ASN B 1 265 ? 17.75 -2.693 -5.957 1 92 265 ASN B N 1
ATOM 5418 C CA . ASN B 1 265 ? 16.594 -2.236 -6.734 1 92 265 ASN B CA 1
ATOM 5419 C C . ASN B 1 265 ? 16.469 -2.996 -8.055 1 92 265 ASN B C 1
ATOM 5421 O O . ASN B 1 265 ? 15.375 -3.387 -8.453 1 92 265 ASN B O 1
ATOM 5425 N N . ASP B 1 266 ? 17.609 -3.254 -8.648 1 92.44 266 ASP B N 1
ATOM 5426 C CA . ASP B 1 266 ? 17.625 -3.988 -9.914 1 92.44 266 ASP B CA 1
ATOM 5427 C C . ASP B 1 266 ? 17.094 -5.406 -9.727 1 92.44 266 ASP B C 1
ATOM 5429 O O . ASP B 1 266 ? 16.469 -5.965 -10.641 1 92.44 266 ASP B O 1
ATOM 5433 N N . LEU B 1 267 ? 17.297 -5.875 -8.57 1 92.25 267 LEU B N 1
ATOM 5434 C CA . LEU B 1 267 ? 16.812 -7.215 -8.25 1 92.25 267 LEU B CA 1
ATOM 5435 C C . LEU B 1 267 ? 15.344 -7.184 -7.855 1 92.25 267 LEU B C 1
ATOM 5437 O O . LEU B 1 267 ? 14.742 -8.227 -7.609 1 92.25 267 LEU B O 1
ATOM 5441 N N . GLY B 1 268 ? 14.766 -6.043 -7.781 1 94.25 268 GLY B N 1
ATOM 5442 C CA . GLY B 1 268 ? 13.344 -5.906 -7.484 1 94.25 268 GLY B CA 1
ATOM 5443 C C . GLY B 1 268 ? 13.062 -5.629 -6.02 1 94.25 268 GLY B C 1
ATOM 5444 O O . GLY B 1 268 ? 11.938 -5.812 -5.551 1 94.25 268 GLY B O 1
ATOM 5445 N N . PHE B 1 269 ? 14.102 -5.172 -5.219 1 94.06 269 PHE B N 1
ATOM 5446 C CA . PHE B 1 269 ? 13.93 -4.977 -3.785 1 94.06 269 PHE B CA 1
ATOM 5447 C C . PHE B 1 269 ? 14.234 -3.539 -3.393 1 94.06 269 PHE B C 1
ATOM 5449 O O . PHE B 1 269 ? 15.094 -2.893 -3.998 1 94.06 269 PHE B O 1
ATOM 5456 N N . ASP B 1 270 ? 13.523 -3.08 -2.416 1 91.75 270 ASP B N 1
ATOM 5457 C CA . ASP B 1 270 ? 13.805 -1.799 -1.774 1 91.75 270 ASP B CA 1
ATOM 5458 C C . ASP B 1 270 ? 14.531 -1.999 -0.448 1 91.75 270 ASP B C 1
ATOM 5460 O O . ASP B 1 270 ? 14.281 -2.973 0.264 1 91.75 270 ASP B O 1
ATOM 5464 N N . VAL B 1 271 ? 15.438 -1.094 -0.214 1 90.06 271 VAL B N 1
ATOM 5465 C CA . VAL B 1 271 ? 16.078 -1.095 1.095 1 90.06 271 VAL B CA 1
ATOM 5466 C C . VAL B 1 271 ? 15.352 -0.134 2.031 1 90.06 271 VAL B C 1
ATOM 5468 O O . VAL B 1 271 ? 15.578 1.078 1.984 1 90.06 271 VAL B O 1
ATOM 5471 N N . SER B 1 272 ? 14.57 -0.695 2.861 1 87 272 SER B N 1
ATOM 5472 C CA . SER B 1 272 ? 13.727 0.126 3.727 1 87 272 SER B CA 1
ATOM 5473 C C . SER B 1 272 ? 14.477 0.556 4.984 1 87 272 SER B C 1
ATOM 5475 O O . SER B 1 272 ? 14.094 1.531 5.633 1 87 272 SER B O 1
ATOM 5477 N N . GLU B 1 273 ? 15.477 -0.234 5.34 1 86.94 273 GLU B N 1
ATOM 5478 C CA . GLU B 1 273 ? 16.328 0.127 6.469 1 86.94 273 GLU B CA 1
ATOM 5479 C C . GLU B 1 273 ? 17.766 -0.304 6.238 1 86.94 273 GLU B C 1
ATOM 5481 O O . GLU B 1 273 ? 18.031 -1.436 5.82 1 86.94 273 GLU B O 1
ATOM 5486 N N . LEU B 1 274 ? 18.641 0.637 6.504 1 89.94 274 LEU B N 1
ATOM 5487 C CA . LEU B 1 274 ? 20.078 0.419 6.355 1 89.94 274 LEU B CA 1
ATOM 5488 C C . LEU B 1 274 ? 20.812 0.766 7.645 1 89.94 274 LEU B C 1
ATOM 5490 O O . LEU B 1 274 ? 20.5 1.775 8.281 1 89.94 274 LEU B O 1
ATOM 5494 N N . LYS B 1 275 ? 21.656 -0.086 8.039 1 88.88 275 LYS B N 1
ATOM 5495 C CA . LYS B 1 275 ? 22.516 0.184 9.188 1 88.88 275 LYS B CA 1
ATOM 5496 C C . LYS B 1 275 ? 23.953 0.441 8.758 1 88.88 275 LYS B C 1
ATOM 5498 O O . LYS B 1 275 ? 24.516 -0.326 7.977 1 88.88 275 LYS B O 1
ATOM 5503 N N . LEU B 1 276 ? 24.422 1.539 9.219 1 87.5 276 LEU B N 1
ATOM 5504 C CA . LEU B 1 276 ? 25.828 1.897 9.008 1 87.5 276 LEU B CA 1
ATOM 5505 C C . LEU B 1 276 ? 26.562 2.023 10.344 1 87.5 276 LEU B C 1
ATOM 5507 O O . LEU B 1 276 ? 26.062 2.682 11.266 1 87.5 276 LEU B O 1
ATOM 5511 N N . LYS B 1 277 ? 27.656 1.33 10.5 1 86.06 277 LYS B N 1
ATOM 5512 C CA . LYS B 1 277 ? 28.484 1.396 11.703 1 86.06 277 LYS B CA 1
ATOM 5513 C C . LYS B 1 277 ? 29.969 1.512 11.352 1 86.06 277 LYS B C 1
ATOM 5515 O O . LYS B 1 277 ? 30.406 1.006 10.32 1 86.06 277 LYS B O 1
ATOM 5520 N N . PRO B 1 278 ? 30.688 2.311 12.25 1 82.81 278 PRO B N 1
ATOM 5521 C CA . PRO B 1 278 ? 32.125 2.324 12.023 1 82.81 278 PRO B CA 1
ATOM 5522 C C . PRO B 1 278 ? 32.75 0.931 12.078 1 82.81 278 PRO B C 1
ATOM 5524 O O . PRO B 1 278 ? 32.344 0.111 12.914 1 82.81 278 PRO B O 1
ATOM 5527 N N . ALA B 1 279 ? 33.562 0.763 11.109 1 78.38 279 ALA B N 1
ATOM 5528 C CA . ALA B 1 279 ? 34.25 -0.529 11.094 1 78.38 279 ALA B CA 1
ATOM 5529 C C . ALA B 1 279 ? 35.281 -0.609 12.195 1 78.38 279 ALA B C 1
ATOM 5531 O O . ALA B 1 279 ? 35.906 0.402 12.555 1 78.38 279 ALA B O 1
ATOM 5532 N N . GLN B 1 280 ? 35.312 -1.621 13.055 1 67.38 280 GLN B N 1
ATOM 5533 C CA . GLN B 1 280 ? 36.25 -1.816 14.164 1 67.38 280 GLN B CA 1
ATOM 5534 C C . GLN B 1 280 ? 37.688 -1.906 13.672 1 67.38 280 GLN B C 1
ATOM 5536 O O . GLN B 1 280 ? 38.531 -2.525 14.32 1 67.38 280 GLN B O 1
ATOM 5541 N N . VAL B 1 281 ? 37.906 -1.436 12.461 1 59.09 281 VAL B N 1
ATOM 5542 C CA . VAL B 1 281 ? 39.312 -1.523 12.039 1 59.09 281 VAL B CA 1
ATOM 5543 C C . VAL B 1 281 ? 40.031 -0.219 12.375 1 59.09 281 VAL B C 1
ATOM 5545 O O . VAL B 1 281 ? 39.531 0.867 12.062 1 59.09 281 VAL B O 1
ATOM 5548 N N . GLU B 1 282 ? 41 -0.156 13.227 1 56.22 282 GLU B N 1
ATOM 5549 C CA . GLU B 1 282 ? 41.844 0.951 13.703 1 56.22 282 GLU B CA 1
ATOM 5550 C C . GLU B 1 282 ? 42.312 1.821 12.547 1 56.22 282 GLU B C 1
ATOM 5552 O O . GLU B 1 282 ? 42.75 1.307 11.508 1 56.22 282 GLU B O 1
ATOM 5557 N N . GLY B 1 283 ? 42.25 3.162 12.641 1 53.88 283 GLY B N 1
ATOM 5558 C CA . GLY B 1 283 ? 42.875 4.168 11.805 1 53.88 283 GLY B CA 1
ATOM 5559 C C . GLY B 1 283 ? 42.125 4.461 10.531 1 53.88 283 GLY B C 1
ATOM 5560 O O . GLY B 1 283 ? 42.5 5.355 9.766 1 53.88 283 GLY B O 1
ATOM 5561 N N . THR B 1 284 ? 41.156 3.51 10.148 1 60.47 284 THR B N 1
ATOM 5562 C CA . THR B 1 284 ? 40.594 3.719 8.812 1 60.47 284 THR B CA 1
ATOM 5563 C C . THR B 1 284 ? 39.125 4.168 8.891 1 60.47 284 THR B C 1
ATOM 5565 O O . THR B 1 284 ? 38.438 3.879 9.875 1 60.47 284 THR B O 1
ATOM 5568 N N . GLU B 1 285 ? 38.75 5.066 8.148 1 76.31 285 GLU B N 1
ATOM 5569 C CA . GLU B 1 285 ? 37.406 5.648 7.992 1 76.31 285 GLU B CA 1
ATOM 5570 C C . GLU B 1 285 ? 36.469 4.691 7.266 1 76.31 285 GLU B C 1
ATOM 5572 O O . GLU B 1 285 ? 35.875 5.051 6.25 1 76.31 285 GLU B O 1
ATOM 5577 N N . MET B 1 286 ? 36.594 3.436 7.84 1 81.75 286 MET B N 1
ATOM 5578 C CA . MET B 1 286 ? 35.75 2.434 7.184 1 81.75 286 MET B CA 1
ATOM 5579 C C . MET B 1 286 ? 34.406 2.316 7.875 1 81.75 286 MET B C 1
ATOM 5581 O O . MET B 1 286 ? 34.312 2.455 9.094 1 81.75 286 MET B O 1
ATOM 5585 N N . LEU B 1 287 ? 33.312 2.086 7 1 85.56 287 LEU B N 1
ATOM 5586 C CA . LEU B 1 287 ? 31.938 1.896 7.469 1 85.56 287 LEU B CA 1
ATOM 5587 C C . LEU B 1 287 ? 31.422 0.517 7.078 1 85.56 287 LEU B C 1
ATOM 5589 O O . LEU B 1 287 ? 31.688 0.031 5.98 1 85.56 287 LEU B O 1
ATOM 5593 N N . GLN B 1 288 ? 30.859 -0.077 8.008 1 87.94 288 GLN B N 1
ATOM 5594 C CA . GLN B 1 288 ? 30.156 -1.318 7.742 1 87.94 288 GLN B CA 1
ATOM 5595 C C . GLN B 1 288 ? 28.672 -1.052 7.469 1 87.94 288 GLN B C 1
ATOM 5597 O O . GLN B 1 288 ? 28 -0.406 8.266 1 87.94 288 GLN B O 1
ATOM 5602 N N . MET B 1 289 ? 28.219 -1.536 6.289 1 89.12 289 MET B N 1
ATOM 5603 C CA . MET B 1 289 ? 26.828 -1.325 5.898 1 89.12 289 MET B CA 1
ATOM 5604 C C . MET B 1 289 ? 26.094 -2.652 5.809 1 89.12 289 MET B C 1
ATOM 5606 O O . MET B 1 289 ? 26.641 -3.65 5.344 1 89.12 289 MET B O 1
ATOM 5610 N N . ARG B 1 290 ? 24.891 -2.658 6.27 1 89.5 290 ARG B N 1
ATOM 5611 C CA . ARG B 1 290 ? 24.047 -3.852 6.215 1 89.5 290 ARG B CA 1
ATOM 5612 C C . ARG B 1 290 ? 22.578 -3.484 6.012 1 89.5 290 ARG B C 1
ATOM 5614 O O . ARG B 1 290 ? 22 -2.748 6.812 1 89.5 290 ARG B O 1
ATOM 5621 N N . PRO B 1 291 ? 22 -4.02 4.918 1 89.25 291 PRO B N 1
ATOM 5622 C CA . PRO B 1 291 ? 20.547 -3.861 4.828 1 89.25 291 PRO B CA 1
ATOM 5623 C C . PRO B 1 291 ? 19.812 -4.594 5.945 1 89.25 291 PRO B C 1
ATOM 5625 O O . PRO B 1 291 ? 20 -5.797 6.137 1 89.25 291 PRO B O 1
ATOM 5628 N N . ARG B 1 292 ? 19.016 -3.883 6.633 1 84.5 292 ARG B N 1
ATOM 5629 C CA . ARG B 1 292 ? 18.281 -4.488 7.742 1 84.5 292 ARG B CA 1
ATOM 5630 C C . ARG B 1 292 ? 16.891 -4.922 7.312 1 84.5 292 ARG B C 1
ATOM 5632 O O . ARG B 1 292 ? 16.391 -5.965 7.742 1 84.5 292 ARG B O 1
ATOM 5639 N N . VAL B 1 293 ? 16.25 -4.105 6.609 1 84.81 293 VAL B N 1
ATOM 5640 C CA . VAL B 1 293 ? 14.922 -4.414 6.102 1 84.81 293 VAL B CA 1
ATOM 5641 C C . VAL B 1 293 ? 14.891 -4.238 4.586 1 84.81 293 VAL B C 1
ATOM 5643 O O . VAL B 1 293 ? 15.195 -3.158 4.074 1 84.81 293 VAL B O 1
ATOM 5646 N N . VAL B 1 294 ? 14.625 -5.324 3.941 1 90.12 294 VAL B N 1
ATOM 5647 C CA . VAL B 1 294 ? 14.523 -5.344 2.486 1 90.12 294 VAL B CA 1
ATOM 5648 C C . VAL B 1 294 ? 13.125 -5.812 2.078 1 90.12 294 VAL B C 1
ATOM 5650 O O . VAL B 1 294 ? 12.609 -6.793 2.619 1 90.12 294 VAL B O 1
ATOM 5653 N N . ASP B 1 295 ? 12.516 -5.012 1.155 1 90.38 295 ASP B N 1
ATOM 5654 C CA . ASP B 1 295 ? 11.164 -5.316 0.711 1 90.38 295 ASP B CA 1
ATOM 5655 C C . ASP B 1 295 ? 11.125 -5.605 -0.788 1 90.38 295 ASP B C 1
ATOM 5657 O O . ASP B 1 295 ? 11.727 -4.871 -1.58 1 90.38 295 ASP B O 1
ATOM 5661 N N . ALA B 1 296 ? 10.438 -6.633 -1.143 1 93.56 296 ALA B N 1
ATOM 5662 C CA . ALA B 1 296 ? 10.266 -6.945 -2.559 1 93.56 296 ALA B CA 1
ATOM 5663 C C . ALA B 1 296 ? 9.242 -6.023 -3.211 1 93.56 296 ALA B C 1
ATOM 5665 O O . ALA B 1 296 ? 8.461 -5.371 -2.518 1 93.56 296 ALA B O 1
ATOM 5666 N N . GLY B 1 297 ? 9.312 -5.961 -4.551 1 95.69 297 GLY B N 1
ATOM 5667 C CA . GLY B 1 297 ? 8.297 -5.258 -5.316 1 95.69 297 GLY B CA 1
ATOM 5668 C C . GLY B 1 297 ? 8.703 -3.838 -5.676 1 95.69 297 GLY B C 1
ATOM 5669 O O . GLY B 1 297 ? 7.863 -2.932 -5.672 1 95.69 297 GLY B O 1
ATOM 5670 N N . HIS B 1 298 ? 9.992 -3.605 -5.891 1 95.44 298 HIS B N 1
ATOM 5671 C CA . HIS B 1 298 ? 10.508 -2.283 -6.234 1 95.44 298 HIS B CA 1
ATOM 5672 C C . HIS B 1 298 ? 9.836 -1.742 -7.492 1 95.44 298 HIS B C 1
ATOM 5674 O O . HIS B 1 298 ? 9.266 -0.651 -7.477 1 95.44 298 HIS B O 1
ATOM 5680 N N . HIS B 1 299 ? 9.891 -2.477 -8.562 1 97.12 299 HIS B N 1
ATOM 5681 C CA . HIS B 1 299 ? 9.344 -2.014 -9.836 1 97.12 299 HIS B CA 1
ATOM 5682 C C . HIS B 1 299 ? 7.824 -2.023 -9.812 1 97.12 299 HIS B C 1
ATOM 5684 O O . HIS B 1 299 ? 7.184 -1.135 -10.383 1 97.12 299 HIS B O 1
ATOM 5690 N N . HIS B 1 300 ? 7.281 -3.023 -9.172 1 96.88 300 HIS B N 1
ATOM 5691 C CA . HIS B 1 300 ? 5.832 -3.096 -9.023 1 96.88 300 HIS B CA 1
ATOM 5692 C C . HIS B 1 300 ? 5.285 -1.835 -8.367 1 96.88 300 HIS B C 1
ATOM 5694 O O . HIS B 1 300 ? 4.363 -1.205 -8.891 1 96.88 300 HIS B O 1
ATOM 5700 N N . ARG B 1 301 ? 5.809 -1.426 -7.254 1 94.69 301 ARG B N 1
ATOM 5701 C CA . ARG B 1 301 ? 5.348 -0.253 -6.516 1 94.69 301 ARG B CA 1
ATOM 5702 C C . ARG B 1 301 ? 5.559 1.021 -7.328 1 94.69 301 ARG B C 1
ATOM 5704 O O . ARG B 1 301 ? 4.703 1.907 -7.336 1 94.69 301 ARG B O 1
ATOM 5711 N N . ALA B 1 302 ? 6.734 1.088 -7.957 1 95.81 302 ALA B N 1
ATOM 5712 C CA . ALA B 1 302 ? 7.027 2.256 -8.781 1 95.81 302 ALA B CA 1
ATOM 5713 C C . ALA B 1 302 ? 5.984 2.424 -9.883 1 95.81 302 ALA B C 1
ATOM 5715 O O . ALA B 1 302 ? 5.461 3.523 -10.094 1 95.81 302 ALA B O 1
ATOM 5716 N N . LEU B 1 303 ? 5.68 1.346 -10.555 1 97.06 303 LEU B N 1
ATOM 5717 C CA . LEU B 1 303 ? 4.695 1.404 -11.625 1 97.06 303 LEU B CA 1
ATOM 5718 C C . LEU B 1 303 ? 3.311 1.733 -11.078 1 97.06 303 LEU B C 1
ATOM 5720 O O . LEU B 1 303 ? 2.578 2.531 -11.672 1 97.06 303 LEU B O 1
ATOM 5724 N N . MET B 1 304 ? 2.982 1.109 -10.008 1 95.12 304 MET B N 1
ATOM 5725 C CA . MET B 1 304 ? 1.681 1.353 -9.391 1 95.12 304 MET B CA 1
ATOM 5726 C C . MET B 1 304 ? 1.519 2.824 -9.023 1 95.12 304 MET B C 1
ATOM 5728 O O . MET B 1 304 ? 0.463 3.414 -9.258 1 95.12 304 MET B O 1
ATOM 5732 N N . ARG B 1 305 ? 2.502 3.406 -8.484 1 92.56 305 ARG B N 1
ATOM 5733 C CA . ARG B 1 305 ? 2.467 4.805 -8.07 1 92.56 305 ARG B CA 1
ATOM 5734 C C . ARG B 1 305 ? 2.33 5.73 -9.273 1 92.56 305 ARG B C 1
ATOM 5736 O O . ARG B 1 305 ? 1.848 6.859 -9.141 1 92.56 305 ARG B O 1
ATOM 5743 N N . MET B 1 306 ? 2.793 5.242 -10.398 1 93.75 306 MET B N 1
ATOM 5744 C CA . MET B 1 306 ? 2.795 6.07 -11.594 1 93.75 306 MET B CA 1
ATOM 5745 C C . MET B 1 306 ? 1.489 5.91 -12.367 1 93.75 306 MET B C 1
ATOM 5747 O O . MET B 1 306 ? 1 6.863 -12.977 1 93.75 306 MET B O 1
ATOM 5751 N N . THR B 1 307 ? 0.872 4.691 -12.305 1 94.06 307 THR B N 1
ATOM 5752 C CA . THR B 1 307 ? -0.168 4.41 -13.289 1 94.06 307 THR B CA 1
ATOM 5753 C C . THR B 1 307 ? -1.376 3.754 -12.625 1 94.06 307 THR B C 1
ATOM 5755 O O . THR B 1 307 ? -2.451 3.676 -13.227 1 94.06 307 THR B O 1
ATOM 5758 N N . GLY B 1 308 ? -1.183 3.119 -11.477 1 92.38 308 GLY B N 1
ATOM 5759 C CA . GLY B 1 308 ? -2.232 2.332 -10.852 1 92.38 308 GLY B CA 1
ATOM 5760 C C . GLY B 1 308 ? -2.244 0.884 -11.305 1 92.38 308 GLY B C 1
ATOM 5761 O O . GLY B 1 308 ? -2.969 0.058 -10.75 1 92.38 308 GLY B O 1
ATOM 5762 N N . LEU B 1 309 ? -1.382 0.52 -12.266 1 94.19 309 LEU B N 1
ATOM 5763 C CA . LEU B 1 309 ? -1.363 -0.85 -12.766 1 94.19 309 LEU B CA 1
ATOM 5764 C C . LEU B 1 309 ? -0.834 -1.811 -11.703 1 94.19 309 LEU B C 1
ATOM 5766 O O . LEU B 1 309 ? 0.221 -1.569 -11.117 1 94.19 309 LEU B O 1
ATOM 5770 N N . ASP B 1 310 ? -1.622 -2.793 -11.477 1 93.44 310 ASP B N 1
ATOM 5771 C CA . ASP B 1 310 ? -1.234 -3.865 -10.57 1 93.44 310 ASP B CA 1
ATOM 5772 C C . ASP B 1 310 ? -0.75 -5.09 -11.336 1 93.44 310 ASP B C 1
ATOM 5774 O O . ASP B 1 310 ? -1.553 -5.93 -11.75 1 93.44 310 ASP B O 1
ATOM 5778 N N . VAL B 1 311 ? 0.593 -5.18 -11.539 1 96.69 311 VAL B N 1
ATOM 5779 C CA . VAL B 1 311 ? 1.186 -6.234 -12.359 1 96.69 311 VAL B CA 1
ATOM 5780 C C . VAL B 1 311 ? 2.32 -6.906 -11.586 1 96.69 311 VAL B C 1
ATOM 5782 O O . VAL B 1 311 ? 2.66 -6.488 -10.477 1 96.69 311 VAL B O 1
ATOM 5785 N N . GLN B 1 312 ? 2.842 -7.973 -12.141 1 96.75 312 GLN B N 1
ATOM 5786 C CA . GLN B 1 312 ? 3.967 -8.664 -11.516 1 96.75 312 GLN B CA 1
ATOM 5787 C C . GLN B 1 312 ? 5.246 -7.836 -11.625 1 96.75 312 GLN B C 1
ATOM 5789 O O . GLN B 1 312 ? 5.293 -6.852 -12.367 1 96.75 312 GLN B O 1
ATOM 5794 N N . GLU B 1 313 ? 6.242 -8.227 -10.898 1 97.31 313 GLU B N 1
ATOM 5795 C CA . GLU B 1 313 ? 7.469 -7.453 -10.734 1 97.31 313 GLU B CA 1
ATOM 5796 C C . GLU B 1 313 ? 8.203 -7.293 -12.062 1 97.31 313 GLU B C 1
ATOM 5798 O O . GLU B 1 313 ? 8.594 -6.188 -12.43 1 97.31 313 GLU B O 1
ATOM 5803 N N . ARG B 1 314 ? 8.477 -8.367 -12.773 1 96.88 314 ARG B N 1
ATOM 5804 C CA . ARG B 1 314 ? 9.227 -8.281 -14.023 1 96.88 314 ARG B CA 1
ATOM 5805 C C . ARG B 1 314 ? 8.391 -7.605 -15.109 1 96.88 314 ARG B C 1
ATOM 5807 O O . ARG B 1 314 ? 8.938 -6.91 -15.977 1 96.88 314 ARG B O 1
ATOM 5814 N N . GLN B 1 315 ? 7.105 -7.863 -15.094 1 97.81 315 GLN B N 1
ATOM 5815 C CA . GLN B 1 315 ? 6.211 -7.141 -16 1 97.81 315 GLN B CA 1
ATOM 5816 C C . GLN B 1 315 ? 6.301 -5.637 -15.773 1 97.81 315 GLN B C 1
ATOM 5818 O O . GLN B 1 315 ? 6.391 -4.859 -16.719 1 97.81 315 GLN B O 1
ATOM 5823 N N . ALA B 1 316 ? 6.309 -5.262 -14.484 1 98.19 316 ALA B N 1
ATOM 5824 C CA . ALA B 1 316 ? 6.422 -3.852 -14.125 1 98.19 316 ALA B CA 1
ATOM 5825 C C . ALA B 1 316 ? 7.719 -3.25 -14.656 1 98.19 316 ALA B C 1
ATOM 5827 O O . ALA B 1 316 ? 7.719 -2.154 -15.219 1 98.19 316 ALA B O 1
ATOM 5828 N N . ARG B 1 317 ? 8.797 -3.957 -14.477 1 96.75 317 ARG B N 1
ATOM 5829 C CA . ARG B 1 317 ? 10.094 -3.49 -14.961 1 96.75 317 ARG B CA 1
ATOM 5830 C C . ARG B 1 317 ? 10.062 -3.254 -16.469 1 96.75 317 ARG B C 1
ATOM 5832 O O . ARG B 1 317 ? 10.531 -2.217 -16.938 1 96.75 317 ARG B O 1
ATOM 5839 N N . ARG B 1 318 ? 9.508 -4.152 -17.203 1 96.56 318 ARG B N 1
ATOM 5840 C CA . ARG B 1 318 ? 9.422 -4.039 -18.656 1 96.56 318 ARG B CA 1
ATOM 5841 C C . ARG B 1 318 ? 8.57 -2.842 -19.062 1 96.56 318 ARG B C 1
ATOM 5843 O O . ARG B 1 318 ? 8.922 -2.109 -20 1 96.56 318 ARG B O 1
ATOM 5850 N N . ILE B 1 319 ? 7.473 -2.688 -18.375 1 97.38 319 ILE B N 1
ATOM 5851 C CA . ILE B 1 319 ? 6.551 -1.603 -18.688 1 97.38 319 ILE B CA 1
ATOM 5852 C C . ILE B 1 319 ? 7.211 -0.259 -18.391 1 97.38 319 ILE B C 1
ATOM 5854 O O . ILE B 1 319 ? 7.105 0.682 -19.172 1 97.38 319 ILE B O 1
ATOM 5858 N N . ILE B 1 320 ? 7.883 -0.16 -17.266 1 97.38 320 ILE B N 1
ATOM 5859 C CA . ILE B 1 320 ? 8.586 1.07 -16.906 1 97.38 320 ILE B CA 1
ATOM 5860 C C . ILE B 1 320 ? 9.602 1.413 -17.984 1 97.38 320 ILE B C 1
ATOM 5862 O O . ILE B 1 320 ? 9.703 2.566 -18.422 1 97.38 320 ILE B O 1
ATOM 5866 N N . ASN B 1 321 ? 10.336 0.386 -18.453 1 95.62 321 ASN B N 1
ATOM 5867 C CA . ASN B 1 321 ? 11.297 0.594 -19.531 1 95.62 321 ASN B CA 1
ATOM 5868 C C . ASN B 1 321 ? 10.617 1.091 -20.797 1 95.62 321 ASN B C 1
ATOM 5870 O O . ASN B 1 321 ? 11.156 1.95 -21.5 1 95.62 321 ASN B O 1
ATOM 5874 N N . ALA B 1 322 ? 9.508 0.522 -21.062 1 96 322 ALA B N 1
ATOM 5875 C CA . ALA B 1 322 ? 8.75 0.951 -22.234 1 96 322 ALA B CA 1
ATOM 5876 C C . ALA B 1 322 ? 8.344 2.416 -22.125 1 96 322 ALA B C 1
ATOM 5878 O O . ALA B 1 322 ? 8.406 3.168 -23.094 1 96 322 ALA B O 1
ATOM 5879 N N . ILE B 1 323 ? 7.91 2.859 -20.969 1 97.25 323 ILE B N 1
ATOM 5880 C CA . ILE B 1 323 ? 7.5 4.234 -20.719 1 97.25 323 ILE B CA 1
ATOM 5881 C C . ILE B 1 323 ? 8.695 5.168 -20.891 1 97.25 323 ILE B C 1
ATOM 5883 O O . ILE B 1 323 ? 8.594 6.227 -21.516 1 97.25 323 ILE B O 1
ATOM 5887 N N . GLU B 1 324 ? 9.836 4.77 -20.344 1 96.69 324 GLU B N 1
ATOM 5888 C CA . GLU B 1 324 ? 11.055 5.566 -20.453 1 96.69 324 GLU B CA 1
ATOM 5889 C C . GLU B 1 324 ? 11.484 5.711 -21.906 1 96.69 324 GLU B C 1
ATOM 5891 O O . GLU B 1 324 ? 11.906 6.789 -22.328 1 96.69 324 GLU B O 1
ATOM 5896 N N . THR B 1 325 ? 11.414 4.648 -22.609 1 95.06 325 THR B N 1
ATOM 5897 C CA . THR B 1 325 ? 11.742 4.684 -24.031 1 95.06 325 THR B CA 1
ATOM 5898 C C . THR B 1 325 ? 10.789 5.613 -24.781 1 95.06 325 THR B C 1
ATOM 5900 O O . THR B 1 325 ? 11.219 6.406 -25.625 1 95.06 325 THR B O 1
ATOM 5903 N N . TYR B 1 326 ? 9.523 5.469 -24.531 1 96.25 326 TYR B N 1
ATOM 5904 C CA . TYR B 1 326 ? 8.508 6.34 -25.109 1 96.25 326 TYR B CA 1
ATOM 5905 C C . TYR B 1 326 ? 8.828 7.805 -24.844 1 96.25 326 TYR B C 1
ATOM 5907 O O . TYR B 1 326 ? 8.719 8.648 -25.734 1 96.25 326 TYR B O 1
ATOM 5915 N N . ARG B 1 327 ? 9.219 8.109 -23.609 1 96.69 327 ARG B N 1
ATOM 5916 C CA . ARG B 1 327 ? 9.57 9.469 -23.203 1 96.69 327 ARG B CA 1
ATOM 5917 C C . ARG B 1 327 ? 10.758 9.984 -24 1 96.69 327 ARG B C 1
ATOM 5919 O O . ARG B 1 327 ? 10.75 11.133 -24.469 1 96.69 327 ARG B O 1
ATOM 5926 N N . ALA B 1 328 ? 11.734 9.18 -24.25 1 95.56 328 ALA B N 1
ATOM 5927 C CA . ALA B 1 328 ? 12.945 9.555 -24.969 1 95.56 328 ALA B CA 1
ATOM 5928 C C . ALA B 1 328 ? 12.664 9.742 -26.453 1 95.56 328 ALA B C 1
ATOM 5930 O O . ALA B 1 328 ? 13.039 10.758 -27.047 1 95.56 328 ALA B O 1
ATOM 5931 N N . VAL B 1 329 ? 12.008 8.852 -27.062 1 94.56 329 VAL B N 1
ATOM 5932 C CA . VAL B 1 329 ? 11.75 8.836 -28.5 1 94.56 329 VAL B CA 1
ATOM 5933 C C . VAL B 1 329 ? 10.875 10.023 -28.891 1 94.56 329 VAL B C 1
ATOM 5935 O O . VAL B 1 329 ? 11.039 10.602 -29.969 1 94.56 329 VAL B O 1
ATOM 5938 N N . ASN B 1 330 ? 9.953 10.414 -28.016 1 95.88 330 ASN B N 1
ATOM 5939 C CA . ASN B 1 330 ? 9.031 11.508 -28.297 1 95.88 330 ASN B CA 1
ATOM 5940 C C . ASN B 1 330 ? 9.555 12.836 -27.766 1 95.88 330 ASN B C 1
ATOM 5942 O O . ASN B 1 330 ? 8.812 13.82 -27.703 1 95.88 330 ASN B O 1
ATOM 5946 N N . HIS B 1 331 ? 10.789 12.906 -27.266 1 95.88 331 HIS B N 1
ATOM 5947 C CA . HIS B 1 331 ? 11.477 14.109 -26.797 1 95.88 331 HIS B CA 1
ATOM 5948 C C . HIS B 1 331 ? 10.68 14.797 -25.688 1 95.88 331 HIS B C 1
ATOM 5950 O O . HIS B 1 331 ? 10.453 16 -25.75 1 95.88 331 HIS B O 1
ATOM 5956 N N . LYS B 1 332 ? 10.18 13.992 -24.75 1 95.5 332 LYS B N 1
ATOM 5957 C CA . LYS B 1 332 ? 9.383 14.492 -23.641 1 95.5 332 LYS B CA 1
ATOM 5958 C C . LYS B 1 332 ? 10.156 14.414 -22.328 1 95.5 332 LYS B C 1
ATOM 5960 O O . LYS B 1 332 ? 9.586 14.109 -21.281 1 95.5 332 LYS B O 1
ATOM 5965 N N . GLU B 1 333 ? 11.422 14.617 -22.375 1 92.94 333 GLU B N 1
ATOM 5966 C CA . GLU B 1 333 ? 12.289 14.516 -21.203 1 92.94 333 GLU B CA 1
ATOM 5967 C C . GLU B 1 333 ? 11.969 15.602 -20.172 1 92.94 333 GLU B C 1
ATOM 5969 O O . GLU B 1 333 ? 12.25 15.438 -18.984 1 92.94 333 GLU B O 1
ATOM 5974 N N . HIS B 1 334 ? 11.32 16.641 -20.609 1 91.12 334 HIS B N 1
ATOM 5975 C CA . HIS B 1 334 ? 11.008 17.766 -19.734 1 91.12 334 HIS B CA 1
ATOM 5976 C C . HIS B 1 334 ? 9.703 17.531 -18.984 1 91.12 334 HIS B C 1
ATOM 5978 O O . HIS B 1 334 ? 9.375 18.266 -18.047 1 91.12 334 HIS B O 1
ATOM 5984 N N . ILE B 1 335 ? 8.977 16.547 -19.469 1 91.5 335 ILE B N 1
ATOM 5985 C CA . ILE B 1 335 ? 7.699 16.219 -18.828 1 91.5 335 ILE B CA 1
ATOM 5986 C C . ILE B 1 335 ? 7.922 15.188 -17.734 1 91.5 335 ILE B C 1
ATOM 5988 O O . ILE B 1 335 ? 8.664 14.219 -17.922 1 91.5 335 ILE B O 1
ATOM 5992 N N . PRO B 1 336 ? 7.324 15.383 -16.547 1 91.06 336 PRO B N 1
ATOM 5993 C CA . PRO B 1 336 ? 7.449 14.383 -15.484 1 91.06 336 PRO B CA 1
ATOM 5994 C C . PRO B 1 336 ? 7.039 12.984 -15.945 1 91.06 336 PRO B C 1
ATOM 5996 O O . PRO B 1 336 ? 6.082 12.836 -16.703 1 91.06 336 PRO B O 1
ATOM 5999 N N . LEU B 1 337 ? 7.73 11.992 -15.438 1 93.56 337 LEU B N 1
ATOM 6000 C CA . LEU B 1 337 ? 7.574 10.609 -15.891 1 93.56 337 LEU B CA 1
ATOM 6001 C C . LEU B 1 337 ? 6.148 10.125 -15.664 1 93.56 337 LEU B C 1
ATOM 6003 O O . LEU B 1 337 ? 5.609 9.375 -16.484 1 93.56 337 LEU B O 1
ATOM 6007 N N . ASN B 1 338 ? 5.535 10.469 -14.57 1 91.44 338 ASN B N 1
ATOM 6008 C CA . ASN B 1 338 ? 4.18 10.016 -14.281 1 91.44 338 ASN B CA 1
ATOM 6009 C C . ASN B 1 338 ? 3.186 10.508 -15.328 1 91.44 338 ASN B C 1
ATOM 6011 O O . ASN B 1 338 ? 2.248 9.789 -15.68 1 91.44 338 ASN B O 1
ATOM 6015 N N . GLN B 1 339 ? 3.377 11.727 -15.797 1 91.31 339 GLN B N 1
ATOM 6016 C CA . GLN B 1 339 ? 2.512 12.25 -16.844 1 91.31 339 GLN B CA 1
ATOM 6017 C C . GLN B 1 339 ? 2.73 11.508 -18.156 1 91.31 339 GLN B C 1
ATOM 6019 O O . GLN B 1 339 ? 1.771 11.18 -18.859 1 91.31 339 GLN B O 1
ATOM 6024 N N . VAL B 1 340 ? 4.008 11.266 -18.453 1 95 340 VAL B N 1
ATOM 6025 C CA . VAL B 1 340 ? 4.332 10.516 -19.656 1 95 340 VAL B CA 1
ATOM 6026 C C . VAL B 1 340 ? 3.719 9.117 -19.578 1 95 340 VAL B C 1
ATOM 6028 O O . VAL B 1 340 ? 3.242 8.578 -20.578 1 95 340 VAL B O 1
ATOM 6031 N N . ALA B 1 341 ? 3.705 8.531 -18.391 1 96.31 341 ALA B N 1
ATOM 6032 C CA . ALA B 1 341 ? 3.143 7.199 -18.172 1 96.31 341 ALA B CA 1
ATOM 6033 C C . ALA B 1 341 ? 1.657 7.168 -18.516 1 96.31 341 ALA B C 1
ATOM 6035 O O . ALA B 1 341 ? 1.186 6.234 -19.172 1 96.31 341 ALA B O 1
ATOM 6036 N N . HIS B 1 342 ? 0.906 8.141 -18.141 1 92.88 342 HIS B N 1
ATOM 6037 C CA . HIS B 1 342 ? -0.517 8.211 -18.453 1 92.88 342 HIS B CA 1
ATOM 6038 C C . HIS B 1 342 ? -0.746 8.32 -19.953 1 92.88 342 HIS B C 1
ATOM 6040 O O . HIS B 1 342 ? -1.655 7.691 -20.5 1 92.88 342 HIS B O 1
ATOM 6046 N N . GLU B 1 343 ? 0.066 9.18 -20.547 1 93.5 343 GLU B N 1
ATOM 6047 C CA . GLU B 1 343 ? -0.016 9.312 -22 1 93.5 343 GLU B CA 1
ATOM 6048 C C . GLU B 1 343 ? 0.283 7.988 -22.688 1 93.5 343 GLU B C 1
ATOM 6050 O O . GLU B 1 343 ? -0.423 7.598 -23.625 1 93.5 343 GLU B O 1
ATOM 6055 N N . TRP B 1 344 ? 1.349 7.352 -22.234 1 96.06 344 TRP B N 1
ATOM 6056 C CA . TRP B 1 344 ? 1.74 6.062 -22.812 1 96.06 344 TRP B CA 1
ATOM 6057 C C . TRP B 1 344 ? 0.629 5.035 -22.641 1 96.06 344 TRP B C 1
ATOM 6059 O O . TRP B 1 344 ? 0.333 4.273 -23.562 1 96.06 344 TRP B O 1
ATOM 6069 N N . LEU B 1 345 ? -0.055 4.965 -21.469 1 95.44 345 LEU B N 1
ATOM 6070 C CA . LEU B 1 345 ? -1.157 4.039 -21.234 1 95.44 345 LEU B CA 1
ATOM 6071 C C . LEU B 1 345 ? -2.299 4.285 -22.219 1 95.44 345 LEU B C 1
ATOM 6073 O O . LEU B 1 345 ? -2.832 3.342 -22.797 1 95.44 345 LEU B O 1
ATOM 6077 N N . THR B 1 346 ? -2.627 5.531 -22.453 1 92.25 346 THR B N 1
ATOM 6078 C CA . THR B 1 346 ? -3.781 5.918 -23.25 1 92.25 346 THR B CA 1
ATOM 6079 C C . THR B 1 346 ? -3.5 5.719 -24.734 1 92.25 346 THR B C 1
ATOM 6081 O O . THR B 1 346 ? -4.398 5.359 -25.5 1 92.25 346 THR B O 1
ATOM 6084 N N . ASN B 1 347 ? -2.252 5.887 -25.125 1 94.94 347 ASN B N 1
ATOM 6085 C CA . ASN B 1 347 ? -1.939 5.93 -26.547 1 94.94 347 ASN B CA 1
ATOM 6086 C C . ASN B 1 347 ? -1.339 4.613 -27.031 1 94.94 347 ASN B C 1
ATOM 6088 O O . ASN B 1 347 ? -1.321 4.34 -28.234 1 94.94 347 ASN B O 1
ATOM 6092 N N . VAL B 1 348 ? -0.783 3.854 -26.156 1 96.25 348 VAL B N 1
ATOM 6093 C CA . VAL B 1 348 ? -0.046 2.674 -26.594 1 96.25 348 VAL B CA 1
ATOM 6094 C C . VAL B 1 348 ? -0.634 1.426 -25.938 1 96.25 348 VAL B C 1
ATOM 6096 O O . VAL B 1 348 ? -1.209 0.572 -26.609 1 96.25 348 VAL B O 1
ATOM 6099 N N . PHE B 1 349 ? -0.573 1.306 -24.594 1 96.75 349 PHE B N 1
ATOM 6100 C CA . PHE B 1 349 ? -0.919 0.102 -23.844 1 96.75 349 PHE B CA 1
ATOM 6101 C C . PHE B 1 349 ? -2.387 -0.254 -24.031 1 96.75 349 PHE B C 1
ATOM 6103 O O . PHE B 1 349 ? -2.711 -1.37 -24.438 1 96.75 349 PHE B O 1
ATOM 6110 N N . GLU B 1 350 ? -3.275 0.708 -23.75 1 94.25 350 GLU B N 1
ATOM 6111 C CA . GLU B 1 350 ? -4.711 0.438 -23.719 1 94.25 350 GLU B CA 1
ATOM 6112 C C . GLU B 1 350 ? -5.238 0.16 -25.125 1 94.25 350 GLU B C 1
ATOM 6114 O O . GLU B 1 350 ? -5.988 -0.797 -25.344 1 94.25 350 GLU B O 1
ATOM 6119 N N . PRO B 1 351 ? -4.852 0.951 -26.141 1 94.56 351 PRO B N 1
ATOM 6120 C CA . PRO B 1 351 ? -5.293 0.622 -27.484 1 94.56 351 PRO B CA 1
ATOM 6121 C C . PRO B 1 351 ? -4.797 -0.744 -27.953 1 94.56 351 PRO B C 1
ATOM 6123 O O . PRO B 1 351 ? -5.5 -1.446 -28.688 1 94.56 351 PRO B O 1
ATOM 6126 N N . THR B 1 352 ? -3.561 -1.106 -27.609 1 96.19 352 THR B N 1
ATOM 6127 C CA . THR B 1 352 ? -3.029 -2.42 -27.969 1 96.19 352 THR B CA 1
ATOM 6128 C C . THR B 1 352 ? -3.902 -3.529 -27.391 1 96.19 352 THR B C 1
ATOM 6130 O O . THR B 1 352 ? -4.293 -4.453 -28.094 1 96.19 352 THR B O 1
ATOM 6133 N N . LEU B 1 353 ? -4.289 -3.41 -26.156 1 95 353 LEU B N 1
ATOM 6134 C CA . LEU B 1 353 ? -5.098 -4.426 -25.484 1 95 353 LEU B CA 1
ATOM 6135 C C . LEU B 1 353 ? -6.531 -4.41 -26 1 95 353 LEU B C 1
ATOM 6137 O O . LEU B 1 353 ? -7.184 -5.453 -26.062 1 95 353 LEU B O 1
ATOM 6141 N N . ALA B 1 354 ? -7.023 -3.205 -26.344 1 93.38 354 ALA B N 1
ATOM 6142 C CA . ALA B 1 354 ? -8.391 -3.064 -26.859 1 93.38 354 ALA B CA 1
ATOM 6143 C C . ALA B 1 354 ? -8.555 -3.789 -28.188 1 93.38 354 ALA B C 1
ATOM 6145 O O . ALA B 1 354 ? -9.672 -4.137 -28.578 1 93.38 354 ALA B O 1
ATOM 6146 N N . SER B 1 355 ? -7.5 -4.004 -28.875 1 94.81 355 SER B N 1
ATOM 6147 C CA . SER B 1 355 ? -7.539 -4.68 -30.172 1 94.81 355 SER B CA 1
ATOM 6148 C C . SER B 1 355 ? -7.73 -6.184 -30 1 94.81 355 SER B C 1
ATOM 6150 O O . SER B 1 355 ? -8.039 -6.883 -30.969 1 94.81 355 SER B O 1
ATOM 6152 N N . ILE B 1 356 ? -7.523 -6.691 -28.844 1 95.06 356 ILE B N 1
ATOM 6153 C CA . ILE B 1 356 ? -7.648 -8.125 -28.578 1 95.06 356 ILE B CA 1
ATOM 6154 C C . ILE B 1 356 ? -9.125 -8.5 -28.5 1 95.06 356 ILE B C 1
ATOM 6156 O O . ILE B 1 356 ? -9.867 -7.938 -27.688 1 95.06 356 ILE B O 1
ATOM 6160 N N . PRO B 1 357 ? -9.562 -9.438 -29.297 1 94.38 357 PRO B N 1
ATOM 6161 C CA . PRO B 1 357 ? -10.953 -9.891 -29.219 1 94.38 357 PRO B CA 1
ATOM 6162 C C . PRO B 1 357 ? -11.336 -10.398 -27.828 1 94.38 357 PRO B C 1
ATOM 6164 O O . PRO B 1 357 ? -10.523 -11.039 -27.172 1 94.38 357 PRO B O 1
ATOM 6167 N N . ALA B 1 358 ? -12.562 -10.195 -27.391 1 91.06 358 ALA B N 1
ATOM 6168 C CA . ALA B 1 358 ? -13.062 -10.508 -26.062 1 91.06 358 ALA B CA 1
ATOM 6169 C C . ALA B 1 358 ? -12.945 -12.008 -25.766 1 91.06 358 ALA B C 1
ATOM 6171 O O . ALA B 1 358 ? -12.734 -12.406 -24.625 1 91.06 358 ALA B O 1
ATOM 6172 N N . GLU B 1 359 ? -13.008 -12.781 -26.812 1 91.5 359 GLU B N 1
ATOM 6173 C CA . GLU B 1 359 ? -12.977 -14.234 -26.641 1 91.5 359 GLU B CA 1
ATOM 6174 C C . GLU B 1 359 ? -11.609 -14.695 -26.141 1 91.5 359 GLU B C 1
ATOM 6176 O O . GLU B 1 359 ? -11.484 -15.789 -25.578 1 91.5 359 GLU B O 1
ATOM 6181 N N . PHE B 1 360 ? -10.586 -13.836 -26.297 1 92.25 360 PHE B N 1
ATOM 6182 C CA . PHE B 1 360 ? -9.242 -14.219 -25.891 1 92.25 360 PHE B CA 1
ATOM 6183 C C . PHE B 1 360 ? -8.859 -13.547 -24.578 1 92.25 360 PHE B C 1
ATOM 6185 O O . PHE B 1 360 ? -7.727 -13.695 -24.109 1 92.25 360 PHE B O 1
ATOM 6192 N N . ALA B 1 361 ? -9.781 -12.828 -23.953 1 86.38 361 ALA B N 1
ATOM 6193 C CA . ALA B 1 361 ? -9.492 -12.023 -22.766 1 86.38 361 ALA B CA 1
ATOM 6194 C C . ALA B 1 361 ? -9.094 -12.898 -21.594 1 86.38 361 ALA B C 1
ATOM 6196 O O . ALA B 1 361 ? -8.406 -12.445 -20.672 1 86.38 361 ALA B O 1
ATOM 6197 N N . SER B 1 362 ? -9.445 -14.125 -21.609 1 86.94 362 SER B N 1
ATOM 6198 C CA . SER B 1 362 ? -9.219 -15.008 -20.469 1 86.94 362 SER B CA 1
ATOM 6199 C C . SER B 1 362 ? -7.934 -15.812 -20.641 1 86.94 362 SER B C 1
ATOM 6201 O O . SER B 1 362 ? -7.559 -16.578 -19.75 1 86.94 362 SER B O 1
ATOM 6203 N N . ARG B 1 363 ? -7.293 -15.594 -21.75 1 90.19 363 ARG B N 1
ATOM 6204 C CA . ARG B 1 363 ? -6.109 -16.406 -22.031 1 90.19 363 ARG B CA 1
ATOM 6205 C C . ARG B 1 363 ? -4.945 -16 -21.141 1 90.19 363 ARG B C 1
ATOM 6207 O O . ARG B 1 363 ? -4.312 -16.859 -20.516 1 90.19 363 ARG B O 1
ATOM 6214 N N . LEU B 1 364 ? -4.691 -14.727 -21.109 1 93.56 364 LEU B N 1
ATOM 6215 C CA . LEU B 1 364 ? -3.592 -14.188 -20.328 1 93.56 364 LEU B CA 1
ATOM 6216 C C . LEU B 1 364 ? -3.988 -12.867 -19.672 1 93.56 364 LEU B C 1
ATOM 6218 O O . LEU B 1 364 ? -4.918 -12.195 -20.125 1 93.56 364 LEU B O 1
ATOM 6222 N N . GLN B 1 365 ? -3.279 -12.523 -18.625 1 94.5 365 GLN B N 1
ATOM 6223 C CA . GLN B 1 365 ? -3.438 -11.188 -18.047 1 94.5 365 GLN B CA 1
ATOM 6224 C C . GLN B 1 365 ? -3.012 -10.109 -19.031 1 94.5 365 GLN B C 1
ATOM 6226 O O . GLN B 1 365 ? -2.105 -10.32 -19.844 1 94.5 365 GLN B O 1
ATOM 6231 N N . PRO B 1 366 ? -3.559 -8.961 -18.938 1 94.19 366 PRO B N 1
ATOM 6232 C CA . PRO B 1 366 ? -3.268 -7.875 -19.875 1 94.19 366 PRO B CA 1
ATOM 6233 C C . PRO B 1 366 ? -1.777 -7.551 -19.953 1 94.19 366 PRO B C 1
ATOM 6235 O O . PRO B 1 366 ? -1.226 -7.43 -21.062 1 94.19 366 PRO B O 1
ATOM 6238 N N . ALA B 1 367 ? -1.108 -7.449 -18.828 1 96.12 367 ALA B N 1
ATOM 6239 C CA . ALA B 1 367 ? 0.31 -7.098 -18.828 1 96.12 367 ALA B CA 1
ATOM 6240 C C . ALA B 1 367 ? 1.143 -8.18 -19.516 1 96.12 367 ALA B C 1
ATOM 6242 O O . ALA B 1 367 ? 2.148 -7.887 -20.156 1 96.12 367 ALA B O 1
ATOM 6243 N N . GLN B 1 368 ? 0.749 -9.414 -19.312 1 96.38 368 GLN B N 1
ATOM 6244 C CA . GLN B 1 368 ? 1.449 -10.516 -19.953 1 96.38 368 GLN B CA 1
ATOM 6245 C C . GLN B 1 368 ? 1.194 -10.523 -21.453 1 96.38 368 GLN B C 1
ATOM 6247 O O . GLN B 1 368 ? 2.102 -10.805 -22.25 1 96.38 368 GLN B O 1
ATOM 6252 N N . LEU B 1 369 ? -0.043 -10.281 -21.875 1 96.12 369 LEU B N 1
ATOM 6253 C CA . LEU B 1 369 ? -0.359 -10.141 -23.297 1 96.12 369 LEU B CA 1
ATOM 6254 C C . LEU B 1 369 ? 0.523 -9.078 -23.953 1 96.12 369 LEU B C 1
ATOM 6256 O O . LEU B 1 369 ? 1.109 -9.312 -25 1 96.12 369 LEU B O 1
ATOM 6260 N N . PHE B 1 370 ? 0.577 -7.965 -23.312 1 96.88 370 PHE B N 1
ATOM 6261 C CA . PHE B 1 370 ? 1.388 -6.879 -23.844 1 96.88 370 PHE B CA 1
ATOM 6262 C C . PHE B 1 370 ? 2.846 -7.305 -23.969 1 96.88 370 PHE B C 1
ATOM 6264 O O . PHE B 1 370 ? 3.492 -7.039 -24.984 1 96.88 370 PHE B O 1
ATOM 6271 N N . HIS B 1 371 ? 3.408 -7.922 -22.953 1 95.88 371 HIS B N 1
ATOM 6272 C CA . HIS B 1 371 ? 4.777 -8.422 -22.984 1 95.88 371 HIS B CA 1
ATOM 6273 C C . HIS B 1 371 ? 5 -9.344 -24.172 1 95.88 371 HIS B C 1
ATOM 6275 O O . HIS B 1 371 ? 5.992 -9.203 -24.891 1 95.88 371 HIS B O 1
ATOM 6281 N N . GLU B 1 372 ? 4.105 -10.266 -24.359 1 95.81 372 GLU B N 1
ATOM 6282 C CA . GLU B 1 372 ? 4.254 -11.234 -25.453 1 95.81 372 GLU B CA 1
ATOM 6283 C C . GLU B 1 372 ? 4.141 -10.562 -26.812 1 95.81 372 GLU B C 1
ATOM 6285 O O . GLU B 1 372 ? 4.816 -10.961 -27.766 1 95.81 372 GLU B O 1
ATOM 6290 N N . ILE B 1 373 ? 3.297 -9.594 -26.922 1 96.69 373 ILE B N 1
ATOM 6291 C CA . ILE B 1 373 ? 3.146 -8.852 -28.156 1 96.69 373 ILE B CA 1
ATOM 6292 C C . ILE B 1 373 ? 4.449 -8.125 -28.5 1 96.69 373 ILE B C 1
ATOM 6294 O O . ILE B 1 373 ? 4.914 -8.164 -29.641 1 96.69 373 ILE B O 1
ATOM 6298 N N . VAL B 1 374 ? 5.051 -7.461 -27.531 1 95.94 374 VAL B N 1
ATOM 6299 C CA . VAL B 1 374 ? 6.297 -6.73 -27.734 1 95.94 374 VAL B CA 1
ATOM 6300 C C . VAL B 1 374 ? 7.414 -7.707 -28.094 1 95.94 374 VAL B C 1
ATOM 6302 O O . VAL B 1 374 ? 8.25 -7.414 -28.969 1 95.94 374 VAL B O 1
ATOM 6305 N N . GLU B 1 375 ? 7.453 -8.836 -27.438 1 94.75 375 GLU B N 1
ATOM 6306 C CA . GLU B 1 375 ? 8.43 -9.867 -27.781 1 94.75 375 GLU B CA 1
ATOM 6307 C C . GLU B 1 375 ? 8.234 -10.352 -29.219 1 94.75 375 GLU B C 1
ATOM 6309 O O . GLU B 1 375 ? 9.211 -10.531 -29.953 1 94.75 375 GLU B O 1
ATOM 6314 N N . HIS B 1 376 ? 7.008 -10.578 -29.562 1 95.81 376 HIS B N 1
ATOM 6315 C CA . HIS B 1 376 ? 6.68 -10.984 -30.922 1 95.81 376 HIS B CA 1
ATOM 6316 C C . HIS B 1 376 ? 7.117 -9.922 -31.922 1 95.81 376 HIS B C 1
ATOM 6318 O O . HIS B 1 376 ? 7.602 -10.258 -33 1 95.81 376 HIS B O 1
ATOM 6324 N N . GLN B 1 377 ? 6.859 -8.664 -31.562 1 96.31 377 GLN B N 1
ATOM 6325 C CA . GLN B 1 377 ? 7.312 -7.562 -32.406 1 96.31 377 GLN B CA 1
ATOM 6326 C C . GLN B 1 377 ? 8.82 -7.645 -32.656 1 96.31 377 GLN B C 1
ATOM 6328 O O . GLN B 1 377 ? 9.273 -7.434 -33.781 1 96.31 377 GLN B O 1
ATOM 6333 N N . TRP B 1 378 ? 9.539 -7.887 -31.641 1 93.69 378 TRP B N 1
ATOM 6334 C CA . TRP B 1 378 ? 10.992 -8.008 -31.75 1 93.69 378 TRP B CA 1
ATOM 6335 C C . TRP B 1 378 ? 11.375 -9.125 -32.719 1 93.69 378 TRP B C 1
ATOM 6337 O O . TRP B 1 378 ? 12.219 -8.93 -33.594 1 93.69 378 TRP B O 1
ATOM 6347 N N . TYR B 1 379 ? 10.773 -10.305 -32.594 1 94.31 379 TYR B N 1
ATOM 6348 C CA . TYR B 1 379 ? 11.055 -11.453 -33.438 1 94.31 379 TYR B CA 1
ATOM 6349 C C . TYR B 1 379 ? 10.711 -11.148 -34.906 1 94.31 379 TYR B C 1
ATOM 6351 O O . TYR B 1 379 ? 11.484 -11.453 -35.812 1 94.31 379 TYR B O 1
ATOM 6359 N N . LEU B 1 380 ? 9.508 -10.57 -35.031 1 96.06 380 LEU B N 1
ATOM 6360 C CA . LEU B 1 380 ? 9.086 -10.203 -36.375 1 96.06 380 LEU B CA 1
ATOM 6361 C C . LEU B 1 380 ? 10.055 -9.211 -37.031 1 96.06 380 LEU B C 1
ATOM 6363 O O . LEU B 1 380 ? 10.367 -9.312 -38.219 1 96.06 380 LEU B O 1
ATOM 6367 N N . SER B 1 381 ? 10.445 -8.266 -36.219 1 95.81 381 SER B N 1
ATOM 6368 C CA . SER B 1 381 ? 11.383 -7.262 -36.719 1 95.81 381 SER B CA 1
ATOM 6369 C C . SER B 1 381 ? 12.719 -7.891 -37.125 1 95.81 381 SER B C 1
ATOM 6371 O O . SER B 1 381 ? 13.328 -7.504 -38.125 1 95.81 381 SER B O 1
ATOM 6373 N N . GLU B 1 382 ? 13.203 -8.789 -36.375 1 95 382 GLU B N 1
ATOM 6374 C CA . GLU B 1 382 ? 14.438 -9.5 -36.656 1 95 382 GLU B CA 1
ATOM 6375 C C . GLU B 1 382 ? 14.305 -10.305 -37.969 1 95 382 GLU B C 1
ATOM 6377 O O . GLU B 1 382 ? 15.219 -10.32 -38.781 1 95 382 GLU B O 1
ATOM 6382 N N . GLU B 1 383 ? 13.242 -10.914 -38.156 1 94.88 383 GLU B N 1
ATOM 6383 C CA . GLU B 1 383 ? 12.992 -11.742 -39.312 1 94.88 383 GLU B CA 1
ATOM 6384 C C . GLU B 1 383 ? 12.891 -10.898 -40.594 1 94.88 383 GLU B C 1
ATOM 6386 O O . GLU B 1 383 ? 13.383 -11.289 -41.656 1 94.88 383 GLU B O 1
ATOM 6391 N N . CYS B 1 384 ? 12.281 -9.727 -40.438 1 94.44 384 CYS B N 1
ATOM 6392 C CA . CYS B 1 384 ? 12.039 -8.859 -41.594 1 94.44 384 CYS B CA 1
ATOM 6393 C C . CYS B 1 384 ? 13.242 -7.969 -41.875 1 94.44 384 CYS B C 1
ATOM 6395 O O . CYS B 1 384 ? 13.375 -7.414 -42.969 1 94.44 384 CYS B O 1
ATOM 6397 N N . GLY B 1 385 ? 14.094 -7.746 -40.875 1 94.31 385 GLY B N 1
ATOM 6398 C CA . GLY B 1 385 ? 15.281 -6.918 -41.031 1 94.31 385 GLY B CA 1
ATOM 6399 C C . GLY B 1 385 ? 15.008 -5.441 -40.844 1 94.31 385 GLY B C 1
ATOM 6400 O O . GLY B 1 385 ? 15.844 -4.598 -41.156 1 94.31 385 GLY B O 1
ATOM 6401 N N . HIS B 1 386 ? 13.766 -5.113 -40.5 1 94.25 386 HIS B N 1
ATOM 6402 C CA . HIS B 1 386 ? 13.406 -3.736 -40.188 1 94.25 386 HIS B CA 1
ATOM 6403 C C . HIS B 1 386 ? 12.406 -3.682 -39.031 1 94.25 386 HIS B C 1
ATOM 6405 O O . HIS B 1 386 ? 11.812 -4.699 -38.656 1 94.25 386 HIS B O 1
ATOM 6411 N N . GLU B 1 387 ? 12.289 -2.521 -38.469 1 93.56 387 GLU B N 1
ATOM 6412 C CA . GLU B 1 387 ? 11.391 -2.367 -37.312 1 93.56 387 GLU B CA 1
ATOM 6413 C C . GLU B 1 387 ? 9.93 -2.523 -37.75 1 93.56 387 GLU B C 1
ATOM 6415 O O . GLU B 1 387 ? 9.453 -1.806 -38.625 1 93.56 387 GLU B O 1
ATOM 6420 N N . VAL B 1 388 ? 9.234 -3.449 -37.156 1 96.31 388 VAL B N 1
ATOM 6421 C CA . VAL B 1 388 ? 7.805 -3.666 -37.375 1 96.31 388 VAL B CA 1
ATOM 6422 C C . VAL B 1 388 ? 7 -2.832 -36.375 1 96.31 388 VAL B C 1
ATOM 6424 O O . VAL B 1 388 ? 7.262 -2.871 -35.188 1 96.31 388 VAL B O 1
ATOM 6427 N N . PRO B 1 389 ? 6.055 -2.072 -36.906 1 96.12 389 PRO B N 1
ATOM 6428 C CA . PRO B 1 389 ? 5.234 -1.272 -36 1 96.12 389 PRO B CA 1
ATOM 6429 C C . PRO B 1 389 ? 4.41 -2.129 -35.031 1 96.12 389 PRO B C 1
ATOM 6431 O O . PRO B 1 389 ? 4.023 -3.248 -35.375 1 96.12 389 PRO B O 1
ATOM 6434 N N . LEU B 1 390 ? 4.172 -1.593 -33.844 1 96.19 390 LEU B N 1
ATOM 6435 C CA . LEU B 1 390 ? 3.49 -2.311 -32.75 1 96.19 390 LEU B CA 1
ATOM 6436 C C . LEU B 1 390 ? 2.115 -2.791 -33.219 1 96.19 390 LEU B C 1
ATOM 6438 O O . LEU B 1 390 ? 1.707 -3.91 -32.906 1 96.19 390 LEU B O 1
ATOM 6442 N N . HIS B 1 391 ? 1.37 -1.963 -34 1 96.5 391 HIS B N 1
ATOM 6443 C CA . HIS B 1 391 ? 0.029 -2.334 -34.438 1 96.5 391 HIS B CA 1
ATOM 6444 C C . HIS B 1 391 ? 0.064 -3.557 -35.344 1 96.5 391 HIS B C 1
ATOM 6446 O O . HIS B 1 391 ? -0.811 -4.422 -35.25 1 96.5 391 HIS B O 1
ATOM 6452 N N . GLU B 1 392 ? 1.053 -3.646 -36.188 1 97.06 392 GLU B N 1
ATOM 6453 C CA . GLU B 1 392 ? 1.205 -4.797 -37.062 1 97.06 392 GLU B CA 1
ATOM 6454 C C . GLU B 1 392 ? 1.591 -6.051 -36.281 1 97.06 392 GLU B C 1
ATOM 6456 O O . GLU B 1 392 ? 1.073 -7.137 -36.562 1 97.06 392 GLU B O 1
ATOM 6461 N N . ALA B 1 393 ? 2.51 -5.871 -35.406 1 97.5 393 ALA B N 1
ATOM 6462 C CA . ALA B 1 393 ? 2.912 -6.996 -34.562 1 97.5 393 ALA B CA 1
ATOM 6463 C C . ALA B 1 393 ? 1.732 -7.523 -33.75 1 97.5 393 ALA B C 1
ATOM 6465 O O . ALA B 1 393 ? 1.595 -8.734 -33.562 1 97.5 393 ALA B O 1
ATOM 6466 N N . THR B 1 394 ? 0.923 -6.629 -33.25 1 97.75 394 THR B N 1
ATOM 6467 C CA . THR B 1 394 ? -0.257 -6.992 -32.469 1 97.75 394 THR B CA 1
ATOM 6468 C C . THR B 1 394 ? -1.215 -7.836 -33.312 1 97.75 394 THR B C 1
ATOM 6470 O O . THR B 1 394 ? -1.679 -8.891 -32.844 1 97.75 394 THR B O 1
ATOM 6473 N N . GLN B 1 395 ? -1.45 -7.398 -34.5 1 97.31 395 GLN B N 1
ATOM 6474 C CA . GLN B 1 395 ? -2.344 -8.141 -35.406 1 97.31 395 GLN B CA 1
ATOM 6475 C C . GLN B 1 395 ? -1.78 -9.516 -35.719 1 97.31 395 GLN B C 1
ATOM 6477 O O . GLN B 1 395 ? -2.516 -10.508 -35.719 1 97.31 395 GLN B O 1
ATOM 6482 N N . SER B 1 396 ? -0.551 -9.539 -35.969 1 97.12 396 SER B N 1
ATOM 6483 C CA . SER B 1 396 ? 0.102 -10.812 -36.25 1 97.12 396 SER B CA 1
ATOM 6484 C C . SER B 1 396 ? -0.01 -11.758 -35.031 1 97.12 396 SER B C 1
ATOM 6486 O O . SER B 1 396 ? -0.3 -12.945 -35.219 1 97.12 396 SER B O 1
ATOM 6488 N N . TYR B 1 397 ? 0.277 -11.242 -33.844 1 96.81 397 TYR B N 1
ATOM 6489 C CA . TYR B 1 397 ? 0.195 -12.031 -32.625 1 96.81 397 TYR B CA 1
ATOM 6490 C C . TYR B 1 397 ? -1.205 -12.602 -32.438 1 96.81 397 TYR B C 1
ATOM 6492 O O . TYR B 1 397 ? -1.363 -13.781 -32.125 1 96.81 397 TYR B O 1
ATOM 6500 N N . ILE B 1 398 ? -2.236 -11.797 -32.688 1 96.88 398 ILE B N 1
ATOM 6501 C CA . ILE B 1 398 ? -3.637 -12.164 -32.469 1 96.88 398 ILE B CA 1
ATOM 6502 C C . ILE B 1 398 ? -4.027 -13.25 -33.469 1 96.88 398 ILE B C 1
ATOM 6504 O O . ILE B 1 398 ? -4.809 -14.148 -33.156 1 96.88 398 ILE B O 1
ATOM 6508 N N . GLN B 1 399 ? -3.416 -13.266 -34.625 1 95.94 399 GLN B N 1
ATOM 6509 C CA . GLN B 1 399 ? -3.789 -14.188 -35.688 1 95.94 399 GLN B CA 1
ATOM 6510 C C . GLN B 1 399 ? -3.006 -15.5 -35.562 1 95.94 399 GLN B C 1
ATOM 6512 O O . GLN B 1 399 ? -3.527 -16.562 -35.875 1 95.94 399 GLN B O 1
ATOM 6517 N N . THR B 1 400 ? -1.841 -15.445 -35.062 1 94.75 400 THR B N 1
ATOM 6518 C CA . THR B 1 400 ? -0.963 -16.594 -35.219 1 94.75 400 THR B CA 1
ATOM 6519 C C . THR B 1 400 ? -0.674 -17.266 -33.906 1 94.75 400 THR B C 1
ATOM 6521 O O . THR B 1 400 ? -0.428 -18.469 -33.844 1 94.75 400 THR B O 1
ATOM 6524 N N . ILE B 1 401 ? -0.631 -16.531 -32.844 1 94.44 401 ILE B N 1
ATOM 6525 C CA . ILE B 1 401 ? -0.146 -17.078 -31.578 1 94.44 401 ILE B CA 1
ATOM 6526 C C . ILE B 1 401 ? -1.302 -17.203 -30.578 1 94.44 401 ILE B C 1
ATOM 6528 O O . ILE B 1 401 ? -1.55 -18.281 -30.031 1 94.44 401 ILE B O 1
ATOM 6532 N N . LEU B 1 402 ? -2.057 -16.125 -30.391 1 94.12 402 LEU B N 1
ATOM 6533 C CA . LEU B 1 402 ? -3.055 -15.984 -29.328 1 94.12 402 LEU B CA 1
ATOM 6534 C C . LEU B 1 402 ? -4.125 -17.062 -29.453 1 94.12 402 LEU B C 1
ATOM 6536 O O . LEU B 1 402 ? -4.566 -17.609 -28.438 1 94.12 402 LEU B O 1
ATOM 6540 N N . PRO B 1 403 ? -4.57 -17.469 -30.703 1 92 403 PRO B N 1
ATOM 6541 C CA . PRO B 1 403 ? -5.613 -18.5 -30.812 1 92 403 PRO B CA 1
ATOM 6542 C C . PRO B 1 403 ? -5.172 -19.859 -30.297 1 92 403 PRO B C 1
ATOM 6544 O O . PRO B 1 403 ? -6.008 -20.672 -29.891 1 92 403 PRO B O 1
ATOM 6547 N N . ASN B 1 404 ? -3.953 -20.109 -30.234 1 88.5 404 ASN B N 1
ATOM 6548 C CA . ASN B 1 404 ? -3.432 -21.406 -29.812 1 88.5 404 ASN B CA 1
ATOM 6549 C C . ASN B 1 404 ? -3.059 -21.422 -28.328 1 88.5 404 ASN B C 1
ATOM 6551 O O . ASN B 1 404 ? -2.641 -22.438 -27.797 1 88.5 404 ASN B O 1
ATOM 6555 N N . ARG B 1 405 ? -3.148 -20.312 -27.703 1 88.69 405 ARG B N 1
ATOM 6556 C CA . ARG B 1 405 ? -2.857 -20.219 -26.266 1 88.69 405 ARG B CA 1
ATOM 6557 C C . ARG B 1 405 ? -4.016 -20.766 -25.438 1 88.69 405 ARG B C 1
ATOM 6559 O O . ARG B 1 405 ? -5.18 -20.484 -25.734 1 88.69 405 ARG B O 1
ATOM 6566 N N . PRO B 1 406 ? -3.729 -21.562 -24.453 1 86.44 406 PRO B N 1
ATOM 6567 C CA . PRO B 1 406 ? -4.805 -22.031 -23.578 1 86.44 406 PRO B CA 1
ATOM 6568 C C . PRO B 1 406 ? -5.355 -20.922 -22.672 1 86.44 406 PRO B C 1
ATOM 6570 O O . PRO B 1 406 ? -4.668 -19.938 -22.422 1 86.44 406 PRO B O 1
ATOM 6573 N N . ASP B 1 407 ? -6.598 -21.094 -22.188 1 86.69 407 ASP B N 1
ATOM 6574 C CA . ASP B 1 407 ? -7.18 -20.219 -21.188 1 86.69 407 ASP B CA 1
ATOM 6575 C C . ASP B 1 407 ? -6.539 -20.438 -19.828 1 86.69 407 ASP B C 1
ATOM 6577 O O . ASP B 1 407 ? -6.512 -21.562 -19.312 1 86.69 407 ASP B O 1
ATOM 6581 N N . GLU B 1 408 ? -6.062 -19.359 -19.281 1 87.56 408 GLU B N 1
ATOM 6582 C CA . GLU B 1 408 ? -5.34 -19.516 -18.031 1 87.56 408 GLU B CA 1
ATOM 6583 C C . GLU B 1 408 ? -6.062 -18.812 -16.875 1 87.56 408 GLU B C 1
ATOM 6585 O O . GLU B 1 408 ? -5.59 -18.828 -15.742 1 87.56 408 GLU B O 1
ATOM 6590 N N . LYS B 1 409 ? -7.164 -18.203 -17.031 1 87.25 409 LYS B N 1
ATOM 6591 C CA . LYS B 1 409 ? -7.852 -17.406 -16.016 1 87.25 409 LYS B CA 1
ATOM 6592 C C . LYS B 1 409 ? -8.273 -18.281 -14.836 1 87.25 409 LYS B C 1
ATOM 6594 O O . LYS B 1 409 ? -8.172 -17.859 -13.68 1 87.25 409 LYS B O 1
ATOM 6599 N N . HIS B 1 410 ? -8.75 -19.469 -15.133 1 80.81 410 HIS B N 1
ATOM 6600 C CA . HIS B 1 410 ? -9.188 -20.359 -14.062 1 80.81 410 HIS B CA 1
ATOM 6601 C C . HIS B 1 410 ? -8.68 -21.781 -14.297 1 80.81 410 HIS B C 1
ATOM 6603 O O . HIS B 1 410 ? -9.391 -22.625 -14.844 1 80.81 410 HIS B O 1
ATOM 6609 N N . VAL B 1 411 ? -7.41 -21.969 -14.031 1 77.56 411 VAL B N 1
ATOM 6610 C CA . VAL B 1 411 ? -6.832 -23.297 -14.195 1 77.56 411 VAL B CA 1
ATOM 6611 C C . VAL B 1 411 ? -6.664 -23.969 -12.828 1 77.56 411 VAL B C 1
ATOM 6613 O O . VAL B 1 411 ? -6.117 -23.359 -11.898 1 77.56 411 VAL B O 1
ATOM 6616 N N . LEU B 1 412 ? -7.254 -25.094 -12.664 1 72.69 412 LEU B N 1
ATOM 6617 C CA . LEU B 1 412 ? -7.148 -25.844 -11.422 1 72.69 412 LEU B CA 1
ATOM 6618 C C . LEU B 1 412 ? -6.445 -27.188 -11.664 1 72.69 412 LEU B C 1
ATOM 6620 O O . LEU B 1 412 ? -6.332 -27.641 -12.805 1 72.69 412 LEU B O 1
ATOM 6624 N N . ASP B 1 413 ? -5.66 -27.75 -10.664 1 63.38 413 ASP B N 1
ATOM 6625 C CA . ASP B 1 413 ? -4.984 -29.047 -10.773 1 63.38 413 ASP B CA 1
ATOM 6626 C C . ASP B 1 413 ? -5.98 -30.156 -11.102 1 63.38 413 ASP B C 1
ATOM 6628 O O . ASP B 1 413 ? -7.051 -30.234 -10.492 1 63.38 413 ASP B O 1
ATOM 6632 N N . ASN B 1 414 ? -6.012 -30.734 -12.414 1 47.47 414 ASN B N 1
ATOM 6633 C CA . ASN B 1 414 ? -6.879 -31.828 -12.82 1 47.47 414 ASN B CA 1
ATOM 6634 C C . ASN B 1 414 ? -6.543 -33.125 -12.062 1 47.47 414 ASN B C 1
ATOM 6636 O O . ASN B 1 414 ? -7.094 -34.188 -12.359 1 47.47 414 ASN B O 1
ATOM 6640 N N . ASN B 1 415 ? -5.441 -33.438 -11.445 1 43 415 ASN B N 1
ATOM 6641 C CA . ASN B 1 415 ? -5.086 -34.812 -11.164 1 43 415 ASN B CA 1
ATOM 6642 C C . ASN B 1 415 ? -6.023 -35.438 -10.133 1 43 415 ASN B C 1
ATOM 6644 O O . ASN B 1 415 ? -5.914 -35.156 -8.938 1 43 415 ASN B O 1
ATOM 6648 N N . VAL B 1 416 ? -7.273 -35.719 -10.562 1 36.69 416 VAL B N 1
ATOM 6649 C CA . VAL B 1 416 ? -7.902 -36.906 -9.977 1 36.69 416 VAL B CA 1
ATOM 6650 C C . VAL B 1 416 ? -7.004 -38.094 -10.164 1 36.69 416 VAL B C 1
ATOM 6652 O O . VAL B 1 416 ? -6.816 -38.594 -11.289 1 36.69 416 VAL B O 1
ATOM 6655 N N . SER B 1 417 ? -5.789 -38.156 -9.664 1 28.25 417 SER B N 1
ATOM 6656 C CA . SER B 1 417 ? -5.457 -39.562 -9.578 1 28.25 417 SER B CA 1
ATOM 6657 C C . SER B 1 417 ? -6.371 -40.281 -8.594 1 28.25 417 SER B C 1
ATOM 6659 O O . SER B 1 417 ? -6.773 -39.719 -7.578 1 28.25 417 SER B O 1
#

pLDDT: mean 88.52, std 12.4, range [28.25, 98.44]

InterPro domains:
  IPR011009 Protein kinase-like domain superfamily [SSF56112] (31-170)
  IPR025111 Domain of unknown function DUF4032 [PF13224] (239-402)

Secondary structure (DSSP, 8-state):
----PPEEEEESGGGHHHHHTS-TTS-GGG--TTTB-S-PPP--SS-EEEEEETTEEEEEEE--HHHHHHHHHHHHHHHHTT-SBPPEEEEEE--B-TTS-B---EEEEE--TTEE-HHHHHHHGGGSGGGHHHHHHHHHHHHHHHHHHHHHTTEE-S---STTEEEEEETTEEEEEE---TT-EE-SS--HHHHHHHHHHHHHHHHHHHHHHHHTTSS-TTS-HHHHHHHHHHHHHHHHHHHH--EEEETT-THHHHHHHHHHHHTTEEEEEEEEEE-S-TT--EEEEEEEEEEE-HHHHHHHHHH-----HHHHHHHHHHHHHHHHHTT-TTS-HHHHHHHHIIIIIHHHHHTS-GGGTTTS-HHHHHHHHHHHHHHHHHHHTSPPPHHHHHHHHHHHTGGGSPP-TT-------/----PPEEEEESGGGHHHHHTS-TTS-GGG--TTTB-S-PPP--SS-EEEEEETTEEEEEEE--HHHHHHHHHHHHHHHHTT-SBPPEEEEEE--B-TTS-B---EEEEE--TTEE-HHHHHHHGGGSGGGHHHHHHHHHHHHHHHHHHHHHTTEE-S---STTEEEEEETTEEEEEE---TT-EE-SS--HHHHHHHHHHHHHHHHHHHHHHHHTTSS-TTS-HHHHHHHHHHHHHHHHHHHH--EEEETT-THHHHHHHHHHHHTTEEEEEEEEEE-S-TT--EEEEEEEEEEE-HHHHHHHHHH-----HHHHHHHHHHHHHHHHHTT-TTS-HHHHHHHHIIIIIHHHHHTS-GGGTTTS-HHHHHHHHHHHHHHHHHHHTSPPPHHHHHHHHHHHTGGGSPP-TT-------

Foldseek 3Di:
DPQDQWDKDFDPCPCVVVVSPAPLQDAPVPGDPVQFDPAAFDPDPWGWTWGDDPNWIKIKTFDAPVLQVVFQVVQCVCVVQVAFAWHWTMKTAPHHHPVGHGDGIMTMTTDDFLWAQPLRQLQQVVVPVVCRVVSLLLVLLQLLVSLLQCVLQVKQQQQAASRQWIWHDQQVGTHIHGYTRSVMDHDPHHDPVSSVVSLVNHLVRQLVVVVVCCVVVSDPPPDDSNVSSVVSVVSNVVVNCLQWPKDKDAPVPVVVVVVSQVVLVVVQKGQPDKDWDQDPPPPGNMIMIGRDHIHGHNLQVVQCVLAVDRGDRNLSVVLLVVLVVQCVVVVVPVPDSSVSSNVCCVPPLVVLLVPADPVLPQQHPSSNLLSVLVVQQVVVCVVVVHRDDSNVSSVVCNPPPSVPGDGSRDDDDNPPD/DPQDQWDKDFDPCPCVVVVSPAPLQDAPVPGDPVQFDPAAFDPDPWGWTWGDDPNWIKIKTFDAPVLQVVFQVVQCVCVVQVAFAWHWTMKTAPHHHPVGHGDGIMTMTTDDFLWAQPLRQLQQVVVPVVCRVVSLLLVLLQLLVSLLQCVLQVKQQQQAASRQWIWHDQQVGTHIHGYTRSVMDHDPHHDPVSSVVSLVNQLVRQLVVQVVCCVVVSDPPPDDSNVSSVVSVVSNVVVNCLQWNKDKDAPVPVVVVVVSQVVLVVVQKGQPDKDWDQDPPPPGRMIMIGRDHIHGHNLQVVQCVLAVDRGDRNLSVVLLVVLVVQCVVVVVPVPDSSVSSNVCCVPPLVVLQVPADPVLPQQHPSSNLLSVLVVQQVVVCVVVVHRDDSNVSSVVCNPPPSVPGDGSRDDDPNPPD

Solvent-accessible surface area (backbone atoms only — not comparable to full-atom values): 43725 Å² total; per-residue (Å²): 132,87,73,74,62,42,32,32,41,28,36,40,46,85,50,48,50,64,58,69,69,50,70,65,48,46,60,77,91,67,56,59,69,90,54,37,32,100,56,69,56,51,75,53,101,37,61,46,48,43,30,58,56,95,90,39,48,31,37,38,33,46,39,56,59,70,53,35,52,48,24,42,49,49,32,45,52,36,50,76,71,66,47,62,49,47,46,47,30,32,40,38,34,71,23,30,31,94,86,63,47,78,46,76,18,36,31,33,28,44,56,63,69,42,23,30,33,57,66,53,54,41,54,66,46,49,79,50,70,85,49,49,67,61,47,53,50,37,48,41,52,16,46,23,51,40,50,49,55,38,44,68,66,12,36,44,53,73,65,45,37,54,89,37,29,32,34,27,78,20,57,98,39,42,43,40,25,42,67,66,42,73,61,41,46,79,41,97,70,61,52,69,65,60,53,52,47,38,44,50,43,27,30,54,41,34,24,51,53,45,48,49,31,34,74,68,67,57,33,67,81,84,57,58,40,61,61,56,19,49,44,32,51,53,52,31,52,54,51,49,44,72,61,48,45,73,46,77,43,48,61,87,45,40,64,56,57,52,50,53,51,50,52,40,37,73,73,27,24,37,50,53,21,29,36,37,33,56,39,93,52,84,98,50,66,34,29,32,37,31,47,72,35,66,40,77,43,35,35,22,51,54,41,20,50,33,45,17,53,86,62,43,45,54,35,22,44,54,50,53,51,49,42,54,49,51,29,58,77,68,70,38,77,87,50,59,66,46,61,49,38,39,52,42,38,66,71,46,55,48,52,58,57,67,68,52,58,75,91,54,57,48,32,52,55,70,68,48,48,51,46,52,32,53,52,48,21,52,52,51,13,61,73,69,74,43,89,53,54,67,71,58,27,42,52,48,37,57,70,70,47,54,76,74,52,63,71,28,41,81,48,70,58,65,57,70,120,130,86,73,75,64,44,31,33,41,28,37,40,48,84,50,47,50,65,59,70,69,49,70,64,46,47,59,76,92,69,55,58,70,89,53,38,33,100,56,68,57,51,73,53,101,38,61,44,49,42,29,57,57,95,90,40,47,32,35,38,34,47,41,56,61,70,54,36,54,49,24,42,50,49,32,44,52,34,49,75,72,66,45,62,49,44,47,48,30,32,38,39,33,72,24,29,32,94,86,63,48,78,46,76,17,34,32,32,28,44,55,61,69,42,24,31,35,57,66,54,54,42,56,65,48,48,79,51,70,85,50,48,68,61,48,53,52,36,48,41,51,17,45,22,51,39,50,50,57,40,44,69,65,13,35,44,54,73,65,44,38,56,89,38,30,35,33,26,79,20,57,98,40,42,42,41,25,43,67,66,41,72,61,42,47,80,43,97,70,60,53,68,66,60,52,53,45,40,43,49,42,28,30,54,42,35,24,53,52,44,48,49,32,33,73,70,66,56,33,66,80,84,58,58,40,62,61,56,20,50,43,32,52,52,52,30,52,53,51,50,45,71,62,47,45,74,46,77,41,48,60,88,44,41,64,56,56,51,51,54,49,50,53,40,37,73,73,28,25,37,52,52,22,30,35,36,32,56,38,92,52,85,98,50,65,33,28,33,36,30,48,72,36,66,40,78,44,36,34,23,51,54,41,21,49,34,43,16,54,87,61,45,46,56,34,23,43,53,50,52,51,49,42,53,48,53,30,56,77,67,70,37,78,86,49,59,66,49,60,50,38,39,50,43,39,65,69,45,56,50,52,58,56,67,69,52,59,75,90,55,57,48,33,50,55,69,68,48,46,52,46,52,32,53,52,47,21,51,53,52,14,63,74,70,73,45,90,52,55,68,70,58,27,43,53,49,36,57,70,68,48,55,76,74,50,64,70,28,40,82,47,70,56,67,58,71,118

Nearest PDB structures (foldseek):
  7q7c-assembly1_A  TM=6.844E-01  e=7.670E-05  Homo sapiens
  7nry-assembly1_X  TM=4.989E-01  e=7.670E-05  Homo sapiens
  8xu4-assembly9_I  TM=5.496E-01  e=2.010E-04  Homo sapiens
  3a2c-assembly1_B  TM=5.312E-01  e=4.444E-04  Homo sapiens
  7byk-assembly1_A  TM=5.520E-01  e=5.379E-03  Legionella pneumophila

Sequence (834 aa):
MFTPQPSMQITNGTIAPALLQLPWSVPLEDWPDDVLASLPRGISRHTVRFVNVDGHVFAIKEIGQKAAYHEYKMLRDLNRLGAPSVQPLAVITGRVDATGQPLTPALVTEHLSFSLPYRAVFSQTSVSRSMRPETATRMIDSIALLLVRLHLLNFFWGDVSLSNTLFRRDADAFSGYLVDAETGDLQPQLSEQRRLYDVEIARVNIIGELMDLQAGGLLPSDVDAIEVGNRIAEKYELLWEELTGEQTINASEAWRVQQRIERLNDLGFDVSELKLKPAQVEGTEMLQMRPRVVDAGHHHRALMRMTGLDVQERQARRIINAIETYRAVNHKEHIPLNQVAHEWLTNVFEPTLASIPAEFASRLQPAQLFHEIVEHQWYLSEECGHEVPLHEATQSYIQTILPNRPDEKHVLDNNVSMFTPQPSMQITNGTIAPALLQLPWSVPLEDWPDDVLASLPRGISRHTVRFVNVDGHVFAIKEIGQKAAYHEYKMLRDLNRLGAPSVQPLAVITGRVDATGQPLTPALVTEHLSFSLPYRAVFSQTSVSRSMRPETATRMIDSIALLLVRLHLLNFFWGDVSLSNTLFRRDADAFSGYLVDAETGDLQPQLSEQRRLYDVEIARVNIIGELMDLQAGGLLPSDVDAIEVGNRIAEKYELLWEELTGEQTINASEAWRVQQRIERLNDLGFDVSELKLKPAQVEGTEMLQMRPRVVDAGHHHRALMRMTGLDVQERQARRIINAIETYRAVNHKEHIPLNQVAHEWLTNVFEPTLASIPAEFASRLQPAQLFHEIVEHQWYLSEECGHEVPLHEATQSYIQTILPNRPDEKHVLDNNVS

Organism: Corynebacterium diphtheriae (strain ATCC 700971 / NCTC 13129 / Biotype gravis) (NCBI:txid257309)

Radius of gyration: 29.06 Å; Cα contacts (8 Å, |Δi|>4): 1453; chains: 2; bounding box: 79×78×71 Å